Protein 8Z9X (pdb70)

Foldseek 3Di:
DVCLVVLVVVLVCLLVVDCDDVLVVLVVVLVVLLLVLLVLVLVCLLLVLQLVLCVVVVHPVSNVVSVVVCVVCVVVNCCSVVVSVVSLVVSLVSSLVSVLVVLVCLCPPPQNVQCVDPPFPLDPDPVCLRPPLSSVLSNLVSVLVCLQVNLPSLLVVLLVVLDLQLHNVLVVVLVVLLVVLVVVLCVVVVCLVVCVVQLVVLVVVLVVLVVCCVVPVPVCVPPPNPVPSVVVSCCSPVPRNPCVVVSVVVCVVSVVVCCPSPPPVSVVSNCVSLCNCPPPQPDPSDDNPDDSVVSSSSSSSSVSVVSSSVSVVSNVVSVVSVVVSSVSSVSVVSSVVCSVQPVVPHSAPQEDEDEDDQWWWCAQFFQAFSVGDTQAGGRTDIDGQQFAEEEAEPPDPRVVRVLCVQLVVHHTPYDYGYYHHNLFEAEAEQQGDADQFFQLCLLAVVDDDVVVVVVVDDVVNLQVLLVLQVDNVCQVVQPHNGRGDDCVPVDDADVRLSSVLSSCLVSVHQEYECANHPPRGDPVSVVSSLVSCNVSGYHYHYYDDDPVPPPRHPYYKYDHSRHYIDD/DVCLVVLVVVLVCLLVVDCDDVLVVLVVLLVVLLLVLLVLVLVCLLLVLQLVCCVVVVHPVSNVVSVVVCVVCVVVNVVSVVVNVVSLVVSLVSSLVSVLVVLVCLCPPPCNVPCCDPPFDLDPCVPCQNPPLSSVLSNLVSVLVCLQVNLPSLLVVLLVVLDVQLHNVLVVVLVVLLVVLVVVLCVVVVCLVVCVVQLVVLVVVLVVLVVCCVVPVPVCVVPVNPPVSVVVSCCSPVPRNPCVVVSVVVCVVSVVVCCPSPPPVSVVSNCVSLCNCPVPCPNPSPDNPDDPCVSSSSSSSSVSVVSSSVSVVSNVVSVVSVVVSSVSSVSVVSSVVSSVCPVVNDSAQQEDEDEDPFKWFQQFFFQQDPPPGGQAPGDGDIDGQLFAEEEDDPPDPRVVRVLCVLQVVHHTPYDYTYYHHNLFEAEAEQFGDADQFFQLCLQVVVDDPVCVVVVVDDVVVLLVLLVLLVHRPVQVVQPHRGRGDTCVPVDDACVRVSSVLSSCLVSVHREYEAANHPPRGDVVSVVSSLVSCSVSRYHYHYYDDDPVPPDRGRYYKYDHSRHHIDD

InterPro domains:
  IPR003439 ABC transporter-like, ATP-binding domain [PF00005] (457-599)
  IPR003439 ABC transporter-like, ATP-binding domain [PS50893] (440-659)
  IPR003593 AAA+ ATPase domain [SM00382] (465-640)
  IPR005283 Peroxysomal long chain fatty acyl transporter [TIGR00954] (7-647)
  IPR011527 ABC transporter type 1, transmembrane domain [PF06472] (70-338)
  IPR011527 ABC transporter type 1, transmembrane domain [PS50929] (107-321)
  IPR017871 ABC transporter-like, conserved site [PS00211] (571-585)
  IPR027417 P-loop containing nucleoside triphosphate hydrolase [G3DSA:3.40.50.300] (434-656)
  IPR027417 P-loop containing nucleoside triphosphate hydrolase [SSF52540] (434-646)
  IPR036640 ABC transporter type 1, transmembrane domain superfamily [G3DSA:1.20.1560.10] (45-397)
  IPR036640 ABC transporter type 1, transmembrane domain superfamily [SSF90123] (87-333)
  IPR050835 ATP-binding cassette sub-family D [PTHR11384] (44-652)

Radius of gyration: 39.75 Å; Cα contacts (8 Å, |Δi|>4): 1537; chains: 2; bounding box: 64×94×113 Å

Secondary structure (DSSP, 8-state):
-HHHHHHHHHHHHHHS-SSSSHHHHHHHHHHHHHHHHHHHHHHHHHHHHHHHHHHHTT-HHHHHHHHHHHHHHHHHHHHHHHHHHHHHHHHHHHHHHHHHHHHTTTTTSSSHHHHHHHT--S-S-SHHHHSSHHHHHHHHHHHHHHHHHHHHHHHHHHHHHHTTTS-TTHHHHHHHHHHHHHHHHHHHTGGGTHHHHHHHHHHHHHHHHHHHHHTTHHHHHHS--TTTHHHHHHIIIIIITTHHHHHHHHHHHHHHHHTTTTTTHHHHHHHHHHTHHHH-TT-SSSSSS-STTHHHHHHHHHHHHHHHHHTHHHHHHHHHHHHHHHHHHHHHHHHHHHHHHHTT------SEEEE-SSB---TTB----TTT--S-S-B----BTT--EEEES--SSSHHHHHHHHTTSS---SSEEEE--TTTEEE--SS----SS-SGGGTSTTS-HHHHGGGT--HHHHHHHHHTTT--HHHHHHTSTT--S-TTTS--SHHHHHHHHHHHHHH--SEEEEET--SSS-HHHHHHHHHHHHHHT-EEEEE---TTS-SS-SEEEE--SSS--B-/-HHHHHHHHHHHHHHS-SSSSHHHHHHHHHHHHHHHHHHHHHHHHHHHHHHHHHHHTT-HHHHHHHHHHHHHHHHHHHHHHHHHHHHHHHHHHHHHHHHHHHHTTTTTSSSHHHHHHHT--S-S-HHHHHTTHHHHHHHHHTHHHHHHHHHHHHHHHHHHHHTTTT-TTHHHHHHHHHHHHHHHHHHHTGGGTHHHHHHHHHHHHHHHHHHHHHTTHHHHHHS--TTTHHHHHHIIIIIITTTHHHHHHHHHHHHHHHTTTTTTHHHHHHHHHHTTTTS-TT-SSSSSS-SSHHHHHHHHHHHHHHHHHHHHHHHHHHHHHHHHHHHHHHHHHHHHHHHHHHTTT-----SEEEE-SS----TTB----SS-----S-B-----TT--EEEES--SSSHHHHHHHHTTSS---SSEEEE--TTTEEE--SSPP--SS-SGGGTSTTS-SHHHHTTT--HHHHHHHHHTTT--HHHHHHTSTT----TTTS--SHHHHHHHHHHHHHH--SEEEEET--SSS-HHHHHHHHHHHHHHT-EEEEE---TT--SS-SEEEEE-SSS-EE-

Organism: Homo sapiens (NCBI:txid9606)

Sequence (1134 aa):
DKVFFSRLIQILKIMVPRTFCKETGYLVLIAVMLVSRTYCDVWMIQNGTLIESGIIGRSRKDFKRYLLNFIAAMPLISLVNNFLKYGLNELKLCFRVRLTKYLYEEYLQAFTYYKMGNLDNRIANPDQLLTQDVEKFCNSVVDLYSNLSKPFLDIVLYIFKLTSAIGAQGPASMMAYLVVSGLFLTRLRRPIGKMTITEQKYEGEYRYVNSRLITNSEEIAFYNGNKREKQTVHSVFRKLVEHLHNFILFRFSMGFIDSIIAKYLATVVGYLVVSRPFLDLSHPRHLKSTHSELLEDYYQSGRMLLRMSQALGRIVLAGREMTRLAGFTARITELMQVLKDLNHGKYPGAGEIIIADNIIKFDHVPLATPNGDVLIRDLNFEVRSGANVLICGPNGCGKSSLFRVLGELWPLFGGRLTKPERGKLFYVPQRPYMTLGTLRDQVIYPDGREDQKRKGISDLVLKEYLDNVQLGHILEREGGWDSVQDWMDVLSGGEKQRMAMARLFYHKPQFAILDECTSAVSVDVEGYIYSHCRKVGITLFTVSHRKSLWKHHEYYLHMDGRGNYEFDKVFFSRLIQILKIMVPRTFCKETGYLVLIAVMLVSRTYCDVWMIQNGTLIESGIIGRSRKDFKRYLLNFIAAMPLISLVNNFLKYGLNELKLCFRVRLTKYLYEEYLQAFTYYKMGNLDNRIANPDQLLTQDVEKFCNSVVDLYSNLSKPFLDIVLYIFKLTSAIGAQGPASMMAYLVVSGLFLTRLRRPIGKMTITEQKYEGEYRYVNSRLITNSEEIAFYNGNKREKQTVHSVFRKLVEHLHNFILFRFSMGFIDSIIAKYLATVVGYLVVSRPFLDLSHPRHLKSTHSELLEDYYQSGRMLLRMSQALGRIVLAGREMTRLAGFTARITELMQVLKDLNHGKYPGAGEIIIADNIIKFDHVPLATPNGDVLIRDLNFEVRSGANVLICGPNGCGKSSLFRVLGELWPLFGGRLTKPERGKLFYVPQRPYMTLGTLRDQVIYPDGREDQKRKGISDLVLKEYLDNVQLGHILEREGGWDSVQDWMDVLSGGEKQRMAMARLFYHKPQFAILDECTSAVSVDVEGYIYSHCRKVGITLFTVSHRKSLWKHHEYYLHMDGRGNYEF

Nearest PDB structures (foldseek):
  8z9x-assembly1_A  TM=1.002E+00  e=2.238E-86  Homo sapiens
  7x1w-assembly1_A  TM=8.444E-01  e=6.416E-39  Homo sapiens
  7vwc-assembly1_A  TM=8.648E-01  e=1.283E-37  Caenorhabditis elegans
  7shm-assembly1_B  TM=7.749E-01  e=3.080E-37  Homo sapiens
  7rr9-assembly1_B  TM=7.664E-01  e=4.069E-36  Homo sapiens

GO terms:
  GO:0005777 peroxisome (C, IDA)
  GO:0016887 ATP hydrolysis activity (F, IDA)
  GO:0042626 ATPase-coupled transmembrane transporter activity (F, IDA)
  GO:0006635 fatty acid beta-oxidation (P, IDA)
  GO:0000038 very long-chain fatty acid metabolic process (P, IDA)
  GO:0047617 fatty acyl-CoA hydrolase activity (F, IDA)
  GO:0052817 very long-chain fatty acyl-CoA hydrolase activity (F, EXP)
  GO:0005778 peroxisomal membrane (C, EXP)
  GO:0005324 long-chain fatty acid transmembrane transporter activity (F, IMP)
  GO:0015910 long-chain fatty acid import into peroxisome (P, IMP)
  GO:0006633 fatty acid biosynthetic process (P, IMP)
  GO:0005515 protein binding (F, IPI)
  GO:0005778 peroxisomal membrane (C, TAS)
  GO:0005829 cytosol (C, TAS)
  GO:0005524 ATP binding (F, IDA)
  GO:0005778 peroxisomal membrane (C, IDA)
  GO:0005782 peroxisomal matrix (C, IDA)
  GO:0042803 protein homodimerization activity (F, IDA)
  GO:0007031 peroxisome organization (P, IDA)
  GO:0042760 very long-chain fatty acid catabolic process (P, IGI)

Solvent-accessible surface area: 50994 Å² total; per-residue (Å²): 113,175,94,6,104,66,82,18,93,91,0,59,130,32,0,37,67,135,107,172,19,114,4,34,37,39,50,92,52,0,42,90,29,4,91,34,21,10,146,8,21,7,65,54,12,74,10,12,0,39,1,17,15,4,0,17,52,44,35,107,143,60,4,94,150,36,11,106,59,5,58,79,21,15,59,108,3,0,73,11,33,7,52,4,111,30,0,17,38,5,0,33,21,10,8,12,29,65,0,9,67,83,1,15,90,42,2,2,94,49,6,3,1,2,43,0,29,85,17,8,148,95,9,105,86,4,24,66,8,2,3,63,5,1,49,84,0,0,57,6,13,1,46,21,64,4,61,65,29,39,2,96,55,3,21,85,42,0,61,148,57,0,44,63,10,3,17,71,114,1,6,52,50,10,41,55,40,41,74,102,10,30,116,74,9,69,125,71,82,162,41,44,46,136,38,51,110,42,42,125,126,39,27,45,56,2,34,108,8,5,42,30,2,34,112,10,4,48,13,0,0,2,1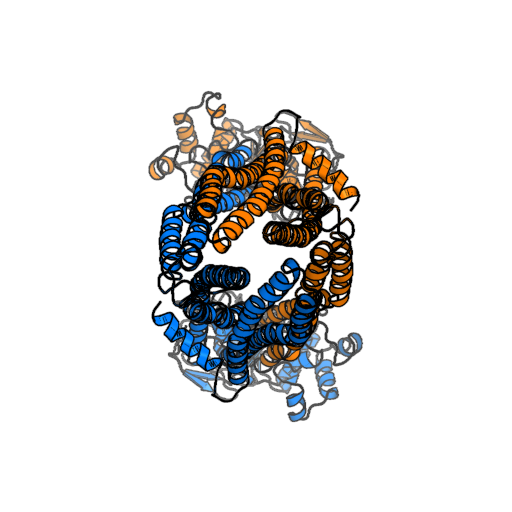1,53,0,9,130,25,2,54,87,13,4,74,48,16,4,91,131,68,0,25,26,20,70,90,9,8,83,54,96,44,59,13,12,56,58,37,3,17,28,47,108,18,52,11,56,5,25,8,36,69,14,4,0,76,3,0,5,61,116,91,41,105,138,37,12,120,102,34,153,53,73,18,17,38,22,9,8,39,1,24,67,12,8,110,57,0,22,71,0,27,40,90,47,71,105,3,28,141,26,45,90,134,0,21,36,22,0,39,103,0,28,77,0,32,92,3,1,99,23,6,37,128,56,123,86,97,58,90,14,84,56,82,98,27,93,49,52,3,82,1,34,134,1,31,1,2,24,22,136,31,93,50,31,1,182,80,0,83,11,94,0,125,49,50,16,9,0,3,3,43,12,82,82,66,81,5,20,61,4,4,6,61,4,5,4,29,0,28,21,9,38,17,33,118,0,12,0,0,60,87,43,71,2,6,19,2,16,78,110,1,0,1,3,57,18,18,0,42,3,0,0,0,0,24,14,12,68,136,54,8,125,171,89,72,36,51,52,138,39,0,39,85,46,2,78,41,0,124,4,24,113,10,23,147,147,30,61,21,43,90,16,105,51,63,5,53,114,61,1,84,38,11,34,29,10,49,1,2,3,0,1,0,2,10,47,91,9,27,2,0,2,13,14,79,0,26,75,55,13,58,98,112,20,6,30,102,12,14,50,27,1,109,139,66,38,5,3,3,4,3,3,28,138,83,151,90,10,99,170,27,24,102,98,76,1,35,10,23,39,193,22,92,48,79,86,114,175,94,6,106,66,84,18,93,90,0,60,132,31,0,38,67,136,105,174,21,113,0,36,38,38,52,89,45,0,43,88,32,4,91,31,20,10,147,9,22,7,66,55,10,75,10,11,0,39,1,17,17,3,0,12,53,45,37,111,142,60,5,95,149,36,11,104,60,6,58,78,22,16,59,105,4,0,75,12,34,2,57,4,102,28,0,18,40,6,0,34,18,14,8,12,28,63,0,9,69,80,0,15,91,39,3,4,97,45,5,3,1,3,47,0,36,86,20,7,144,96,9,103,87,5,19,67,8,2,2,64,11,1,49,88,0,0,58,6,13,1,46,22,66,4,60,66,29,38,2,95,54,3,21,86,41,0,59,152,56,0,44,63,11,3,18,72,114,0,6,52,49,10,40,56,42,38,74,97,9,31,116,75,10,68,128,70,79,165,43,44,45,136,35,49,112,40,38,127,128,40,25,44,55,2,51,98,7,3,44,28,1,25,108,10,1,53,12,0,1,4,5,61,0,11,123,15,2,49,74,14,5,76,47,16,6,93,128,65,0,24,27,23,68,92,6,8,84,56,95,48,58,14,14,56,58,36,4,18,27,44,108,18,51,10,54,6,25,8,35,68,14,4,0,74,1,1,4,63,108,82,44,100,143,32,15,115,107,50,154,92,83,19,16,44,23,8,9,38,1,24,66,13,8,108,57,0,21,69,0,28,40,93,49,70,105,3,28,138,24,43,91,134,0,22,37,24,0,38,110,0,27,75,0,32,91,2,2,98,23,5,40,140,39,124,90,101,58,86,15,83,54,85,117,30,94,50,58,2,85,0,37,136,0,27,1,2,22,15,102,92,76,63,40,3,186,53,0,81,9,94,0,112,46,42,11,7,0,1,1,26,10,106,70,70,95,12,9,61,3,1,5,48,3,3,2,34,2,32,24,7,52,15,32,123,0,13,0,0,67,81,42,72,1,6,28,7,10,90,93,2,3,2,3,48,22,34,1,24,15,0,0,2,0,26,20,12,127,149,45,5,127,172,87,70,36,53,40,132,47,0,32,73,34,4,80,25,0,130,8,20,120,10,15,145,156,32,63,21,40,86,11,105,69,70,4,66,110,48,0,89,37,8,33,31,15,42,1,4,2,0,6,0,2,11,44,85,13,29,2,0,2,12,10,72,0,50,98,54,16,63,106,110,12,20,34,105,9,22,47,30,1,104,144,66,36,5,2,1,1,2,5,36,121,156,145,79,18,99,172,22,24,102,89,84,0,45,10,32,63,204,24,82,50,72,86

Structure (mmCIF, N/CA/C/O backbone):
data_8Z9X
#
_entry.id   8Z9X
#
_cell.length_a   1.00
_cell.length_b   1.00
_cell.length_c   1.00
_cell.angle_alpha   90.00
_cell.angle_beta   90.00
_cell.angle_gamma   90.00
#
_symmetry.space_group_name_H-M   'P 1'
#
loop_
_entity.id
_entity.type
_entity.pdbx_description
1 polymer 'ATP-binding cassette sub-family D member 3'
2 non-polymer phytanoyl-CoA
#
loop_
_atom_site.group_PDB
_atom_site.id
_atom_site.type_symbol
_atom_site.label_atom_id
_atom_site.label_alt_id
_atom_site.label_comp_id
_atom_site.label_asym_id
_atom_site.label_entity_id
_atom_site.label_seq_id
_atom_site.pdbx_PDB_ins_code
_atom_site.Cartn_x
_atom_site.Cartn_y
_atom_site.Cartn_z
_atom_site.occupancy
_atom_site.B_iso_or_equiv
_atom_site.auth_seq_id
_atom_site.auth_comp_id
_atom_site.auth_asym_id
_atom_site.auth_atom_id
_atom_site.pdbx_PDB_model_num
ATOM 1 N N . ASP A 1 69 ? 110.223 138.995 142.526 1.00 45.82 60 ASP B N 1
ATOM 2 C CA . ASP A 1 69 ? 110.533 140.120 143.397 1.00 42.88 60 ASP B CA 1
ATOM 3 C C . ASP A 1 69 ? 109.750 141.358 142.974 1.00 40.94 60 ASP B C 1
ATOM 4 O O . ASP A 1 69 ? 110.241 142.184 142.210 1.00 37.98 60 ASP B O 1
ATOM 9 N N . LYS A 1 70 ? 108.521 141.477 143.478 1.00 38.81 61 LYS B N 1
ATOM 10 C CA . LYS A 1 70 ? 107.667 142.601 143.112 1.00 41.11 61 LYS B CA 1
ATOM 11 C C . LYS A 1 70 ? 107.954 143.823 143.976 1.00 44.24 61 LYS B C 1
ATOM 12 O O . LYS A 1 70 ? 108.050 144.944 143.466 1.00 39.36 61 LYS B O 1
ATOM 18 N N . VAL A 1 71 ? 108.090 143.625 145.290 1.00 43.41 62 VAL B N 1
ATOM 19 C CA . VAL A 1 71 ? 108.385 144.731 146.194 1.00 37.67 62 VAL B CA 1
ATOM 20 C C . VAL A 1 71 ? 109.816 145.225 146.074 1.00 38.99 62 VAL B C 1
ATOM 21 O O . VAL A 1 71 ? 110.124 146.317 146.561 1.00 41.47 62 VAL B O 1
ATOM 25 N N . PHE A 1 72 ? 110.699 144.448 145.443 1.00 37.67 63 PHE B N 1
ATOM 26 C CA . PHE A 1 72 ? 112.077 144.890 145.267 1.00 34.95 63 PHE B CA 1
ATOM 27 C C . PHE A 1 72 ? 112.144 146.148 144.415 1.00 34.93 63 PHE B C 1
ATOM 28 O O . PHE A 1 72 ? 112.918 147.065 144.709 1.00 49.77 63 PHE B O 1
ATOM 36 N N . PHE A 1 73 ? 111.344 146.210 143.350 1.00 27.58 64 PHE B N 1
ATOM 37 C CA . PHE A 1 73 ? 111.311 147.415 142.530 1.00 38.49 64 PHE B CA 1
ATOM 38 C C . PHE A 1 73 ? 110.737 148.594 143.306 1.00 39.07 64 PHE B C 1
ATOM 39 O O . PHE A 1 73 ? 111.215 149.725 143.169 1.00 34.82 64 PHE B O 1
ATOM 47 N N . SER A 1 74 ? 109.708 148.349 144.120 1.00 37.06 65 SER B N 1
ATOM 48 C CA . SER A 1 74 ? 109.125 149.422 144.918 1.00 38.29 65 SER B CA 1
ATOM 49 C C . SER A 1 74 ? 110.117 149.950 145.946 1.00 37.62 65 SER B C 1
ATOM 50 O O . SER A 1 74 ? 110.208 151.163 146.163 1.00 41.51 65 SER B O 1
ATOM 53 N N . ARG A 1 75 ? 110.864 149.055 146.595 1.00 33.61 66 ARG B N 1
ATOM 54 C CA . ARG A 1 75 ? 111.868 149.489 147.559 1.00 35.98 66 ARG B CA 1
ATOM 55 C C . ARG A 1 75 ? 113.032 150.190 146.870 1.00 40.88 66 ARG B C 1
ATOM 56 O O . ARG A 1 75 ? 113.568 151.174 147.393 1.00 41.90 66 ARG B O 1
ATOM 64 N N . LEU A 1 76 ? 113.437 149.700 145.697 1.00 40.52 67 LEU B N 1
ATOM 65 C CA . LEU A 1 76 ? 114.549 150.311 144.978 1.00 27.57 67 LEU B CA 1
ATOM 66 C C . LEU A 1 76 ? 114.226 151.732 144.539 1.00 29.10 67 LEU B C 1
ATOM 67 O O . LEU A 1 76 ? 115.128 152.569 144.450 1.00 41.81 67 LEU B O 1
ATOM 72 N N . ILE A 1 77 ? 112.955 152.020 144.257 1.00 30.32 68 ILE B N 1
ATOM 73 C CA . ILE A 1 77 ? 112.571 153.368 143.850 1.00 31.79 68 ILE B CA 1
ATOM 74 C C . ILE A 1 77 ? 112.792 154.355 144.989 1.00 41.85 68 ILE B C 1
ATOM 75 O O . ILE A 1 77 ? 113.283 155.471 144.778 1.00 44.11 68 ILE B O 1
ATOM 80 N N . GLN A 1 78 ? 112.444 153.958 146.216 1.00 32.82 69 GLN B N 1
ATOM 81 C CA . GLN A 1 78 ? 112.608 154.851 147.359 1.00 29.72 69 GLN B CA 1
ATOM 82 C C . GLN A 1 78 ? 114.073 155.201 147.584 1.00 29.62 69 GLN B C 1
ATOM 83 O O . GLN A 1 78 ? 114.402 156.351 147.888 1.00 36.99 69 GLN B O 1
ATOM 89 N N . ILE A 1 79 ? 114.967 154.221 147.447 1.00 31.06 70 ILE B N 1
ATOM 90 C CA . ILE A 1 79 ? 116.393 154.507 147.563 1.00 29.57 70 ILE B CA 1
ATOM 91 C C . ILE A 1 79 ? 116.862 155.372 146.401 1.00 32.02 70 ILE B C 1
ATOM 92 O O . ILE A 1 79 ? 117.732 156.234 146.564 1.00 40.16 70 ILE B O 1
ATOM 97 N N . LEU A 1 80 ? 116.302 155.152 145.208 1.00 32.26 71 LEU B N 1
ATOM 98 C CA . LEU A 1 80 ? 116.711 155.931 144.043 1.00 34.52 71 LEU B CA 1
ATOM 99 C C . LEU A 1 80 ? 116.377 157.407 144.215 1.00 37.95 71 LEU B C 1
ATOM 100 O O . LEU A 1 80 ? 117.172 158.277 143.841 1.00 39.33 71 LEU B O 1
ATOM 105 N N . LYS A 1 81 ? 115.203 157.711 144.774 1.00 32.97 72 LYS B N 1
ATOM 106 C CA . LYS A 1 81 ? 114.832 159.105 144.995 1.00 33.11 72 LYS B CA 1
ATOM 107 C C . LYS A 1 81 ? 115.778 159.789 145.972 1.00 30.59 72 LYS B C 1
ATOM 108 O O . LYS A 1 81 ? 115.920 161.015 145.944 1.00 34.80 72 LYS B O 1
ATOM 114 N N . ILE A 1 82 ? 116.421 159.018 146.850 1.00 37.29 73 ILE B N 1
ATOM 115 C CA . ILE A 1 82 ? 117.443 159.577 147.729 1.00 35.70 73 ILE B CA 1
ATOM 116 C C . ILE A 1 82 ? 118.695 159.930 146.937 1.00 39.51 73 ILE B C 1
ATOM 117 O O . ILE A 1 82 ? 119.284 161.001 147.125 1.00 41.88 73 ILE B O 1
ATOM 122 N N . MET A 1 83 ? 119.125 159.040 146.041 1.00 34.71 74 MET B N 1
ATOM 123 C CA . MET A 1 83 ? 120.345 159.256 145.274 1.00 36.27 74 MET B CA 1
ATOM 124 C C . MET A 1 83 ? 120.133 160.099 144.024 1.00 42.29 74 MET B C 1
ATOM 125 O O . MET A 1 83 ? 121.118 160.550 143.431 1.00 50.70 74 MET B O 1
ATOM 130 N N . VAL A 1 84 ? 118.890 160.318 143.606 1.00 39.36 75 VAL B N 1
ATOM 131 C CA . VAL A 1 84 ? 118.581 161.229 142.506 1.00 42.47 75 VAL B CA 1
ATOM 132 C C . VAL A 1 84 ? 117.523 162.205 143.008 1.00 43.57 75 VAL B C 1
ATOM 133 O O . VAL A 1 84 ? 116.334 162.043 142.699 1.00 43.15 75 VAL B O 1
ATOM 137 N N . PRO A 1 85 ? 117.904 163.219 143.788 1.00 48.03 76 PRO B N 1
ATOM 138 C CA . PRO A 1 85 ? 116.902 164.057 144.461 1.00 48.81 76 PRO B CA 1
ATOM 139 C C . PRO A 1 85 ? 116.022 164.836 143.500 1.00 50.47 76 PRO B C 1
ATOM 140 O O . PRO A 1 85 ? 114.794 164.708 143.524 1.00 46.62 76 PRO B O 1
ATOM 144 N N . ARG A 1 86 ? 116.643 165.638 142.646 1.00 66.81 77 ARG B N 1
ATOM 145 C CA . ARG A 1 86 ? 115.947 166.536 141.739 1.00 64.29 77 ARG B CA 1
ATOM 146 C C . ARG A 1 86 ? 116.263 166.156 140.297 1.00 65.79 77 ARG B C 1
ATOM 147 O O . ARG A 1 86 ? 117.052 165.249 140.026 1.00 67.42 77 ARG B O 1
ATOM 155 N N . THR A 1 87 ? 115.634 166.867 139.368 1.00 93.19 78 THR B N 1
ATOM 156 C CA . THR A 1 87 ? 115.828 166.633 137.945 1.00 95.25 78 THR B CA 1
ATOM 157 C C . THR A 1 87 ? 116.952 167.473 137.355 1.00 93.48 78 THR B C 1
ATOM 158 O O . THR A 1 87 ? 117.157 167.438 136.138 1.00 94.15 78 THR B O 1
ATOM 162 N N . PHE A 1 88 ? 117.677 168.229 138.181 1.00 79.64 79 PHE B N 1
ATOM 163 C CA . PHE A 1 88 ? 118.807 169.041 137.725 1.00 79.78 79 PHE B CA 1
ATOM 164 C C . PHE A 1 88 ? 119.931 168.883 138.746 1.00 82.80 79 PHE B C 1
ATOM 165 O O . PHE A 1 88 ? 120.027 169.652 139.706 1.00 84.54 79 PHE B O 1
ATOM 173 N N . CYS A 1 89 ? 120.782 167.885 138.527 1.00 54.30 80 CYS B N 1
ATOM 174 C CA . CYS A 1 89 ? 121.921 167.628 139.398 1.00 45.94 80 CYS B CA 1
ATOM 175 C C . CYS A 1 89 ? 122.949 166.837 138.606 1.00 45.32 80 CYS B C 1
ATOM 176 O O . CYS A 1 89 ? 122.673 166.352 137.507 1.00 51.04 80 CYS B O 1
ATOM 179 N N . LYS A 1 90 ? 124.148 166.715 139.178 1.00 36.73 81 LYS B N 1
ATOM 180 C CA . LYS A 1 90 ? 125.223 166.012 138.486 1.00 36.10 81 LYS B CA 1
ATOM 181 C C . LYS A 1 90 ? 124.871 164.549 138.256 1.00 35.07 81 LYS B C 1
ATOM 182 O O . LYS A 1 90 ? 125.237 163.970 137.228 1.00 41.49 81 LYS B O 1
ATOM 188 N N . GLU A 1 91 ? 124.161 163.932 139.202 1.00 35.97 82 GLU B N 1
ATOM 189 C CA . GLU A 1 91 ? 123.749 162.544 139.025 1.00 37.14 82 GLU B CA 1
ATOM 190 C C . GLU A 1 91 ? 122.785 162.404 137.856 1.00 40.54 82 GLU B C 1
ATOM 191 O O . GLU A 1 91 ? 122.829 161.411 137.121 1.00 42.18 82 GLU B O 1
ATOM 197 N N . THR A 1 92 ? 121.895 163.381 137.675 1.00 40.44 83 THR B N 1
ATOM 198 C CA . THR A 1 92 ? 121.055 163.397 136.483 1.00 35.63 83 THR B CA 1
ATOM 199 C C . THR A 1 92 ? 121.884 163.710 135.244 1.00 36.46 83 THR B C 1
ATOM 200 O O . THR A 1 92 ? 121.619 163.178 134.160 1.00 40.72 83 THR B O 1
ATOM 204 N N . GLY A 1 93 ? 122.905 164.556 135.389 1.00 35.96 84 GLY B N 1
ATOM 205 C CA . GLY A 1 93 ? 123.780 164.845 134.266 1.00 32.59 84 GLY B CA 1
ATOM 206 C C . GLY A 1 93 ? 124.603 163.646 133.837 1.00 34.25 84 GLY B C 1
ATOM 207 O O . GLY A 1 93 ? 124.800 163.414 132.642 1.00 45.17 84 GLY B O 1
ATOM 208 N N . TYR A 1 94 ? 125.103 162.871 134.803 1.00 34.62 85 TYR B N 1
ATOM 209 C CA . TYR A 1 94 ? 125.869 161.676 134.462 1.00 26.68 85 TYR B CA 1
ATOM 210 C C . TYR A 1 94 ? 124.980 160.611 133.839 1.00 23.41 85 TYR B C 1
ATOM 211 O O . TYR A 1 94 ? 125.417 159.876 132.949 1.00 38.32 85 TYR B O 1
ATOM 220 N N . LEU A 1 95 ? 123.731 160.508 134.295 1.00 24.76 86 LEU B N 1
ATOM 221 C CA . LEU A 1 95 ? 122.821 159.511 133.741 1.00 34.98 86 LEU B CA 1
ATOM 222 C C . LEU A 1 95 ? 122.563 159.765 132.262 1.00 40.17 86 LEU B C 1
ATOM 223 O O . LEU A 1 95 ? 122.514 158.824 131.461 1.00 38.30 86 LEU B O 1
ATOM 228 N N . VAL A 1 96 ? 122.382 161.030 131.883 1.00 41.42 87 VAL B N 1
ATOM 229 C CA . VAL A 1 96 ? 122.214 161.371 130.474 1.00 38.69 87 VAL B CA 1
ATOM 230 C C . VAL A 1 96 ? 123.520 161.167 129.717 1.00 35.92 87 VAL B C 1
ATOM 231 O O . VAL A 1 96 ? 123.522 160.711 128.568 1.00 43.65 87 VAL B O 1
ATOM 235 N N . LEU A 1 97 ? 124.648 161.505 130.344 1.00 27.83 88 LEU B N 1
ATOM 236 C CA . LEU A 1 97 ? 125.944 161.340 129.692 1.00 27.90 88 LEU B CA 1
ATOM 237 C C . LEU A 1 97 ? 126.249 159.872 129.420 1.00 31.59 88 LEU B C 1
ATOM 238 O O . LEU A 1 97 ? 126.756 159.526 128.348 1.00 43.66 88 LEU B O 1
ATOM 243 N N . ILE A 1 98 ? 125.958 158.995 130.383 1.00 34.28 89 ILE B N 1
ATOM 244 C CA . ILE A 1 98 ? 126.166 157.565 130.175 1.00 25.69 89 ILE B CA 1
ATOM 245 C C . ILE A 1 98 ? 125.250 157.049 129.075 1.00 33.91 89 ILE B C 1
ATOM 246 O O . ILE A 1 98 ? 125.664 156.254 128.225 1.00 45.89 89 ILE B O 1
ATOM 251 N N . ALA A 1 99 ? 123.989 157.487 129.075 1.00 43.48 90 ALA B N 1
ATOM 252 C CA . ALA A 1 99 ? 123.053 157.041 128.048 1.00 41.65 90 ALA B CA 1
ATOM 253 C C . ALA A 1 99 ? 123.477 157.520 126.666 1.00 45.18 90 ALA B C 1
ATOM 254 O O . ALA A 1 99 ? 123.276 156.818 125.670 1.00 51.34 90 ALA B O 1
ATOM 256 N N . VAL A 1 100 ? 124.053 158.721 126.583 1.00 34.03 91 VAL B N 1
ATOM 257 C CA . VAL A 1 100 ? 124.543 159.220 125.302 1.00 23.53 91 VAL B CA 1
ATOM 258 C C . VAL A 1 100 ? 125.744 158.406 124.840 1.00 33.02 91 VAL B C 1
ATOM 259 O O . VAL A 1 100 ? 125.852 158.046 123.662 1.00 43.26 91 VAL B O 1
ATOM 263 N N . MET A 1 101 ? 126.661 158.098 125.756 1.00 38.74 92 MET B N 1
ATOM 264 C CA . MET A 1 101 ? 127.827 157.296 125.410 1.00 32.79 92 MET B CA 1
ATOM 265 C C . MET A 1 101 ? 127.520 155.809 125.328 1.00 26.60 92 MET B C 1
ATOM 266 O O . MET A 1 101 ? 128.364 155.052 124.844 1.00 40.78 92 MET B O 1
ATOM 271 N N . LEU A 1 102 ? 126.356 155.369 125.805 1.00 27.83 93 LEU B N 1
ATOM 272 C CA . LEU A 1 102 ? 125.940 153.993 125.559 1.00 28.64 93 LEU B CA 1
ATOM 273 C C . LEU A 1 102 ? 125.444 153.827 124.130 1.00 32.72 93 LEU B C 1
ATOM 274 O O . LEU A 1 102 ? 125.707 152.805 123.488 1.00 32.88 93 LEU B O 1
ATOM 279 N N . VAL A 1 103 ? 124.721 154.824 123.620 1.00 32.74 94 VAL B N 1
ATOM 280 C CA . VAL A 1 103 ? 124.263 154.788 122.237 1.00 22.87 94 VAL B CA 1
ATOM 281 C C . VAL A 1 103 ? 125.433 154.973 121.282 1.00 28.61 94 VAL B C 1
ATOM 282 O O . VAL A 1 103 ? 125.557 154.255 120.284 1.00 42.10 94 VAL B O 1
ATOM 286 N N . SER A 1 104 ? 126.318 155.927 121.576 1.00 29.04 95 SER B N 1
ATOM 287 C CA . SER A 1 104 ? 127.438 156.201 120.685 1.00 24.74 95 SER B CA 1
ATOM 288 C C . SER A 1 104 ? 128.526 155.140 120.770 1.00 32.32 95 SER B C 1
ATOM 289 O O . SER A 1 104 ? 129.393 155.093 119.893 1.00 41.95 95 SER B O 1
ATOM 292 N N . ARG A 1 105 ? 128.513 154.297 121.804 1.00 38.54 96 ARG B N 1
ATOM 293 C CA . ARG A 1 105 ? 129.463 153.190 121.859 1.00 30.43 96 ARG B CA 1
ATOM 294 C C . ARG A 1 105 ? 129.043 152.062 120.927 1.00 24.21 96 ARG B C 1
ATOM 295 O O . ARG A 1 105 ? 129.895 151.377 120.353 1.00 37.09 96 ARG B O 1
ATOM 303 N N . THR A 1 106 ? 127.735 151.848 120.772 1.00 28.34 97 THR B N 1
ATOM 304 C CA . THR A 1 106 ? 127.263 150.827 119.842 1.00 34.40 97 THR B CA 1
ATOM 305 C C . THR A 1 106 ? 127.529 151.231 118.399 1.00 38.62 97 THR B C 1
ATOM 306 O O . THR A 1 106 ? 127.907 150.391 117.576 1.00 49.50 97 THR B O 1
ATOM 310 N N . TYR A 1 107 ? 127.337 152.510 118.072 1.00 26.00 98 TYR B N 1
ATOM 311 C CA . TYR A 1 107 ? 127.646 152.973 116.724 1.00 21.35 98 TYR B CA 1
ATOM 312 C C . TYR A 1 107 ? 129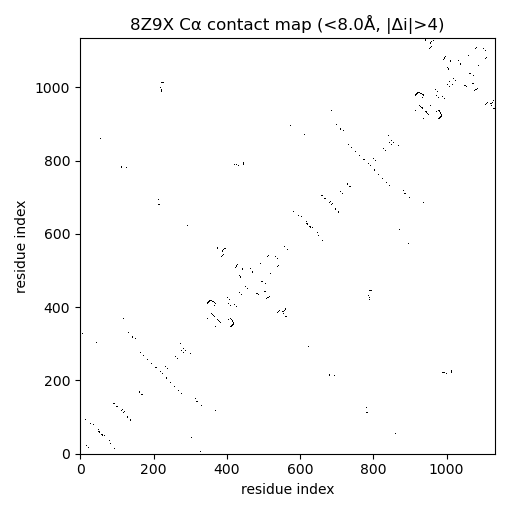.128 152.822 116.419 1.00 29.53 98 TYR B C 1
ATOM 313 O O . TYR A 1 107 ? 129.504 152.440 115.306 1.00 41.23 98 TYR B O 1
ATOM 322 N N . CYS A 1 108 ? 129.988 153.131 117.390 1.00 35.11 99 CYS B N 1
ATOM 323 C CA . CYS A 1 108 ? 131.419 152.954 117.186 1.00 28.87 99 CYS B CA 1
ATOM 324 C C . CYS A 1 108 ? 131.782 151.484 117.037 1.00 40.21 99 CYS B C 1
ATOM 325 O O . CYS A 1 108 ? 132.736 151.155 116.327 1.00 47.19 99 CYS B O 1
ATOM 328 N N . ASP A 1 109 ? 131.04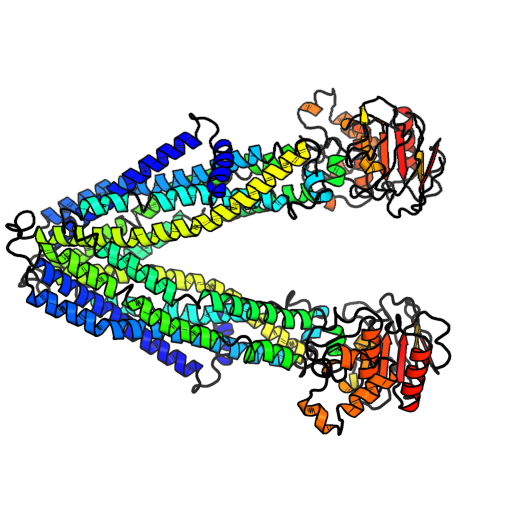2 150.591 117.694 1.00 39.78 100 ASP B N 1
ATOM 329 C CA . ASP A 1 109 ? 131.316 149.164 117.561 1.00 26.61 100 ASP B CA 1
ATOM 330 C C . ASP A 1 109 ? 130.888 148.642 116.196 1.00 31.49 100 ASP B C 1
ATOM 331 O O . ASP A 1 109 ? 131.561 147.784 115.617 1.00 49.24 100 ASP B O 1
ATOM 336 N N . VAL A 1 110 ? 129.765 149.136 115.673 1.00 31.70 101 VAL B N 1
ATOM 337 C CA . VAL A 1 110 ? 129.323 148.730 114.342 1.00 33.88 101 VAL B CA 1
ATOM 338 C C . VAL A 1 110 ? 130.226 149.325 113.271 1.00 41.26 101 VAL B C 1
ATOM 339 O O . VAL A 1 110 ? 130.534 148.671 112.268 1.00 50.68 101 VAL B O 1
ATOM 343 N N . TRP A 1 111 ? 130.656 150.574 113.455 1.00 48.44 102 TRP B N 1
ATOM 344 C CA . TRP A 1 111 ? 131.542 151.203 112.482 1.00 39.59 102 TRP B CA 1
ATOM 345 C C . TRP A 1 111 ? 132.849 150.433 112.350 1.00 42.74 102 TRP B C 1
ATOM 346 O O . TRP A 1 111 ? 133.398 150.312 111.250 1.00 54.10 102 TRP B O 1
ATOM 357 N N . MET A 1 112 ? 133.364 149.906 113.463 1.00 42.66 103 MET B N 1
ATOM 358 C CA . MET A 1 112 ? 134.548 149.056 113.403 1.00 47.93 103 MET B CA 1
ATOM 359 C C . MET A 1 112 ? 134.259 147.756 112.666 1.00 49.22 103 MET B C 1
ATOM 360 O O . MET A 1 112 ? 135.138 147.210 111.990 1.00 53.79 103 MET B O 1
ATOM 365 N N . ILE A 1 113 ? 133.040 147.234 112.798 1.00 48.05 104 ILE B N 1
ATOM 366 C CA . ILE A 1 113 ? 132.668 146.024 112.070 1.00 43.81 104 ILE B CA 1
ATOM 367 C C . ILE A 1 113 ? 132.678 146.289 110.571 1.00 48.06 104 ILE B C 1
ATOM 368 O O . ILE A 1 113 ? 133.229 145.508 109.788 1.00 58.68 104 ILE B O 1
ATOM 373 N N . GLN A 1 114 ? 132.068 147.397 110.151 1.00 51.98 105 GLN B N 1
ATOM 374 C CA . GLN A 1 114 ? 132.001 147.707 108.728 1.00 53.32 105 GLN B CA 1
ATOM 375 C C . GLN A 1 114 ? 133.362 148.114 108.181 1.00 54.48 105 GLN B C 1
ATOM 376 O O . GLN A 1 114 ? 133.758 147.671 107.098 1.00 60.14 105 GLN B O 1
ATOM 382 N N . ASN A 1 115 ? 134.089 148.964 108.908 1.00 50.73 106 ASN B N 1
ATOM 383 C CA . ASN A 1 115 ? 135.397 149.406 108.436 1.00 41.29 106 ASN B CA 1
ATOM 384 C C . ASN A 1 115 ? 136.420 148.284 108.505 1.00 45.78 106 ASN B C 1
ATOM 385 O O . ASN A 1 115 ? 137.307 148.195 107.650 1.00 60.89 106 ASN B O 1
ATOM 390 N N . GLY A 1 116 ? 136.321 147.425 109.519 1.00 55.96 107 GLY B N 1
ATOM 391 C CA . GLY A 1 116 ? 137.287 146.349 109.660 1.00 58.34 107 GLY B CA 1
ATOM 392 C C . GLY A 1 116 ? 137.276 145.392 108.486 1.00 53.31 107 GLY B C 1
ATOM 393 O O . GLY A 1 116 ? 138.327 144.929 108.043 1.00 56.54 107 GLY B O 1
ATOM 394 N N . THR A 1 117 ? 136.088 145.085 107.964 1.00 52.70 108 THR B N 1
ATOM 395 C CA . THR A 1 117 ? 135.976 144.190 106.820 1.00 53.15 108 THR B CA 1
ATOM 396 C C . THR A 1 117 ? 136.298 144.875 105.503 1.00 53.16 108 THR B C 1
ATOM 397 O O . THR A 1 117 ? 136.352 144.199 104.472 1.00 58.74 108 THR B O 1
ATOM 401 N N . LEU A 1 118 ? 136.502 146.190 105.507 1.00 47.62 109 LEU B N 1
ATOM 402 C CA . LEU A 1 118 ? 136.921 146.902 104.310 1.00 39.73 109 LEU B CA 1
ATOM 403 C C . LEU A 1 118 ? 138.430 147.066 104.235 1.00 45.09 109 LEU B C 1
ATOM 404 O O . LEU A 1 118 ? 138.978 147.193 103.135 1.00 49.08 109 LEU B O 1
ATOM 409 N N . ILE A 1 119 ? 139.115 147.084 105.379 1.00 43.33 110 ILE B N 1
ATOM 410 C CA . ILE A 1 119 ? 140.564 146.928 105.367 1.00 45.87 110 ILE B CA 1
ATOM 411 C C . ILE A 1 119 ? 140.934 145.540 104.868 1.00 53.82 110 ILE B C 1
ATOM 412 O O . ILE A 1 119 ? 141.859 145.379 104.065 1.00 60.68 110 ILE B O 1
ATOM 417 N N . GLU A 1 120 ? 140.213 144.517 105.333 1.00 50.79 111 GLU B N 1
ATOM 418 C CA . GLU A 1 120 ? 140.532 143.142 104.967 1.00 36.63 111 GLU B CA 1
ATOM 419 C C . GLU A 1 120 ? 140.207 142.860 103.508 1.00 35.96 111 GLU B C 1
ATOM 420 O O . GLU A 1 120 ? 140.905 142.079 102.853 1.00 45.66 111 GLU B O 1
ATOM 426 N N . SER A 1 121 ? 139.145 143.470 102.983 1.00 57.27 112 SER B N 1
ATOM 427 C CA . SER A 1 121 ? 138.825 143.296 101.571 1.00 53.38 112 SER B CA 1
ATOM 428 C C . SER A 1 121 ? 139.860 143.972 100.684 1.00 59.22 112 SER B C 1
ATOM 429 O O . SER A 1 121 ? 140.167 143.478 99.594 1.00 69.68 112 SER B O 1
ATOM 432 N N . GLY A 1 122 ? 140.403 145.106 101.128 1.00 51.96 113 GLY B N 1
ATOM 433 C CA . GLY A 1 122 ? 141.442 145.765 100.360 1.00 44.67 113 GLY B CA 1
ATOM 434 C C . GLY A 1 122 ? 142.772 145.044 100.414 1.00 52.61 113 GLY B C 1
ATOM 435 O O . GLY A 1 122 ? 143.576 145.153 99.485 1.00 57.83 113 GLY B O 1
ATOM 436 N N . ILE A 1 123 ? 143.029 144.309 101.496 1.00 48.77 114 ILE B N 1
ATOM 437 C CA . ILE A 1 123 ? 144.256 143.524 101.588 1.00 38.20 114 ILE B CA 1
ATOM 438 C C . ILE A 1 123 ? 144.238 142.386 100.578 1.00 44.48 114 ILE B C 1
ATOM 439 O O . ILE A 1 123 ? 145.195 142.188 99.823 1.00 60.07 114 ILE B O 1
ATOM 444 N N . ILE A 1 124 ? 143.139 141.627 100.536 1.00 53.98 115 ILE B N 1
ATOM 445 C CA . ILE A 1 124 ? 143.045 140.477 99.638 1.00 50.97 115 ILE B CA 1
ATOM 446 C C . ILE A 1 124 ? 142.478 140.831 98.276 1.00 51.80 115 ILE B C 1
ATOM 447 O O . ILE A 1 124 ? 142.494 139.984 97.371 1.00 53.81 115 ILE B O 1
ATOM 452 N N . GLY A 1 125 ? 141.973 142.048 98.097 1.00 53.98 116 GLY B N 1
ATOM 453 C CA . GLY A 1 125 ? 141.823 142.572 96.759 1.00 51.34 116 GLY B CA 1
ATOM 454 C C . GLY A 1 125 ? 143.125 143.016 96.143 1.00 54.66 116 GLY B C 1
ATOM 455 O O . GLY A 1 125 ? 143.158 143.370 94.961 1.00 54.78 116 GLY B O 1
ATOM 456 N N . ARG A 1 126 ? 144.196 143.005 96.940 1.00 48.22 117 ARG B N 1
ATOM 457 C CA . ARG A 1 126 ? 145.549 143.321 96.494 1.00 47.25 117 ARG B CA 1
ATOM 458 C C . ARG A 1 126 ? 145.649 144.733 95.932 1.00 56.32 117 ARG B C 1
ATOM 459 O O . ARG A 1 126 ? 146.430 144.994 95.014 1.00 59.97 117 ARG B O 1
ATOM 467 N N . SER A 1 127 ? 144.861 145.652 96.481 1.00 46.97 118 SER B N 1
ATOM 468 C CA . SER A 1 127 ? 144.923 147.062 96.126 1.00 41.93 118 SER B CA 1
ATOM 469 C C . SER A 1 127 ? 145.514 147.827 97.299 1.00 42.92 118 SER B C 1
ATOM 470 O O . SER A 1 127 ? 144.953 147.812 98.399 1.00 46.97 118 SER B O 1
ATOM 473 N N . ARG A 1 128 ? 146.652 148.481 97.066 1.00 41.44 119 ARG B N 1
ATOM 474 C CA . ARG A 1 128 ? 147.250 149.307 98.106 1.00 41.03 119 ARG B CA 1
ATOM 475 C C . ARG A 1 128 ? 146.446 150.576 98.338 1.00 43.16 119 ARG B C 1
ATOM 476 O O . ARG A 1 128 ? 146.468 151.129 99.443 1.00 42.91 119 ARG B O 1
ATOM 484 N N . LYS A 1 129 ? 145.739 151.054 97.312 1.00 42.00 120 LYS B N 1
ATOM 485 C CA . LYS A 1 129 ? 144.891 152.228 97.479 1.00 38.56 120 LYS B CA 1
ATOM 486 C C . LYS A 1 129 ? 143.751 151.952 98.450 1.00 37.47 120 LYS B C 1
ATOM 487 O O . LYS A 1 129 ? 143.438 152.788 99.304 1.00 44.43 120 LYS B O 1
ATOM 493 N N . ASP A 1 130 ? 143.118 150.783 98.335 1.00 36.01 121 ASP B N 1
ATOM 494 C CA . ASP A 1 130 ? 142.006 150.451 99.219 1.00 27.04 121 ASP B CA 1
ATOM 495 C C . ASP A 1 130 ? 142.488 150.142 100.629 1.00 30.91 121 ASP B C 1
ATOM 496 O O . ASP A 1 130 ? 141.796 150.445 101.606 1.00 42.95 121 ASP B O 1
ATOM 501 N N . PHE A 1 131 ? 143.660 149.519 100.756 1.00 34.79 122 PHE B N 1
ATOM 502 C CA . PHE A 1 131 ? 144.204 149.240 102.081 1.00 33.64 122 PHE B CA 1
ATOM 503 C C . PHE A 1 131 ? 144.540 150.528 102.819 1.00 46.10 122 PHE B C 1
ATOM 504 O O . PHE A 1 131 ? 144.236 150.668 104.008 1.00 51.54 122 PHE B O 1
ATOM 512 N N . LYS A 1 132 ? 145.165 151.484 102.128 1.00 48.05 123 LYS B N 1
ATOM 513 C CA . LYS A 1 132 ? 145.501 152.757 102.759 1.00 38.26 123 LYS B CA 1
ATOM 514 C C . LYS A 1 132 ? 144.253 153.580 103.043 1.00 37.58 123 LYS B C 1
ATOM 515 O O . LYS A 1 132 ? 144.177 154.269 104.066 1.00 45.79 123 LYS B O 1
ATOM 521 N N . ARG A 1 133 ? 143.266 153.527 102.149 1.00 39.65 124 ARG B N 1
ATOM 522 C CA . ARG A 1 133 ? 142.070 154.341 102.320 1.00 39.12 124 ARG B CA 1
ATOM 523 C C . ARG A 1 133 ? 141.313 153.960 103.582 1.00 42.24 124 ARG B C 1
ATOM 524 O O . ARG A 1 133 ? 140.813 154.831 104.301 1.00 53.87 124 ARG B O 1
ATOM 532 N N . TYR A 1 134 ? 141.213 152.664 103.866 1.00 43.24 125 TYR B N 1
ATOM 533 C CA . TYR A 1 134 ? 140.418 152.199 104.992 1.00 39.61 125 TYR B CA 1
ATOM 534 C C . TYR A 1 134 ? 141.231 151.999 106.259 1.00 41.82 125 TYR B C 1
ATOM 535 O O . TYR A 1 134 ? 140.648 151.942 107.346 1.00 52.27 125 TYR B O 1
ATOM 544 N N . LEU A 1 135 ? 142.555 151.889 106.153 1.00 43.09 126 LEU B N 1
ATOM 545 C CA . LEU A 1 135 ? 143.381 151.874 107.354 1.00 44.14 126 LEU B CA 1
ATOM 546 C C . LEU A 1 135 ? 143.512 153.269 107.949 1.00 47.05 126 LEU B C 1
ATOM 547 O O . LEU A 1 135 ? 143.555 153.421 109.174 1.00 58.71 126 LEU B O 1
ATOM 552 N N . LEU A 1 136 ? 143.575 154.297 107.101 1.00 51.17 127 LEU B N 1
ATOM 553 C CA . LEU A 1 136 ? 143.666 155.663 107.603 1.00 46.10 127 LEU B CA 1
ATOM 554 C C . LEU A 1 136 ? 142.358 156.120 108.231 1.00 50.88 127 LEU B C 1
ATOM 555 O O . LEU A 1 136 ? 142.370 156.956 109.141 1.00 62.20 127 LEU B O 1
ATOM 560 N N . ASN A 1 137 ? 141.224 155.600 107.758 1.00 46.26 128 ASN B N 1
ATOM 561 C CA . ASN A 1 137 ? 139.957 155.871 108.427 1.00 37.46 128 ASN B CA 1
ATOM 562 C C . ASN A 1 137 ? 139.946 155.277 109.826 1.00 43.05 128 ASN B C 1
ATOM 563 O O . ASN A 1 137 ? 139.409 155.878 110.761 1.00 55.53 128 ASN B O 1
ATOM 568 N N . PHE A 1 138 ? 140.516 154.082 109.983 1.00 44.07 129 PHE B N 1
ATOM 569 C CA . PHE A 1 138 ? 140.626 153.481 111.305 1.00 41.39 129 PHE B CA 1
ATOM 570 C C . PHE A 1 138 ? 141.582 154.267 112.192 1.00 46.65 129 PHE B C 1
ATOM 571 O O . PHE A 1 138 ? 141.308 154.473 113.379 1.00 54.43 129 PHE B O 1
ATOM 579 N N . ILE A 1 139 ? 142.710 154.709 111.637 1.00 50.46 130 ILE B N 1
ATOM 580 C CA . ILE A 1 139 ? 143.683 155.456 112.425 1.00 43.29 130 ILE B CA 1
ATOM 581 C C . ILE A 1 139 ? 143.121 156.813 112.829 1.00 46.97 130 ILE B C 1
ATOM 582 O O . ILE A 1 139 ? 143.343 157.283 113.950 1.00 61.46 130 ILE B O 1
ATOM 587 N N . ALA A 1 140 ? 142.381 157.462 111.930 1.00 45.82 131 ALA B N 1
ATOM 588 C CA . ALA A 1 140 ? 141.809 158.766 112.249 1.00 41.18 131 ALA B CA 1
ATOM 589 C C . ALA A 1 140 ? 140.710 158.655 113.296 1.00 42.66 131 ALA B C 1
ATOM 590 O O . ALA A 1 140 ? 140.553 159.549 114.133 1.00 52.04 131 ALA B O 1
ATOM 592 N N . ALA A 1 141 ? 139.937 157.573 113.264 1.00 42.10 132 ALA B N 1
ATOM 593 C CA . ALA A 1 141 ? 138.775 157.440 114.129 1.00 39.46 132 ALA B CA 1
ATOM 594 C C . ALA A 1 141 ? 139.064 156.735 115.444 1.00 43.29 132 ALA B C 1
ATOM 595 O O . ALA A 1 141 ? 138.173 156.675 116.296 1.00 50.44 132 ALA B O 1
ATOM 597 N N . MET A 1 142 ? 140.264 156.200 115.638 1.00 45.31 133 MET B N 1
ATOM 598 C CA . MET A 1 142 ? 140.548 155.505 116.888 1.00 42.98 133 MET B CA 1
ATOM 599 C C . MET A 1 142 ? 140.740 156.450 118.077 1.00 50.10 133 MET B C 1
ATOM 600 O O . MET A 1 142 ? 140.437 156.044 119.206 1.00 54.27 133 MET B O 1
ATOM 605 N N . PRO A 1 143 ? 141.242 157.688 117.916 1.00 50.61 134 PRO B N 1
ATOM 606 C CA . PRO A 1 143 ? 141.192 158.607 119.066 1.00 45.20 134 PRO B CA 1
ATOM 607 C C . PRO A 1 143 ? 139.778 158.909 119.526 1.00 43.93 134 PRO B C 1
ATOM 608 O O . PRO A 1 143 ? 139.545 159.081 120.727 1.00 51.13 134 PRO B O 1
ATOM 612 N N . LEU A 1 144 ? 138.824 158.989 118.597 1.00 44.46 135 LEU B N 1
ATOM 613 C CA . LEU A 1 144 ? 137.435 159.234 118.967 1.00 44.32 135 LEU B CA 1
ATOM 614 C C . LEU A 1 144 ? 136.767 157.978 119.510 1.00 43.79 135 LEU B C 1
ATOM 615 O O . LEU A 1 144 ? 135.940 158.061 120.423 1.00 47.66 135 LEU B O 1
ATOM 620 N N . ILE A 1 145 ? 137.097 156.812 118.955 1.00 42.75 136 ILE B N 1
ATOM 621 C CA . ILE A 1 145 ? 136.532 155.564 119.462 1.00 40.40 136 ILE B CA 1
ATOM 622 C C . ILE A 1 145 ? 137.007 155.313 120.886 1.00 44.50 136 ILE B C 1
ATOM 623 O O . ILE A 1 145 ? 136.214 154.983 121.773 1.00 52.46 136 ILE B O 1
ATOM 628 N N . SER A 1 146 ? 138.307 155.486 121.131 1.00 44.24 137 SER B N 1
ATOM 629 C CA . SER A 1 146 ? 138.832 155.289 122.477 1.00 43.58 137 SER B CA 1
ATOM 630 C C . SER A 1 146 ? 138.252 156.299 123.455 1.00 41.65 137 SER B C 1
ATOM 631 O O . SER A 1 146 ? 138.091 155.993 124.639 1.00 39.79 137 SER B O 1
ATOM 634 N N . LEU A 1 147 ? 137.937 157.504 122.981 1.00 48.71 138 LEU B N 1
ATOM 635 C CA . LEU A 1 147 ? 137.307 158.500 123.840 1.00 39.90 138 LEU B CA 1
ATOM 636 C C . LEU A 1 147 ? 135.914 158.059 124.269 1.00 37.93 138 LEU B C 1
ATOM 637 O O . LEU A 1 147 ? 135.514 158.280 125.414 1.00 49.10 138 LEU B O 1
ATOM 642 N N . VAL A 1 148 ? 135.157 157.441 123.363 1.00 43.84 139 VAL B N 1
ATOM 643 C CA . VAL A 1 148 ? 133.782 157.059 123.676 1.00 46.35 139 VAL B CA 1
ATOM 644 C C . VAL A 1 148 ? 133.750 155.928 124.699 1.00 45.53 139 VAL B C 1
ATOM 645 O O . VAL A 1 148 ? 133.014 155.990 125.690 1.00 45.74 139 VAL B O 1
ATOM 649 N N . ASN A 1 149 ? 134.542 154.876 124.478 1.00 47.67 140 ASN B N 1
ATOM 650 C CA . ASN A 1 149 ? 134.525 153.738 125.394 1.00 43.76 140 ASN B CA 1
ATOM 651 C C . ASN A 1 149 ? 135.114 154.098 126.750 1.00 46.20 140 ASN B C 1
ATOM 652 O O . ASN A 1 149 ? 134.740 153.508 127.769 1.00 48.61 140 ASN B O 1
ATOM 657 N N . ASN A 1 150 ? 136.042 155.049 126.783 1.00 42.84 141 ASN B N 1
ATOM 658 C CA . ASN A 1 150 ? 136.749 155.358 128.015 1.00 31.98 141 ASN B CA 1
ATOM 659 C C . ASN A 1 150 ? 136.120 156.512 128.778 1.00 35.51 141 ASN B C 1
ATOM 660 O O . ASN A 1 150 ? 136.347 156.634 129.985 1.00 37.86 141 ASN B O 1
ATOM 665 N N . PHE A 1 151 ? 135.343 157.359 128.105 1.00 39.77 142 PHE B N 1
ATOM 666 C CA . PHE A 1 151 ? 134.559 158.371 128.795 1.00 31.38 142 PHE B CA 1
ATOM 667 C C . PHE A 1 151 ? 133.216 157.825 129.252 1.00 31.96 142 PHE B C 1
ATOM 668 O O . PHE A 1 151 ? 132.537 158.470 130.055 1.00 42.22 142 PHE B O 1
ATOM 676 N N . LEU A 1 152 ? 132.819 156.656 128.746 1.00 33.86 143 LEU B N 1
ATOM 677 C CA . LEU A 1 152 ? 131.665 155.956 129.296 1.00 33.77 143 LEU B CA 1
ATOM 678 C C . LEU A 1 152 ? 132.006 155.304 130.629 1.00 33.53 143 LEU B C 1
ATOM 679 O O . LEU A 1 152 ? 131.205 155.346 131.568 1.00 32.57 143 LEU B O 1
ATOM 684 N N . LYS A 1 153 ? 133.191 154.697 130.729 1.00 33.88 144 LYS B N 1
ATOM 685 C CA . LYS A 1 153 ? 133.608 154.097 131.992 1.00 26.22 144 LYS B CA 1
ATOM 686 C C . LYS A 1 153 ? 133.881 155.161 133.045 1.00 37.21 144 LYS B C 1
ATOM 687 O O . LYS A 1 153 ? 133.688 154.920 134.241 1.00 45.80 144 LYS B O 1
ATOM 693 N N . TYR A 1 154 ? 134.353 156.335 132.624 1.00 35.03 145 TYR B N 1
ATOM 694 C CA . TYR A 1 154 ? 134.501 157.444 133.560 1.00 30.50 145 TYR B CA 1
ATOM 695 C C . TYR A 1 154 ? 133.148 157.902 134.087 1.00 37.08 145 TYR B C 1
ATOM 696 O O . TYR A 1 154 ? 133.007 158.201 135.278 1.00 44.81 145 TYR B O 1
ATOM 705 N N . GLY A 1 155 ? 132.143 157.970 133.214 1.00 39.14 146 GLY B N 1
ATOM 706 C CA . GLY A 1 155 ? 130.816 158.360 133.657 1.00 30.69 146 GLY B CA 1
ATOM 707 C C . GLY A 1 155 ? 130.185 157.345 134.588 1.00 35.21 146 GLY B C 1
ATOM 708 O O . GLY A 1 155 ? 129.438 157.707 135.499 1.00 42.02 146 GLY B O 1
ATOM 709 N N . LEU A 1 156 ? 130.458 156.059 134.363 1.00 35.18 147 LEU B N 1
ATOM 710 C CA . LEU A 1 156 ? 129.933 155.026 135.249 1.00 22.43 147 LEU B CA 1
ATOM 711 C C . LEU A 1 156 ? 130.576 155.110 136.626 1.00 31.06 147 LEU B C 1
ATOM 712 O O . LEU A 1 156 ? 129.883 155.082 137.648 1.00 40.97 147 LEU B O 1
ATOM 717 N N . ASN A 1 157 ? 131.907 155.212 136.668 1.00 38.74 148 ASN B N 1
ATOM 718 C CA . ASN A 1 157 ? 132.612 155.279 137.943 1.00 34.95 148 ASN B CA 1
ATOM 719 C C . ASN A 1 157 ? 132.234 156.530 138.720 1.00 34.55 148 ASN B C 1
ATOM 720 O O . ASN A 1 157 ? 132.068 156.483 139.944 1.00 42.91 148 ASN B O 1
ATOM 725 N N . GLU A 1 158 ? 132.104 157.662 138.030 1.00 31.44 149 GLU B N 1
ATOM 726 C CA . GLU A 1 158 ? 131.728 158.895 138.710 1.00 32.13 149 GLU B CA 1
ATOM 727 C C . GLU A 1 158 ? 130.305 158.822 139.244 1.00 39.40 149 GLU B C 1
ATOM 728 O O . GLU A 1 158 ? 129.990 159.433 140.270 1.00 47.77 149 GLU B O 1
ATOM 734 N N . LEU A 1 159 ? 129.428 158.085 138.560 1.00 47.14 150 LEU B N 1
ATOM 735 C CA . LEU A 1 159 ? 128.069 157.908 139.060 1.00 39.54 150 LEU B CA 1
ATOM 736 C C . LEU A 1 159 ? 128.043 156.986 140.271 1.00 42.66 150 LEU B C 1
ATOM 737 O O . LEU A 1 159 ? 127.236 157.180 141.186 1.00 48.40 150 LEU B O 1
ATOM 742 N N . LYS A 1 160 ? 128.913 155.974 140.293 1.00 43.23 151 LYS B N 1
ATOM 743 C CA . LYS A 1 160 ? 129.020 155.115 141.467 1.00 36.03 151 LYS B CA 1
ATOM 744 C C . LYS A 1 160 ? 129.450 155.913 142.689 1.00 44.68 151 LYS B C 1
ATOM 745 O O . LYS A 1 160 ? 128.942 155.695 143.794 1.00 46.71 151 LYS B O 1
ATOM 751 N N . LEU A 1 161 ? 130.399 156.832 142.510 1.00 53.15 152 LEU B N 1
ATOM 752 C CA . LEU A 1 161 ? 130.849 157.664 143.619 1.00 49.30 152 LEU B CA 1
ATOM 753 C C . LEU A 1 161 ? 129.781 158.670 144.029 1.00 46.40 152 LEU B C 1
ATOM 754 O O . LEU A 1 161 ? 129.552 158.885 145.224 1.00 56.18 152 LEU B O 1
ATOM 759 N N . CYS A 1 162 ? 129.118 159.299 143.056 1.00 41.78 153 CYS B N 1
ATOM 760 C CA . CYS A 1 162 ? 128.076 160.270 143.377 1.00 38.95 153 CYS B CA 1
ATOM 761 C C . CYS A 1 162 ? 126.890 159.602 144.057 1.00 45.06 153 CYS B C 1
ATOM 762 O O . CYS A 1 162 ? 126.220 160.218 144.893 1.00 51.41 153 CYS B O 1
ATOM 765 N N . PHE A 1 163 ? 126.602 158.352 143.695 1.00 48.36 154 PHE B N 1
ATOM 766 C CA . PHE A 1 163 ? 125.528 157.617 144.354 1.00 42.15 154 PHE B CA 1
ATOM 767 C C . PHE A 1 163 ? 125.889 157.290 145.797 1.00 41.87 154 PHE B C 1
ATOM 768 O O . PHE A 1 163 ? 125.046 157.399 146.694 1.00 36.29 154 PHE B O 1
ATOM 776 N N . ARG A 1 164 ? 127.136 156.880 146.036 1.00 49.41 155 ARG B N 1
ATOM 777 C CA . ARG A 1 164 ? 127.568 156.536 147.387 1.00 39.93 155 ARG B CA 1
ATOM 778 C C . ARG A 1 164 ? 127.561 157.753 148.301 1.00 41.80 155 ARG B C 1
ATOM 779 O O . ARG A 1 164 ? 127.166 157.657 149.468 1.00 52.29 155 ARG B O 1
ATOM 787 N N . VAL A 1 165 ? 128.001 158.905 147.793 1.00 44.82 156 VAL B N 1
ATOM 788 C CA . VAL A 1 165 ? 127.999 160.123 148.598 1.00 40.04 156 VAL B CA 1
ATOM 789 C C . VAL A 1 165 ? 126.572 160.554 148.914 1.00 43.81 156 VAL B C 1
ATOM 790 O O . VAL A 1 165 ? 126.278 161.014 150.022 1.00 47.13 156 VAL B O 1
ATOM 794 N N . ARG A 1 166 ? 125.663 160.416 147.947 1.00 49.09 157 ARG B N 1
ATOM 795 C CA . ARG A 1 166 ? 124.279 160.822 148.168 1.00 43.85 157 ARG B CA 1
ATOM 796 C C . ARG A 1 166 ? 123.603 159.949 149.217 1.00 44.97 157 ARG B C 1
ATOM 797 O O . ARG A 1 166 ? 122.824 160.445 150.038 1.00 46.30 157 ARG B O 1
ATOM 805 N N . LEU A 1 167 ? 123.878 158.644 149.199 1.00 43.19 158 LEU B N 1
ATOM 806 C CA . LEU A 1 167 ? 123.287 157.751 150.191 1.00 36.11 158 LEU B CA 1
ATOM 807 C C . LEU A 1 167 ? 123.916 157.952 151.563 1.00 42.48 158 LEU B C 1
ATOM 808 O O . LEU A 1 167 ? 123.208 157.986 152.575 1.00 49.85 158 LEU B O 1
ATOM 813 N N . THR A 1 168 ? 125.243 158.088 151.616 1.00 47.44 159 THR B N 1
ATOM 814 C CA . THR A 1 168 ? 125.928 158.229 152.897 1.00 40.61 159 THR B CA 1
ATOM 815 C C . THR A 1 168 ? 125.478 159.483 153.632 1.00 38.13 159 THR B C 1
ATOM 816 O O . THR A 1 168 ? 125.247 159.451 154.846 1.00 47.76 159 THR B O 1
ATOM 820 N N . LYS A 1 169 ? 125.327 160.594 152.914 1.00 40.21 160 LYS B N 1
ATOM 821 C CA . LYS A 1 169 ? 124.852 161.822 153.536 1.00 39.34 160 LYS B CA 1
ATOM 822 C C . LYS A 1 169 ? 123.401 161.730 153.983 1.00 45.31 160 LYS B C 1
ATOM 823 O O . LYS A 1 169 ? 122.934 162.632 154.682 1.00 50.27 160 LYS B O 1
ATOM 829 N N . TYR A 1 170 ? 122.675 160.691 153.580 1.00 43.59 161 TYR B N 1
ATOM 830 C CA . TYR A 1 170 ? 121.323 160.454 154.067 1.00 38.23 161 TYR B CA 1
ATOM 831 C C . TYR A 1 170 ? 121.271 159.420 155.179 1.00 43.79 161 TYR B C 1
ATOM 832 O O . TYR A 1 170 ? 120.429 159.530 156.075 1.00 50.77 161 TYR B O 1
ATOM 841 N N . LEU A 1 171 ? 122.153 158.425 155.143 1.00 39.33 162 LEU B N 1
ATOM 842 C CA . LEU A 1 171 ? 122.207 157.399 156.173 1.00 38.56 162 LEU B CA 1
ATOM 843 C C . LEU A 1 171 ? 122.976 157.841 157.406 1.00 43.41 162 LEU B C 1
ATOM 844 O O . LEU A 1 171 ? 123.050 157.076 158.372 1.00 48.58 162 LEU B O 1
ATOM 849 N N . TYR A 1 172 ? 123.556 159.042 157.399 1.00 41.91 163 TYR B N 1
ATOM 850 C CA . TYR A 1 172 ? 124.293 159.540 158.549 1.00 29.26 163 TYR B CA 1
ATOM 851 C C . TYR A 1 172 ? 123.642 160.734 159.227 1.00 35.17 163 TYR B C 1
ATOM 852 O O . TYR A 1 172 ? 124.061 161.094 160.330 1.00 39.88 163 TYR B O 1
ATOM 861 N N . GLU A 1 173 ? 122.650 161.367 158.600 1.00 42.97 164 GLU B N 1
ATOM 862 C CA . GLU A 1 173 ? 121.826 162.320 159.335 1.00 40.83 164 GLU B CA 1
ATOM 863 C C . GLU A 1 173 ? 120.828 161.595 160.225 1.00 44.65 164 GLU B C 1
ATOM 864 O O . GLU A 1 173 ? 120.492 162.076 161.312 1.00 50.31 164 GLU B O 1
ATOM 870 N N . GLU A 1 174 ? 120.333 160.444 159.772 1.00 41.20 165 GLU B N 1
ATOM 871 C CA . GLU A 1 174 ? 119.455 159.628 160.601 1.00 41.18 165 GLU B CA 1
ATOM 872 C C . GLU A 1 174 ? 120.238 158.868 161.662 1.00 42.51 165 GLU B C 1
ATOM 873 O O . GLU A 1 174 ? 119.773 158.724 162.797 1.00 44.15 165 GLU B O 1
ATOM 879 N N . TYR A 1 175 ? 121.424 158.371 161.307 1.00 41.47 166 TYR B N 1
ATOM 880 C CA . TYR A 1 175 ? 122.219 157.580 162.239 1.00 42.13 166 TYR B CA 1
ATOM 881 C C . TYR A 1 175 ? 122.712 158.423 163.406 1.00 47.13 166 TYR B C 1
ATOM 882 O O . TYR A 1 175 ? 122.537 158.053 164.570 1.00 59.91 166 TYR B O 1
ATOM 891 N N . LEU A 1 176 ? 123.344 159.553 163.115 1.00 43.40 167 LEU B N 1
ATOM 892 C CA . LEU A 1 176 ? 123.883 160.428 164.154 1.00 43.20 167 LEU B CA 1
ATOM 893 C C . LEU A 1 176 ? 122.938 161.597 164.426 1.00 42.61 167 LEU B C 1
ATOM 894 O O . LEU A 1 176 ? 123.315 162.762 164.319 1.00 48.66 167 LEU B O 1
ATOM 899 N N . GLN A 1 177 ? 121.691 161.291 164.785 1.00 42.31 168 GLN B N 1
ATOM 900 C CA . GLN A 1 177 ? 120.709 162.358 165.013 1.00 46.72 168 GLN B CA 1
ATOM 901 C C . GLN A 1 177 ? 120.625 162.741 166.488 1.00 52.53 168 GLN B C 1
ATOM 902 O O . GLN A 1 177 ? 120.988 163.858 166.867 1.00 57.83 168 GLN B O 1
ATOM 908 N N . ALA A 1 178 ? 120.147 161.826 167.331 1.00 51.91 169 ALA B N 1
ATOM 909 C CA . ALA A 1 178 ? 120.146 162.050 168.773 1.00 51.78 169 ALA B CA 1
ATOM 910 C C . ALA A 1 178 ? 120.891 160.958 169.526 1.00 54.69 169 ALA B C 1
ATOM 911 O O . ALA A 1 178 ? 121.850 161.253 170.245 1.00 59.14 169 ALA B O 1
ATOM 913 N N . PHE A 1 179 ? 120.416 159.731 169.553 1.00 57.45 170 PHE B N 1
ATOM 914 C CA . PHE A 1 179 ? 121.247 158.729 170.268 1.00 57.25 170 PHE B CA 1
ATOM 915 C C . PHE A 1 179 ? 121.317 157.456 169.456 1.00 59.59 170 PHE B C 1
ATOM 916 O O . PHE A 1 179 ? 121.886 156.472 169.959 1.00 60.61 170 PHE B O 1
ATOM 924 N N . THR A 1 180 ? 120.881 157.546 168.204 1.00 49.94 171 THR B N 1
ATOM 925 C CA . THR A 1 180 ? 120.764 156.358 167.362 1.00 50.34 171 THR B CA 1
ATOM 926 C C . THR A 1 180 ? 122.060 155.634 167.095 1.00 55.91 171 THR B C 1
ATOM 927 O O . THR A 1 180 ? 121.904 154.548 166.774 1.00 61.13 171 THR B O 1
ATOM 931 N N . TYR A 1 181 ? 123.258 156.190 167.184 1.00 59.27 172 TYR B N 1
ATOM 932 C CA . TYR A 1 181 ? 124.410 155.271 167.006 1.00 58.56 172 TYR B CA 1
ATOM 933 C C . TYR A 1 181 ? 124.346 154.311 168.191 1.00 59.79 172 TYR B C 1
ATOM 934 O O . TYR A 1 181 ? 124.872 153.211 168.070 1.00 57.03 172 TYR B O 1
ATOM 943 N N . TYR A 1 182 ? 123.731 154.752 169.305 1.00 65.00 173 TYR B N 1
ATOM 944 C CA . TYR A 1 182 ? 123.772 153.952 170.523 1.00 61.33 173 TYR B CA 1
ATOM 945 C C . TYR A 1 182 ? 122.577 153.018 170.646 1.00 73.89 173 TYR B C 1
ATOM 946 O O . TYR A 1 182 ? 122.745 151.840 170.971 1.00 80.85 173 TYR B O 1
ATOM 955 N N . LYS A 1 183 ? 121.366 153.526 170.404 1.00 71.99 174 LYS B N 1
ATOM 956 C CA . LYS A 1 183 ? 120.179 152.687 170.520 1.00 62.67 174 LYS B CA 1
ATOM 957 C C . LYS A 1 183 ? 120.218 151.532 169.530 1.00 60.31 174 LYS B C 1
ATOM 958 O O . LYS A 1 183 ? 119.912 150.390 169.885 1.00 66.34 174 LYS B O 1
ATOM 964 N N . MET A 1 184 ? 120.601 151.805 168.284 1.00 63.77 175 MET B N 1
ATOM 965 C CA . MET A 1 184 ? 120.536 150.770 167.263 1.00 70.52 175 MET B CA 1
ATOM 966 C C . MET A 1 184 ? 121.568 149.673 167.496 1.00 72.00 175 MET B C 1
ATOM 967 O O . MET A 1 184 ? 121.399 148.557 166.993 1.00 74.63 175 MET B O 1
ATOM 972 N N . GLY A 1 185 ? 122.614 149.950 168.266 1.00 72.97 176 GLY B N 1
ATOM 973 C CA . GLY A 1 185 ? 123.649 148.963 168.497 1.00 77.15 176 GLY B CA 1
ATOM 974 C C . GLY A 1 185 ? 123.518 148.203 169.801 1.00 75.38 176 GLY B C 1
ATOM 975 O O . GLY A 1 185 ? 123.648 146.976 169.823 1.00 75.71 176 GLY B O 1
ATOM 976 N N . ASN A 1 186 ? 123.258 148.916 170.898 1.00 77.24 177 ASN B N 1
ATOM 977 C CA . ASN A 1 186 ? 123.261 148.321 172.230 1.00 79.12 177 ASN B CA 1
ATOM 978 C C . ASN A 1 186 ? 121.900 148.397 172.910 1.00 80.68 177 ASN B C 1
ATOM 979 O O . ASN A 1 186 ? 121.808 148.201 174.125 1.00 83.55 177 ASN B O 1
ATOM 984 N N . LEU A 1 187 ? 120.839 148.676 172.157 1.00 79.76 178 LEU B N 1
ATOM 985 C CA . LEU A 1 187 ? 119.493 148.708 172.714 1.00 79.91 178 LEU B CA 1
ATOM 986 C C . LEU A 1 187 ? 118.472 147.929 171.896 1.00 83.36 178 LEU B C 1
ATOM 987 O O . LEU A 1 187 ? 117.438 147.541 172.452 1.00 86.82 178 LEU B O 1
ATOM 992 N N . ASP A 1 188 ? 118.726 147.673 170.616 1.00 81.79 179 ASP B N 1
ATOM 993 C CA . ASP A 1 188 ? 117.914 146.767 169.818 1.00 80.52 179 ASP B CA 1
ATOM 994 C C . ASP A 1 188 ? 118.828 145.821 169.048 1.00 83.86 179 ASP B C 1
ATOM 995 O O . ASP A 1 188 ? 120.035 146.048 168.936 1.00 85.03 179 ASP B O 1
ATOM 1000 N N . ASN A 1 189 ? 118.245 144.737 168.533 1.00 89.73 180 ASN B N 1
ATOM 1001 C CA . ASN A 1 189 ? 119.016 143.683 167.882 1.00 88.36 180 ASN B CA 1
ATOM 1002 C C . ASN A 1 189 ? 118.631 143.494 166.419 1.00 87.45 180 ASN B C 1
ATOM 1003 O O . ASN A 1 189 ? 118.865 142.420 165.856 1.00 87.84 180 ASN B O 1
ATOM 1008 N N . ARG A 1 190 ? 118.042 144.513 165.790 1.00 69.66 181 ARG B N 1
ATOM 1009 C CA . ARG A 1 190 ? 117.643 144.384 164.392 1.00 70.33 181 ARG B CA 1
ATOM 1010 C C . ARG A 1 190 ? 118.852 144.227 163.476 1.00 74.13 181 ARG B C 1
ATOM 1011 O O . ARG A 1 190 ? 118.842 143.392 162.564 1.00 71.84 181 ARG B O 1
ATOM 1019 N N . ILE A 1 191 ? 119.903 145.013 163.702 1.00 83.48 182 ILE B N 1
ATOM 1020 C CA . ILE A 1 191 ? 121.121 144.958 162.898 1.00 78.98 182 ILE B CA 1
ATOM 1021 C C . ILE A 1 191 ? 122.265 144.521 163.800 1.00 78.23 182 ILE B C 1
ATOM 1022 O O . ILE A 1 191 ? 122.527 145.153 164.831 1.00 78.88 182 ILE B O 1
ATOM 1027 N N . ALA A 1 192 ? 122.949 143.444 163.408 1.00 86.41 183 ALA B N 1
ATOM 1028 C CA . ALA A 1 192 ? 124.038 142.923 164.226 1.00 91.11 183 ALA B CA 1
ATOM 1029 C C . ALA A 1 192 ? 125.279 143.803 164.130 1.00 91.73 183 ALA B C 1
ATOM 1030 O O . ALA A 1 192 ? 125.944 144.057 165.141 1.00 90.04 183 ALA B O 1
ATOM 1032 N N . ASN A 1 193 ? 125.605 144.277 162.929 1.00 85.69 184 ASN B N 1
ATOM 1033 C CA . ASN A 1 193 ? 126.807 145.076 162.693 1.00 83.68 184 ASN B CA 1
ATOM 1034 C C . ASN A 1 193 ? 126.407 146.388 162.035 1.00 83.02 184 ASN B C 1
ATOM 1035 O O . ASN A 1 193 ? 126.382 146.494 160.801 1.00 80.22 184 ASN B O 1
ATOM 1040 N N . PRO A 1 194 ? 126.063 147.404 162.829 1.00 80.12 185 PRO B N 1
ATOM 1041 C CA . PRO A 1 194 ? 125.732 148.713 162.241 1.00 73.43 185 PRO B CA 1
ATOM 1042 C C . PRO A 1 194 ? 126.835 149.294 161.374 1.00 75.45 185 PRO B C 1
ATOM 1043 O O . PRO A 1 194 ? 126.542 149.891 160.332 1.00 73.14 185 PRO B O 1
ATOM 1047 N N . ASP A 1 195 ? 128.098 149.141 161.779 1.00 73.38 186 ASP B N 1
ATOM 1048 C CA . ASP A 1 195 ? 129.192 149.740 161.022 1.00 66.86 186 ASP B CA 1
ATOM 1049 C C . ASP A 1 195 ? 129.285 149.149 159.624 1.00 70.68 186 ASP B C 1
ATOM 1050 O O . ASP A 1 195 ? 129.408 149.884 158.641 1.00 73.82 186 ASP B O 1
ATOM 1055 N N . GLN A 1 196 ? 129.194 147.824 159.512 1.00 62.54 187 GLN B N 1
ATOM 1056 C CA . GLN A 1 196 ? 129.290 147.168 158.214 1.00 61.91 187 GLN B CA 1
ATOM 1057 C C . GLN A 1 196 ? 128.132 147.517 157.288 1.00 60.03 187 GLN B C 1
ATOM 1058 O O . GLN A 1 196 ? 128.220 147.244 156.088 1.00 57.75 187 GLN B O 1
ATOM 1064 N N . LEU A 1 197 ? 127.059 148.107 157.810 1.00 57.21 188 LEU B N 1
ATOM 1065 C CA . LEU A 1 197 ? 125.910 148.474 156.995 1.00 56.44 188 LEU B CA 1
ATOM 1066 C C . LEU A 1 197 ? 125.991 149.890 156.447 1.00 56.97 188 LEU B C 1
ATOM 1067 O O . LEU A 1 197 ? 125.260 150.216 155.506 1.00 57.59 188 LEU B O 1
ATOM 1072 N N . LEU A 1 198 ? 126.852 150.738 157.007 1.00 52.46 189 LEU B N 1
ATOM 1073 C CA . LEU A 1 198 ? 126.918 152.135 156.609 1.00 46.56 189 LEU B CA 1
ATOM 1074 C C . LEU A 1 198 ? 128.169 152.495 155.824 1.00 48.27 189 LEU B C 1
ATOM 1075 O O . LEU A 1 198 ? 128.238 153.605 155.288 1.00 55.67 189 LEU B O 1
ATOM 1080 N N . THR A 1 199 ? 129.155 151.605 155.739 1.00 48.01 190 THR B N 1
ATOM 1081 C CA . THR A 1 199 ? 130.357 151.924 154.982 1.00 53.40 190 THR B CA 1
ATOM 1082 C C . THR A 1 199 ? 130.641 150.865 153.924 1.00 51.04 190 THR B C 1
ATOM 1083 O O . THR A 1 199 ? 131.118 151.188 152.833 1.00 54.50 190 THR B O 1
ATOM 1087 N N . GLN A 1 200 ? 130.349 149.603 154.229 1.00 47.36 191 GLN B N 1
ATOM 1088 C CA . GLN A 1 200 ? 130.655 148.500 153.327 1.00 48.53 191 GLN B CA 1
ATOM 1089 C C . GLN A 1 200 ? 129.474 148.111 152.446 1.00 52.70 191 GLN B C 1
ATOM 1090 O O . GLN A 1 200 ? 129.646 147.891 151.245 1.00 53.39 191 GLN B O 1
ATOM 1096 N N . ASP A 1 201 ? 128.275 148.012 153.021 1.00 50.57 192 ASP B N 1
ATOM 1097 C CA . ASP A 1 201 ? 127.111 147.634 152.228 1.00 48.68 192 ASP B CA 1
ATOM 1098 C C . ASP A 1 201 ? 126.611 148.790 151.374 1.00 49.63 192 ASP B C 1
ATOM 1099 O O . ASP A 1 201 ? 126.008 148.561 150.319 1.00 54.72 192 ASP B O 1
ATOM 1104 N N . VAL A 1 202 ? 126.837 150.030 151.810 1.00 47.78 193 VAL B N 1
ATOM 1105 C CA . VAL A 1 202 ? 126.444 151.181 151.005 1.00 48.68 193 VAL B CA 1
ATOM 1106 C C . VAL A 1 202 ? 127.292 151.264 149.742 1.00 47.29 193 VAL B C 1
ATOM 1107 O O . VAL A 1 202 ? 126.790 151.596 148.662 1.00 51.04 193 VAL B O 1
ATOM 1111 N N . GLU A 1 203 ? 128.589 150.971 149.857 1.00 46.03 194 GLU B N 1
ATOM 1112 C CA . GLU A 1 203 ? 129.469 151.031 148.695 1.00 46.91 194 GLU B CA 1
ATOM 1113 C C . GLU A 1 203 ? 129.116 149.960 147.673 1.00 49.28 194 GLU B C 1
ATOM 1114 O O . GLU A 1 203 ? 129.127 150.217 146.464 1.00 53.93 194 GLU B O 1
ATOM 1120 N N . LYS A 1 204 ? 128.804 148.749 148.137 1.00 54.74 195 LYS B N 1
ATOM 1121 C CA . LYS A 1 204 ? 128.502 147.660 147.215 1.00 52.27 195 LYS B CA 1
ATOM 1122 C C . LYS A 1 204 ? 127.114 147.799 146.605 1.00 48.21 195 LYS B C 1
ATOM 1123 O O . LYS A 1 204 ? 126.884 147.327 145.487 1.00 50.45 195 LYS B O 1
ATOM 1129 N N . PHE A 1 205 ? 126.177 148.426 147.317 1.00 38.78 196 PHE B N 1
ATOM 1130 C CA . PHE A 1 205 ? 124.858 148.664 146.743 1.00 33.67 196 PHE B CA 1
ATOM 1131 C C . PHE A 1 205 ? 124.935 149.655 145.591 1.00 47.76 196 PHE B C 1
ATOM 1132 O O . PHE A 1 205 ? 124.345 149.435 144.528 1.00 57.52 196 PHE B O 1
ATOM 1140 N N . CYS A 1 206 ? 125.653 150.760 145.789 1.00 62.46 197 CYS B N 1
ATOM 1141 C CA . CYS A 1 206 ? 125.768 151.766 144.739 1.00 53.38 197 CYS B CA 1
ATOM 1142 C C . CYS A 1 206 ? 126.586 151.247 143.567 1.00 49.69 197 CYS B C 1
ATOM 1143 O O . CYS A 1 206 ? 126.296 151.567 142.411 1.00 50.74 197 CYS B O 1
ATOM 1146 N N . ASN A 1 207 ? 127.603 150.433 143.845 1.00 42.85 198 ASN B N 1
ATOM 1147 C CA . ASN A 1 207 ? 128.409 149.835 142.791 1.00 42.16 198 ASN B CA 1
ATOM 1148 C C . ASN A 1 207 ? 127.645 148.794 141.990 1.00 38.06 198 ASN B C 1
ATOM 1149 O O . ASN A 1 207 ? 128.164 148.321 140.975 1.00 46.00 198 ASN B O 1
ATOM 1154 N N . SER A 1 208 ? 126.444 148.412 142.427 1.00 42.82 199 SER B N 1
ATOM 1155 C CA . SER A 1 208 ? 125.641 147.418 141.732 1.00 45.34 199 SER B CA 1
ATOM 1156 C C . SER A 1 208 ? 124.390 147.983 141.079 1.00 40.18 199 SER B C 1
ATOM 1157 O O . SER A 1 208 ? 123.825 147.326 140.202 1.00 44.79 199 SER B O 1
ATOM 1160 N N . VAL A 1 209 ? 123.945 149.173 141.479 1.00 37.78 200 VAL B N 1
ATOM 1161 C CA . VAL A 1 209 ? 122.750 149.749 140.875 1.00 35.33 200 VAL B CA 1
ATOM 1162 C C . VAL A 1 209 ? 123.086 150.462 139.569 1.00 41.22 200 VAL B C 1
ATOM 1163 O O . VAL A 1 209 ? 122.212 150.637 138.712 1.00 38.48 200 VAL B O 1
ATOM 1167 N N . VAL A 1 210 ? 124.340 150.875 139.380 1.00 42.95 201 VAL B N 1
ATOM 1168 C CA . VAL A 1 210 ? 124.752 151.489 138.122 1.00 38.01 201 VAL B CA 1
ATOM 1169 C C . VAL A 1 210 ? 125.489 150.446 137.293 1.00 38.21 201 VAL B C 1
ATOM 1170 O O . VAL A 1 210 ? 125.550 150.545 136.063 1.00 45.75 201 VAL B O 1
ATOM 1174 N N . ASP A 1 211 ? 126.041 149.428 137.959 1.00 40.41 202 ASP B N 1
ATOM 1175 C CA . ASP A 1 211 ? 126.532 148.266 137.229 1.00 37.80 202 ASP B CA 1
ATOM 1176 C C . ASP A 1 211 ? 125.393 147.569 136.503 1.00 42.81 202 ASP B C 1
ATOM 1177 O O . ASP A 1 211 ? 125.542 147.151 135.351 1.00 44.37 202 ASP B O 1
ATOM 1182 N N . LEU A 1 212 ? 124.244 147.435 137.167 1.00 37.52 203 LEU B N 1
ATOM 1183 C CA . LEU A 1 212 ? 123.064 146.891 136.509 1.00 25.56 203 LEU B CA 1
ATOM 1184 C C . LEU A 1 212 ? 122.526 147.847 135.456 1.00 31.19 203 LEU B C 1
ATOM 1185 O O . LEU A 1 212 ? 121.969 147.405 134.449 1.00 37.19 203 LEU B O 1
ATOM 1190 N N . TYR A 1 213 ? 122.677 149.154 135.670 1.00 40.21 204 TYR B N 1
ATOM 1191 C CA . TYR A 1 213 ? 122.260 150.122 134.661 1.00 31.84 204 TYR B CA 1
ATOM 1192 C C . TYR A 1 213 ? 123.063 149.959 133.380 1.00 29.45 204 TYR B C 1
ATOM 1193 O O . TYR A 1 213 ? 122.513 150.048 132.277 1.00 36.28 204 TYR B O 1
ATOM 1202 N N . SER A 1 214 ? 124.368 149.719 133.505 1.00 29.11 205 SER B N 1
ATOM 1203 C CA . SER A 1 214 ? 125.212 149.555 132.328 1.00 32.41 205 SER B CA 1
ATOM 1204 C C . SER A 1 214 ? 125.127 148.139 131.773 1.00 38.07 205 SER B C 1
ATOM 1205 O O . SER A 1 214 ? 124.843 147.949 130.588 1.00 40.82 205 SER B O 1
ATOM 1208 N N . ASN A 1 215 ? 125.343 147.130 132.620 1.00 33.23 206 ASN B N 1
ATOM 1209 C CA . ASN A 1 215 ? 125.417 145.750 132.151 1.00 31.38 206 ASN B CA 1
ATOM 1210 C C . ASN A 1 215 ? 124.092 145.226 131.614 1.00 33.07 206 ASN B C 1
ATOM 1211 O O . ASN A 1 215 ? 124.079 144.157 130.996 1.00 34.22 206 ASN B O 1
ATOM 1216 N N . LEU A 1 216 ? 122.987 145.930 131.841 1.00 28.40 207 LEU B N 1
ATOM 1217 C CA . LEU A 1 216 ? 121.694 145.526 131.307 1.00 27.21 207 LEU B CA 1
ATOM 1218 C C . LEU A 1 216 ? 121.291 146.307 130.068 1.00 33.98 207 LEU B C 1
ATOM 1219 O O . LEU A 1 216 ? 120.661 145.739 129.172 1.00 43.91 207 LEU B O 1
ATOM 1224 N N . SER A 1 217 ? 121.633 147.591 129.994 1.00 29.11 208 SER B N 1
ATOM 1225 C CA . SER A 1 217 ? 121.281 148.412 128.846 1.00 25.65 208 SER B CA 1
ATOM 1226 C C . SER A 1 217 ? 122.386 148.493 127.805 1.00 29.56 208 SER B C 1
ATOM 1227 O O . SER A 1 217 ? 122.137 148.986 126.702 1.00 29.73 208 SER B O 1
ATOM 1230 N N . LYS A 1 218 ? 123.592 148.032 128.122 1.00 27.99 209 LYS B N 1
ATOM 1231 C CA . LYS A 1 218 ? 124.658 148.008 127.130 1.00 27.39 209 LYS B CA 1
ATOM 1232 C C . LYS A 1 218 ? 124.447 146.852 126.155 1.00 30.89 209 LYS B C 1
ATOM 1233 O O . LYS A 1 218 ? 124.424 147.086 124.941 1.00 34.18 209 LYS B O 1
ATOM 1239 N N . PRO A 1 219 ? 124.283 145.591 126.618 1.00 36.11 210 PRO B N 1
ATOM 1240 C CA . PRO A 1 219 ? 123.998 144.521 125.659 1.00 33.86 210 PRO B CA 1
ATOM 1241 C C . PRO A 1 219 ? 122.513 144.388 125.374 1.00 35.28 210 PRO B C 1
ATOM 1242 O O . PRO A 1 219 ? 121.996 143.276 125.248 1.00 38.32 210 PRO B O 1
ATOM 1246 N N . PHE A 1 220 ? 121.827 145.501 125.278 1.00 30.01 211 PHE B N 1
ATOM 1247 C CA . PHE A 1 220 ? 120.436 145.523 124.851 1.00 23.86 211 PHE B CA 1
ATOM 1248 C C . PHE A 1 220 ? 120.211 146.478 123.695 1.00 34.37 211 PHE B C 1
ATOM 1249 O O . PHE A 1 220 ? 119.384 146.200 122.825 1.00 42.00 211 PHE B O 1
ATOM 1257 N N . LEU A 1 221 ? 120.920 147.606 123.669 1.00 30.94 212 LEU B N 1
ATOM 1258 C CA . LEU A 1 221 ? 120.850 148.488 122.513 1.00 25.06 212 LEU B CA 1
ATOM 1259 C C . LEU A 1 221 ? 121.390 147.794 121.273 1.00 31.43 212 LEU B C 1
ATOM 1260 O O . LEU A 1 221 ? 120.815 147.913 120.186 1.00 40.02 212 LEU B O 1
ATOM 1265 N N . ASP A 1 222 ? 122.492 147.055 121.417 1.00 27.71 213 ASP B N 1
ATOM 1266 C CA . ASP A 1 222 ? 123.048 146.346 120.273 1.00 32.22 213 ASP B CA 1
ATOM 1267 C C . ASP A 1 222 ? 122.216 145.124 119.906 1.00 32.50 213 ASP B C 1
ATOM 1268 O O . ASP A 1 222 ? 122.188 144.729 118.737 1.00 38.32 213 ASP B O 1
ATOM 1273 N N . ILE A 1 223 ? 121.532 144.516 120.878 1.00 32.59 214 ILE B N 1
ATOM 1274 C CA . ILE A 1 223 ? 120.603 143.432 120.564 1.00 28.46 214 ILE B CA 1
ATOM 1275 C C . ILE A 1 223 ? 119.526 143.929 119.612 1.00 29.35 214 ILE B C 1
ATOM 1276 O O . ILE A 1 223 ? 119.219 143.289 118.600 1.00 30.04 214 ILE B O 1
ATOM 1281 N N . VAL A 1 224 ? 118.942 145.087 119.919 1.00 27.00 215 VAL B N 1
ATOM 1282 C CA . VAL A 1 224 ? 117.933 145.670 119.044 1.00 29.81 215 VAL B CA 1
ATOM 1283 C C . VAL A 1 224 ? 118.565 146.136 117.740 1.00 31.97 215 VAL B C 1
ATOM 1284 O O . VAL A 1 224 ? 117.984 145.982 116.660 1.00 37.24 215 VAL B O 1
ATOM 1288 N N . LEU A 1 225 ? 119.770 146.701 117.816 1.00 22.89 216 LEU B N 1
ATOM 1289 C CA . LEU A 1 225 ? 120.420 147.222 116.619 1.00 26.42 216 LEU B CA 1
ATOM 1290 C C . LEU A 1 225 ? 120.893 146.100 115.703 1.00 37.03 216 LEU B C 1
ATOM 1291 O O . LEU A 1 225 ? 120.769 146.202 114.478 1.00 43.19 216 LEU B O 1
ATOM 1296 N N . TYR A 1 226 ? 121.437 145.021 116.272 1.00 36.14 217 TYR B N 1
ATOM 1297 C CA . TYR A 1 226 ? 121.923 143.925 115.439 1.00 26.43 217 TYR B CA 1
ATOM 1298 C C . TYR A 1 226 ? 120.773 143.122 114.849 1.00 29.53 217 TYR B C 1
ATOM 1299 O O . TYR A 1 226 ? 120.866 142.643 113.716 1.00 41.19 217 TYR B O 1
ATOM 1308 N N . ILE A 1 227 ? 119.684 142.954 115.601 1.00 22.82 218 ILE B N 1
ATOM 1309 C CA . ILE A 1 227 ? 118.499 142.309 115.041 1.00 26.01 218 ILE B CA 1
ATOM 1310 C C . ILE A 1 227 ? 117.935 143.148 113.903 1.00 24.92 218 ILE B C 1
ATOM 1311 O O . ILE A 1 227 ? 117.522 142.620 112.865 1.00 29.74 218 ILE B O 1
ATOM 1316 N N . PHE A 1 228 ? 117.918 144.471 114.077 1.00 25.98 219 PHE B N 1
ATOM 1317 C CA . PHE A 1 228 ? 117.460 145.357 113.013 1.00 27.95 219 PHE B CA 1
ATOM 1318 C C . PHE A 1 228 ? 118.404 145.339 111.819 1.00 28.81 219 PHE B C 1
ATOM 1319 O O . PHE A 1 228 ? 117.961 145.520 110.680 1.00 28.86 219 PHE B O 1
ATOM 1327 N N . LYS A 1 229 ? 119.697 145.123 112.052 1.00 29.06 220 LYS B N 1
ATOM 1328 C CA . LYS A 1 229 ? 120.678 145.129 110.973 1.00 31.13 220 LYS B CA 1
ATOM 1329 C C . LYS A 1 229 ? 120.851 143.759 110.329 1.00 31.57 220 LYS B C 1
ATOM 1330 O O . LYS A 1 229 ? 121.008 143.670 109.108 1.00 35.22 220 LYS B O 1
ATOM 1336 N N . LEU A 1 230 ? 120.839 142.686 111.123 1.00 34.53 221 LEU B N 1
ATOM 1337 C CA . LEU A 1 230 ? 120.930 141.348 110.546 1.00 30.16 221 LEU B CA 1
ATOM 1338 C C . LEU A 1 230 ? 119.683 141.011 109.743 1.00 35.11 221 LEU B C 1
ATOM 1339 O O . LEU A 1 230 ? 119.767 140.332 108.715 1.00 46.49 221 LEU B O 1
ATOM 1344 N N . THR A 1 231 ? 118.516 141.454 110.202 1.00 30.62 222 THR B N 1
ATOM 1345 C CA . THR A 1 231 ? 117.358 141.480 109.324 1.00 22.13 222 THR B CA 1
ATOM 1346 C C . THR A 1 231 ? 117.637 142.430 108.168 1.00 25.42 222 THR B C 1
ATOM 1347 O O . THR A 1 231 ? 118.315 143.447 108.326 1.00 37.11 222 THR B O 1
ATOM 1351 N N . SER A 1 232 ? 117.126 142.076 106.991 1.00 26.48 223 SER B N 1
ATOM 1352 C CA . SER A 1 232 ? 117.458 142.709 105.717 1.00 34.41 223 SER B CA 1
ATOM 1353 C C . SER A 1 232 ? 118.901 142.456 105.311 1.00 40.80 223 SER B C 1
ATOM 1354 O O . SER A 1 232 ? 119.371 143.037 104.325 1.00 52.87 223 SER B O 1
ATOM 1357 N N . ALA A 1 233 ? 119.619 141.612 106.043 1.00 38.01 224 ALA B N 1
ATOM 1358 C CA . ALA A 1 233 ? 120.958 141.167 105.682 1.00 34.30 224 ALA B CA 1
ATOM 1359 C C . ALA A 1 233 ? 121.050 139.661 105.526 1.00 28.87 224 ALA B C 1
ATOM 1360 O O . ALA A 1 233 ? 121.722 139.181 104.612 1.00 34.64 224 ALA B O 1
ATOM 1362 N N . ILE A 1 234 ? 120.392 138.901 106.399 1.00 30.94 225 ILE B N 1
ATOM 1363 C CA . ILE A 1 234 ? 120.309 137.452 106.260 1.00 39.07 225 ILE B CA 1
ATOM 1364 C C . ILE A 1 234 ? 118.850 137.035 106.387 1.00 38.14 225 ILE B C 1
ATOM 1365 O O . ILE A 1 234 ? 118.541 135.850 106.550 1.00 42.77 225 ILE B O 1
ATOM 1370 N N . GLY A 1 235 ? 117.947 138.006 106.304 1.00 26.39 226 GLY B N 1
ATOM 1371 C CA . GLY A 1 235 ? 116.527 137.747 106.397 1.00 24.08 226 GLY B CA 1
ATOM 1372 C C . GLY A 1 235 ? 116.005 137.841 107.818 1.00 32.51 226 GLY B C 1
ATOM 1373 O O . GLY A 1 235 ? 116.750 137.957 108.791 1.00 37.62 226 GLY B O 1
ATOM 1374 N N . ALA A 1 236 ? 114.676 137.798 107.929 1.00 34.97 227 ALA B N 1
ATOM 1375 C CA . ALA A 1 236 ? 114.042 137.838 109.243 1.00 32.81 227 ALA B CA 1
ATOM 1376 C C . ALA A 1 236 ? 114.309 136.560 110.026 1.00 27.80 227 ALA B C 1
ATOM 1377 O O . ALA A 1 236 ? 114.490 136.600 111.247 1.00 25.70 227 ALA B O 1
ATOM 1379 N N . GLN A 1 237 ? 114.334 135.416 109.340 1.00 33.23 228 GLN B N 1
ATOM 1380 C CA . GLN A 1 237 ? 114.585 134.137 109.992 1.00 28.48 228 GLN B CA 1
ATOM 1381 C C . GLN A 1 237 ? 116.033 133.968 110.420 1.00 30.32 228 GLN B C 1
ATOM 1382 O O . GLN A 1 237 ? 116.341 133.005 111.128 1.00 33.80 228 GLN B O 1
ATOM 1388 N N . GLY A 1 238 ? 116.922 134.864 110.007 1.00 26.87 229 GLY B N 1
ATOM 1389 C CA . GLY A 1 238 ? 118.308 134.797 110.394 1.00 24.88 229 GLY B CA 1
ATOM 1390 C C . GLY A 1 238 ? 118.504 134.946 111.887 1.00 29.73 229 GLY B C 1
ATOM 1391 O O . GLY A 1 238 ? 118.893 134.000 112.576 1.00 39.07 229 GLY B O 1
ATOM 1392 N N . PRO A 1 239 ? 118.238 136.143 112.426 1.00 28.18 230 PRO B N 1
ATOM 1393 C CA . PRO A 1 239 ? 118.383 136.334 113.872 1.00 26.87 230 PRO B CA 1
ATOM 1394 C C . PRO A 1 239 ? 117.125 135.962 114.638 1.00 33.26 230 PRO B C 1
ATOM 1395 O O . PRO A 1 239 ? 116.757 136.636 115.603 1.00 45.14 230 PRO B O 1
ATOM 1399 N N . ALA A 1 240 ? 116.474 134.898 114.227 1.00 31.07 231 ALA B N 1
ATOM 1400 C CA . ALA A 1 240 ? 115.360 134.307 114.956 1.00 21.44 231 ALA B CA 1
ATOM 1401 C C . ALA A 1 240 ? 115.576 132.826 115.206 1.00 38.26 231 ALA B C 1
ATOM 1402 O O . ALA A 1 240 ? 115.179 132.319 116.256 1.00 44.55 231 ALA B O 1
ATOM 1404 N N . SER A 1 241 ? 116.198 132.119 114.260 1.00 33.55 232 SER B N 1
ATOM 1405 C CA . SER A 1 241 ? 116.642 130.758 114.519 1.00 19.81 232 SER B CA 1
ATOM 1406 C C . SER A 1 241 ? 117.868 130.743 115.418 1.00 23.70 232 SER B C 1
ATOM 1407 O O . SER A 1 241 ? 118.136 129.739 116.084 1.00 40.41 232 SER B O 1
ATOM 1410 N N . MET A 1 242 ? 118.634 131.836 115.433 1.00 19.57 233 MET B N 1
ATOM 1411 C CA . MET A 1 242 ? 119.707 131.975 116.411 1.00 27.62 233 MET B CA 1
ATOM 1412 C C . MET A 1 242 ? 119.153 132.289 117.794 1.00 36.42 233 MET B C 1
ATOM 1413 O O . MET A 1 242 ? 119.641 131.760 118.798 1.00 38.45 233 MET B O 1
ATOM 1418 N N . MET A 1 243 ? 118.137 133.151 117.871 1.00 35.12 234 MET B N 1
ATOM 1419 C CA . MET A 1 243 ? 117.457 133.374 119.142 1.00 33.06 234 MET B CA 1
ATOM 1420 C C . MET A 1 243 ? 116.798 132.101 119.644 1.00 34.86 234 MET B C 1
ATOM 1421 O O . MET A 1 243 ? 116.853 131.794 120.839 1.00 42.76 234 MET B O 1
ATOM 1426 N N . ALA A 1 244 ? 116.155 131.353 118.748 1.00 14.49 235 ALA B N 1
ATOM 1427 C CA . ALA A 1 244 ? 115.506 130.117 119.162 1.00 24.00 235 ALA B CA 1
ATOM 1428 C C . ALA A 1 244 ? 116.523 129.107 119.672 1.00 36.77 235 ALA B C 1
ATOM 1429 O O . ALA A 1 244 ? 116.304 128.467 120.705 1.00 44.95 235 ALA B O 1
ATOM 1431 N N . TYR A 1 245 ? 117.647 128.952 118.969 1.00 30.79 236 TYR B N 1
ATOM 1432 C CA . TYR A 1 245 ? 118.638 127.971 119.396 1.00 25.03 236 TYR B CA 1
ATOM 1433 C C . TYR A 1 245 ? 119.321 128.393 120.690 1.00 31.23 236 TYR B C 1
ATOM 1434 O O . TYR A 1 245 ? 119.502 127.572 121.593 1.00 43.56 236 TYR B O 1
ATOM 1443 N N . LEU A 1 246 ? 119.718 129.662 120.798 1.00 26.28 237 LEU B N 1
ATOM 1444 C CA . LEU A 1 246 ? 120.417 130.107 121.998 1.00 24.45 237 LEU B CA 1
ATOM 1445 C C . LEU A 1 246 ? 119.534 130.012 123.233 1.00 20.46 237 LEU B C 1
ATOM 1446 O O . LEU A 1 246 ? 120.035 129.763 124.334 1.00 34.30 237 LEU B O 1
ATOM 1451 N N . VAL A 1 247 ? 118.227 130.203 123.075 1.00 19.91 238 VAL B N 1
ATOM 1452 C CA . VAL A 1 247 ? 117.325 130.128 124.217 1.00 24.13 238 VAL B CA 1
ATOM 1453 C C . VAL A 1 247 ? 116.969 128.681 124.529 1.00 27.43 238 VAL B C 1
ATOM 1454 O O . VAL A 1 247 ? 117.011 128.255 125.688 1.00 30.18 238 VAL B O 1
ATOM 1458 N N . VAL A 1 248 ? 116.618 127.901 123.506 1.00 26.34 239 VAL B N 1
ATOM 1459 C CA . VAL A 1 248 ? 116.238 126.509 123.728 1.00 21.17 239 VAL B CA 1
ATOM 1460 C C . VAL A 1 248 ? 117.421 125.708 124.258 1.00 29.56 239 VAL B C 1
ATOM 1461 O O . VAL A 1 248 ? 117.290 124.938 125.216 1.00 41.11 239 VAL B O 1
ATOM 1465 N N . SER A 1 249 ? 118.597 125.880 123.650 1.00 29.36 240 SER B N 1
ATOM 1466 C CA . SER A 1 249 ? 119.779 125.179 124.139 1.00 26.97 240 SER B CA 1
ATOM 1467 C C . SER A 1 249 ? 120.231 125.712 125.491 1.00 29.62 240 SER B C 1
ATOM 1468 O O . SER A 1 249 ? 120.799 124.962 126.290 1.00 36.70 240 SER B O 1
ATOM 1471 N N . GLY A 1 250 ? 120.009 127.000 125.756 1.00 25.95 241 GLY B N 1
ATOM 1472 C CA . GLY A 1 250 ? 120.349 127.541 127.060 1.00 25.07 241 GLY B CA 1
ATOM 1473 C C . GLY A 1 250 ? 119.488 126.973 128.171 1.00 24.22 241 GLY B C 1
ATOM 1474 O O . GLY A 1 250 ? 119.986 126.652 129.252 1.00 31.07 241 GLY B O 1
ATOM 1475 N N . LEU A 1 251 ? 118.182 126.850 127.927 1.00 27.13 242 LEU B N 1
ATOM 1476 C CA . LEU A 1 251 ? 117.297 126.257 128.922 1.00 27.15 242 LEU B CA 1
ATOM 1477 C C . LEU A 1 251 ? 117.617 124.785 129.137 1.00 35.32 242 LEU B C 1
ATOM 1478 O O . LEU A 1 251 ? 117.646 124.310 130.277 1.00 42.43 242 LEU B O 1
ATOM 1483 N N . PHE A 1 252 ? 117.858 124.048 128.051 1.00 34.99 243 PHE B N 1
ATOM 1484 C CA . PHE A 1 252 ? 118.171 122.627 128.167 1.00 31.80 243 PHE B CA 1
ATOM 1485 C C . PHE A 1 252 ? 119.471 122.408 128.929 1.00 31.97 243 PHE B C 1
ATOM 1486 O O . PHE A 1 252 ? 119.566 121.498 129.760 1.00 35.48 243 PHE B O 1
ATOM 1494 N N . LEU A 1 253 ? 120.486 123.228 128.658 1.00 31.14 244 LEU B N 1
ATOM 1495 C CA . LEU A 1 253 ? 121.754 123.098 129.367 1.00 31.62 244 LEU B CA 1
ATOM 1496 C C . LEU A 1 253 ? 121.602 123.415 130.849 1.00 30.54 244 LEU B C 1
ATOM 1497 O O . LEU A 1 253 ? 122.160 122.711 131.697 1.00 35.32 244 LEU B O 1
ATOM 1502 N N . THR A 1 254 ? 120.863 124.475 131.180 1.00 29.35 245 THR B N 1
ATOM 1503 C CA . THR A 1 254 ? 120.654 124.821 132.582 1.00 28.05 245 THR B CA 1
ATOM 1504 C C . THR A 1 254 ? 119.888 123.725 133.310 1.00 33.08 245 THR B C 1
ATOM 1505 O O . THR A 1 254 ? 120.221 123.371 134.447 1.00 33.28 245 THR B O 1
ATOM 1509 N N . ARG A 1 255 ? 118.860 123.171 132.667 1.00 33.13 246 ARG B N 1
ATOM 1510 C CA . ARG A 1 255 ? 118.124 122.061 133.262 1.00 34.95 246 ARG B CA 1
ATOM 1511 C C . ARG A 1 255 ? 119.006 120.827 133.400 1.00 37.85 246 ARG B C 1
ATOM 1512 O O . ARG A 1 255 ? 118.922 120.103 134.398 1.00 42.39 246 ARG B O 1
ATOM 1520 N N . LEU A 1 256 ? 119.859 120.571 132.407 1.00 34.45 247 LEU B N 1
ATOM 1521 C CA . LEU A 1 256 ? 120.720 119.392 132.449 1.00 31.95 247 LEU B CA 1
ATOM 1522 C C . LEU A 1 256 ? 121.744 119.484 133.573 1.00 28.68 247 LEU B C 1
ATOM 1523 O O . LEU A 1 256 ? 122.035 118.482 134.235 1.00 38.09 247 LEU B O 1
ATOM 1528 N N . ARG A 1 257 ? 122.304 120.672 133.805 1.00 24.52 248 ARG B N 1
ATOM 1529 C CA . ARG A 1 257 ? 123.300 120.867 134.852 1.00 30.95 248 ARG B CA 1
ATOM 1530 C C . ARG A 1 257 ? 122.680 121.260 136.187 1.00 36.75 248 ARG B C 1
ATOM 1531 O O . ARG A 1 257 ? 123.328 121.939 136.995 1.00 39.23 248 ARG B O 1
ATOM 1539 N N . ARG A 1 258 ? 121.435 120.852 136.437 1.00 40.11 249 ARG B N 1
ATOM 1540 C CA . ARG A 1 258 ? 120.825 121.081 137.746 1.00 39.86 249 ARG B CA 1
ATOM 1541 C C . ARG A 1 258 ? 121.662 120.521 138.887 1.00 47.71 249 ARG B C 1
ATOM 1542 O O . ARG A 1 258 ? 121.875 121.244 139.876 1.00 49.45 249 ARG B O 1
ATOM 1550 N N . PRO A 1 259 ? 122.178 119.255 138.836 1.00 43.12 250 PRO B N 1
ATOM 1551 C CA . PRO A 1 259 ? 123.016 118.743 139.927 1.00 36.20 250 PRO B CA 1
ATOM 1552 C C . PRO A 1 259 ? 124.453 119.256 139.892 1.00 36.90 250 PRO B C 1
ATOM 1553 O O . PRO A 1 259 ? 125.407 118.486 139.979 1.00 49.15 250 PRO B O 1
ATOM 1557 N N . ILE A 1 260 ? 124.608 120.565 139.746 1.00 33.40 251 ILE B N 1
ATOM 1558 C CA . ILE A 1 260 ? 125.898 121.223 139.919 1.00 40.56 251 ILE B CA 1
ATOM 1559 C C . ILE A 1 260 ? 125.913 122.063 141.185 1.00 44.11 251 ILE B C 1
ATOM 1560 O O . ILE A 1 260 ? 126.845 121.980 141.984 1.00 50.22 251 ILE B O 1
ATOM 1565 N N . GLY A 1 261 ? 124.878 122.876 141.386 1.00 47.08 252 GLY B N 1
ATOM 1566 C CA . GLY A 1 261 ? 124.683 123.531 142.662 1.00 46.59 252 GLY B CA 1
ATOM 1567 C C . GLY A 1 261 ? 124.129 122.636 143.744 1.00 47.62 252 GLY B C 1
ATOM 1568 O O . GLY A 1 261 ? 124.124 123.027 144.914 1.00 46.37 252 GLY B O 1
ATOM 1569 N N . LYS A 1 262 ? 123.649 121.446 143.375 1.00 49.24 253 LYS B N 1
ATOM 1570 C CA . LYS A 1 262 ? 123.196 120.487 144.376 1.00 52.95 253 LYS B CA 1
ATOM 1571 C C . LYS A 1 262 ? 124.372 119.789 145.047 1.00 50.60 253 LYS B C 1
ATOM 1572 O O . LYS A 1 262 ? 124.330 119.512 146.251 1.00 48.63 253 LYS B O 1
ATOM 1578 N N . MET A 1 263 ? 125.426 119.489 144.290 1.00 43.21 254 MET B N 1
ATOM 1579 C CA . MET A 1 263 ? 126.640 118.918 144.854 1.00 41.65 254 MET B CA 1
ATOM 1580 C C . MET A 1 263 ? 127.724 119.957 145.094 1.00 45.36 254 MET B C 1
ATOM 1581 O O . MET A 1 263 ? 128.822 119.597 145.526 1.00 52.60 254 MET B O 1
ATOM 1586 N N . THR A 1 264 ? 127.454 121.231 144.808 1.00 37.02 255 THR B N 1
ATOM 1587 C CA . THR A 1 264 ? 128.357 122.286 145.254 1.00 41.01 255 THR B CA 1
ATOM 1588 C C . THR A 1 264 ? 128.196 122.540 146.747 1.00 46.24 255 THR B C 1
ATOM 1589 O O . THR A 1 264 ? 129.186 122.741 147.460 1.00 46.21 255 THR B O 1
ATOM 1593 N N . ILE A 1 265 ? 126.955 122.531 147.237 1.00 49.08 256 ILE B N 1
ATOM 1594 C CA . ILE A 1 265 ? 126.724 122.702 148.666 1.00 48.75 256 ILE B CA 1
ATOM 1595 C C . ILE A 1 265 ? 127.236 121.497 149.443 1.00 47.88 256 ILE B C 1
ATOM 1596 O O . ILE A 1 265 ? 127.747 121.643 150.559 1.00 50.54 256 ILE B O 1
ATOM 1601 N N . THR A 1 266 ? 127.109 120.293 148.879 1.00 39.24 257 THR B N 1
ATOM 1602 C CA . THR A 1 266 ? 127.628 119.106 149.547 1.00 36.07 257 THR B CA 1
ATOM 1603 C C . THR A 1 266 ? 129.144 119.176 149.672 1.00 36.50 257 THR B C 1
ATOM 1604 O O . THR A 1 266 ? 129.709 118.792 150.703 1.00 48.32 257 THR B O 1
ATOM 1608 N N . GLU A 1 267 ? 129.820 119.674 148.634 1.00 40.59 258 GLU B N 1
ATOM 1609 C CA . GLU A 1 267 ? 131.258 119.905 148.733 1.00 43.81 258 GLU B CA 1
ATOM 1610 C C . GLU A 1 267 ? 131.577 120.942 149.800 1.00 43.87 258 GLU B C 1
ATOM 1611 O O . GLU A 1 267 ? 132.514 120.767 150.586 1.00 43.29 258 GLU B O 1
ATOM 1617 N N . GLN A 1 268 ? 130.807 122.032 149.842 1.00 45.45 259 GLN B N 1
ATOM 1618 C CA . GLN A 1 268 ? 131.032 123.061 150.851 1.00 46.22 259 GLN B CA 1
ATOM 1619 C C . GLN A 1 268 ? 130.778 122.520 152.251 1.00 44.33 259 GLN B C 1
ATOM 1620 O O . GLN A 1 268 ? 131.502 122.855 153.196 1.00 44.23 259 GLN B O 1
ATOM 1626 N N . LYS A 1 269 ? 129.745 121.691 152.405 1.00 41.87 260 LYS B N 1
ATOM 1627 C CA . LYS A 1 269 ? 129.495 121.054 153.693 1.00 45.94 260 LYS B CA 1
ATOM 1628 C C . LYS A 1 269 ? 130.649 120.139 154.083 1.00 49.56 260 LYS B C 1
ATOM 1629 O O . LYS A 1 269 ? 131.062 120.111 155.248 1.00 49.00 260 LYS B O 1
ATOM 1635 N N . TYR A 1 270 ? 131.184 119.385 153.121 1.00 45.06 261 TYR B N 1
ATOM 1636 C CA . TYR A 1 270 ? 132.305 118.499 153.410 1.00 34.51 261 TYR B CA 1
ATOM 1637 C C . TYR A 1 270 ? 133.588 119.286 153.653 1.00 39.37 261 TYR B C 1
ATOM 1638 O O . TYR A 1 270 ? 134.391 118.917 154.517 1.00 46.28 261 TYR B O 1
ATOM 1647 N N . GLU A 1 271 ? 133.809 120.361 152.892 1.00 44.74 262 GLU B N 1
ATOM 1648 C CA . GLU A 1 271 ? 134.914 121.267 153.195 1.00 42.47 262 GLU B CA 1
ATOM 1649 C C . GLU A 1 271 ? 134.743 121.908 154.564 1.00 44.65 262 GLU B C 1
ATOM 1650 O O . GLU A 1 271 ? 135.699 121.989 155.343 1.00 47.41 262 GLU B O 1
ATOM 1656 N N . GLY A 1 272 ? 133.531 122.368 154.874 1.00 44.12 263 GLY B N 1
ATOM 1657 C CA . GLY A 1 272 ? 133.317 123.087 156.118 1.00 46.68 263 GLY B CA 1
ATOM 1658 C C . GLY A 1 272 ? 133.535 122.223 157.344 1.00 45.91 263 GLY B C 1
ATOM 1659 O O . GLY A 1 272 ? 134.008 122.703 158.375 1.00 50.85 263 GLY B O 1
ATOM 1660 N N . GLU A 1 273 ? 133.180 120.945 157.255 1.00 41.13 264 GLU B N 1
ATOM 1661 C CA . GLU A 1 273 ? 133.363 120.035 158.375 1.00 43.49 264 GLU B CA 1
ATOM 1662 C C . GLU A 1 273 ? 134.679 119.272 158.319 1.00 43.87 264 GLU B C 1
ATOM 1663 O O . GLU A 1 273 ? 134.967 118.502 159.240 1.00 46.52 264 GLU B O 1
ATOM 1669 N N . TYR A 1 274 ? 135.474 119.451 157.262 1.00 47.38 265 TYR B N 1
ATOM 1670 C CA . TYR A 1 274 ? 136.861 119.005 157.300 1.00 37.90 265 TYR B CA 1
ATOM 1671 C C . TYR A 1 274 ? 137.737 119.990 158.059 1.00 42.81 265 TYR B C 1
ATOM 1672 O O . TYR A 1 274 ? 138.704 119.583 158.709 1.00 48.95 265 TYR B O 1
ATOM 1681 N N . ARG A 1 275 ? 137.417 121.283 157.981 1.00 44.43 266 ARG B N 1
ATOM 1682 C CA . ARG A 1 275 ? 138.097 122.263 158.817 1.00 42.25 266 ARG B CA 1
ATOM 1683 C C . ARG A 1 275 ? 137.653 122.155 160.268 1.00 47.87 266 ARG B C 1
ATOM 1684 O O . ARG A 1 275 ? 138.396 122.550 161.174 1.00 51.20 266 ARG B O 1
ATOM 1692 N N . TYR A 1 276 ? 136.450 121.632 160.509 1.00 47.54 267 TYR B N 1
ATOM 1693 C CA . TYR A 1 276 ? 135.955 121.504 161.875 1.00 44.71 267 TYR B CA 1
ATOM 1694 C C . TYR A 1 276 ? 136.735 120.449 162.649 1.00 50.15 267 TYR B C 1
ATOM 1695 O O . TYR A 1 276 ? 137.175 120.695 163.778 1.00 54.41 267 TYR B O 1
ATOM 1704 N N . VAL A 1 277 ? 136.919 119.265 162.060 1.00 46.93 268 VAL B N 1
ATOM 1705 C CA . VAL A 1 277 ? 137.660 118.214 162.750 1.00 40.43 268 VAL B CA 1
ATOM 1706 C C . VAL A 1 277 ? 139.120 118.606 162.916 1.00 46.18 268 VAL B C 1
ATOM 1707 O O . VAL A 1 277 ? 139.820 118.066 163.780 1.00 49.09 268 VAL B O 1
ATOM 1711 N N . ASN A 1 278 ? 139.609 119.532 162.090 1.00 53.09 269 ASN B N 1
ATOM 1712 C CA . ASN A 1 278 ? 140.958 120.054 162.276 1.00 53.41 269 ASN B CA 1
ATOM 1713 C C . ASN A 1 278 ? 140.998 121.059 163.421 1.00 54.10 269 ASN B C 1
ATOM 1714 O O . ASN A 1 278 ? 141.871 120.988 164.293 1.00 54.88 269 ASN B O 1
ATOM 1719 N N . SER A 1 279 ? 140.054 122.003 163.433 1.00 50.97 270 SER B N 1
ATOM 1720 C CA . SER A 1 279 ? 140.010 122.999 164.499 1.00 51.53 270 SER B CA 1
ATOM 1721 C C . SER A 1 279 ? 139.666 122.361 165.838 1.00 54.00 270 SER B C 1
ATOM 1722 O O . SER A 1 279 ? 140.185 122.774 166.880 1.00 58.46 270 SER B O 1
ATOM 1725 N N . ARG A 1 280 ? 138.784 121.361 165.830 1.00 57.85 271 ARG B N 1
ATOM 1726 C CA . ARG A 1 280 ? 138.457 120.654 167.063 1.00 59.27 271 ARG B CA 1
ATOM 1727 C C . ARG A 1 280 ? 139.644 119.857 167.585 1.00 58.63 271 ARG B C 1
ATOM 1728 O O . ARG A 1 280 ? 139.712 119.561 168.782 1.00 63.42 271 ARG B O 1
ATOM 1736 N N . LEU A 1 281 ? 140.581 119.493 166.709 1.00 55.14 272 LEU B N 1
ATOM 1737 C CA . LEU A 1 281 ? 141.786 118.809 167.162 1.00 55.41 272 LEU B CA 1
ATOM 1738 C C . LEU A 1 281 ? 142.764 119.774 167.817 1.00 62.28 272 LEU B C 1
ATOM 1739 O O . LEU A 1 281 ? 143.491 119.387 168.738 1.00 66.81 272 LEU B O 1
ATOM 1744 N N . ILE A 1 282 ? 142.791 121.025 167.370 1.00 64.65 273 ILE B N 1
ATOM 1745 C CA . ILE A 1 282 ? 143.777 121.990 167.847 1.00 62.49 273 ILE B CA 1
ATOM 1746 C C . ILE A 1 282 ? 143.316 122.679 169.123 1.00 65.09 273 ILE B C 1
ATOM 1747 O O . ILE A 1 282 ? 144.052 122.731 170.111 1.00 63.78 273 ILE B O 1
ATOM 1752 N N . THR A 1 283 ? 142.092 123.208 169.136 1.00 69.54 274 THR B N 1
ATOM 1753 C CA . THR A 1 283 ? 141.604 123.915 170.321 1.00 71.79 274 THR B CA 1
ATOM 1754 C C . THR A 1 283 ? 141.213 122.983 171.437 1.00 67.87 274 THR B C 1
ATOM 1755 O O . THR A 1 283 ? 140.593 123.411 172.417 1.00 69.48 274 THR B O 1
ATOM 1759 N N . ASN A 1 284 ? 141.557 121.706 171.299 1.00 62.67 275 ASN B N 1
ATOM 1760 C CA . ASN A 1 284 ? 141.203 120.707 172.295 1.00 65.56 275 ASN B CA 1
ATOM 1761 C C . ASN A 1 284 ? 142.311 119.664 172.444 1.00 66.64 275 ASN B C 1
ATOM 1762 O O . ASN A 1 284 ? 142.084 118.606 173.042 1.00 62.08 275 ASN B O 1
ATOM 1767 N N . SER A 1 285 ? 143.521 119.950 171.957 1.00 68.32 276 SER B N 1
ATOM 1768 C CA . SER A 1 285 ? 144.605 118.975 171.948 1.00 67.53 276 SER B CA 1
ATOM 1769 C C . SER A 1 285 ? 145.246 118.764 173.312 1.00 68.36 276 SER B C 1
ATOM 1770 O O . SER A 1 285 ? 146.100 117.880 173.438 1.00 60.75 276 SER B O 1
ATOM 1773 N N . GLU A 1 286 ? 144.884 119.561 174.318 1.00 78.09 277 GLU B N 1
ATOM 1774 C CA . GLU A 1 286 ? 145.446 119.373 175.652 1.00 73.62 277 GLU B CA 1
ATOM 1775 C C . GLU A 1 286 ? 145.113 117.990 176.197 1.00 75.39 277 GLU B C 1
ATOM 1776 O O . GLU A 1 286 ? 145.993 117.272 176.684 1.00 76.02 277 GLU B O 1
ATOM 1782 N N . GLU A 1 287 ? 143.841 117.596 176.111 1.00 81.89 278 GLU B N 1
ATOM 1783 C CA . GLU A 1 287 ? 143.408 116.304 176.631 1.00 79.58 278 GLU B CA 1
ATOM 1784 C C . GLU A 1 287 ? 143.707 115.165 175.667 1.00 80.91 278 GLU B C 1
ATOM 1785 O O . GLU A 1 287 ? 143.894 114.024 176.103 1.00 79.98 278 GLU B O 1
ATOM 1791 N N . ILE A 1 288 ? 143.744 115.450 174.363 1.00 69.22 279 ILE B N 1
ATOM 1792 C CA . ILE A 1 288 ? 144.032 114.419 173.370 1.00 65.01 279 ILE B CA 1
ATOM 1793 C C . ILE A 1 288 ? 145.445 113.879 173.536 1.00 70.11 279 ILE B C 1
ATOM 1794 O O . ILE A 1 288 ? 145.741 112.754 173.119 1.00 65.13 279 ILE B O 1
ATOM 1799 N N . ALA A 1 289 ? 146.341 114.664 174.136 1.00 77.51 280 ALA B N 1
ATOM 1800 C CA . ALA A 1 289 ? 147.756 114.322 174.156 1.00 72.13 280 ALA B CA 1
ATOM 1801 C C . ALA A 1 289 ? 148.196 113.570 175.405 1.00 73.61 280 ALA B C 1
ATOM 1802 O O . ALA A 1 289 ? 149.247 112.922 175.373 1.00 75.44 280 ALA B O 1
ATOM 1804 N N . PHE A 1 290 ? 147.431 113.622 176.496 1.00 75.69 281 PHE B N 1
ATOM 1805 C CA . PHE A 1 290 ? 147.879 112.990 177.733 1.00 73.76 281 PHE B CA 1
ATOM 1806 C C . PHE A 1 290 ? 147.862 111.473 177.596 1.00 76.46 281 PHE B C 1
ATOM 1807 O O . PHE A 1 290 ? 148.911 110.819 177.624 1.00 76.02 281 PHE B O 1
ATOM 1815 N N . TYR A 1 291 ? 146.673 110.901 177.451 1.00 82.69 282 TYR B N 1
ATOM 1816 C CA . TYR A 1 291 ? 146.509 109.599 176.826 1.00 80.68 282 TYR B CA 1
ATOM 1817 C C . TYR A 1 291 ? 146.663 109.721 175.314 1.00 77.38 282 TYR B C 1
ATOM 1818 O O . TYR A 1 291 ? 146.271 110.722 174.712 1.00 74.83 282 TYR B O 1
ATOM 1827 N N . ASN A 1 292 ? 147.261 108.687 174.710 1.00 70.85 283 ASN B N 1
ATOM 1828 C CA . ASN A 1 292 ? 147.905 108.804 173.400 1.00 72.66 283 ASN B CA 1
ATOM 1829 C C . ASN A 1 292 ? 147.122 109.648 172.399 1.00 71.89 283 ASN B C 1
ATOM 1830 O O . ASN A 1 292 ? 147.673 110.562 171.778 1.00 72.63 283 ASN B O 1
ATOM 1835 N N . GLY A 1 293 ? 145.839 109.363 172.233 1.00 67.26 284 GLY B N 1
ATOM 1836 C CA . GLY A 1 293 ? 145.001 110.186 171.357 1.00 65.47 284 GLY B CA 1
ATOM 1837 C C . GLY A 1 293 ? 145.157 110.009 169.864 1.00 62.67 284 GLY B C 1
ATOM 1838 O O . GLY A 1 293 ? 144.172 109.752 169.167 1.00 69.78 284 GLY B O 1
ATOM 1839 N N . ASN A 1 294 ? 146.375 110.153 169.346 1.00 65.00 285 ASN B N 1
ATOM 1840 C CA . ASN A 1 294 ? 146.599 109.943 167.925 1.00 62.22 285 ASN B CA 1
ATOM 1841 C C . ASN A 1 294 ? 146.401 108.471 167.577 1.00 62.31 285 ASN B C 1
ATOM 1842 O O . ASN A 1 294 ? 146.366 107.599 168.450 1.00 60.25 285 ASN B O 1
ATOM 1847 N N . LYS A 1 295 ? 146.254 108.210 166.278 1.00 59.18 286 LYS B N 1
ATOM 1848 C CA . LYS A 1 295 ? 145.816 106.950 165.680 1.00 60.85 286 LYS B CA 1
ATOM 1849 C C . LYS A 1 295 ? 144.328 106.714 165.891 1.00 61.53 286 LYS B C 1
ATOM 1850 O O . LYS A 1 295 ? 143.792 105.729 165.373 1.00 68.66 286 LYS B O 1
ATOM 1856 N N . ARG A 1 296 ? 143.646 107.575 166.640 1.00 58.23 287 ARG B N 1
ATOM 1857 C CA . ARG A 1 296 ? 142.192 107.593 166.720 1.00 56.73 287 ARG B CA 1
ATOM 1858 C C . ARG A 1 296 ? 141.621 108.922 166.257 1.00 57.10 287 ARG B C 1
ATOM 1859 O O . ARG A 1 296 ? 140.625 108.943 165.527 1.00 62.37 287 ARG B O 1
ATOM 1867 N N . GLU A 1 297 ? 142.226 110.039 166.665 1.00 53.74 288 GLU B N 1
ATOM 1868 C CA . GLU A 1 297 ? 141.904 111.325 166.063 1.00 51.92 288 GLU B CA 1
ATOM 1869 C C . GLU A 1 297 ? 142.576 111.511 164.712 1.00 51.87 288 GLU B C 1
ATOM 1870 O O . GLU A 1 297 ? 142.221 112.440 163.981 1.00 50.05 288 GLU B O 1
ATOM 1876 N N . LYS A 1 298 ? 143.548 110.663 164.373 1.00 52.70 289 LYS B N 1
ATOM 1877 C CA . LYS A 1 298 ? 144.087 110.669 163.019 1.00 51.30 289 LYS B CA 1
ATOM 1878 C C . LYS A 1 298 ? 143.111 110.027 162.044 1.00 52.13 289 LYS B C 1
ATOM 1879 O O . LYS A 1 298 ? 142.931 110.515 160.923 1.00 49.35 289 LYS B O 1
ATOM 1885 N N . GLN A 1 299 ? 142.468 108.933 162.457 1.00 48.85 290 GLN B N 1
ATOM 1886 C CA . GLN A 1 299 ? 141.485 108.279 161.605 1.00 45.98 290 GLN B CA 1
ATOM 1887 C C . GLN A 1 299 ? 140.164 109.032 161.564 1.00 46.40 290 GLN B C 1
ATOM 1888 O O . GLN A 1 299 ? 139.355 108.788 160.663 1.00 53.68 290 GLN B O 1
ATOM 1894 N N . THR A 1 300 ? 139.919 109.932 162.516 1.00 38.49 291 THR B N 1
ATOM 1895 C CA . THR A 1 300 ? 138.749 110.797 162.421 1.00 37.82 291 THR B CA 1
ATOM 1896 C C . THR A 1 300 ? 138.940 111.847 161.334 1.00 39.12 291 THR B C 1
ATOM 1897 O O . THR A 1 300 ? 138.038 112.090 160.525 1.00 42.89 291 THR B O 1
ATOM 1901 N N . VAL A 1 301 ? 140.117 112.476 161.297 1.00 45.03 292 VAL B N 1
ATOM 1902 C CA . VAL A 1 301 ? 140.413 113.448 160.250 1.00 42.07 292 VAL B CA 1
ATOM 1903 C C . VAL A 1 301 ? 140.551 112.755 158.902 1.00 42.88 292 VAL B C 1
ATOM 1904 O O . VAL A 1 301 ? 140.134 113.289 157.868 1.00 44.33 292 VAL B O 1
ATOM 1908 N N . HIS A 1 302 ? 141.150 111.563 158.888 1.00 34.46 293 HIS B N 1
ATOM 1909 C CA . HIS A 1 302 ? 141.325 110.838 157.635 1.00 31.32 293 HIS B CA 1
ATOM 1910 C C . HIS A 1 302 ? 139.986 110.446 157.027 1.00 39.32 293 HIS B C 1
ATOM 1911 O O . HIS A 1 302 ? 139.790 110.568 155.814 1.00 47.83 293 HIS B O 1
ATOM 1918 N N . SER A 1 303 ? 139.051 109.972 157.854 1.00 40.12 294 SER B N 1
ATOM 1919 C CA . SER A 1 303 ? 137.747 109.562 157.342 1.00 33.24 294 SER B CA 1
ATOM 1920 C C . SER A 1 303 ? 136.974 110.745 156.777 1.00 30.08 294 SER B C 1
ATOM 1921 O O . SER A 1 303 ? 136.295 110.619 155.753 1.00 36.09 294 SER B O 1
ATOM 1924 N N . VAL A 1 304 ? 137.056 111.903 157.433 1.00 25.12 295 VAL B N 1
ATOM 1925 C CA . VAL A 1 304 ? 136.393 113.093 156.912 1.00 29.70 295 VAL B CA 1
ATOM 1926 C C . VAL A 1 304 ? 137.008 113.513 155.584 1.00 40.38 295 VAL B C 1
ATOM 1927 O O . VAL A 1 304 ? 136.308 114.012 154.697 1.00 39.22 295 VAL B O 1
ATOM 1931 N N . PHE A 1 305 ? 138.315 113.319 155.417 1.00 42.22 296 PHE B N 1
ATOM 1932 C CA . PHE A 1 305 ? 138.990 113.685 154.176 1.00 34.06 296 PHE B CA 1
ATOM 1933 C C . PHE A 1 305 ? 138.915 112.567 153.140 1.00 35.34 296 PHE B C 1
ATOM 1934 O O . PHE A 1 305 ? 138.345 112.749 152.061 1.00 42.32 296 PHE B O 1
ATOM 1942 N N . ARG A 1 306 ? 139.478 111.402 153.463 1.00 41.47 297 ARG B N 1
ATOM 1943 C CA . ARG A 1 306 ? 139.587 110.331 152.477 1.00 41.52 297 ARG B CA 1
ATOM 1944 C C . ARG A 1 306 ? 138.219 109.785 152.093 1.00 35.80 297 ARG B C 1
ATOM 1945 O O . ARG A 1 306 ? 137.947 109.542 150.914 1.00 47.77 297 ARG B O 1
ATOM 1953 N N . LYS A 1 307 ? 137.354 109.554 153.075 1.00 33.60 298 LYS B N 1
ATOM 1954 C CA . LYS A 1 307 ? 136.046 108.993 152.760 1.00 46.18 298 LYS B CA 1
ATOM 1955 C C . LYS A 1 307 ? 135.059 110.079 152.347 1.00 47.22 298 LYS B C 1
ATOM 1956 O O . LYS A 1 307 ? 134.552 110.077 151.221 1.00 45.21 298 LYS B O 1
ATOM 1962 N N . LEU A 1 308 ? 134.779 111.020 153.247 1.00 43.95 299 LEU B N 1
ATOM 1963 C CA . LEU A 1 308 ? 133.699 111.968 153.013 1.00 35.99 299 LEU B CA 1
ATOM 1964 C C . LEU A 1 308 ? 133.975 112.888 151.832 1.00 35.13 299 LEU B C 1
ATOM 1965 O O . LEU A 1 308 ? 133.300 112.784 150.804 1.00 43.49 299 LEU B O 1
ATOM 1970 N N . VAL A 1 309 ? 134.955 113.780 151.941 1.00 26.35 300 VAL B N 1
ATOM 1971 C CA . VAL A 1 309 ? 135.207 114.751 150.865 1.00 33.08 300 VAL B CA 1
ATOM 1972 C C . VAL A 1 309 ? 136.222 114.103 149.930 1.00 36.62 300 VAL B C 1
ATOM 1973 O O . VAL A 1 309 ? 137.406 114.440 149.884 1.00 39.12 300 VAL B O 1
ATOM 1977 N N . GLU A 1 310 ? 135.724 113.161 149.134 1.00 50.37 301 GLU B N 1
ATOM 1978 C CA . GLU A 1 310 ? 136.357 112.733 147.895 1.00 41.42 301 GLU B CA 1
ATOM 1979 C C . GLU A 1 310 ? 135.285 112.442 146.856 1.00 43.77 301 GLU B C 1
ATOM 1980 O O . GLU A 1 310 ? 135.523 111.661 145.928 1.00 41.59 301 GLU B O 1
ATOM 1986 N N . HIS A 1 311 ? 134.097 113.027 147.021 1.00 40.16 302 HIS B N 1
ATOM 1987 C CA . HIS A 1 311 ? 133.141 113.108 145.934 1.00 31.63 302 HIS B CA 1
ATOM 1988 C C . HIS A 1 311 ? 133.587 114.096 144.871 1.00 38.15 302 HIS B C 1
ATOM 1989 O O . HIS A 1 311 ? 132.936 114.191 143.826 1.00 44.32 302 HIS B O 1
ATOM 1996 N N . LEU A 1 312 ? 134.652 114.858 145.134 1.00 32.59 303 LEU B N 1
ATOM 1997 C CA . LEU A 1 312 ? 135.239 115.696 144.098 1.00 28.45 303 LEU B CA 1
ATOM 1998 C C . LEU A 1 312 ? 135.592 114.864 142.880 1.00 36.40 303 LEU B C 1
ATOM 1999 O O . LEU A 1 312 ? 135.448 115.322 141.744 1.00 51.84 303 LEU B O 1
ATOM 2004 N N . HIS A 1 313 ? 136.042 113.627 143.096 1.00 29.85 304 HIS B N 1
ATOM 2005 C CA . HIS A 1 313 ? 136.235 112.714 141.977 1.00 34.86 304 HIS B CA 1
ATOM 2006 C C . HIS A 1 313 ? 134.914 112.434 141.271 1.00 38.11 304 HIS B C 1
ATOM 2007 O O . HIS A 1 313 ? 134.864 112.349 140.040 1.00 44.52 304 HIS B O 1
ATOM 2014 N N . ASN A 1 314 ? 133.830 112.288 142.036 1.00 25.09 305 ASN B N 1
ATOM 2015 C CA . ASN A 1 314 ? 132.507 112.187 141.430 1.00 30.57 305 ASN B CA 1
ATOM 2016 C C . ASN A 1 314 ? 132.018 113.541 140.934 1.00 35.42 305 ASN B C 1
ATOM 2017 O O . ASN A 1 314 ? 131.216 113.605 139.997 1.00 43.02 305 ASN B O 1
ATOM 2022 N N . PHE A 1 315 ? 132.473 114.628 141.559 1.00 30.09 306 PHE B N 1
ATOM 2023 C CA . PHE A 1 315 ? 132.154 115.962 141.063 1.00 24.40 306 PHE B CA 1
ATOM 2024 C C . PHE A 1 315 ? 132.961 116.287 139.814 1.00 32.35 306 PHE B C 1
ATOM 2025 O O . PHE A 1 315 ? 132.454 116.933 138.891 1.00 38.78 306 PHE B O 1
ATOM 2033 N N . ILE A 1 316 ? 134.222 115.853 139.771 1.00 38.38 307 ILE B N 1
ATOM 2034 C CA . ILE A 1 316 ? 135.048 116.062 138.586 1.00 32.85 307 ILE B CA 1
ATOM 2035 C C . ILE A 1 316 ? 134.553 115.198 137.435 1.00 33.67 307 ILE B C 1
ATOM 2036 O O . ILE A 1 316 ? 134.542 115.630 136.276 1.00 44.16 307 ILE B O 1
ATOM 2041 N N . LEU A 1 317 ? 134.137 113.967 137.733 1.00 28.35 308 LEU B N 1
ATOM 2042 C CA . LEU A 1 317 ? 133.624 113.085 136.691 1.00 27.94 308 LEU B CA 1
ATOM 2043 C C . LEU A 1 317 ? 132.348 113.640 136.074 1.00 28.41 308 LEU B C 1
ATOM 2044 O O . LEU A 1 317 ? 132.154 113.560 134.857 1.00 35.45 308 LEU B O 1
ATOM 2049 N N . PHE A 1 318 ? 131.458 114.194 136.899 1.00 30.59 309 PHE B N 1
ATOM 2050 C CA . PHE A 1 318 ? 130.236 114.790 136.370 1.00 29.63 309 PHE B CA 1
ATOM 2051 C C . PHE A 1 318 ? 130.536 116.030 135.541 1.00 29.50 309 PHE B C 1
ATOM 2052 O O . PHE A 1 318 ? 129.935 116.234 134.481 1.00 37.02 309 PHE B O 1
ATOM 2060 N N . ARG A 1 319 ? 131.459 116.872 136.006 1.00 29.91 310 ARG B N 1
ATOM 2061 C CA . ARG A 1 319 ? 131.778 118.093 135.277 1.00 26.96 310 ARG B CA 1
ATOM 2062 C C . ARG A 1 319 ? 132.449 117.795 133.944 1.00 32.32 310 ARG B C 1
ATOM 2063 O O . ARG A 1 319 ? 132.327 118.585 133.003 1.00 43.40 310 ARG B O 1
ATOM 2071 N N . PHE A 1 320 ? 133.171 116.678 133.847 1.00 31.44 311 PHE B N 1
ATOM 2072 C CA . PHE A 1 320 ? 133.742 116.283 132.564 1.00 25.83 311 PHE B CA 1
ATOM 2073 C C . PHE A 1 320 ? 132.649 115.908 131.573 1.00 30.93 311 PHE B C 1
ATOM 2074 O O . PHE A 1 320 ? 132.634 116.395 130.437 1.00 41.65 311 PHE B O 1
ATOM 2082 N N . SER A 1 321 ? 131.726 115.037 131.985 1.00 28.73 312 SER B N 1
ATOM 2083 C CA . SER A 1 321 ? 130.643 114.628 131.097 1.00 25.32 312 SER B CA 1
ATOM 2084 C C . SER A 1 321 ? 129.723 115.796 130.771 1.00 27.96 312 SER B C 1
ATOM 2085 O O . SER A 1 321 ? 129.302 115.960 129.621 1.00 34.64 312 SER B O 1
ATOM 2088 N N . MET A 1 322 ? 129.392 116.613 131.772 1.00 28.87 313 MET B N 1
ATOM 2089 C CA . MET A 1 322 ? 128.559 117.783 131.525 1.00 26.19 313 MET B CA 1
ATOM 2090 C C . MET A 1 322 ? 129.272 118.777 130.618 1.00 30.92 313 MET B C 1
ATOM 2091 O O . MET A 1 322 ? 128.656 119.370 129.727 1.00 38.70 313 MET B O 1
ATOM 2096 N N . GLY A 1 323 ? 130.573 118.975 130.836 1.00 33.41 314 GLY B N 1
ATOM 2097 C CA . GLY A 1 323 ? 131.334 119.872 129.985 1.00 23.57 314 GLY B CA 1
ATOM 2098 C C . GLY A 1 323 ? 131.469 119.376 128.561 1.00 29.84 314 GLY B C 1
ATOM 2099 O O . GLY A 1 323 ? 131.499 120.177 127.625 1.00 40.41 314 GLY B O 1
ATOM 2100 N N . PHE A 1 324 ? 131.571 118.058 128.377 1.00 30.86 315 PHE B N 1
ATOM 2101 C CA . PHE A 1 324 ? 131.622 117.497 127.031 1.00 24.79 315 PHE B CA 1
ATOM 2102 C C . PHE A 1 324 ? 130.336 117.769 126.264 1.00 28.15 315 PHE B C 1
ATOM 2103 O O . PHE A 1 324 ? 130.366 117.914 125.038 1.00 33.37 315 PHE B O 1
ATOM 2111 N N . ILE A 1 325 ? 129.206 117.844 126.960 1.00 34.88 316 ILE B N 1
ATOM 2112 C CA . ILE A 1 325 ? 127.927 118.056 126.295 1.00 30.09 316 ILE B CA 1
ATOM 2113 C C . ILE A 1 325 ? 127.625 119.540 126.090 1.00 34.79 316 ILE B C 1
ATOM 2114 O O . ILE A 1 325 ? 127.080 119.918 125.050 1.00 43.75 316 ILE B O 1
ATOM 2119 N N . ASP A 1 326 ? 127.981 120.399 127.045 1.00 32.33 317 ASP B N 1
ATOM 2120 C CA . ASP A 1 326 ? 127.715 121.823 126.902 1.00 31.34 317 ASP B CA 1
ATOM 2121 C C . ASP A 1 326 ? 128.725 122.531 126.013 1.00 39.98 317 ASP B C 1
ATOM 2122 O O . ASP A 1 326 ? 128.486 123.676 125.622 1.00 53.86 317 ASP B O 1
ATOM 2127 N N . SER A 1 327 ? 129.844 121.889 125.702 1.00 38.56 318 SER B N 1
ATOM 2128 C CA . SER A 1 327 ? 130.808 122.427 124.756 1.00 34.74 318 SER B CA 1
ATOM 2129 C C . SER A 1 327 ? 130.500 122.020 123.326 1.00 33.00 318 SER B C 1
ATOM 2130 O O . SER A 1 327 ? 131.193 122.462 122.408 1.00 42.08 318 SER B O 1
ATOM 2133 N N . ILE A 1 328 ? 129.483 121.192 123.118 1.00 41.73 319 ILE B N 1
ATOM 2134 C CA . ILE A 1 328 ? 129.042 120.790 121.790 1.00 38.47 319 ILE B CA 1
ATOM 2135 C C . ILE A 1 328 ? 127.835 121.600 121.340 1.00 42.33 319 ILE B C 1
ATOM 2136 O O . ILE A 1 328 ? 127.868 122.250 120.296 1.00 55.55 319 ILE B O 1
ATOM 2141 N N . ILE A 1 329 ? 126.756 121.586 122.130 1.00 40.48 320 ILE B N 1
ATOM 2142 C CA . ILE A 1 329 ? 125.517 122.238 121.721 1.00 48.85 320 ILE B CA 1
ATOM 2143 C C . ILE A 1 329 ? 125.484 123.717 122.072 1.00 40.75 320 ILE B C 1
ATOM 2144 O O . ILE A 1 329 ? 124.515 124.403 121.721 1.00 43.22 320 ILE B O 1
ATOM 2149 N N . ALA A 1 330 ? 126.507 124.236 122.746 1.00 44.40 321 ALA B N 1
ATOM 2150 C CA . ALA A 1 330 ? 126.581 125.656 123.047 1.00 44.84 321 ALA B CA 1
ATOM 2151 C C . ALA A 1 330 ? 127.839 126.330 122.526 1.00 49.28 321 ALA B C 1
ATOM 2152 O O . ALA A 1 330 ? 127.938 127.558 122.615 1.00 57.40 321 ALA B O 1
ATOM 2154 N N . LYS A 1 331 ? 128.794 125.581 121.996 1.00 50.43 322 LYS B N 1
ATOM 2155 C CA . LYS A 1 331 ? 130.039 126.154 121.506 1.00 50.01 322 LYS B CA 1
ATOM 2156 C C . LYS A 1 331 ? 130.335 125.798 120.061 1.00 50.47 322 LYS B C 1
ATOM 2157 O O . LYS A 1 331 ? 130.817 126.649 119.312 1.00 54.98 322 LYS B O 1
ATOM 2163 N N . TYR A 1 332 ? 130.060 124.566 119.645 1.00 41.91 323 TYR B N 1
ATOM 2164 C CA . TYR A 1 332 ? 130.338 124.120 118.286 1.00 41.66 323 TYR B CA 1
ATOM 2165 C C . TYR A 1 332 ? 129.088 123.941 117.447 1.00 41.25 323 TYR B C 1
ATOM 2166 O O . TYR A 1 332 ? 129.114 124.227 116.251 1.00 59.52 323 TYR B O 1
ATOM 2175 N N . LEU A 1 333 ? 127.994 123.461 118.035 1.00 36.71 324 LEU B N 1
ATOM 2176 C CA . LEU A 1 333 ? 126.731 123.405 117.313 1.00 42.60 324 LEU B CA 1
ATOM 2177 C C . LEU A 1 333 ? 126.061 124.767 117.221 1.00 46.06 324 LEU B C 1
ATOM 2178 O O . LEU A 1 333 ? 125.209 124.966 116.351 1.00 42.66 324 LEU B O 1
ATOM 2183 N N . ALA A 1 334 ? 126.418 125.701 118.103 1.00 62.54 325 ALA B N 1
ATOM 2184 C CA . ALA A 1 334 ? 125.920 127.065 117.978 1.00 57.13 325 ALA B CA 1
ATOM 2185 C C . ALA A 1 334 ? 126.522 127.757 116.765 1.00 59.33 325 ALA B C 1
ATOM 2186 O O . ALA A 1 334 ? 125.841 128.526 116.080 1.00 73.23 325 ALA B O 1
ATOM 2188 N N . THR A 1 335 ? 127.803 127.505 116.490 1.00 41.73 326 THR B N 1
ATOM 2189 C CA . THR A 1 335 ? 128.419 128.049 115.286 1.00 40.00 326 THR B CA 1
ATOM 2190 C C . THR A 1 335 ? 127.894 127.370 114.030 1.00 41.55 326 THR B C 1
ATOM 2191 O O . THR A 1 335 ? 127.761 128.020 112.990 1.00 54.01 326 THR B O 1
ATOM 2195 N N . VAL A 1 336 ? 127.600 126.071 114.101 1.00 47.14 327 VAL B N 1
ATOM 2196 C CA . VAL A 1 336 ? 127.027 125.373 112.954 1.00 43.69 327 VAL B CA 1
ATOM 2197 C C . VAL A 1 336 ? 125.687 125.990 112.581 1.00 46.05 327 VAL B C 1
ATOM 2198 O O . VAL A 1 336 ? 125.355 126.127 111.398 1.00 56.36 327 VAL B O 1
ATOM 2202 N N . VAL A 1 337 ? 124.895 126.371 113.583 1.00 52.42 328 VAL B N 1
ATOM 2203 C CA . VAL A 1 337 ? 123.662 127.106 113.320 1.00 54.37 328 VAL B CA 1
ATOM 2204 C C . VAL A 1 337 ? 123.976 128.500 112.791 1.00 55.40 328 VAL B C 1
ATOM 2205 O O . VAL A 1 337 ? 123.255 129.033 111.941 1.00 60.17 328 VAL B O 1
ATOM 2209 N N . GLY A 1 338 ? 125.056 129.111 113.282 1.00 61.38 329 GLY B N 1
ATOM 2210 C CA . GLY A 1 338 ? 125.444 130.421 112.785 1.00 52.44 329 GLY B CA 1
ATOM 2211 C C . GLY A 1 338 ? 125.817 130.407 111.316 1.00 55.34 329 GLY B C 1
ATOM 2212 O O . GLY A 1 338 ? 125.467 131.322 110.570 1.00 67.32 329 GLY B O 1
ATOM 2213 N N . TYR A 1 339 ? 126.539 129.372 110.881 1.00 44.32 330 TYR B N 1
ATOM 2214 C CA . TYR A 1 339 ? 126.853 129.238 109.463 1.00 38.52 330 TYR B CA 1
ATOM 2215 C C . TYR A 1 339 ? 125.591 129.056 108.635 1.00 43.59 330 TYR B C 1
ATOM 2216 O O . TYR A 1 339 ? 125.471 129.616 107.541 1.00 53.31 330 TYR B O 1
ATOM 2225 N N . LEU A 1 340 ? 124.641 128.264 109.135 1.00 47.16 331 LEU B N 1
ATOM 2226 C CA . LEU A 1 340 ? 123.459 127.936 108.346 1.00 45.74 331 LEU B CA 1
ATOM 2227 C C . LEU A 1 340 ? 122.594 129.163 108.084 1.00 53.78 331 LEU B C 1
ATOM 2228 O O . LEU A 1 340 ? 122.120 129.361 106.960 1.00 59.15 331 LEU B O 1
ATOM 2233 N N . VAL A 1 341 ? 122.363 129.989 109.106 1.00 53.09 332 VAL B N 1
ATOM 2234 C CA . VAL A 1 341 ? 121.480 131.140 108.936 1.00 42.99 332 VAL B CA 1
ATOM 2235 C C . VAL A 1 341 ? 122.138 132.208 108.069 1.00 45.20 332 VAL B C 1
ATOM 2236 O O . VAL A 1 341 ? 121.483 132.822 107.219 1.00 48.15 332 VAL B O 1
ATOM 2240 N N . VAL A 1 342 ? 123.437 132.448 108.263 1.00 45.93 333 VAL B N 1
ATOM 2241 C CA . VAL A 1 342 ? 124.124 133.498 107.516 1.00 46.76 333 VAL B CA 1
ATOM 2242 C C . VAL A 1 342 ? 124.287 133.117 106.050 1.00 53.39 333 VAL B C 1
ATOM 2243 O O . VAL A 1 342 ? 124.281 133.986 105.171 1.00 60.80 333 VAL B O 1
ATOM 2247 N N . SER A 1 343 ? 124.425 131.827 105.755 1.00 51.43 334 SER B N 1
ATOM 2248 C CA . SER A 1 343 ? 124.706 131.385 104.397 1.00 43.33 334 SER B CA 1
ATOM 2249 C C . SER A 1 343 ? 123.488 131.395 103.484 1.00 49.40 334 SER B C 1
ATOM 2250 O O . SER A 1 343 ? 123.643 131.147 102.285 1.00 63.62 334 SER B O 1
ATOM 2253 N N . ARG A 1 344 ? 122.292 131.652 104.009 1.00 51.37 335 ARG B N 1
ATOM 2254 C CA . ARG A 1 344 ? 121.093 131.610 103.171 1.00 51.54 335 ARG B CA 1
ATOM 2255 C C . ARG A 1 344 ? 121.113 132.624 102.032 1.00 56.67 335 ARG B C 1
ATOM 2256 O O . ARG A 1 344 ? 120.777 132.243 100.898 1.00 57.61 335 ARG B O 1
ATOM 2264 N N . PRO A 1 345 ? 121.461 133.902 102.237 1.00 53.68 336 PRO B N 1
ATOM 2265 C CA . PRO A 1 345 ? 121.541 134.817 101.086 1.00 47.46 336 PRO B CA 1
ATOM 2266 C C . PRO A 1 345 ? 122.613 134.444 100.079 1.00 50.92 336 PRO B C 1
ATOM 2267 O O . PRO A 1 345 ? 122.490 134.820 98.908 1.00 48.62 336 PRO B O 1
ATOM 2271 N N . PHE A 1 346 ? 123.656 133.728 100.492 1.00 47.91 337 PHE B N 1
ATOM 2272 C CA . PHE A 1 346 ? 124.790 133.454 99.619 1.00 39.43 337 PHE B CA 1
ATOM 2273 C C . PHE A 1 346 ? 124.593 132.188 98.796 1.00 44.38 337 PHE B C 1
ATOM 2274 O O . PHE A 1 346 ? 124.872 132.180 97.594 1.00 55.90 337 PHE B O 1
ATOM 2282 N N . LEU A 1 347 ? 124.120 131.114 99.419 1.00 45.27 338 LEU B N 1
ATOM 2283 C CA . LEU A 1 347 ? 123.845 129.875 98.693 1.00 47.72 338 LEU B CA 1
ATOM 2284 C C . LEU A 1 347 ? 122.425 129.865 98.142 1.00 49.22 338 LEU B C 1
ATOM 2285 O O . LEU A 1 347 ? 121.684 128.894 98.271 1.00 54.43 338 LEU B O 1
ATOM 2290 N N . ASP A 1 348 ? 122.047 130.971 97.507 1.00 54.33 339 ASP B N 1
ATOM 2291 C CA . ASP A 1 348 ? 120.735 131.101 96.879 1.00 53.21 339 ASP B CA 1
ATOM 2292 C C . ASP A 1 348 ? 120.918 132.066 95.714 1.00 54.85 339 ASP B C 1
ATOM 2293 O O . ASP A 1 348 ? 120.918 133.284 95.910 1.00 60.39 339 ASP B O 1
ATOM 2298 N N . LEU A 1 349 ? 121.076 131.515 94.511 1.00 47.97 340 LEU B N 1
ATOM 2299 C CA . LEU A 1 349 ? 121.372 132.352 93.356 1.00 53.62 340 LEU B CA 1
ATOM 2300 C C . LEU A 1 349 ? 120.186 133.228 92.980 1.00 53.69 340 LEU B C 1
ATOM 2301 O O . LEU A 1 349 ? 120.371 134.307 92.406 1.00 52.08 340 LEU B O 1
ATOM 2306 N N . SER A 1 350 ? 118.971 132.791 93.293 1.00 55.36 341 SER B N 1
ATOM 2307 C CA . SER A 1 350 ? 117.768 133.575 93.027 1.00 55.92 341 SER B CA 1
ATOM 2308 C C . SER A 1 350 ? 117.359 134.408 94.239 1.00 58.01 341 SER B C 1
ATOM 2309 O O . SER A 1 350 ? 116.226 134.341 94.710 1.00 58.03 341 SER B O 1
ATOM 2312 N N . HIS A 1 351 ? 118.290 135.209 94.756 1.00 58.19 342 HIS B N 1
ATOM 2313 C CA . HIS A 1 351 ? 118.005 136.108 95.870 1.00 56.21 342 HIS B CA 1
ATOM 2314 C C . HIS A 1 351 ? 118.038 137.541 95.359 1.00 63.64 342 HIS B C 1
ATOM 2315 O O . HIS A 1 351 ? 119.125 138.105 95.162 1.00 66.22 342 HIS B O 1
ATOM 2322 N N . PRO A 1 352 ? 116.889 138.175 95.137 1.00 76.58 343 PRO B N 1
ATOM 2323 C CA . PRO A 1 352 ? 116.883 139.457 94.421 1.00 75.83 343 PRO B CA 1
ATOM 2324 C C . PRO A 1 352 ? 117.363 140.632 95.257 1.00 70.70 343 PRO B C 1
ATOM 2325 O O . PRO A 1 352 ? 118.156 141.450 94.781 1.00 66.07 343 PRO B O 1
ATOM 2329 N N . ARG A 1 353 ? 116.889 140.726 96.502 1.00 64.46 344 ARG B N 1
ATOM 2330 C CA . ARG A 1 353 ? 117.190 141.899 97.318 1.00 68.42 344 ARG B CA 1
ATOM 2331 C C . ARG A 1 353 ? 118.683 142.000 97.604 1.00 71.15 344 ARG B C 1
ATOM 2332 O O . ARG A 1 353 ? 119.305 143.040 97.360 1.00 70.04 344 ARG B O 1
ATOM 2340 N N . HIS A 1 354 ? 119.270 140.930 98.124 1.00 66.49 345 HIS B N 1
ATOM 2341 C CA . HIS A 1 354 ? 120.686 140.904 98.453 1.00 59.98 345 HIS B CA 1
ATOM 2342 C C . HIS A 1 354 ? 121.475 140.345 97.270 1.00 56.71 345 HIS B C 1
ATOM 2343 O O . HIS A 1 354 ? 120.979 140.297 96.142 1.00 49.44 345 HIS B O 1
ATOM 2350 N N . LEU A 1 355 ? 122.713 139.924 97.529 1.00 70.23 346 LEU B N 1
ATOM 2351 C CA . LEU A 1 355 ? 123.760 139.755 96.529 1.00 66.48 346 LEU B CA 1
ATOM 2352 C C . LEU A 1 355 ? 123.303 138.984 95.300 1.00 62.17 346 LEU B C 1
ATOM 2353 O O . LEU A 1 355 ? 123.049 137.777 95.364 1.00 69.33 346 LEU B O 1
ATOM 2358 N N . LYS A 1 356 ? 123.211 139.686 94.174 1.00 60.24 347 LYS B N 1
ATOM 2359 C CA . LYS A 1 356 ? 122.931 139.096 92.874 1.00 64.61 347 LYS B CA 1
ATOM 2360 C C . LYS A 1 356 ? 123.860 139.608 91.786 1.00 65.70 347 LYS B C 1
ATOM 2361 O O . LYS A 1 356 ? 124.143 138.878 90.834 1.00 67.88 347 LYS B O 1
ATOM 2367 N N . SER A 1 357 ? 124.368 140.828 91.929 1.00 64.07 348 SER B N 1
ATOM 2368 C CA . SER A 1 357 ? 125.324 141.431 91.007 1.00 64.68 348 SER B CA 1
ATOM 2369 C C . SER A 1 357 ? 126.545 141.929 91.771 1.00 66.69 348 SER B C 1
ATOM 2370 O O . SER A 1 357 ? 126.992 143.067 91.616 1.00 71.21 348 SER B O 1
ATOM 2373 N N . THR A 1 358 ? 127.099 141.065 92.618 1.00 59.77 349 THR B N 1
ATOM 2374 C CA . THR A 1 358 ? 128.205 141.408 93.497 1.00 59.79 349 THR B CA 1
ATOM 2375 C C . THR A 1 358 ? 129.414 140.534 93.184 1.00 57.66 349 THR B C 1
ATOM 2376 O O . THR A 1 358 ? 129.271 139.374 92.787 1.00 64.12 349 THR B O 1
ATOM 2380 N N . HIS A 1 359 ? 130.609 141.101 93.359 1.00 39.68 350 HIS B N 1
ATOM 2381 C CA . HIS A 1 359 ? 131.851 140.401 93.048 1.00 48.69 350 HIS B CA 1
ATOM 2382 C C . HIS A 1 359 ? 132.760 140.212 94.254 1.00 45.35 350 HIS B C 1
ATOM 2383 O O . HIS A 1 359 ? 133.166 139.081 94.545 1.00 39.15 350 HIS B O 1
ATOM 2390 N N . SER A 1 360 ? 133.101 141.284 94.962 1.00 53.67 351 SER B N 1
ATOM 2391 C CA . SER A 1 360 ? 133.813 141.199 96.227 1.00 53.48 351 SER B CA 1
ATOM 2392 C C . SER A 1 360 ? 133.029 141.814 97.370 1.00 52.99 351 SER B C 1
ATOM 2393 O O . SER A 1 360 ? 133.508 141.799 98.508 1.00 51.79 351 SER B O 1
ATOM 2396 N N . GLU A 1 361 ? 131.853 142.376 97.093 1.00 60.76 352 GLU B N 1
ATOM 2397 C CA . GLU A 1 361 ? 130.914 142.759 98.132 1.00 56.12 352 GLU B CA 1
ATOM 2398 C C . GLU A 1 361 ? 130.284 141.550 98.802 1.00 59.37 352 GLU B C 1
ATOM 2399 O O . GLU A 1 361 ? 129.670 141.699 99.861 1.00 61.95 352 GLU B O 1
ATOM 2405 N N . LEU A 1 362 ? 130.413 140.366 98.199 1.00 61.34 353 LEU B N 1
ATOM 2406 C CA . LEU A 1 362 ? 130.048 139.133 98.885 1.00 51.08 353 LEU B CA 1
ATOM 2407 C C . LEU A 1 362 ? 130.919 138.924 100.113 1.00 51.28 353 LEU B C 1
ATOM 2408 O O . LEU A 1 362 ? 130.437 138.486 101.163 1.00 63.00 353 LEU B O 1
ATOM 2413 N N . LEU A 1 363 ? 132.212 139.222 99.990 1.00 38.62 354 LEU B N 1
ATOM 2414 C CA . LEU A 1 363 ? 133.141 139.064 101.102 1.00 43.86 354 LEU B CA 1
ATOM 2415 C C . LEU A 1 363 ? 132.810 140.016 102.243 1.00 51.22 354 LEU B C 1
ATOM 2416 O O . LEU A 1 363 ? 132.741 139.606 103.406 1.00 51.22 354 LEU B O 1
ATOM 2421 N N . GLU A 1 364 ? 132.610 141.296 101.929 1.00 67.04 355 GLU B N 1
ATOM 2422 C CA . GLU A 1 364 ? 132.346 142.278 102.974 1.00 60.64 355 GLU B CA 1
ATOM 2423 C C . GLU A 1 364 ? 130.973 142.067 103.597 1.00 63.63 355 GLU B C 1
ATOM 2424 O O . GLU A 1 364 ? 130.790 142.301 104.796 1.00 70.18 355 GLU B O 1
ATOM 2430 N N . ASP A 1 365 ? 129.995 141.630 102.802 1.00 61.45 356 ASP B N 1
ATOM 2431 C CA . ASP A 1 365 ? 128.659 141.405 103.341 1.00 58.26 356 ASP B CA 1
ATOM 2432 C C . ASP A 1 365 ? 128.634 140.209 104.283 1.00 57.19 356 ASP B C 1
ATOM 2433 O O . ASP A 1 365 ? 127.878 140.201 105.260 1.00 64.09 356 ASP B O 1
ATOM 2438 N N . TYR A 1 366 ? 129.437 139.184 104.000 1.00 43.24 357 TYR B N 1
ATOM 2439 C CA . TYR A 1 366 ? 129.437 137.999 104.851 1.00 36.58 357 TYR B CA 1
ATOM 2440 C C . TYR A 1 366 ? 130.013 138.298 106.225 1.00 43.75 357 TYR B C 1
ATOM 2441 O O . TYR A 1 366 ? 129.401 137.975 107.248 1.00 53.46 357 TYR B O 1
ATOM 2450 N N . TYR A 1 367 ? 131.198 138.904 106.270 1.00 49.50 358 TYR B N 1
ATOM 2451 C CA . TYR A 1 367 ? 131.856 139.102 107.554 1.00 40.28 358 TYR B CA 1
ATOM 2452 C C . TYR A 1 367 ? 131.201 140.219 108.348 1.00 44.51 358 TYR B C 1
ATOM 2453 O O . TYR A 1 367 ? 131.281 140.226 109.578 1.00 51.55 358 TYR B O 1
ATOM 2462 N N . GLN A 1 368 ? 130.548 141.164 107.674 1.00 59.89 359 GLN B N 1
ATOM 2463 C CA . GLN A 1 368 ? 129.701 142.106 108.392 1.00 54.06 359 GLN B CA 1
ATOM 2464 C C . GLN A 1 368 ? 128.524 141.387 109.038 1.00 63.54 359 GLN B C 1
ATOM 2465 O O . GLN A 1 368 ? 128.187 141.650 110.195 1.00 71.64 359 GLN B O 1
ATOM 2471 N N . SER A 1 369 ? 127.894 140.465 108.308 1.00 64.10 360 SER B N 1
ATOM 2472 C CA . SER A 1 369 ? 126.806 139.683 108.886 1.00 51.60 360 SER B CA 1
ATOM 2473 C C . SER A 1 369 ? 127.332 138.645 109.869 1.00 52.38 360 SER B C 1
ATOM 2474 O O . SER A 1 369 ? 126.690 138.364 110.886 1.00 58.50 360 SER B O 1
ATOM 2477 N N . GLY A 1 370 ? 128.491 138.054 109.575 1.00 57.96 361 GLY B N 1
ATOM 2478 C CA . GLY A 1 370 ? 129.067 137.081 110.488 1.00 56.27 361 GLY B CA 1
ATOM 2479 C C . GLY A 1 370 ? 129.517 137.695 111.799 1.00 60.18 361 GLY B C 1
ATOM 2480 O O . GLY A 1 370 ? 129.361 137.090 112.862 1.00 60.90 361 GLY B O 1
ATOM 2481 N N . ARG A 1 371 ? 130.094 138.897 111.745 1.00 49.45 362 ARG B N 1
ATOM 2482 C CA . ARG A 1 371 ? 130.543 139.555 112.967 1.00 41.11 362 ARG B CA 1
ATOM 2483 C C . ARG A 1 371 ? 129.370 140.118 113.758 1.00 46.15 362 ARG B C 1
ATOM 2484 O O . ARG A 1 371 ? 129.409 140.157 114.991 1.00 51.35 362 ARG B O 1
ATOM 2492 N N . MET A 1 372 ? 128.324 140.575 113.068 1.00 44.96 363 MET B N 1
ATOM 2493 C CA . MET A 1 372 ? 127.144 141.074 113.764 1.00 35.45 363 MET B CA 1
ATOM 2494 C C . MET A 1 372 ? 126.414 139.952 114.489 1.00 40.11 363 MET B C 1
ATOM 2495 O O . MET A 1 372 ? 125.919 140.144 115.604 1.00 50.93 363 MET B O 1
ATOM 2500 N N . LEU A 1 373 ? 126.333 138.775 113.867 1.00 41.58 364 LEU B N 1
ATOM 2501 C CA . LEU A 1 373 ? 125.652 137.649 114.497 1.00 31.21 364 LEU B CA 1
ATOM 2502 C C . LEU A 1 373 ? 126.424 137.143 115.707 1.00 29.15 364 LEU B C 1
ATOM 2503 O O . LEU A 1 373 ? 125.830 136.633 116.661 1.00 40.13 364 LEU B O 1
ATOM 2508 N N . LEU A 1 374 ? 127.752 137.264 115.681 1.00 33.12 365 LEU B N 1
ATOM 2509 C CA . LEU A 1 374 ? 128.549 136.862 116.834 1.00 31.75 365 LEU B CA 1
ATOM 2510 C C . LEU A 1 374 ? 128.374 137.835 117.993 1.00 32.10 365 LEU B C 1
ATOM 2511 O O . LEU A 1 374 ? 128.314 137.422 119.156 1.00 35.29 365 LEU B O 1
ATOM 2516 N N . ARG A 1 375 ? 128.295 139.133 117.696 1.00 36.27 366 ARG B N 1
ATOM 2517 C CA . ARG A 1 375 ? 128.080 140.123 118.747 1.00 31.03 366 ARG B CA 1
ATOM 2518 C C . ARG A 1 375 ? 126.641 140.095 119.242 1.00 28.05 366 ARG B C 1
ATOM 2519 O O . ARG A 1 375 ? 126.381 140.321 120.428 1.00 30.63 366 ARG B O 1
ATOM 2527 N N . MET A 1 376 ? 125.693 139.832 118.345 1.00 34.47 367 MET B N 1
ATOM 2528 C CA . MET A 1 376 ? 124.303 139.652 118.749 1.00 26.24 367 MET B CA 1
ATOM 2529 C C . MET A 1 376 ? 124.118 138.394 119.586 1.00 29.89 367 MET B C 1
ATOM 2530 O O . MET A 1 376 ? 123.319 138.385 120.528 1.00 39.37 367 MET B O 1
ATOM 2535 N N . SER A 1 377 ? 124.838 137.320 119.257 1.00 36.98 368 SER B N 1
ATOM 2536 C CA . SER A 1 377 ? 124.749 136.105 120.059 1.00 27.01 368 SER B CA 1
ATOM 2537 C C . SER A 1 377 ? 125.389 136.296 121.426 1.00 33.51 368 SER B C 1
ATOM 2538 O O . SER A 1 377 ? 124.839 135.854 122.440 1.00 43.83 368 SER B O 1
ATOM 2541 N N . GLN A 1 378 ? 126.545 136.955 121.477 1.00 28.09 369 GLN B N 1
ATOM 2542 C CA . GLN A 1 378 ? 127.255 137.131 122.736 1.00 27.15 369 GLN B CA 1
ATOM 2543 C C . GLN A 1 378 ? 126.711 138.279 123.574 1.00 31.10 369 GLN B C 1
ATOM 2544 O O . GLN A 1 378 ? 127.140 138.440 124.719 1.00 39.53 369 GLN B O 1
ATOM 2550 N N . ALA A 1 379 ? 125.790 139.081 123.037 1.00 31.31 370 ALA B N 1
ATOM 2551 C CA . ALA A 1 379 ? 125.099 140.067 123.857 1.00 26.54 370 ALA B CA 1
ATOM 2552 C C . ALA A 1 379 ? 124.057 139.425 124.758 1.00 33.65 370 ALA B C 1
ATOM 2553 O O . ALA A 1 379 ? 123.728 139.992 125.803 1.00 45.98 370 ALA B O 1
ATOM 2555 N N . LEU A 1 380 ? 123.523 138.264 124.371 1.00 31.66 371 LEU B N 1
ATOM 2556 C CA . LEU A 1 380 ? 122.611 137.538 125.247 1.00 27.15 371 LEU B CA 1
ATOM 2557 C C . LEU A 1 380 ? 123.330 136.960 126.454 1.00 28.82 371 LEU B C 1
ATOM 2558 O O . LEU A 1 380 ? 122.757 136.910 127.547 1.00 28.05 371 LEU B O 1
ATOM 2563 N N . GLY A 1 381 ? 124.572 136.510 126.278 1.00 20.33 372 GLY B N 1
ATOM 2564 C CA . GLY A 1 381 ? 125.344 136.027 127.405 1.00 27.18 372 GLY B CA 1
ATOM 2565 C C . GLY A 1 381 ? 125.629 137.092 128.439 1.00 33.83 372 GLY B C 1
ATOM 2566 O O . GLY A 1 381 ? 125.951 136.763 129.584 1.00 39.70 372 GLY B O 1
ATOM 2567 N N . ARG A 1 382 ? 125.519 138.365 128.060 1.00 28.30 373 ARG B N 1
ATOM 2568 C CA . ARG A 1 382 ? 125.688 139.468 128.993 1.00 28.15 373 ARG B CA 1
ATOM 2569 C C . ARG A 1 382 ? 124.369 140.022 129.508 1.00 32.05 373 ARG B C 1
ATOM 2570 O O . ARG A 1 382 ? 124.350 140.626 130.584 1.00 39.31 373 ARG B O 1
ATOM 2578 N N . ILE A 1 383 ? 123.273 139.835 128.773 1.00 25.11 374 ILE B N 1
ATOM 2579 C CA . ILE A 1 383 ? 121.974 140.240 129.292 1.00 27.92 374 ILE B CA 1
ATOM 2580 C C . ILE A 1 383 ? 121.407 139.163 130.207 1.00 31.55 374 ILE B C 1
ATOM 2581 O O . ILE A 1 383 ? 120.591 139.458 131.087 1.00 37.24 374 ILE B O 1
ATOM 2586 N N . VAL A 1 384 ? 121.817 137.907 130.020 1.00 33.21 375 VAL B N 1
ATOM 2587 C CA . VAL A 1 384 ? 121.445 136.860 130.964 1.00 29.50 375 VAL B CA 1
ATOM 2588 C C . VAL A 1 384 ? 122.192 137.044 132.278 1.00 27.05 375 VAL B C 1
ATOM 2589 O O . VAL A 1 384 ? 121.603 136.952 133.361 1.00 30.48 375 VAL B O 1
ATOM 2593 N N . LEU A 1 385 ? 123.497 137.322 132.204 1.00 23.17 376 LEU B N 1
ATOM 2594 C CA . LEU A 1 385 ? 124.285 137.546 133.411 1.00 32.09 376 LEU B CA 1
ATOM 2595 C C . LEU A 1 385 ? 123.834 138.795 134.155 1.00 32.89 376 LEU B C 1
ATOM 2596 O O . LEU A 1 385 ? 123.905 138.838 135.388 1.00 29.90 376 LEU B O 1
ATOM 2601 N N . ALA A 1 386 ? 123.384 139.820 133.429 1.00 35.78 377 ALA B N 1
ATOM 2602 C CA . ALA A 1 386 ? 122.894 141.030 134.079 1.00 34.23 377 ALA B CA 1
ATOM 2603 C C . ALA A 1 386 ? 121.642 140.748 134.896 1.00 30.98 377 ALA B C 1
ATOM 2604 O O . ALA A 1 386 ? 121.463 141.307 135.983 1.00 37.74 377 ALA B O 1
ATOM 2606 N N . GLY A 1 387 ? 120.755 139.895 134.383 1.00 24.97 378 GLY B N 1
ATOM 2607 C CA . GLY A 1 387 ? 119.584 139.513 135.154 1.00 23.55 378 GLY B CA 1
ATOM 2608 C C . GLY A 1 387 ? 119.937 138.716 136.395 1.00 31.78 378 GLY B C 1
ATOM 2609 O O . GLY A 1 387 ? 119.284 138.844 137.433 1.00 31.75 378 GLY B O 1
ATOM 2610 N N . ARG A 1 388 ? 120.968 137.874 136.302 1.00 33.65 379 ARG B N 1
ATOM 2611 C CA . ARG A 1 388 ? 121.410 137.108 137.463 1.00 36.34 379 ARG B CA 1
ATOM 2612 C C . ARG A 1 388 ? 121.972 138.021 138.545 1.00 40.42 379 ARG B C 1
ATOM 2613 O O . ARG A 1 388 ? 121.760 137.782 139.739 1.00 33.35 379 ARG B O 1
ATOM 2621 N N . GLU A 1 389 ? 122.698 139.066 138.146 1.00 41.92 380 GLU B N 1
ATOM 2622 C CA . GLU A 1 389 ? 123.234 140.017 139.114 1.00 36.29 380 GLU B CA 1
ATOM 2623 C C . GLU A 1 389 ? 122.121 140.766 139.838 1.00 38.06 380 GLU B C 1
ATOM 2624 O O . GLU A 1 389 ? 122.318 141.225 140.968 1.00 36.72 380 GLU B O 1
ATOM 2630 N N . MET A 1 390 ? 120.946 140.880 139.214 1.00 36.05 381 MET B N 1
ATOM 2631 C CA . MET A 1 390 ? 119.830 141.584 139.839 1.00 28.49 381 MET B CA 1
ATOM 2632 C C . MET A 1 390 ? 119.411 140.929 141.149 1.00 33.81 381 MET B C 1
ATOM 2633 O O . MET A 1 390 ? 118.873 141.602 142.034 1.00 41.00 381 MET B O 1
ATOM 2638 N N . THR A 1 391 ? 119.646 139.623 141.294 1.00 39.36 382 THR B N 1
ATOM 2639 C CA . THR A 1 391 ? 119.342 138.959 142.558 1.00 34.17 382 THR B CA 1
ATOM 2640 C C . THR A 1 391 ? 120.232 139.479 143.679 1.00 35.80 382 THR B C 1
ATOM 2641 O O . THR A 1 391 ? 119.769 139.669 144.810 1.00 40.38 382 THR B O 1
ATOM 2645 N N . ARG A 1 392 ? 121.516 139.703 143.389 1.00 35.60 383 ARG B N 1
ATOM 2646 C CA . ARG A 1 392 ? 122.402 140.306 144.379 1.00 35.92 383 ARG B CA 1
ATOM 2647 C C . ARG A 1 392 ? 121.971 141.729 144.704 1.00 34.45 383 ARG B C 1
ATOM 2648 O O . ARG A 1 392 ? 121.983 142.139 145.870 1.00 35.76 383 ARG B O 1
ATOM 2656 N N . LEU A 1 393 ? 121.583 142.499 143.685 1.00 33.75 384 LEU B N 1
ATOM 2657 C CA . LEU A 1 393 ? 121.073 143.843 143.927 1.00 34.02 384 LEU B CA 1
ATOM 2658 C C . LEU A 1 393 ? 119.797 143.803 144.756 1.00 33.34 384 LEU B C 1
ATOM 2659 O O . LEU A 1 393 ? 119.536 144.711 145.552 1.00 41.64 384 LEU B O 1
ATOM 2664 N N . ALA A 1 394 ? 118.988 142.754 144.585 1.00 26.19 385 ALA B N 1
ATOM 2665 C CA . ALA A 1 394 ? 117.803 142.591 145.419 1.00 28.29 385 ALA B CA 1
ATOM 2666 C C . ALA A 1 394 ? 118.174 142.311 146.868 1.00 34.86 385 ALA B C 1
ATOM 2667 O O . ALA A 1 394 ? 117.446 142.708 147.783 1.00 34.17 385 ALA B O 1
ATOM 2669 N N . GLY A 1 395 ? 119.287 141.612 147.095 1.00 40.70 386 GLY B N 1
ATOM 2670 C CA . GLY A 1 395 ? 119.744 141.395 148.456 1.00 39.13 386 GLY B CA 1
ATOM 2671 C C . GLY A 1 395 ? 120.222 142.670 149.122 1.00 41.72 386 GLY B C 1
ATOM 2672 O O . GLY A 1 395 ? 119.974 142.889 150.310 1.00 41.76 386 GLY B O 1
ATOM 2673 N N . PHE A 1 396 ? 120.917 143.527 148.370 1.00 41.77 387 PHE B N 1
ATOM 2674 C CA . PHE A 1 396 ? 121.470 144.748 148.945 1.00 34.46 387 PHE B CA 1
ATOM 2675 C C . PHE A 1 396 ? 120.371 145.719 149.354 1.00 35.09 387 PHE B C 1
ATOM 2676 O O . PHE A 1 396 ? 120.413 146.291 150.448 1.00 43.55 387 PHE B O 1
ATOM 2684 N N . THR A 1 397 ? 119.375 145.922 148.489 1.00 30.95 388 THR B N 1
ATOM 2685 C CA . THR A 1 397 ? 118.306 146.856 148.817 1.00 31.42 388 THR B CA 1
ATOM 2686 C C . THR A 1 397 ? 117.450 146.365 149.974 1.00 41.57 388 THR B C 1
ATOM 2687 O O . THR A 1 397 ? 116.677 147.149 150.533 1.00 44.39 388 THR B O 1
ATOM 2691 N N . ALA A 1 398 ? 117.557 145.086 150.336 1.00 41.04 389 ALA B N 1
ATOM 2692 C CA . ALA A 1 398 ? 116.865 144.597 151.521 1.00 38.44 389 ALA B CA 1
ATOM 2693 C C . ALA A 1 398 ? 117.536 145.095 152.794 1.00 41.41 389 ALA B C 1
ATOM 2694 O O . ALA A 1 398 ? 116.857 145.521 153.734 1.00 45.52 389 ALA B O 1
ATOM 2696 N N . ARG A 1 399 ? 118.870 145.051 152.841 1.00 39.78 390 ARG B N 1
ATOM 2697 C CA . ARG A 1 399 ? 119.583 145.508 154.029 1.00 41.03 390 ARG B CA 1
ATOM 2698 C C . ARG A 1 399 ? 119.553 147.025 154.146 1.00 39.67 390 ARG B C 1
ATOM 2699 O O . ARG A 1 399 ? 119.508 147.565 155.257 1.00 45.91 390 ARG B O 1
ATOM 2707 N N . ILE A 1 400 ? 119.591 147.731 153.015 1.00 40.70 391 ILE B N 1
ATOM 2708 C CA . ILE A 1 400 ? 119.521 149.188 153.051 1.00 34.46 391 ILE B CA 1
ATOM 2709 C C . ILE A 1 400 ? 118.143 149.641 153.515 1.00 33.34 391 ILE B C 1
ATOM 2710 O O . ILE A 1 400 ? 118.018 150.561 154.330 1.00 40.44 391 ILE B O 1
ATOM 2715 N N . THR A 1 401 ? 117.088 149.000 153.009 1.00 36.70 392 THR B N 1
ATOM 2716 C CA . THR A 1 401 ? 115.740 149.372 153.427 1.00 39.99 392 THR B CA 1
ATOM 2717 C C . THR A 1 401 ? 115.458 148.916 154.853 1.00 42.08 392 THR B C 1
ATOM 2718 O O . THR A 1 401 ? 114.686 149.558 155.574 1.00 44.22 392 THR B O 1
ATOM 2722 N N . GLU A 1 402 ? 116.058 147.799 155.272 1.00 46.75 393 GLU B N 1
ATOM 2723 C CA . GLU A 1 402 ? 115.970 147.402 156.672 1.00 44.30 393 GLU B CA 1
ATOM 2724 C C . GLU A 1 402 ? 116.662 148.419 157.567 1.00 46.54 393 GLU B C 1
ATOM 2725 O O . GLU A 1 402 ? 116.125 148.808 158.610 1.00 48.19 393 GLU B O 1
ATOM 2731 N N . LEU A 1 403 ? 117.855 148.864 157.169 1.00 44.27 394 LEU B N 1
ATOM 2732 C CA . LEU A 1 403 ? 118.574 149.872 157.939 1.00 38.14 394 LEU B CA 1
ATOM 2733 C C . LEU A 1 403 ? 117.825 151.198 157.947 1.00 35.42 394 LEU B C 1
ATOM 2734 O O . LEU A 1 403 ? 117.756 151.872 158.980 1.00 44.12 394 LEU B O 1
ATOM 2739 N N . MET A 1 404 ? 117.256 151.590 156.805 1.00 33.93 395 MET B N 1
ATOM 2740 C CA . MET A 1 404 ? 116.499 152.837 156.750 1.00 36.36 395 MET B CA 1
ATOM 2741 C C . MET A 1 404 ? 115.258 152.771 157.630 1.00 39.87 395 MET B C 1
ATOM 2742 O O . MET A 1 404 ? 114.906 153.753 158.293 1.00 49.98 395 MET B O 1
ATOM 2747 N N . GLN A 1 405 ? 114.572 151.626 157.638 1.00 45.91 396 GLN B N 1
ATOM 2748 C CA . GLN A 1 405 ? 113.388 151.479 158.479 1.00 43.33 396 GLN B CA 1
ATOM 2749 C C . GLN A 1 405 ? 113.753 151.489 159.957 1.00 47.37 396 GLN B C 1
ATOM 2750 O O . GLN A 1 405 ? 113.031 152.067 160.776 1.00 47.40 396 GLN B O 1
ATOM 2756 N N . VAL A 1 406 ? 114.864 150.845 160.316 1.00 50.33 397 VAL B N 1
ATOM 2757 C CA . VAL A 1 406 ? 115.303 150.830 161.708 1.00 43.33 397 VAL B CA 1
ATOM 2758 C C . VAL A 1 406 ? 115.690 152.232 162.166 1.00 46.98 397 VAL B C 1
ATOM 2759 O O . VAL A 1 406 ? 115.329 152.658 163.269 1.00 52.89 397 VAL B O 1
ATOM 2763 N N . LEU A 1 407 ? 116.421 152.972 161.328 1.00 42.14 398 LEU B N 1
ATOM 2764 C CA . LEU A 1 407 ? 116.799 154.338 161.680 1.00 37.18 398 LEU B CA 1
ATOM 2765 C C . LEU A 1 407 ? 115.575 155.222 161.862 1.00 40.79 398 LEU B C 1
ATOM 2766 O O . LEU A 1 407 ? 115.531 156.053 162.776 1.00 52.43 398 LEU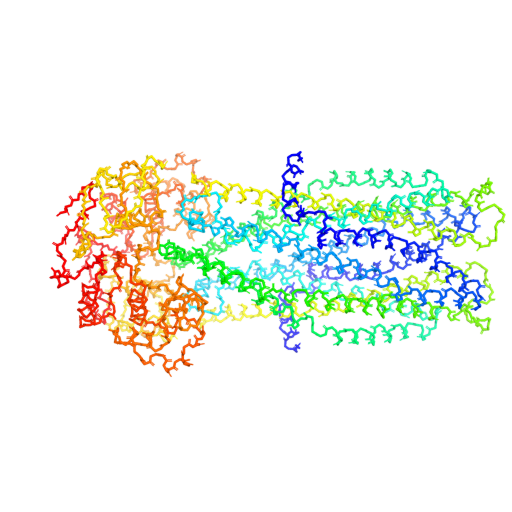 B O 1
ATOM 2771 N N . LYS A 1 408 ? 114.574 155.067 160.997 1.00 42.30 399 LYS B N 1
ATOM 2772 C CA . LYS A 1 408 ? 113.351 155.846 161.146 1.00 47.36 399 LYS B CA 1
ATOM 2773 C C . LYS A 1 408 ? 112.536 155.380 162.344 1.00 53.38 399 LYS B C 1
ATOM 2774 O O . LYS A 1 408 ? 111.743 156.154 162.892 1.00 57.07 399 LYS B O 1
ATOM 2780 N N . ASP A 1 409 ? 112.709 154.125 162.762 1.00 53.52 400 ASP B N 1
ATOM 2781 C CA . ASP A 1 409 ? 111.994 153.630 163.933 1.00 52.45 400 ASP B CA 1
ATOM 2782 C C . ASP A 1 409 ? 112.516 154.275 165.210 1.00 51.35 400 ASP B C 1
ATOM 2783 O O . ASP A 1 409 ? 111.735 154.756 166.039 1.00 53.66 400 ASP B O 1
ATOM 2788 N N . LEU A 1 410 ? 113.839 154.300 165.384 1.00 52.66 401 LEU B N 1
ATOM 2789 C CA . LEU A 1 410 ? 114.421 154.834 166.609 1.00 53.39 401 LEU B CA 1
ATOM 2790 C C . LEU A 1 410 ? 114.366 156.352 166.667 1.00 53.86 401 LEU B C 1
ATOM 2791 O O . LEU A 1 410 ? 114.337 156.915 167.766 1.00 58.40 401 LEU B O 1
ATOM 2796 N N . ASN A 1 411 ? 114.351 157.028 165.518 1.00 51.78 402 ASN B N 1
ATOM 2797 C CA . ASN A 1 411 ? 114.277 158.483 165.519 1.00 57.21 402 ASN B CA 1
ATOM 2798 C C . ASN A 1 411 ? 112.947 158.991 166.056 1.00 60.16 402 ASN B C 1
ATOM 2799 O O . ASN A 1 411 ? 112.841 160.175 166.392 1.00 60.79 402 ASN B O 1
ATOM 2804 N N . HIS A 1 412 ? 111.936 158.130 166.141 1.00 65.74 403 HIS B N 1
ATOM 2805 C CA . HIS A 1 412 ? 110.652 158.478 166.732 1.00 66.83 403 HIS B CA 1
ATOM 2806 C C . HIS A 1 412 ? 110.473 157.911 168.133 1.00 67.90 403 HIS B C 1
ATOM 2807 O O . HIS A 1 412 ? 109.431 158.148 168.753 1.00 67.24 403 HIS B O 1
ATOM 2814 N N . GLY A 1 413 ? 111.454 157.174 168.646 1.00 74.22 404 GLY B N 1
ATOM 2815 C CA . GLY A 1 413 ? 111.364 156.615 169.980 1.00 72.90 404 GLY B CA 1
ATOM 2816 C C . GLY A 1 413 ? 110.758 155.228 170.019 1.00 75.19 404 GLY B C 1
ATOM 2817 O O . GLY A 1 413 ? 109.846 154.965 170.808 1.00 75.68 404 GLY B O 1
ATOM 2818 N N . LYS A 1 414 ? 111.256 154.331 169.172 1.00 72.28 405 LYS B N 1
ATOM 2819 C CA . LYS A 1 414 ? 110.762 152.964 169.106 1.00 73.47 405 LYS B CA 1
ATOM 2820 C C . LYS A 1 414 ? 111.936 152.012 168.934 1.00 71.47 405 LYS B C 1
ATOM 2821 O O . LYS A 1 414 ? 112.996 152.395 168.435 1.00 72.90 405 LYS B O 1
ATOM 2827 N N . TYR A 1 415 ? 111.735 150.766 169.351 1.00 83.92 406 TYR B N 1
ATOM 2828 C CA . TYR A 1 415 ? 112.749 149.731 169.180 1.00 85.38 406 TYR B CA 1
ATOM 2829 C C . TYR A 1 415 ? 112.148 148.341 169.366 1.00 85.65 406 TYR B C 1
ATOM 2830 O O . TYR A 1 415 ? 112.831 147.331 169.196 1.00 82.77 406 TYR B O 1
ATOM 2839 N N . PRO A 1 437 ? 107.766 150.636 177.682 1.00 106.61 428 PRO B N 1
ATOM 2840 C CA . PRO A 1 437 ? 108.768 151.669 177.412 1.00 106.48 428 PRO B CA 1
ATOM 2841 C C . PRO A 1 437 ? 108.148 152.940 176.847 1.00 106.07 428 PRO B C 1
ATOM 2842 O O . PRO A 1 437 ? 107.256 152.867 176.003 1.00 105.88 428 PRO B O 1
ATOM 2846 N N . GLY A 1 438 ? 108.620 154.094 177.311 1.00 112.86 429 GLY B N 1
ATOM 2847 C CA . GLY A 1 438 ? 108.101 155.366 176.861 1.00 113.51 429 GLY B CA 1
ATOM 2848 C C . GLY A 1 438 ? 106.839 155.827 177.554 1.00 113.17 429 GLY B C 1
ATOM 2849 O O . GLY A 1 438 ? 106.341 156.914 177.235 1.00 111.07 429 GLY B O 1
ATOM 2850 N N . ALA A 1 439 ? 106.301 155.037 178.486 1.00 121.97 430 ALA B N 1
ATOM 2851 C CA . ALA A 1 439 ? 105.110 155.457 179.217 1.00 122.74 430 ALA B CA 1
ATOM 2852 C C . ALA A 1 439 ? 105.395 156.678 180.082 1.00 125.20 430 ALA B C 1
ATOM 2853 O O . ALA A 1 439 ? 104.566 157.590 180.171 1.00 124.55 430 ALA B O 1
ATOM 2855 N N . GLY A 1 440 ? 106.559 156.711 180.726 1.00 136.63 431 GLY B N 1
ATOM 2856 C CA . GLY A 1 440 ? 106.902 157.836 181.568 1.00 134.99 431 GLY B CA 1
ATOM 2857 C C . GLY A 1 440 ? 107.199 159.090 180.771 1.00 135.95 431 GLY B C 1
ATOM 2858 O O . GLY A 1 440 ? 107.521 159.055 179.583 1.00 136.08 431 GLY B O 1
ATOM 2859 N N . GLU A 1 441 ? 107.087 160.225 181.453 1.00 155.62 432 GLU B N 1
ATOM 2860 C CA . GLU A 1 441 ? 107.322 161.532 180.858 1.00 156.09 432 GLU B CA 1
ATOM 2861 C C . GLU A 1 441 ? 108.559 162.168 181.475 1.00 156.32 432 GLU B C 1
ATOM 2862 O O . GLU A 1 441 ? 108.753 162.122 182.694 1.00 156.50 432 GLU B O 1
ATOM 2868 N N . ILE A 1 442 ? 109.398 162.756 180.627 1.00 145.79 433 ILE B N 1
ATOM 2869 C CA . ILE A 1 442 ? 110.606 163.449 181.055 1.00 144.92 433 ILE B CA 1
ATOM 2870 C C . ILE A 1 442 ? 110.443 164.920 180.706 1.00 145.41 433 ILE B C 1
ATOM 2871 O O . ILE A 1 442 ? 110.227 165.266 179.538 1.00 144.91 433 ILE B O 1
ATOM 2876 N N . ILE A 1 443 ? 110.546 165.782 181.714 1.00 149.88 434 ILE B N 1
ATOM 2877 C CA . ILE A 1 443 ? 110.422 167.223 181.539 1.00 149.79 434 ILE B CA 1
ATOM 2878 C C . ILE A 1 443 ? 111.750 167.862 181.911 1.00 148.37 434 ILE B C 1
ATOM 2879 O O . ILE A 1 443 ? 112.296 167.593 182.988 1.00 148.04 434 ILE B O 1
ATOM 2884 N N . ILE A 1 444 ? 112.267 168.702 181.021 1.00 143.09 435 ILE B N 1
ATOM 2885 C CA . ILE A 1 444 ? 113.571 169.323 181.223 1.00 144.40 435 ILE B CA 1
ATOM 2886 C C . ILE A 1 444 ? 113.456 170.380 182.312 1.00 144.58 435 ILE B C 1
ATOM 2887 O O . ILE A 1 444 ? 112.634 171.300 182.221 1.00 143.66 435 ILE B O 1
ATOM 2892 N N . ALA A 1 445 ? 114.284 170.252 183.345 1.00 147.60 436 ALA B N 1
ATOM 2893 C CA . ALA A 1 445 ? 114.289 171.184 184.460 1.00 146.90 436 ALA B CA 1
ATOM 2894 C C . ALA A 1 445 ? 115.727 171.494 184.842 1.00 147.42 436 ALA B C 1
ATOM 2895 O O . ALA A 1 445 ? 116.642 170.704 184.595 1.00 146.99 436 ALA B O 1
ATOM 2897 N N . ASP A 1 446 ? 115.918 172.658 185.453 1.00 150.36 437 ASP B N 1
ATOM 2898 C CA . ASP A 1 446 ? 117.238 173.126 185.852 1.00 149.82 437 ASP B CA 1
ATOM 2899 C C . ASP A 1 446 ? 117.462 172.795 187.322 1.00 150.19 437 ASP B C 1
ATOM 2900 O O . ASP A 1 446 ? 116.676 173.208 188.182 1.00 150.98 437 ASP B O 1
ATOM 2905 N N . ASN A 1 447 ? 118.526 172.039 187.600 1.00 146.63 438 ASN B N 1
ATOM 2906 C CA . ASN A 1 447 ? 118.966 171.708 188.955 1.00 146.31 438 ASN B CA 1
ATOM 2907 C C . ASN A 1 447 ? 117.952 170.862 189.721 1.00 146.14 438 ASN B C 1
ATOM 2908 O O . ASN A 1 447 ? 118.010 170.786 190.952 1.00 145.43 438 ASN B O 1
ATOM 2913 N N . ILE A 1 448 ? 117.019 170.221 189.021 1.00 147.46 439 ILE B N 1
ATOM 2914 C CA . ILE A 1 448 ? 116.042 169.325 189.632 1.00 146.85 439 ILE B CA 1
ATOM 2915 C C . ILE A 1 448 ? 116.208 167.955 188.993 1.00 146.34 439 ILE B C 1
ATOM 2916 O O . ILE A 1 448 ? 116.088 167.818 187.769 1.00 146.19 439 ILE B O 1
ATOM 2921 N N . ILE A 1 449 ? 116.485 166.944 189.814 1.00 141.70 440 ILE B N 1
ATOM 2922 C CA . ILE A 1 449 ? 116.766 165.605 189.309 1.00 141.13 440 ILE B CA 1
ATOM 2923 C C . ILE A 1 449 ? 115.927 164.575 190.062 1.00 142.50 440 ILE B C 1
ATOM 2924 O O . ILE A 1 449 ? 116.268 163.387 190.108 1.00 141.78 440 ILE B O 1
ATOM 2929 N N . LYS A 1 450 ? 114.806 165.015 190.634 1.00 160.16 441 LYS B N 1
ATOM 2930 C CA . LYS A 1 450 ? 114.017 164.142 191.496 1.00 160.36 441 LYS B CA 1
ATOM 2931 C C . LYS A 1 450 ? 113.467 162.945 190.724 1.00 160.02 441 LYS B C 1
ATOM 2932 O O . LYS A 1 450 ? 112.926 163.085 189.622 1.00 159.18 441 LYS B O 1
ATOM 2938 N N . PHE A 1 451 ? 113.669 161.756 191.284 1.00 162.62 442 PHE B N 1
ATOM 2939 C CA . PHE A 1 451 ? 113.122 160.515 190.735 1.00 162.71 442 PHE B CA 1
ATOM 2940 C C . PHE A 1 451 ? 111.859 160.098 191.488 1.00 163.39 442 PHE B C 1
ATOM 2941 O O . PHE A 1 451 ? 111.784 159.016 192.067 1.00 163.21 442 PHE B O 1
ATOM 2949 N N . ASP A 1 452 ? 110.853 160.967 191.479 1.00 169.80 443 ASP B N 1
ATOM 2950 C CA . ASP A 1 452 ? 109.637 160.700 192.239 1.00 169.68 443 ASP B CA 1
ATOM 2951 C C . ASP A 1 452 ? 108.802 159.627 191.546 1.00 170.49 443 ASP B C 1
ATOM 2952 O O . ASP A 1 452 ? 108.261 159.856 190.459 1.00 170.49 443 ASP B O 1
ATOM 2957 N N . HIS A 1 453 ? 108.698 158.459 192.184 1.00 172.06 444 HIS B N 1
ATOM 2958 C CA . HIS A 1 453 ? 107.912 157.329 191.685 1.00 171.58 444 HIS B CA 1
ATOM 2959 C C . HIS A 1 453 ? 108.343 156.935 190.270 1.00 171.75 444 HIS B C 1
ATOM 2960 O O . HIS A 1 453 ? 107.579 157.019 189.307 1.00 171.37 444 HIS B O 1
ATOM 2967 N N . VAL A 1 454 ? 109.598 156.499 190.164 1.00 159.72 445 VAL B N 1
ATOM 2968 C CA . VAL A 1 454 ? 110.193 156.112 188.894 1.00 158.66 445 VAL B CA 1
ATOM 2969 C C . VAL A 1 454 ? 110.874 154.760 189.068 1.00 158.04 445 VAL B C 1
ATOM 2970 O O . VAL A 1 454 ? 111.748 154.618 189.928 1.00 158.76 445 VAL B O 1
ATOM 2974 N N . PRO A 1 455 ? 110.515 153.744 188.297 1.00 142.97 446 PRO B N 1
ATOM 2975 C CA . PRO A 1 455 ? 111.204 152.453 188.376 1.00 143.04 446 PRO B CA 1
ATOM 2976 C C . PRO A 1 455 ? 112.558 152.525 187.677 1.00 140.64 446 PRO B C 1
ATOM 2977 O O . PRO A 1 455 ? 112.932 153.537 187.089 1.00 139.07 446 PRO B O 1
ATOM 2981 N N . LEU A 1 456 ? 113.296 151.422 187.750 1.00 130.76 447 LEU B N 1
ATOM 2982 C CA . LEU A 1 456 ? 114.625 151.317 187.155 1.00 131.27 447 LEU B CA 1
ATOM 2983 C C . LEU A 1 456 ? 114.699 150.106 186.236 1.00 131.37 447 LEU B C 1
ATOM 2984 O O . LEU A 1 456 ? 115.640 149.311 186.280 1.00 132.15 447 LEU B O 1
ATOM 2989 N N . ALA A 1 457 ? 113.694 149.954 185.382 1.00 125.95 448 ALA B N 1
ATOM 2990 C CA . ALA A 1 457 ? 113.619 148.800 184.500 1.00 126.62 448 ALA B CA 1
ATOM 2991 C C . ALA A 1 457 ? 114.675 148.871 183.405 1.00 123.87 448 ALA B C 1
ATOM 2992 O O . ALA A 1 457 ? 114.947 149.937 182.847 1.00 122.82 448 ALA B O 1
ATOM 2994 N N . THR A 1 458 ? 115.264 147.719 183.100 1.00 123.58 449 THR B N 1
ATOM 2995 C CA . THR A 1 458 ? 116.169 147.545 181.973 1.00 123.54 449 THR B CA 1
ATOM 2996 C C . THR A 1 458 ? 115.347 147.624 180.690 1.00 125.14 449 THR B C 1
ATOM 2997 O O . THR A 1 458 ? 114.116 147.511 180.752 1.00 126.57 449 THR B O 1
ATOM 3001 N N . PRO A 1 459 ? 115.961 147.834 179.519 1.00 119.54 450 PRO B N 1
ATOM 3002 C CA . PRO A 1 459 ? 115.151 147.992 178.299 1.00 119.76 450 PRO B CA 1
ATOM 3003 C C . PRO A 1 459 ? 114.283 146.788 177.976 1.00 121.13 450 PRO B C 1
ATOM 3004 O O . PRO A 1 459 ? 113.275 146.945 177.276 1.00 119.42 450 PRO B O 1
ATOM 3008 N N . ASN A 1 460 ? 114.637 145.595 178.453 1.00 128.97 451 ASN B N 1
ATOM 3009 C CA . ASN A 1 460 ? 113.777 144.430 178.283 1.00 128.34 451 ASN B CA 1
ATOM 3010 C C . ASN A 1 460 ? 112.472 144.614 179.048 1.00 129.71 451 ASN B C 1
ATOM 3011 O O . ASN A 1 460 ? 111.389 144.376 178.505 1.00 131.08 451 ASN B O 1
ATOM 3016 N N . GLY A 1 461 ? 112.564 145.042 180.305 1.00 135.00 452 GLY B N 1
ATOM 3017 C CA . GLY A 1 461 ? 111.380 145.298 181.101 1.00 135.43 452 GLY B CA 1
ATOM 3018 C C . GLY A 1 461 ? 111.474 144.803 182.529 1.00 136.09 452 GLY B C 1
ATOM 3019 O O . GLY A 1 461 ? 110.606 145.105 183.353 1.00 135.23 452 GLY B O 1
ATOM 3020 N N . ASP A 1 462 ? 112.524 144.043 182.838 1.00 139.32 453 ASP B N 1
ATOM 3021 C CA . ASP A 1 462 ? 112.688 143.479 184.172 1.00 138.75 453 ASP B CA 1
ATOM 3022 C C . ASP A 1 462 ? 112.994 144.569 185.191 1.00 137.91 453 ASP B C 1
ATOM 3023 O O . ASP A 1 462 ? 114.108 145.101 185.224 1.00 137.58 453 ASP B O 1
ATOM 3028 N N . VAL A 1 463 ? 112.014 144.900 186.029 1.00 146.00 454 VAL B N 1
ATOM 3029 C CA . VAL A 1 463 ? 112.207 145.923 187.049 1.00 146.81 454 VAL B CA 1
ATOM 3030 C C . VAL A 1 463 ? 113.056 145.342 188.172 1.00 147.28 454 VAL B C 1
ATOM 3031 O O . VAL A 1 463 ? 112.724 144.296 188.742 1.00 146.78 454 VAL B O 1
ATOM 3035 N N . LEU A 1 464 ? 114.162 146.018 188.494 1.00 148.04 455 LEU B N 1
ATOM 3036 C CA . LEU A 1 464 ? 115.025 145.591 189.584 1.00 147.79 455 LEU B CA 1
ATOM 3037 C C . LEU A 1 464 ? 114.968 146.497 190.805 1.00 148.13 455 LEU B C 1
ATOM 3038 O O . LEU A 1 464 ? 115.381 146.069 191.886 1.00 148.84 455 LEU B O 1
ATOM 3043 N N . ILE A 1 465 ? 114.471 147.724 190.665 1.00 154.07 456 ILE B N 1
ATOM 3044 C CA . ILE A 1 465 ? 114.203 148.611 191.791 1.00 155.56 456 ILE B CA 1
ATOM 3045 C C . ILE A 1 465 ? 112.764 149.091 191.674 1.00 155.03 456 ILE B C 1
ATOM 3046 O O . ILE A 1 465 ? 112.342 149.544 190.604 1.00 154.17 456 ILE B O 1
ATOM 3051 N N . ARG A 1 466 ? 112.018 149.001 192.774 1.00 158.60 457 ARG B N 1
ATOM 3052 C CA . ARG A 1 466 ? 110.570 149.178 192.736 1.00 159.29 457 ARG B CA 1
ATOM 3053 C C . ARG A 1 466 ? 110.144 150.624 192.980 1.00 159.00 457 ARG B C 1
ATOM 3054 O O . ARG A 1 466 ? 109.389 151.197 192.187 1.00 157.94 457 ARG B O 1
ATOM 3062 N N . ASP A 1 467 ? 110.616 151.226 194.068 1.00 174.89 458 ASP B N 1
ATOM 3063 C CA . ASP A 1 467 ? 110.056 152.474 194.581 1.00 176.17 458 ASP B CA 1
ATOM 3064 C C . ASP A 1 467 ? 111.137 153.535 194.753 1.00 176.79 458 ASP B C 1
ATOM 3065 O O . ASP A 1 467 ? 111.262 154.160 195.809 1.00 176.45 458 ASP B O 1
ATOM 3070 N N . LEU A 1 468 ? 111.947 153.745 193.716 1.00 174.26 459 LEU B N 1
ATOM 3071 C CA . LEU A 1 468 ? 112.897 154.852 193.727 1.00 173.77 459 LEU B CA 1
ATOM 3072 C C . LEU A 1 468 ? 112.158 156.171 193.904 1.00 173.15 459 LEU B C 1
ATOM 3073 O O . LEU A 1 468 ? 111.267 156.504 193.117 1.00 172.98 459 LEU B O 1
ATOM 3078 N N . ASN A 1 469 ? 112.524 156.917 194.947 1.00 173.94 460 ASN B N 1
ATOM 3079 C CA . ASN A 1 469 ? 111.903 158.213 195.216 1.00 174.28 460 ASN B CA 1
ATOM 3080 C C . ASN A 1 469 ? 112.896 159.037 196.030 1.00 174.53 460 ASN B C 1
ATOM 3081 O O . ASN A 1 469 ? 113.030 158.833 197.241 1.00 174.64 460 ASN B O 1
ATOM 3086 N N . PHE A 1 470 ? 113.586 159.958 195.362 1.00 168.85 461 PHE B N 1
ATOM 3087 C CA . PHE A 1 470 ? 114.546 160.823 196.032 1.00 168.79 461 PHE B CA 1
ATOM 3088 C C . PHE A 1 470 ? 114.776 162.058 195.177 1.00 168.20 461 PHE B C 1
ATOM 3089 O O . PHE A 1 470 ? 114.497 162.066 193.976 1.00 167.04 461 PHE B O 1
ATOM 3097 N N . GLU A 1 471 ? 115.294 163.104 195.816 1.00 170.55 462 GLU B N 1
ATOM 3098 C CA . GLU A 1 471 ? 115.661 164.330 195.126 1.00 169.76 462 GLU B CA 1
ATOM 3099 C C . GLU A 1 471 ? 116.971 164.848 195.697 1.00 170.56 462 GLU B C 1
ATOM 3100 O O . GLU A 1 471 ? 117.214 164.750 196.904 1.00 170.91 462 GLU B O 1
ATOM 3106 N N . VAL A 1 472 ? 117.832 165.362 194.818 1.00 157.89 463 VAL B N 1
ATOM 3107 C CA . VAL A 1 472 ? 119.063 166.023 195.226 1.00 157.44 463 VAL B CA 1
ATOM 3108 C C . VAL A 1 472 ? 119.157 167.345 194.477 1.00 156.46 463 VAL B C 1
ATOM 3109 O O . VAL A 1 472 ? 118.551 167.535 193.421 1.00 155.63 463 VAL B O 1
ATOM 3113 N N . ARG A 1 473 ? 119.922 168.269 195.049 1.00 156.68 464 ARG B N 1
ATOM 3114 C CA . ARG A 1 473 ? 120.048 169.617 194.521 1.00 156.87 464 ARG B CA 1
ATOM 3115 C C . ARG A 1 473 ? 121.515 169.954 194.292 1.00 156.50 464 ARG B C 1
ATOM 3116 O O . ARG A 1 473 ? 122.415 169.336 194.869 1.00 155.85 464 ARG B O 1
ATOM 3124 N N . SER A 1 474 ? 121.745 170.947 193.436 1.00 149.22 465 SER B N 1
ATOM 3125 C CA . SER A 1 474 ? 123.100 171.381 193.113 1.00 148.34 465 SER B CA 1
ATOM 3126 C C . SER A 1 474 ? 123.755 171.961 194.359 1.00 148.42 465 SER B C 1
ATOM 3127 O O . SER A 1 474 ? 123.388 173.048 194.817 1.00 147.94 465 SER B O 1
ATOM 3130 N N . GLY A 1 475 ? 124.723 171.235 194.909 1.00 141.44 466 GLY B N 1
ATOM 3131 C CA . GLY A 1 475 ? 125.393 171.652 196.123 1.00 140.20 466 GLY B CA 1
ATOM 3132 C C . GLY A 1 475 ? 125.638 170.496 197.068 1.00 141.85 466 GLY B C 1
ATOM 3133 O O . GLY A 1 475 ? 126.529 170.557 197.920 1.00 142.30 466 GLY B O 1
ATOM 3134 N N . ALA A 1 476 ? 124.851 169.433 196.925 1.00 149.33 467 ALA B N 1
ATOM 3135 C CA . ALA A 1 476 ? 124.966 168.243 197.758 1.00 149.18 467 ALA B CA 1
ATOM 3136 C C . ALA A 1 476 ? 125.386 167.066 196.889 1.00 148.11 467 ALA B C 1
ATOM 3137 O O . ALA A 1 476 ? 124.700 166.732 195.917 1.00 147.05 467 ALA B O 1
ATOM 3139 N N . ASN A 1 477 ? 126.502 166.439 197.244 1.00 158.20 468 ASN B N 1
ATOM 3140 C CA . ASN A 1 477 ? 127.013 165.289 196.515 1.00 157.97 468 ASN B CA 1
ATOM 3141 C C . ASN A 1 477 ? 126.313 164.017 196.972 1.00 157.55 468 ASN B C 1
ATOM 3142 O O . ASN A 1 477 ? 125.762 163.948 198.074 1.00 159.17 468 ASN B O 1
ATOM 3147 N N . VAL A 1 478 ? 126.339 163.004 196.110 1.00 153.64 469 VAL B N 1
ATOM 3148 C CA . VAL A 1 478 ? 125.729 161.712 196.392 1.00 153.97 469 VAL B CA 1
ATOM 3149 C C . VAL A 1 478 ? 126.759 160.623 196.134 1.00 153.64 469 VAL B C 1
ATOM 3150 O O . VAL A 1 478 ? 127.371 160.586 195.060 1.00 153.60 469 VAL B O 1
ATOM 3154 N N . LEU A 1 479 ? 126.946 159.742 197.110 1.00 162.82 470 LEU B N 1
ATOM 3155 C CA . LEU A 1 479 ? 127.820 158.585 196.972 1.00 163.06 470 LEU B CA 1
ATOM 3156 C C . LEU A 1 479 ? 126.957 157.358 196.712 1.00 163.39 470 LEU B C 1
ATOM 3157 O O . LEU A 1 479 ? 126.065 157.044 197.508 1.00 163.89 470 LEU B O 1
ATOM 3162 N N . ILE A 1 480 ? 127.222 156.671 195.609 1.00 154.82 471 ILE B N 1
ATOM 3163 C CA . ILE A 1 480 ? 126.500 155.453 195.264 1.00 154.84 471 ILE B CA 1
ATOM 3164 C C . ILE A 1 480 ? 127.282 154.261 195.799 1.00 154.25 471 ILE B C 1
ATOM 3165 O O . ILE A 1 480 ? 128.479 154.116 195.525 1.00 153.14 471 ILE B O 1
ATOM 3170 N N . CYS A 1 481 ? 126.609 153.413 196.574 1.00 159.18 472 CYS B N 1
ATOM 3171 C CA . CYS A 1 481 ? 127.243 152.272 197.215 1.00 159.84 472 CYS B CA 1
ATOM 3172 C C . CYS A 1 481 ? 126.473 151.000 196.894 1.00 159.91 472 CYS B C 1
ATOM 3173 O O . CYS A 1 481 ? 125.266 151.030 196.637 1.00 159.47 472 CYS B O 1
ATOM 3176 N N . GLY A 1 482 ? 127.189 149.880 196.914 1.00 151.61 473 GLY B N 1
ATOM 3177 C CA . GLY A 1 482 ? 126.616 148.593 196.607 1.00 150.56 473 GLY B CA 1
ATOM 3178 C C . GLY A 1 482 ? 127.609 147.706 195.887 1.00 150.01 473 GLY B C 1
ATOM 3179 O O . GLY A 1 482 ? 128.633 148.174 195.379 1.00 150.45 473 GLY B O 1
ATOM 3180 N N . PRO A 1 483 ? 127.332 146.403 195.828 1.00 137.59 474 PRO B N 1
ATOM 3181 C CA . PRO A 1 483 ? 128.287 145.490 195.189 1.00 137.90 474 PRO B CA 1
ATOM 3182 C C . PRO A 1 483 ? 128.121 145.416 193.679 1.00 138.54 474 PRO B C 1
ATOM 3183 O O . PRO A 1 483 ? 128.185 144.326 193.102 1.00 138.43 474 PRO B O 1
ATOM 3187 N N . ASN A 1 484 ? 127.914 146.576 193.044 1.00 136.66 475 ASN B N 1
ATOM 3188 C CA . ASN A 1 484 ? 127.997 146.783 191.598 1.00 136.89 475 ASN B CA 1
ATOM 3189 C C . ASN A 1 484 ? 127.493 145.606 190.768 1.00 136.60 475 ASN B C 1
ATOM 3190 O O . ASN A 1 484 ? 128.112 145.253 189.758 1.00 137.39 475 ASN B O 1
ATOM 3195 N N . GLY A 1 485 ? 126.383 144.993 191.170 1.00 126.58 476 GLY B N 1
ATOM 3196 C CA . GLY A 1 485 ? 125.948 143.783 190.501 1.00 125.82 476 GLY B CA 1
ATOM 3197 C C . GLY A 1 485 ? 125.423 143.994 189.096 1.00 127.55 476 GLY B C 1
ATOM 3198 O O . GLY A 1 485 ? 126.089 143.635 188.120 1.00 126.45 476 GLY B O 1
ATOM 3199 N N . CYS A 1 486 ? 124.231 144.581 188.975 1.00 131.53 477 CYS B N 1
ATOM 3200 C CA . CYS A 1 486 ? 123.673 144.893 187.667 1.00 130.91 477 CYS B CA 1
ATOM 3201 C C . CYS A 1 486 ? 122.890 146.198 187.631 1.00 129.43 477 CYS B C 1
ATOM 3202 O O . CYS A 1 486 ? 122.334 146.529 186.579 1.00 128.18 477 CYS B O 1
ATOM 3205 N N . GLY A 1 487 ? 122.827 146.946 188.728 1.00 121.14 478 GLY B N 1
ATOM 3206 C CA . GLY A 1 487 ? 121.996 148.131 188.778 1.00 120.11 478 GLY B CA 1
ATOM 3207 C C . GLY A 1 487 ? 122.774 149.423 188.895 1.00 121.60 478 GLY B C 1
ATOM 3208 O O . GLY A 1 487 ? 122.219 150.505 188.683 1.00 120.55 478 GLY B O 1
ATOM 3209 N N . LYS A 1 488 ? 124.058 149.326 189.245 1.00 122.55 479 LYS B N 1
ATOM 3210 C CA . LYS A 1 488 ? 124.887 150.523 189.337 1.00 121.49 479 LYS B CA 1
ATOM 3211 C C . LYS A 1 488 ? 125.027 151.197 187.978 1.00 119.25 479 LYS B C 1
ATOM 3212 O O . LYS A 1 488 ? 124.856 152.415 187.858 1.00 117.77 479 LYS B O 1
ATOM 3218 N N . SER A 1 489 ? 125.329 150.421 186.941 1.00 107.64 480 SER B N 1
ATOM 3219 C CA . SER A 1 489 ? 125.372 150.959 185.582 1.00 108.10 480 SER B CA 1
ATOM 3220 C C . SER A 1 489 ? 124.023 150.802 184.887 1.00 107.72 480 SER B C 1
ATOM 3221 O O . SER A 1 489 ? 123.924 150.338 183.753 1.00 104.42 480 SER B O 1
ATOM 3224 N N . SER A 1 490 ? 122.964 151.198 185.591 1.00 103.90 481 SER B N 1
ATOM 3225 C CA . SER A 1 490 ? 121.627 151.286 185.012 1.00 101.92 481 SER B CA 1
ATOM 3226 C C . SER A 1 490 ? 120.869 152.537 185.421 1.00 99.23 481 SER B C 1
ATOM 3227 O O . SER A 1 490 ? 119.964 152.950 184.690 1.00 97.11 481 SER B O 1
ATOM 3230 N N . LEU A 1 491 ? 121.194 153.153 186.558 1.00 98.57 482 LEU B N 1
ATOM 3231 C CA . LEU A 1 491 ? 120.597 154.435 186.909 1.00 98.68 482 LEU B CA 1
ATOM 3232 C C . LEU A 1 491 ? 121.154 155.547 186.033 1.00 100.01 482 LEU B C 1
ATOM 3233 O O . LEU A 1 491 ? 120.422 156.461 185.638 1.00 99.31 482 LEU B O 1
ATOM 3238 N N . PHE A 1 492 ? 122.448 155.478 185.714 1.00 96.79 483 PHE B N 1
ATOM 3239 C CA . PHE A 1 492 ? 123.073 156.513 184.899 1.00 94.06 483 PHE B CA 1
ATOM 3240 C C . PHE A 1 492 ? 122.546 156.490 183.471 1.00 94.75 483 PHE B C 1
ATOM 3241 O O . PHE A 1 492 ? 122.350 157.547 182.861 1.00 95.58 483 PHE B O 1
ATOM 3249 N N . ARG A 1 493 ? 122.319 155.296 182.916 1.00 81.56 484 ARG B N 1
ATOM 3250 C CA . ARG A 1 493 ? 121.809 155.203 181.552 1.00 77.18 484 ARG B CA 1
ATOM 3251 C C . ARG A 1 493 ? 120.422 155.822 181.439 1.00 77.54 484 ARG B C 1
ATOM 3252 O O . ARG A 1 493 ? 120.117 156.504 180.455 1.00 79.00 484 ARG B O 1
ATOM 3260 N N . VAL A 1 494 ? 119.566 155.593 182.436 1.00 83.69 485 VAL B N 1
ATOM 3261 C CA . VAL A 1 494 ? 118.263 156.248 182.456 1.00 84.83 485 VAL B CA 1
ATOM 3262 C C . VAL A 1 494 ? 118.426 157.747 182.677 1.00 87.12 485 VAL B C 1
ATOM 3263 O O . VAL A 1 494 ? 117.708 158.560 182.082 1.00 88.33 485 VAL B O 1
ATOM 3267 N N . LEU A 1 495 ? 119.384 158.136 183.523 1.00 90.49 486 LEU B N 1
ATOM 3268 C CA . LEU A 1 495 ? 119.580 159.548 183.833 1.00 89.76 486 LEU B CA 1
ATOM 3269 C C . LEU A 1 495 ? 119.995 160.337 182.599 1.00 89.73 486 LEU B C 1
ATOM 3270 O O . LEU A 1 495 ? 119.541 161.467 182.395 1.00 93.26 486 LEU B O 1
ATOM 3275 N N . GLY A 1 496 ? 120.855 159.762 181.768 1.00 80.15 487 GLY B N 1
ATOM 3276 C CA . GLY A 1 496 ? 121.285 160.414 180.552 1.00 80.29 487 GLY B CA 1
ATOM 3277 C C . GLY A 1 496 ? 120.355 160.252 179.375 1.00 83.01 487 GLY B C 1
ATOM 3278 O O . GLY A 1 496 ? 120.730 160.600 178.253 1.00 84.04 487 GLY B O 1
ATOM 3279 N N . GLU A 1 497 ? 119.149 159.728 179.604 1.00 89.62 488 GLU B N 1
ATOM 3280 C CA . GLU A 1 497 ? 118.165 159.431 178.564 1.00 87.14 488 GLU B CA 1
ATOM 3281 C C . GLU A 1 497 ? 118.663 158.379 177.583 1.00 85.16 488 GLU B C 1
ATOM 3282 O O . GLU A 1 497 ? 118.137 158.261 176.473 1.00 83.66 488 GLU B O 1
ATOM 3288 N N . LEU A 1 498 ? 119.671 157.602 177.977 1.00 77.70 489 LEU B N 1
ATOM 3289 C CA . LEU A 1 498 ? 120.177 156.534 177.130 1.00 76.47 489 LEU B CA 1
ATOM 3290 C C . LEU A 1 498 ? 119.296 155.293 177.170 1.00 79.63 489 LEU B C 1
ATOM 3291 O O . LEU A 1 498 ? 119.457 154.408 176.323 1.00 77.22 489 LEU B O 1
ATOM 3296 N N . TRP A 1 499 ? 118.376 155.212 178.126 1.00 87.69 490 TRP B N 1
ATOM 3297 C CA . TRP A 1 499 ? 117.476 154.085 178.300 1.00 85.53 490 TRP B CA 1
ATOM 3298 C C . TRP A 1 499 ? 116.052 154.584 178.483 1.00 86.06 490 TRP B C 1
ATOM 3299 O O . TRP A 1 499 ? 115.838 155.699 178.971 1.00 83.80 490 TRP B O 1
ATOM 3310 N N . PRO A 1 500 ? 115.059 153.786 178.100 1.00 97.72 491 PRO B N 1
ATOM 3311 C CA . PRO A 1 500 ? 113.670 154.246 178.189 1.00 98.46 491 PRO B CA 1
ATOM 3312 C C . PRO A 1 500 ? 113.205 154.372 179.631 1.00 98.23 491 PRO B C 1
ATOM 3313 O O . PRO A 1 500 ? 113.712 153.718 180.545 1.00 95.72 491 PRO B O 1
ATOM 3317 N N . LEU A 1 501 ? 112.215 155.239 179.822 1.00 118.45 492 LEU B N 1
ATOM 3318 C CA . LEU A 1 501 ? 111.594 155.455 181.121 1.00 118.79 492 LEU B CA 1
ATOM 3319 C C . LEU A 1 501 ? 110.349 154.582 181.224 1.00 122.34 492 LEU B C 1
ATOM 3320 O O . LEU A 1 501 ? 109.418 154.723 180.423 1.00 121.81 492 LEU B O 1
ATOM 3325 N N . PHE A 1 502 ? 110.335 153.684 182.208 1.00 120.79 493 PHE B N 1
ATOM 3326 C CA . PHE A 1 502 ? 109.229 152.743 182.385 1.00 117.91 493 PHE B CA 1
ATOM 3327 C C . PHE A 1 502 ? 108.207 153.326 183.362 1.00 118.92 493 PHE B C 1
ATOM 3328 O O . PHE A 1 502 ? 107.997 152.835 184.472 1.00 118.75 493 PHE B O 1
ATOM 3336 N N . GLY A 1 503 ? 107.563 154.400 182.920 1.00 130.06 494 GLY B N 1
ATOM 3337 C CA . GLY A 1 503 ? 106.541 155.055 183.708 1.00 130.89 494 GLY B CA 1
ATOM 3338 C C . GLY A 1 503 ? 107.111 156.050 184.703 1.00 131.13 494 GLY B C 1
ATOM 3339 O O . GLY A 1 503 ? 108.316 156.124 184.953 1.00 132.30 494 GLY B O 1
ATOM 3340 N N . GLY A 1 504 ? 106.208 156.832 185.287 1.00 145.96 495 GLY B N 1
ATOM 3341 C CA . GLY A 1 504 ? 106.575 157.834 186.264 1.00 146.30 495 GLY B CA 1
ATOM 3342 C C . GLY A 1 504 ? 106.955 159.162 185.633 1.00 147.27 495 GLY B C 1
ATOM 3343 O O . GLY A 1 504 ? 107.069 159.309 184.414 1.00 147.65 495 GLY B O 1
ATOM 3344 N N . ARG A 1 505 ? 107.155 160.152 186.497 1.00 157.57 496 ARG B N 1
ATOM 3345 C CA . ARG A 1 505 ? 107.531 161.498 186.089 1.00 157.69 496 ARG B CA 1
ATOM 3346 C C . ARG A 1 505 ? 108.990 161.741 186.445 1.00 158.30 496 ARG B C 1
ATOM 3347 O O . ARG A 1 505 ? 109.409 161.474 187.576 1.00 159.07 496 ARG B O 1
ATOM 3355 N N . LEU A 1 506 ? 109.759 162.240 185.480 1.00 149.76 497 LEU B N 1
ATOM 3356 C CA . LEU A 1 506 ? 111.182 162.493 185.661 1.00 149.10 497 LEU B CA 1
ATOM 3357 C C . LEU A 1 506 ? 111.487 163.941 185.314 1.00 148.76 497 LEU B C 1
ATOM 3358 O O . LEU A 1 506 ? 111.043 164.442 184.276 1.00 148.61 497 LEU B O 1
ATOM 3363 N N . THR A 1 507 ? 112.242 164.607 186.184 1.00 145.33 498 THR B N 1
ATOM 3364 C CA . THR A 1 507 ? 112.756 165.946 185.938 1.00 145.57 498 THR B CA 1
ATOM 3365 C C . THR A 1 507 ? 114.276 165.894 185.956 1.00 145.07 498 THR B C 1
ATOM 3366 O O . THR A 1 507 ? 114.869 165.279 186.847 1.00 146.31 498 THR B O 1
ATOM 3370 N N . LYS A 1 508 ? 114.902 166.531 184.974 1.00 132.00 499 LYS B N 1
ATOM 3371 C CA . LYS A 1 508 ? 116.351 166.500 184.832 1.00 132.72 499 LYS B CA 1
ATOM 3372 C C . LYS A 1 508 ? 116.751 167.503 183.753 1.00 134.22 499 LYS B C 1
ATOM 3373 O O . LYS A 1 508 ? 115.930 167.859 182.903 1.00 135.50 499 LYS B O 1
ATOM 3379 N N . PRO A 1 509 ? 117.997 167.972 183.773 1.00 136.00 500 PRO B N 1
ATOM 3380 C CA . PRO A 1 509 ? 118.481 168.835 182.689 1.00 134.55 500 PRO B CA 1
ATOM 3381 C C . PRO A 1 509 ? 118.657 168.045 181.401 1.00 136.11 500 PRO B C 1
ATOM 3382 O O . PRO A 1 509 ? 118.669 166.814 181.385 1.00 137.18 500 PRO B O 1
ATOM 3386 N N . GLU A 1 510 ? 118.807 168.780 180.302 1.00 134.66 501 GLU B N 1
ATOM 3387 C CA . GLU A 1 510 ? 118.868 168.165 178.982 1.00 133.84 501 GLU B CA 1
ATOM 3388 C C . GLU A 1 510 ? 120.227 167.494 178.782 1.00 133.47 501 GLU B C 1
ATOM 3389 O O . GLU A 1 510 ? 121.039 167.381 179.704 1.00 134.49 501 GLU B O 1
ATOM 3395 N N . ARG A 1 511 ? 120.478 167.034 177.553 1.00 111.24 502 ARG B N 1
ATOM 3396 C CA . ARG A 1 511 ? 121.636 166.189 177.279 1.00 111.71 502 ARG B CA 1
ATOM 3397 C C . ARG A 1 511 ? 122.954 166.901 177.554 1.00 113.36 502 ARG B C 1
ATOM 3398 O O . ARG A 1 511 ? 123.940 166.255 177.928 1.00 113.22 502 ARG B O 1
ATOM 3406 N N . GLY A 1 512 ? 122.997 168.220 177.378 1.00 120.72 503 GLY B N 1
ATOM 3407 C CA . GLY A 1 512 ? 124.254 168.944 177.472 1.00 120.46 503 GLY B CA 1
ATOM 3408 C C . GLY A 1 512 ? 124.761 169.171 178.881 1.00 120.83 503 GLY B C 1
ATOM 3409 O O . GLY A 1 512 ? 125.896 169.636 179.037 1.00 118.96 503 GLY B O 1
ATOM 3410 N N . LYS A 1 513 ? 123.964 168.856 179.904 1.00 119.26 504 LYS B N 1
ATOM 3411 C CA . LYS A 1 513 ? 124.351 169.127 181.281 1.00 118.42 504 LYS B CA 1
ATOM 3412 C C . LYS A 1 513 ? 124.686 167.886 182.095 1.00 115.52 504 LYS B C 1
ATOM 3413 O O . LYS A 1 513 ? 125.378 168.008 183.109 1.00 115.17 504 LYS B O 1
ATOM 3419 N N . LEU A 1 514 ? 124.218 166.710 181.691 1.00 103.99 505 LEU B N 1
ATOM 3420 C CA . LEU A 1 514 ? 124.571 165.483 182.391 1.00 104.54 505 LEU B CA 1
ATOM 3421 C C . LEU A 1 514 ? 125.922 164.984 181.898 1.00 102.49 505 LEU B C 1
ATOM 3422 O O . LEU A 1 514 ? 126.157 164.891 180.690 1.00 103.48 505 LEU B O 1
ATOM 3427 N N . PHE A 1 515 ? 126.809 164.665 182.836 1.00 98.41 506 PHE B N 1
ATOM 3428 C CA . PHE A 1 515 ? 128.175 164.274 182.521 1.00 99.57 506 PHE B CA 1
ATOM 3429 C C . PHE A 1 515 ? 128.487 162.944 183.187 1.00 98.45 506 PHE B C 1
ATOM 3430 O O . PHE A 1 515 ? 128.132 162.724 184.348 1.00 102.63 506 PHE B O 1
ATOM 3438 N N . TYR A 1 516 ? 129.153 162.057 182.451 1.00 85.27 507 TYR B N 1
ATOM 3439 C CA . TYR A 1 516 ? 129.496 160.729 182.947 1.00 89.53 507 TYR B CA 1
ATOM 3440 C C . TYR A 1 516 ? 130.953 160.445 182.622 1.00 91.79 507 TYR B C 1
ATOM 3441 O O . TYR A 1 516 ? 131.350 160.493 181.454 1.00 94.84 507 TYR B O 1
ATOM 3450 N N . VAL A 1 517 ? 131.742 160.147 183.650 1.00 97.84 508 VAL B N 1
ATOM 3451 C CA . VAL A 1 517 ? 133.167 159.869 183.494 1.00 98.12 508 VAL B CA 1
ATOM 3452 C C . VAL A 1 517 ? 133.449 158.432 183.915 1.00 98.68 508 VAL B C 1
ATOM 3453 O O . VAL A 1 517 ? 133.474 158.134 185.117 1.00 102.51 508 VAL B O 1
ATOM 3457 N N . PRO A 1 518 ? 133.676 157.516 182.975 1.00 105.71 509 PRO B N 1
ATOM 3458 C CA . PRO A 1 518 ? 133.891 156.110 183.347 1.00 108.41 509 PRO B CA 1
ATOM 3459 C C . PRO A 1 518 ? 135.282 155.854 183.902 1.00 110.62 509 PRO B C 1
ATOM 3460 O O . PRO A 1 518 ? 136.053 156.794 184.122 1.00 109.64 509 PRO B O 1
ATOM 3464 N N . GLN A 1 519 ? 135.604 154.580 184.142 1.00 130.81 510 GLN B N 1
ATOM 3465 C CA . GLN A 1 519 ? 136.925 154.227 184.656 1.00 132.42 510 GLN B CA 1
ATOM 3466 C C . GLN A 1 519 ? 138.022 154.669 183.695 1.00 132.07 510 GLN B C 1
ATOM 3467 O O . GLN A 1 519 ? 138.970 155.357 184.089 1.00 131.12 510 GLN B O 1
ATOM 3473 N N . ARG A 1 520 ? 137.908 154.284 182.424 1.00 115.19 511 ARG B N 1
ATOM 3474 C CA . ARG A 1 520 ? 138.815 154.845 181.433 1.00 111.81 511 ARG B CA 1
ATOM 3475 C C . ARG A 1 520 ? 138.115 155.971 180.690 1.00 110.47 511 ARG B C 1
ATOM 3476 O O . ARG A 1 520 ? 137.043 155.755 180.108 1.00 112.47 511 ARG B O 1
ATOM 3484 N N . PRO A 1 521 ? 138.644 157.188 180.732 1.00 104.73 512 PRO B N 1
ATOM 3485 C CA . PRO A 1 521 ? 137.988 158.304 180.046 1.00 107.78 512 PRO B CA 1
ATOM 3486 C C . PRO A 1 521 ? 138.039 158.136 178.535 1.00 107.97 512 PRO B C 1
ATOM 3487 O O . PRO A 1 521 ? 138.807 157.344 177.985 1.00 106.99 512 PRO B O 1
ATOM 3491 N N . TYR A 1 522 ? 137.191 158.906 177.860 1.00 86.20 513 TYR B N 1
ATOM 3492 C CA . TYR A 1 522 ? 137.094 158.884 176.408 1.00 84.57 513 TYR B CA 1
ATOM 3493 C C . TYR A 1 522 ? 138.047 159.916 175.820 1.00 85.74 513 TYR B C 1
ATOM 3494 O O . TYR A 1 522 ? 137.961 161.105 176.144 1.00 81.31 513 TYR B O 1
ATOM 3503 N N . MET A 1 523 ? 138.949 159.456 174.958 1.00 91.47 514 MET B N 1
ATOM 3504 C CA . MET A 1 523 ? 139.878 160.316 174.242 1.00 89.22 514 MET B CA 1
ATOM 3505 C C . MET A 1 523 ? 139.474 160.358 172.777 1.00 89.09 514 MET B C 1
ATOM 3506 O O . MET A 1 523 ? 139.158 159.322 172.185 1.00 87.79 514 MET B O 1
ATOM 3511 N N . THR A 1 524 ? 139.484 161.553 172.202 1.00 84.63 515 THR B N 1
ATOM 3512 C CA . THR A 1 524 ? 138.962 161.785 170.866 1.00 81.07 515 THR B CA 1
ATOM 3513 C C . THR A 1 524 ? 140.068 161.675 169.824 1.00 85.04 515 THR B C 1
ATOM 3514 O O . THR A 1 524 ? 141.219 162.048 170.069 1.00 87.17 515 THR B O 1
ATOM 3518 N N . LEU A 1 525 ? 139.710 161.148 168.655 1.00 75.74 516 LEU B N 1
ATOM 3519 C CA . LEU A 1 525 ? 140.621 161.117 167.516 1.00 70.71 516 LEU B CA 1
ATOM 3520 C C . LEU A 1 525 ? 140.910 162.553 167.107 1.00 73.41 516 LEU B C 1
ATOM 3521 O O . LEU A 1 525 ? 140.066 163.225 166.512 1.00 69.87 516 LEU B O 1
ATOM 3526 N N . GLY A 1 526 ? 142.103 163.036 167.433 1.00 84.97 517 GLY B N 1
ATOM 3527 C CA . GLY A 1 526 ? 142.452 164.406 167.113 1.00 84.71 517 GLY B CA 1
ATOM 3528 C C . GLY A 1 526 ? 143.661 164.857 167.906 1.00 89.95 517 GLY B C 1
ATOM 3529 O O . GLY A 1 526 ? 144.431 164.039 168.412 1.00 90.05 517 GLY B O 1
ATOM 3530 N N . THR A 1 527 ? 143.801 166.174 168.014 1.00 102.27 518 THR B N 1
ATOM 3531 C CA . THR A 1 527 ? 144.963 166.784 168.646 1.00 100.59 518 THR B CA 1
ATOM 3532 C C . THR A 1 527 ? 144.849 166.674 170.166 1.00 98.82 518 THR B C 1
ATOM 3533 O O . THR A 1 527 ? 143.979 165.986 170.705 1.00 99.59 518 THR B O 1
ATOM 3537 N N . LEU A 1 528 ? 145.756 167.346 170.877 1.00 102.28 519 LEU B N 1
ATOM 3538 C CA . LEU A 1 528 ? 145.652 167.446 172.327 1.00 100.15 519 LEU B CA 1
ATOM 3539 C C . LEU A 1 528 ? 144.597 168.456 172.753 1.00 102.11 519 LEU B C 1
ATOM 3540 O O . LEU A 1 528 ? 143.998 168.304 173.823 1.00 103.72 519 LEU B O 1
ATOM 3545 N N . ARG A 1 529 ? 144.353 169.485 171.938 1.00 102.73 520 ARG B N 1
ATOM 3546 C CA . ARG A 1 529 ? 143.367 170.496 172.302 1.00 99.87 520 ARG B CA 1
ATOM 3547 C C . ARG A 1 529 ? 141.964 169.908 172.372 1.00 103.96 520 ARG B C 1
ATOM 3548 O O . ARG A 1 529 ? 141.194 170.238 173.280 1.00 108.84 520 ARG B O 1
ATOM 3556 N N . ASP A 1 530 ? 141.610 169.041 171.427 1.00 100.18 521 ASP B N 1
ATOM 3557 C CA . ASP A 1 530 ? 140.294 168.400 171.441 1.00 95.90 521 ASP B CA 1
ATOM 3558 C C . ASP A 1 530 ? 140.302 167.128 172.284 1.00 93.79 521 ASP B C 1
ATOM 3559 O O . ASP A 1 530 ? 139.910 166.051 171.841 1.00 95.05 521 ASP B O 1
ATOM 3564 N N . GLN A 1 531 ? 140.776 167.261 173.521 1.00 90.37 522 GLN B N 1
ATOM 3565 C CA . GLN A 1 531 ? 140.618 166.238 174.545 1.00 90.05 522 GLN B CA 1
ATOM 3566 C C . GLN A 1 531 ? 140.107 166.917 175.805 1.00 90.26 522 GLN B C 1
ATOM 3567 O O . GLN A 1 531 ? 139.509 166.279 176.676 1.00 96.46 522 GLN B O 1
ATOM 3573 N N . VAL A 1 532 ? 140.354 168.223 175.899 1.00 88.98 523 VAL B N 1
ATOM 3574 C CA . VAL A 1 532 ? 139.802 169.035 176.973 1.00 93.00 523 VAL B CA 1
ATOM 3575 C C . VAL A 1 532 ? 138.442 169.613 176.593 1.00 92.17 523 VAL B C 1
ATOM 3576 O O . VAL A 1 532 ? 137.626 169.900 177.481 1.00 97.43 523 VAL B O 1
ATOM 3580 N N . ILE A 1 533 ? 138.155 169.745 175.301 1.00 91.99 524 ILE B N 1
ATOM 3581 C CA . ILE A 1 533 ? 136.952 170.428 174.842 1.00 96.53 524 ILE B CA 1
ATOM 3582 C C . ILE A 1 533 ? 136.130 169.532 173.921 1.00 97.81 524 ILE B C 1
ATOM 3583 O O . ILE A 1 533 ? 135.387 170.032 173.070 1.00 98.89 524 ILE B O 1
ATOM 3588 N N . TYR A 1 534 ? 136.222 168.207 174.111 1.00 85.90 525 TYR B N 1
ATOM 3589 C CA . TYR A 1 534 ? 135.720 167.229 173.144 1.00 84.28 525 TYR B CA 1
ATOM 3590 C C . TYR A 1 534 ? 134.309 167.527 172.634 1.00 87.72 525 TYR B C 1
ATOM 3591 O O . TYR A 1 534 ? 134.150 167.775 171.432 1.00 89.47 525 TYR B O 1
ATOM 3600 N N . PRO A 1 535 ? 133.261 167.514 173.469 1.00 90.14 526 PRO B N 1
ATOM 3601 C CA . PRO A 1 535 ? 131.907 167.650 172.909 1.00 87.13 526 PRO B CA 1
ATOM 3602 C C . PRO A 1 535 ? 131.643 169.015 172.305 1.00 92.56 526 PRO B C 1
ATOM 3603 O O . PRO A 1 535 ? 130.608 169.193 171.650 1.00 94.60 526 PRO B O 1
ATOM 3607 N N . ASP A 1 536 ? 132.541 169.973 172.501 1.00 109.39 527 ASP B N 1
ATOM 3608 C CA . ASP A 1 536 ? 132.497 171.243 171.799 1.00 108.95 527 ASP B CA 1
ATOM 3609 C C . ASP A 1 536 ? 133.415 171.192 170.585 1.00 108.72 527 ASP B C 1
ATOM 3610 O O . ASP A 1 536 ? 134.467 170.549 170.602 1.00 106.67 527 ASP B O 1
ATOM 3615 N N . GLY A 1 537 ? 133.003 171.870 169.521 1.00 126.10 528 GLY B N 1
ATOM 3616 C CA . GLY A 1 537 ? 133.787 171.916 168.308 1.00 127.03 528 GLY B CA 1
ATOM 3617 C C . GLY A 1 537 ? 134.939 172.894 168.424 1.00 128.63 528 GLY B C 1
ATOM 3618 O O . GLY A 1 537 ? 135.296 173.370 169.503 1.00 128.02 528 GLY B O 1
ATOM 3619 N N . ARG A 1 538 ? 135.535 173.192 167.274 1.00 135.50 529 ARG B N 1
ATOM 3620 C CA . ARG A 1 538 ? 136.641 174.138 167.201 1.00 135.18 529 ARG B CA 1
ATOM 3621 C C . ARG A 1 538 ? 136.190 175.545 166.838 1.00 136.11 529 ARG B C 1
ATOM 3622 O O . ARG A 1 538 ? 136.669 176.515 167.433 1.00 135.38 529 ARG B O 1
ATOM 3630 N N . GLU A 1 539 ? 135.277 175.678 165.873 1.00 153.78 530 GLU B N 1
ATOM 3631 C CA . GLU A 1 539 ? 134.801 177.001 165.482 1.00 154.61 530 GLU B CA 1
ATOM 3632 C C . GLU A 1 539 ? 133.964 177.640 166.584 1.00 154.95 530 GLU B C 1
ATOM 3633 O O . GLU A 1 539 ? 134.084 178.843 166.842 1.00 155.75 530 GLU B O 1
ATOM 3639 N N . ASP A 1 540 ? 133.114 176.856 167.244 1.00 141.84 531 ASP B N 1
ATOM 3640 C CA . ASP A 1 540 ? 132.274 177.378 168.315 1.00 141.59 531 ASP B CA 1
ATOM 3641 C C . ASP A 1 540 ? 132.983 177.412 169.662 1.00 141.79 531 ASP B C 1
ATOM 3642 O O . ASP A 1 540 ? 132.378 177.834 170.652 1.00 141.98 531 ASP B O 1
ATOM 3647 N N . GLN A 1 541 ? 134.236 176.960 169.730 1.00 144.57 532 GLN B N 1
ATOM 3648 C CA . GLN A 1 541 ? 134.990 177.084 170.972 1.00 144.05 532 GLN B CA 1
ATOM 3649 C C . GLN A 1 541 ? 135.437 178.523 171.200 1.00 144.37 532 GLN B C 1
ATOM 3650 O O . GLN A 1 541 ? 135.392 179.021 172.330 1.00 143.18 532 GLN B O 1
ATOM 3656 N N . LYS A 1 542 ? 135.856 179.210 170.134 1.00 150.68 533 LYS B N 1
ATOM 3657 C CA . LYS A 1 542 ? 136.340 180.580 170.272 1.00 151.27 533 LYS B CA 1
ATOM 3658 C C . LYS A 1 542 ? 135.233 181.541 170.684 1.00 151.45 533 LYS B C 1
ATOM 3659 O O . LYS A 1 542 ? 135.487 182.486 171.440 1.00 152.02 533 LYS B O 1
ATOM 3665 N N . ARG A 1 543 ? 134.005 181.324 170.206 1.00 147.77 534 ARG B N 1
ATOM 3666 C CA . ARG A 1 543 ? 132.912 182.242 170.508 1.00 147.30 534 ARG B CA 1
ATOM 3667 C C . ARG A 1 543 ? 132.505 182.216 171.975 1.00 147.69 534 ARG B C 1
ATOM 3668 O O . ARG A 1 543 ? 131.741 183.089 172.401 1.00 147.44 534 ARG B O 1
ATOM 3676 N N . LYS A 1 544 ? 132.986 181.247 172.752 1.00 140.52 535 LYS B N 1
ATOM 3677 C CA . LYS A 1 544 ? 132.741 181.209 174.188 1.00 139.64 535 LYS B CA 1
ATOM 3678 C C . LYS A 1 544 ? 133.671 182.128 174.971 1.00 139.15 535 LYS B C 1
ATOM 3679 O O . LYS A 1 544 ? 133.711 182.037 176.203 1.00 137.34 535 LYS B O 1
ATOM 3685 N N . GLY A 1 545 ? 134.411 183.001 174.296 1.00 140.40 536 GLY B N 1
ATOM 3686 C CA . GLY A 1 545 ? 135.358 183.868 174.975 1.00 140.19 536 GLY B CA 1
ATOM 3687 C C . GLY A 1 545 ? 136.474 183.115 175.664 1.00 140.17 536 GLY B C 1
ATOM 3688 O O . GLY A 1 545 ? 136.846 183.460 176.793 1.00 139.56 536 GLY B O 1
ATOM 3689 N N . ILE A 1 546 ? 137.019 182.094 175.012 1.00 140.43 537 ILE B N 1
ATOM 3690 C CA . ILE A 1 546 ? 138.012 181.222 175.618 1.00 140.55 537 ILE B CA 1
ATOM 3691 C C . ILE A 1 546 ? 139.338 181.436 174.896 1.00 140.55 537 ILE B C 1
ATOM 3692 O O . ILE A 1 546 ? 139.396 181.990 173.794 1.00 138.64 537 ILE B O 1
ATOM 3697 N N . SER A 1 547 ? 140.420 180.992 175.533 1.00 144.12 538 SER B N 1
ATOM 3698 C CA . SER A 1 547 ? 141.748 181.080 174.946 1.00 142.59 538 SER B CA 1
ATOM 3699 C C . SER A 1 547 ? 142.568 179.874 175.378 1.00 142.46 538 SER B C 1
ATOM 3700 O O . SER A 1 547 ? 142.272 179.224 176.384 1.00 143.49 538 SER B O 1
ATOM 3703 N N . ASP A 1 548 ? 143.613 179.582 174.599 1.00 134.55 539 ASP B N 1
ATOM 3704 C CA . ASP A 1 548 ? 144.460 178.432 174.898 1.00 134.51 539 ASP B CA 1
ATOM 3705 C C . ASP A 1 548 ? 145.169 178.586 176.237 1.00 135.33 539 ASP B C 1
ATOM 3706 O O . ASP A 1 548 ? 145.513 177.584 176.873 1.00 134.86 539 ASP B O 1
ATOM 3711 N N . LEU A 1 549 ? 145.407 179.823 176.679 1.00 143.15 540 LEU B N 1
ATOM 3712 C CA . LEU A 1 549 ? 145.960 180.034 178.014 1.00 143.57 540 LEU B CA 1
ATOM 3713 C C . LEU A 1 549 ? 144.980 179.583 179.091 1.00 144.28 540 LEU B C 1
ATOM 3714 O O . LEU A 1 549 ? 145.377 178.972 180.092 1.00 142.76 540 LEU B O 1
ATOM 3719 N N . VAL A 1 550 ? 143.692 179.880 178.904 1.00 145.36 541 VAL B N 1
ATOM 3720 C CA . VAL A 1 550 ? 142.687 179.411 179.850 1.00 143.72 541 VAL B CA 1
ATOM 3721 C C . VAL A 1 550 ? 142.565 177.895 179.794 1.00 143.59 541 VAL B C 1
ATOM 3722 O O . VAL A 1 550 ? 142.347 177.245 180.823 1.00 143.63 541 VAL B O 1
ATOM 3726 N N . LEU A 1 551 ? 142.709 177.303 178.606 1.00 140.37 542 LEU B N 1
ATOM 3727 C CA . LEU A 1 551 ? 142.756 175.848 178.511 1.00 140.71 542 LEU B CA 1
ATOM 3728 C C . LEU A 1 551 ? 143.938 175.290 179.291 1.00 140.73 542 LEU B C 1
ATOM 3729 O O . LEU A 1 551 ? 143.820 174.260 179.965 1.00 139.92 542 LEU B O 1
ATOM 3734 N N . LYS A 1 552 ? 145.090 175.958 179.207 1.00 147.81 543 LYS B N 1
ATOM 3735 C CA . LYS A 1 552 ? 146.268 175.516 179.945 1.00 148.71 543 LYS B CA 1
ATOM 3736 C C . LYS A 1 552 ? 146.031 175.581 181.448 1.00 149.79 543 LYS B C 1
ATOM 3737 O O . LYS A 1 552 ? 146.360 174.641 182.181 1.00 149.73 543 LYS B O 1
ATOM 3743 N N . GLU A 1 553 ? 145.453 176.685 181.929 1.00 146.45 544 GLU B N 1
ATOM 3744 C CA . GLU A 1 553 ? 145.248 176.812 183.370 1.00 145.56 544 GLU B CA 1
ATOM 3745 C C . GLU A 1 553 ? 144.162 175.865 183.866 1.00 146.06 544 GLU B C 1
ATOM 3746 O O . GLU A 1 553 ? 144.223 175.407 185.013 1.00 146.00 544 GLU B O 1
ATOM 3752 N N . TYR A 1 554 ? 143.166 175.558 183.029 1.00 144.33 545 TYR B N 1
ATOM 3753 C CA . TYR A 1 554 ? 142.230 174.489 183.364 1.00 143.76 545 TYR B CA 1
ATOM 3754 C C . TYR A 1 554 ? 142.949 173.151 183.453 1.00 144.82 545 TYR B C 1
ATOM 3755 O O . TYR A 1 554 ? 142.678 172.346 184.353 1.00 145.22 545 TYR B O 1
ATOM 3764 N N . LEU A 1 555 ? 143.868 172.895 182.521 1.00 147.17 546 LEU B N 1
ATOM 3765 C CA . LEU A 1 555 ? 144.634 171.656 182.549 1.00 146.67 546 LEU B CA 1
ATOM 3766 C C . LEU A 1 555 ? 145.698 171.682 183.639 1.00 146.73 546 LEU B C 1
ATOM 3767 O O . LEU A 1 555 ? 146.150 170.624 184.091 1.00 147.17 546 LEU B O 1
ATOM 3772 N N . ASP A 1 556 ? 146.099 172.876 184.086 1.00 150.73 547 ASP B N 1
ATOM 3773 C CA . ASP A 1 556 ? 147.097 172.971 185.146 1.00 151.58 547 ASP B CA 1
ATOM 3774 C C . ASP A 1 556 ? 146.505 172.663 186.515 1.00 152.07 547 ASP B C 1
ATOM 3775 O O . ASP A 1 556 ? 147.218 172.175 187.399 1.00 151.43 547 ASP B O 1
ATOM 3780 N N . ASN A 1 557 ? 145.213 172.939 186.712 1.00 155.90 548 ASN B N 1
ATOM 3781 C CA . ASN A 1 557 ? 144.585 172.708 188.008 1.00 155.87 548 ASN B CA 1
ATOM 3782 C C . ASN A 1 557 ? 144.539 171.233 188.381 1.00 155.35 548 ASN B C 1
ATOM 3783 O O . ASN A 1 557 ? 144.328 170.910 189.555 1.00 154.77 548 ASN B O 1
ATOM 3788 N N . VAL A 1 558 ? 144.731 170.338 187.419 1.00 153.61 549 VAL B N 1
ATOM 3789 C CA . VAL A 1 558 ? 144.656 168.907 187.663 1.00 153.69 549 VAL B CA 1
ATOM 3790 C C . VAL A 1 558 ? 146.051 168.291 187.809 1.00 153.69 549 VAL B C 1
ATOM 3791 O O . VAL A 1 558 ? 146.198 167.069 187.787 1.00 151.73 549 VAL B O 1
ATOM 3795 N N . GLN A 1 559 ? 147.077 169.127 187.993 1.00 163.52 550 GLN B N 1
ATOM 3796 C CA . GLN A 1 559 ? 148.467 168.680 188.126 1.00 164.20 550 GLN B CA 1
ATOM 3797 C C . GLN A 1 559 ? 148.930 167.942 186.871 1.00 163.49 550 GLN B C 1
ATOM 3798 O O . GLN A 1 559 ? 149.455 166.829 186.929 1.00 164.20 550 GLN B O 1
ATOM 3804 N N . LEU A 1 560 ? 148.728 168.582 185.720 1.00 149.50 551 LEU B N 1
ATOM 3805 C CA . LEU A 1 560 ? 149.171 168.050 184.432 1.00 148.62 551 LEU B CA 1
ATOM 3806 C C . LEU A 1 560 ? 149.525 169.242 183.549 1.00 149.42 551 LEU B C 1
ATOM 3807 O O . LEU A 1 560 ? 148.643 169.846 182.933 1.00 150.39 551 LEU B O 1
ATOM 3812 N N . GLY A 1 561 ? 150.809 169.584 183.499 1.00 146.34 552 GLY B N 1
ATOM 3813 C CA . GLY A 1 561 ? 151.255 170.690 182.675 1.00 145.43 552 GLY B CA 1
ATOM 3814 C C . GLY A 1 561 ? 152.434 170.334 181.796 1.00 145.82 552 GLY B C 1
ATOM 3815 O O . GLY A 1 561 ? 152.782 171.080 180.877 1.00 145.26 552 GLY B O 1
ATOM 3816 N N . HIS A 1 562 ? 153.056 169.188 182.070 1.00 154.60 553 HIS B N 1
ATOM 3817 C CA . HIS A 1 562 ? 154.223 168.751 181.317 1.00 154.94 553 HIS B CA 1
ATOM 3818 C C . HIS A 1 562 ? 153.868 168.029 180.026 1.00 155.44 553 HIS B C 1
ATOM 3819 O O . HIS A 1 562 ? 154.688 168.008 179.101 1.00 154.97 553 HIS B O 1
ATOM 3826 N N . ILE A 1 563 ? 152.674 167.439 179.941 1.00 160.66 554 ILE B N 1
ATOM 3827 C CA . ILE A 1 563 ? 152.290 166.702 178.741 1.00 160.49 554 ILE B CA 1
ATOM 3828 C C . ILE A 1 563 ? 152.175 167.643 177.547 1.00 161.06 554 ILE B C 1
ATOM 3829 O O . ILE A 1 563 ? 152.536 167.283 176.420 1.00 161.35 554 ILE B O 1
ATOM 3834 N N . LEU A 1 564 ? 151.690 168.866 177.777 1.00 159.50 555 LEU B N 1
ATOM 3835 C CA . LEU A 1 564 ? 151.474 169.805 176.680 1.00 160.13 555 LEU B CA 1
ATOM 3836 C C . LEU A 1 564 ? 152.775 170.109 175.945 1.00 160.31 555 LEU B C 1
ATOM 3837 O O . LEU A 1 564 ? 152.822 170.096 174.710 1.00 158.74 555 LEU B O 1
ATOM 3842 N N . GLU A 1 565 ? 153.845 170.385 176.691 1.00 173.50 556 GLU B N 1
ATOM 3843 C CA . GLU A 1 565 ? 155.124 170.688 176.058 1.00 172.93 556 GLU B CA 1
ATOM 3844 C C . GLU A 1 565 ? 155.810 169.428 175.542 1.00 172.36 556 GLU B C 1
ATOM 3845 O O . GLU A 1 565 ? 156.437 169.452 174.477 1.00 172.78 556 GLU B O 1
ATOM 3851 N N . ARG A 1 566 ? 155.703 168.323 176.284 1.00 167.51 557 ARG B N 1
ATOM 3852 C CA . ARG A 1 566 ? 156.396 167.099 175.897 1.00 168.06 557 ARG B CA 1
ATOM 3853 C C . ARG A 1 566 ? 155.824 166.510 174.613 1.00 168.83 557 ARG B C 1
ATOM 3854 O O . ARG A 1 566 ? 156.576 166.045 173.749 1.00 168.71 557 ARG B O 1
ATOM 3862 N N . GLU A 1 567 ? 154.497 166.518 174.469 1.00 156.43 558 GLU B N 1
ATOM 3863 C CA . GLU A 1 567 ? 153.875 165.837 173.339 1.00 155.17 558 GLU B CA 1
ATOM 3864 C C . GLU A 1 567 ? 154.126 166.562 172.023 1.00 154.84 558 GLU B C 1
ATOM 3865 O O . GLU A 1 567 ? 154.263 165.913 170.979 1.00 154.29 558 GLU B O 1
ATOM 3871 N N . GLY A 1 568 ? 154.193 167.890 172.044 1.00 148.82 559 GLY B N 1
ATOM 3872 C CA . GLY A 1 568 ? 154.431 168.634 170.823 1.00 147.64 559 GLY B CA 1
ATOM 3873 C C . GLY A 1 568 ? 153.642 169.921 170.707 1.00 147.50 559 GLY B C 1
ATOM 3874 O O . GLY A 1 568 ? 153.773 170.646 169.717 1.00 146.87 559 GLY B O 1
ATOM 3875 N N . GLY A 1 569 ? 152.811 170.214 171.703 1.00 140.09 560 GLY B N 1
ATOM 3876 C CA . GLY A 1 569 ? 152.072 171.460 171.710 1.00 137.45 560 GLY B CA 1
ATOM 3877 C C . GLY A 1 569 ? 150.576 171.282 171.853 1.00 137.10 560 GLY B C 1
ATOM 3878 O O . GLY A 1 569 ? 150.101 170.203 172.219 1.00 136.97 560 GLY B O 1
ATOM 3879 N N . TRP A 1 570 ? 149.821 172.341 171.561 1.00 126.69 561 TRP B N 1
ATOM 3880 C CA . TRP A 1 570 ? 148.369 172.302 171.675 1.00 126.48 561 TRP B CA 1
ATOM 3881 C C . TRP A 1 570 ? 147.694 171.694 170.455 1.00 124.70 561 TRP B C 1
ATOM 3882 O O . TRP A 1 570 ? 146.467 171.561 170.452 1.00 124.85 561 TRP B O 1
ATOM 3893 N N . ASP A 1 571 ? 148.456 171.326 169.424 1.00 111.09 562 ASP B N 1
ATOM 3894 C CA . ASP A 1 571 ? 147.898 170.748 168.208 1.00 108.94 562 ASP B CA 1
ATOM 3895 C C . ASP A 1 571 ? 148.645 169.483 167.803 1.00 107.62 562 ASP B C 1
ATOM 3896 O O . ASP A 1 571 ? 148.753 169.173 166.614 1.00 107.93 562 ASP B O 1
ATOM 3901 N N . SER A 1 572 ? 149.164 168.741 168.777 1.00 109.94 563 SER B N 1
ATOM 3902 C CA . SER A 1 572 ? 149.872 167.501 168.491 1.00 112.92 563 SER B CA 1
ATOM 3903 C C . SER A 1 572 ? 148.876 166.356 168.354 1.00 113.37 563 SER B C 1
ATOM 3904 O O . SER A 1 572 ? 148.050 166.133 169.244 1.00 115.13 563 SER B O 1
ATOM 3907 N N . VAL A 1 573 ? 148.960 165.627 167.246 1.00 106.45 564 VAL B N 1
ATOM 3908 C CA . VAL A 1 573 ? 147.998 164.583 166.912 1.00 105.39 564 VAL B CA 1
ATOM 3909 C C . VAL A 1 573 ? 148.682 163.232 167.062 1.00 106.94 564 VAL B C 1
ATOM 3910 O O . VAL A 1 573 ? 149.588 162.893 166.291 1.00 108.41 564 VAL B O 1
ATOM 3914 N N . GLN A 1 574 ? 148.245 162.457 168.052 1.00 115.83 565 GLN B N 1
ATOM 3915 C CA . GLN A 1 574 ? 148.633 161.059 168.178 1.00 116.53 565 GLN B CA 1
ATOM 3916 C C . GLN A 1 574 ? 147.574 160.345 169.005 1.00 116.95 565 GLN B C 1
ATOM 3917 O O . GLN A 1 574 ? 146.763 160.974 169.688 1.00 117.01 565 GLN B O 1
ATOM 3923 N N . ASP A 1 575 ? 147.584 159.016 168.930 1.00 123.05 566 ASP B N 1
ATOM 3924 C CA . ASP A 1 575 ? 146.590 158.215 169.635 1.00 122.81 566 ASP B CA 1
ATOM 3925 C C . ASP A 1 575 ? 146.764 158.382 171.139 1.00 122.81 566 ASP B C 1
ATOM 3926 O O . ASP A 1 575 ? 147.817 158.045 171.690 1.00 125.54 566 ASP B O 1
ATOM 3931 N N . TRP A 1 576 ? 145.732 158.896 171.801 1.00 111.87 567 TRP B N 1
ATOM 3932 C CA . TRP A 1 576 ? 145.805 159.214 173.220 1.00 112.92 567 TRP B CA 1
ATOM 3933 C C . TRP A 1 576 ? 145.410 158.050 174.117 1.00 112.80 567 TRP B C 1
ATOM 3934 O O . TRP A 1 576 ? 145.530 158.165 175.340 1.00 114.46 567 TRP B O 1
ATOM 3945 N N . MET A 1 577 ? 144.931 156.942 173.550 1.00 121.95 568 MET B N 1
ATOM 3946 C CA . MET A 1 577 ? 144.697 155.748 174.353 1.00 123.82 568 MET B CA 1
ATOM 3947 C C . MET A 1 577 ? 145.989 155.001 174.658 1.00 125.02 568 MET B C 1
ATOM 3948 O O . MET A 1 577 ? 146.086 154.345 175.700 1.00 125.86 568 MET B O 1
ATOM 3953 N N . ASP A 1 578 ? 146.981 155.083 173.772 1.00 129.62 569 ASP B N 1
ATOM 3954 C CA . ASP A 1 578 ? 148.253 154.398 173.965 1.00 128.80 569 ASP B CA 1
ATOM 3955 C C . ASP A 1 578 ? 149.354 155.317 174.474 1.00 128.85 569 ASP B C 1
ATOM 3956 O O . ASP A 1 578 ? 150.110 154.926 175.368 1.00 130.70 569 ASP B O 1
ATOM 3961 N N . VAL A 1 579 ? 149.466 156.531 173.929 1.00 127.79 570 VAL B N 1
ATOM 3962 C CA . VAL A 1 579 ? 150.481 157.461 174.408 1.00 129.69 570 VAL B CA 1
ATOM 3963 C C . VAL A 1 579 ? 150.187 157.922 175.829 1.00 129.98 570 VAL B C 1
ATOM 3964 O O . VAL A 1 579 ? 151.078 158.447 176.505 1.00 129.44 570 VAL B O 1
ATOM 3968 N N . LEU A 1 580 ? 148.956 157.742 176.298 1.00 125.74 571 LEU B N 1
ATOM 3969 C CA . LEU A 1 580 ? 148.587 157.981 177.684 1.00 124.82 571 LEU B CA 1
ATOM 3970 C C . LEU A 1 580 ? 148.171 156.659 178.312 1.00 124.48 571 LEU B C 1
ATOM 3971 O O . LEU A 1 580 ? 147.510 155.839 177.667 1.00 124.79 571 LEU B O 1
ATOM 3976 N N . SER A 1 581 ? 148.564 156.449 179.565 1.00 128.64 572 SER B N 1
ATOM 3977 C CA . SER A 1 581 ? 148.253 155.197 180.251 1.00 129.52 572 SER B CA 1
ATOM 3978 C C . SER A 1 581 ? 148.214 155.460 181.749 1.00 129.45 572 SER B C 1
ATOM 3979 O O . SER A 1 581 ? 149.258 155.686 182.367 1.00 130.33 572 SER B O 1
ATOM 3982 N N . GLY A 1 582 ? 147.016 155.428 182.328 1.00 127.33 573 GLY B N 1
ATOM 3983 C CA . GLY A 1 582 ? 146.878 155.533 183.766 1.00 128.44 573 GLY B CA 1
ATOM 3984 C C . GLY A 1 582 ? 146.265 156.825 184.264 1.00 129.01 573 GLY B C 1
ATOM 3985 O O . GLY A 1 582 ? 145.167 157.206 183.848 1.00 127.93 573 GLY B O 1
ATOM 3986 N N . GLY A 1 583 ? 146.977 157.506 185.163 1.00 130.14 574 GLY B N 1
ATOM 3987 C CA . GLY A 1 583 ? 146.406 158.664 185.830 1.00 129.53 574 GLY B CA 1
ATOM 3988 C C . GLY A 1 583 ? 146.139 159.832 184.900 1.00 130.29 574 GLY B C 1
ATOM 3989 O O . GLY A 1 583 ? 145.170 160.572 185.086 1.00 130.24 574 GLY B O 1
ATOM 3990 N N . GLU A 1 584 ? 146.996 160.022 183.893 1.00 130.25 575 GLU B N 1
ATOM 3991 C CA . GLU A 1 584 ? 146.879 161.198 183.036 1.00 129.37 575 GLU B CA 1
ATOM 3992 C C . GLU A 1 584 ? 145.561 161.220 182.270 1.00 130.52 575 GLU B C 1
ATOM 3993 O O . GLU A 1 584 ? 145.037 162.299 181.974 1.00 129.57 575 GLU B O 1
ATOM 3999 N N . LYS A 1 585 ? 145.002 160.050 181.952 1.00 124.01 576 LYS B N 1
ATOM 4000 C CA . LYS A 1 585 ? 143.695 160.016 181.301 1.00 122.09 576 LYS B CA 1
ATOM 4001 C C . LYS A 1 585 ? 142.615 160.579 182.218 1.00 122.72 576 LYS B C 1
ATOM 4002 O O . LYS A 1 585 ? 141.777 161.383 181.793 1.00 123.03 576 LYS B O 1
ATOM 4008 N N . GLN A 1 586 ? 142.628 160.173 183.490 1.00 126.01 577 GLN B N 1
ATOM 4009 C CA . GLN A 1 586 ? 141.676 160.720 184.452 1.00 125.02 577 GLN B CA 1
ATOM 4010 C C . GLN A 1 586 ? 141.912 162.208 184.673 1.00 125.27 577 GLN B C 1
ATOM 4011 O O . GLN A 1 586 ? 140.958 162.974 184.849 1.00 123.86 577 GLN B O 1
ATOM 4017 N N . ARG A 1 587 ? 143.177 162.632 184.673 1.00 130.98 578 ARG B N 1
ATOM 4018 C CA . ARG A 1 587 ? 143.485 164.051 184.818 1.00 130.74 578 ARG B CA 1
ATOM 4019 C C . ARG A 1 587 ? 142.916 164.859 183.657 1.00 130.44 578 ARG B C 1
ATOM 4020 O O . ARG A 1 587 ? 142.338 165.933 183.862 1.00 130.13 578 ARG B O 1
ATOM 4028 N N . MET A 1 588 ? 143.055 164.353 182.430 1.00 121.55 579 MET B N 1
ATOM 4029 C CA . MET A 1 588 ? 142.481 165.046 181.280 1.00 121.11 579 MET B CA 1
ATOM 4030 C C . MET A 1 588 ? 140.958 165.017 181.303 1.00 121.74 579 MET B C 1
ATOM 4031 O O . MET A 1 588 ? 140.318 165.981 180.872 1.00 120.41 579 MET B O 1
ATOM 4036 N N . ALA A 1 589 ? 140.360 163.928 181.790 1.00 122.70 580 ALA B N 1
ATOM 4037 C CA . ALA A 1 589 ? 138.909 163.898 181.940 1.00 120.84 580 ALA B CA 1
ATOM 4038 C C . ALA A 1 589 ? 138.438 164.952 182.934 1.00 122.12 580 ALA B C 1
ATOM 4039 O O . ALA A 1 589 ? 137.433 165.634 182.703 1.00 120.82 580 ALA B O 1
ATOM 4041 N N . MET A 1 590 ? 139.153 165.096 184.052 1.00 123.88 581 MET B N 1
ATOM 4042 C CA . MET A 1 590 ? 138.814 166.136 185.018 1.00 123.02 581 MET B CA 1
ATOM 4043 C C . MET A 1 590 ? 139.020 167.524 184.427 1.00 124.33 581 MET B C 1
ATOM 4044 O O . MET A 1 590 ? 138.255 168.448 184.721 1.00 124.08 581 MET B O 1
ATOM 4049 N N . ALA A 1 591 ? 140.050 167.693 183.595 1.00 118.84 582 ALA B N 1
ATOM 4050 C CA . ALA A 1 591 ? 140.247 168.970 182.915 1.00 117.77 582 ALA B CA 1
ATOM 4051 C C . ALA A 1 591 ? 139.085 169.283 181.979 1.00 116.05 582 ALA B C 1
ATOM 4052 O O . ALA A 1 591 ? 138.617 170.426 181.916 1.00 115.90 582 ALA B O 1
ATOM 4054 N N . ARG A 1 592 ? 138.614 168.279 181.235 1.00 102.13 583 ARG B N 1
ATOM 4055 C CA . ARG A 1 592 ? 137.462 168.471 180.358 1.00 102.39 583 ARG B CA 1
ATOM 4056 C C . ARG A 1 592 ? 136.215 168.826 181.159 1.00 102.79 583 ARG B C 1
ATOM 4057 O O . ARG A 1 592 ? 135.447 169.717 180.773 1.00 101.39 583 ARG B O 1
ATOM 4065 N N . LEU A 1 593 ? 136.004 168.136 182.281 1.00 115.37 584 LEU B N 1
ATOM 4066 C CA . LEU A 1 593 ? 134.876 168.451 183.152 1.00 116.10 584 LEU B CA 1
ATOM 4067 C C . LEU A 1 593 ? 134.970 169.877 183.678 1.00 117.30 584 LEU B C 1
ATOM 4068 O O . LEU A 1 593 ? 133.963 170.593 183.738 1.00 117.43 584 LEU B O 1
ATOM 4073 N N . PHE A 1 594 ? 136.173 170.305 184.066 1.00 121.63 585 PHE B N 1
ATOM 4074 C CA . PHE A 1 594 ? 136.368 171.672 184.536 1.00 121.57 585 PHE B CA 1
ATOM 4075 C C . PHE A 1 594 ? 136.068 172.681 183.438 1.00 122.97 585 PHE B C 1
ATOM 4076 O O . PHE A 1 594 ? 135.444 173.717 183.689 1.00 123.33 585 PHE B O 1
ATOM 4084 N N . TYR A 1 595 ? 136.521 172.403 182.215 1.00 115.42 586 TYR B N 1
ATOM 4085 C CA . TYR A 1 595 ? 136.294 173.333 181.114 1.00 114.96 586 TYR B CA 1
ATOM 4086 C C . TYR A 1 595 ? 134.810 173.459 180.797 1.00 115.33 586 TYR B C 1
ATOM 4087 O O . TYR A 1 595 ? 134.296 174.569 180.613 1.00 114.66 586 TYR B O 1
ATOM 4096 N N . HIS A 1 596 ? 134.101 172.331 180.727 1.00 109.92 587 HIS B N 1
ATOM 4097 C CA . HIS A 1 596 ? 132.707 172.380 180.302 1.00 108.90 587 HIS B CA 1
ATOM 4098 C C . HIS A 1 596 ? 131.776 172.882 181.397 1.00 109.76 587 HIS B C 1
ATOM 4099 O O . HIS A 1 596 ? 130.749 173.497 181.089 1.00 109.22 587 HIS B O 1
ATOM 4106 N N . LYS A 1 597 ? 132.112 172.634 182.664 1.00 123.07 588 LYS B N 1
ATOM 4107 C CA . LYS A 1 597 ? 131.315 173.072 183.806 1.00 122.8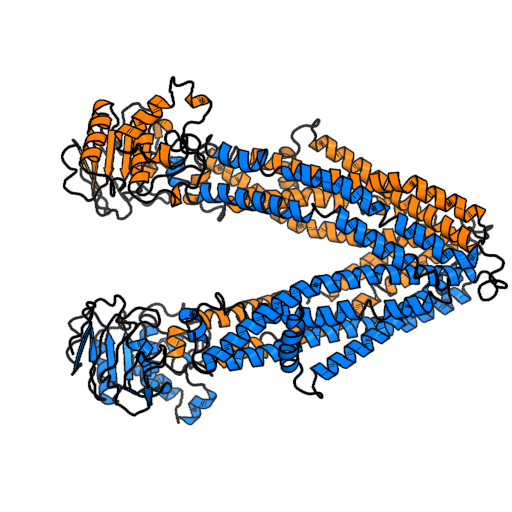7 588 LYS B CA 1
ATOM 4108 C C . LYS A 1 597 ? 129.878 172.574 183.696 1.00 125.37 588 LYS B C 1
ATOM 4109 O O . LYS A 1 597 ? 128.960 173.376 183.479 1.00 123.63 588 LYS B O 1
ATOM 4115 N N . PRO A 1 598 ? 129.639 171.276 183.832 1.00 127.70 589 PRO B N 1
ATOM 4116 C CA . PRO A 1 598 ? 128.278 170.746 183.725 1.00 125.62 589 PRO B CA 1
ATOM 4117 C C . PRO A 1 598 ? 127.494 171.018 185.004 1.00 127.86 589 PRO B C 1
ATOM 4118 O O . PRO A 1 598 ? 127.974 171.658 185.938 1.00 128.81 589 PRO B O 1
ATOM 4122 N N . GLN A 1 599 ? 126.260 170.515 185.030 1.00 131.97 590 GLN B N 1
ATOM 4123 C CA . GLN A 1 599 ? 125.416 170.628 186.213 1.00 131.46 590 GLN B CA 1
ATOM 4124 C C . GLN A 1 599 ? 125.588 169.430 187.139 1.00 130.75 590 GLN B C 1
ATOM 4125 O O . GLN A 1 599 ? 125.809 169.598 188.342 1.00 132.53 590 GLN B O 1
ATOM 4131 N N . PHE A 1 600 ? 125.487 168.222 186.596 1.00 120.36 591 PHE B N 1
ATOM 4132 C CA . PHE A 1 600 ? 125.688 166.995 187.352 1.00 120.34 591 PHE B CA 1
ATOM 4133 C C . PHE A 1 600 ? 126.718 166.132 186.642 1.00 119.95 591 PHE B C 1
ATOM 4134 O O . PHE A 1 600 ? 126.761 166.086 185.410 1.00 121.86 591 PHE B O 1
ATOM 4142 N N . ALA A 1 601 ? 127.551 165.453 187.423 1.00 113.16 592 ALA B N 1
ATOM 4143 C CA . ALA A 1 601 ? 128.608 164.616 186.882 1.00 113.76 592 ALA B CA 1
ATOM 4144 C C . ALA A 1 601 ? 128.644 163.285 187.615 1.00 113.14 592 ALA B C 1
ATOM 4145 O O . ALA A 1 601 ? 128.364 163.209 188.813 1.00 118.94 592 ALA B O 1
ATOM 4147 N N . ILE A 1 602 ? 129.002 162.236 186.882 1.00 101.42 593 ILE B N 1
ATOM 4148 C CA . ILE A 1 602 ? 129.147 160.894 187.431 1.00 103.10 593 ILE B CA 1
ATOM 4149 C C . ILE A 1 602 ? 130.623 160.530 187.397 1.00 107.19 593 ILE B C 1
ATOM 4150 O O . ILE A 1 602 ? 131.292 160.717 186.374 1.00 110.72 593 ILE B O 1
ATOM 4155 N N . LEU A 1 603 ? 131.128 160.010 188.513 1.00 120.76 594 LEU B N 1
ATOM 4156 C CA . LEU A 1 603 ? 132.542 159.684 188.642 1.00 121.00 594 LEU B CA 1
ATOM 4157 C C . LEU A 1 603 ? 132.709 158.192 188.888 1.00 119.18 594 LEU B C 1
ATOM 4158 O O . LEU A 1 603 ? 133.440 157.783 189.796 1.00 119.90 594 LEU B O 1
ATOM 4163 N N . ASP A 1 604 ? 132.031 157.374 188.083 1.00 126.02 595 ASP B N 1
ATOM 4164 C CA . ASP A 1 604 ? 131.970 155.936 188.309 1.00 130.18 595 ASP B CA 1
ATOM 4165 C C . ASP A 1 604 ? 133.348 155.292 188.228 1.00 132.44 595 ASP B C 1
ATOM 4166 O O . ASP A 1 604 ? 133.907 155.141 187.136 1.00 131.80 595 ASP B O 1
ATOM 4171 N N . GLU A 1 605 ? 133.882 154.908 189.390 1.00 146.06 596 GLU B N 1
ATOM 4172 C CA . GLU A 1 605 ? 135.173 154.225 189.545 1.00 144.86 596 GLU B CA 1
ATOM 4173 C C . GLU A 1 605 ? 136.234 154.778 188.595 1.00 144.48 596 GLU B C 1
ATOM 4174 O O . GLU A 1 605 ? 136.968 154.041 187.934 1.00 144.84 596 GLU B O 1
ATOM 4180 N N . CYS A 1 606 ? 136.327 156.106 188.546 1.00 136.71 597 CYS B N 1
ATOM 4181 C CA . CYS A 1 606 ? 137.297 156.779 187.692 1.00 136.24 597 CYS B CA 1
ATOM 4182 C C . CYS A 1 606 ? 138.556 157.184 188.448 1.00 138.90 597 CYS B C 1
ATOM 4183 O O . CYS A 1 606 ? 139.666 156.836 188.036 1.00 137.95 597 CYS B O 1
ATOM 4186 N N . THR A 1 607 ? 138.403 157.904 189.559 1.00 144.95 598 THR B N 1
ATOM 4187 C CA . THR A 1 607 ? 139.539 158.420 190.320 1.00 143.05 598 THR B CA 1
ATOM 4188 C C . THR A 1 607 ? 140.188 157.263 191.077 1.00 142.68 598 THR B C 1
ATOM 4189 O O . THR A 1 607 ? 140.010 157.078 192.283 1.00 142.44 598 THR B O 1
ATOM 4193 N N . SER A 1 608 ? 140.956 156.464 190.336 1.00 136.41 599 SER B N 1
ATOM 4194 C CA . SER A 1 608 ? 141.692 155.344 190.903 1.00 135.35 599 SER B CA 1
ATOM 4195 C C . SER A 1 608 ? 143.199 155.457 190.729 1.00 135.62 599 SER B C 1
ATOM 4196 O O . SER A 1 608 ? 143.933 154.681 191.351 1.00 134.58 599 SER B O 1
ATOM 4199 N N . ALA A 1 609 ? 143.679 156.389 189.906 1.00 130.71 600 ALA B N 1
ATOM 4200 C CA . ALA A 1 609 ? 145.105 156.622 189.717 1.00 129.79 600 ALA B CA 1
ATOM 4201 C C . ALA A 1 609 ? 145.430 158.105 189.847 1.00 129.55 600 ALA B C 1
ATOM 4202 O O . ALA A 1 609 ? 146.330 158.614 189.175 1.00 128.99 600 ALA B O 1
ATOM 4204 N N . VAL A 1 610 ? 144.701 158.805 190.711 1.00 130.99 601 VAL B N 1
ATOM 4205 C CA . VAL A 1 610 ? 144.830 160.245 190.890 1.00 131.31 601 VAL B CA 1
ATOM 4206 C C . VAL A 1 610 ? 145.220 160.521 192.335 1.00 132.59 601 VAL B C 1
ATOM 4207 O O . VAL A 1 610 ? 144.679 159.907 193.262 1.00 132.87 601 VAL B O 1
ATOM 4211 N N . SER A 1 611 ? 146.172 161.437 192.522 1.00 135.92 602 SER B N 1
ATOM 4212 C CA . SER A 1 611 ? 146.666 161.753 193.856 1.00 136.27 602 SER B CA 1
ATOM 4213 C C . SER A 1 611 ? 145.544 162.289 194.738 1.00 135.66 602 SER B C 1
ATOM 4214 O O . SER A 1 611 ? 144.643 162.991 194.270 1.00 135.43 602 SER B O 1
ATOM 4217 N N . VAL A 1 612 ? 145.603 161.945 196.027 1.00 137.13 603 VAL B N 1
ATOM 4218 C CA . VAL A 1 612 ? 144.531 162.309 196.948 1.00 138.23 603 VAL B CA 1
ATOM 4219 C C . VAL A 1 612 ? 144.462 163.818 197.153 1.00 137.86 603 VAL B C 1
ATOM 4220 O O . VAL A 1 612 ? 143.370 164.378 197.308 1.00 138.45 603 VAL B O 1
ATOM 4224 N N . ASP A 1 613 ? 145.609 164.502 197.165 1.00 140.97 604 ASP B N 1
ATOM 4225 C CA . ASP A 1 613 ? 145.601 165.950 197.345 1.00 141.39 604 ASP B CA 1
ATOM 4226 C C . ASP A 1 613 ? 144.914 166.643 196.174 1.00 140.80 604 ASP B C 1
ATOM 4227 O O . ASP A 1 613 ? 144.031 167.488 196.367 1.00 140.06 604 ASP B O 1
ATOM 4232 N N . VAL A 1 614 ? 145.293 166.283 194.946 1.00 147.41 605 VAL B N 1
ATOM 4233 C CA . VAL A 1 614 ? 144.632 166.860 193.785 1.00 148.20 605 VAL B CA 1
ATOM 4234 C C . VAL A 1 614 ? 143.209 166.338 193.641 1.00 148.76 605 VAL B C 1
ATOM 4235 O O . VAL A 1 614 ? 142.367 167.013 193.044 1.00 148.82 605 VAL B O 1
ATOM 4239 N N . GLU A 1 615 ? 142.904 165.164 194.200 1.00 149.21 606 GLU B N 1
ATOM 4240 C CA . GLU A 1 615 ? 141.520 164.698 194.235 1.00 148.72 606 GLU B CA 1
ATOM 4241 C C . GLU A 1 615 ? 140.662 165.613 195.101 1.00 149.44 606 GLU B C 1
ATOM 4242 O O . GLU A 1 615 ? 139.561 166.018 194.704 1.00 149.52 606 GLU B O 1
ATOM 4248 N N . GLY A 1 616 ? 141.156 165.952 196.293 1.00 150.75 607 GLY B N 1
ATOM 4249 C CA . GLY A 1 616 ? 140.454 166.913 197.127 1.00 150.40 607 GLY B CA 1
ATOM 4250 C C . GLY A 1 616 ? 140.380 168.283 196.485 1.00 150.81 607 GLY B C 1
ATOM 4251 O O . GLY A 1 616 ? 139.388 168.999 196.637 1.00 150.16 607 GLY B O 1
ATOM 4252 N N . TYR A 1 617 ? 141.432 168.667 195.758 1.00 155.28 608 TYR B N 1
ATOM 4253 C CA . TYR A 1 617 ? 141.401 169.922 195.014 1.00 154.93 608 TYR B CA 1
ATOM 4254 C C . TYR A 1 617 ? 140.298 169.914 193.961 1.00 155.04 608 TYR B C 1
ATOM 4255 O O . TYR A 1 617 ? 139.582 170.907 193.793 1.00 155.53 608 TYR B O 1
ATOM 4264 N N . ILE A 1 618 ? 140.151 168.800 193.240 1.00 150.80 609 ILE B N 1
ATOM 4265 C CA . ILE A 1 618 ? 139.096 168.678 192.238 1.00 151.32 609 ILE B CA 1
ATOM 4266 C C . ILE A 1 618 ? 137.726 168.751 192.897 1.00 152.24 609 ILE B C 1
ATOM 4267 O O . ILE A 1 618 ? 136.812 169.418 192.395 1.00 152.18 609 ILE B O 1
ATOM 4272 N N . TYR A 1 619 ? 137.561 168.060 194.028 1.00 160.24 610 TYR B N 1
ATOM 4273 C CA . TYR A 1 619 ? 136.287 168.108 194.741 1.00 159.56 610 TYR B CA 1
ATOM 4274 C C . TYR A 1 619 ? 135.957 169.527 195.188 1.00 159.74 610 TYR B C 1
ATOM 4275 O O . TYR A 1 619 ? 134.820 169.988 195.031 1.00 159.43 610 TYR B O 1
ATOM 4284 N N . SER A 1 620 ? 136.944 170.239 195.738 1.00 162.70 611 SER B N 1
ATOM 4285 C CA . SER A 1 620 ? 136.721 171.611 196.181 1.00 162.76 611 SER B CA 1
ATOM 4286 C C . SER A 1 620 ? 136.398 172.527 195.008 1.00 162.85 611 SER B C 1
ATOM 4287 O O . SER A 1 620 ? 135.533 173.405 195.117 1.00 162.65 611 SER B O 1
ATOM 4290 N N . HIS A 1 621 ? 137.093 172.349 193.882 1.00 158.33 612 HIS B N 1
ATOM 4291 C CA . HIS A 1 621 ? 136.819 173.161 192.701 1.00 157.95 612 HIS B CA 1
ATOM 4292 C C . HIS A 1 621 ? 135.401 172.931 192.200 1.00 157.26 612 HIS B C 1
ATOM 4293 O O . HIS A 1 621 ? 134.676 173.883 191.888 1.00 157.12 612 HIS B O 1
ATOM 4300 N N . CYS A 1 622 ? 134.982 171.665 192.130 1.00 154.66 613 CYS B N 1
ATOM 4301 C CA . CYS A 1 622 ? 133.624 171.362 191.695 1.00 154.60 613 CYS B CA 1
ATOM 4302 C C . CYS A 1 622 ? 132.597 171.940 192.659 1.00 155.04 613 CYS B C 1
ATOM 4303 O O . CYS A 1 622 ? 131.553 172.449 192.234 1.00 154.48 613 CYS B O 1
ATOM 4306 N N . ARG A 1 623 ? 132.875 171.868 193.963 1.00 160.10 614 ARG B N 1
ATOM 4307 C CA . ARG A 1 623 ? 131.946 172.410 194.949 1.00 160.03 614 ARG B CA 1
ATOM 4308 C C . ARG A 1 623 ? 131.823 173.925 194.830 1.00 160.20 614 ARG B C 1
ATOM 4309 O O . ARG A 1 623 ? 130.713 174.467 194.888 1.00 159.85 614 ARG B O 1
ATOM 4317 N N . LYS A 1 624 ? 132.946 174.626 194.660 1.00 158.14 615 LYS B N 1
ATOM 4318 C CA . LYS A 1 624 ? 132.895 176.085 194.645 1.00 157.30 615 LYS B CA 1
ATOM 4319 C C . LYS A 1 624 ? 132.353 176.620 193.324 1.00 157.92 615 LYS B C 1
ATOM 4320 O O . LYS A 1 624 ? 131.686 177.661 193.305 1.00 157.40 615 LYS B O 1
ATOM 4326 N N . VAL A 1 625 ? 132.622 175.934 192.212 1.00 153.83 616 VAL B N 1
ATOM 4327 C CA . VAL A 1 625 ? 132.041 176.372 190.947 1.00 152.91 616 VAL B CA 1
ATOM 4328 C C . VAL A 1 625 ? 130.615 175.849 190.794 1.00 152.52 616 VAL B C 1
ATOM 4329 O O . VAL A 1 625 ? 129.793 176.470 190.111 1.00 152.00 616 VAL B O 1
ATOM 4333 N N . GLY A 1 626 ? 130.291 174.726 191.429 1.00 144.23 617 GLY B N 1
ATOM 4334 C CA . GLY A 1 626 ? 128.931 174.225 191.414 1.00 143.76 617 GLY B CA 1
ATOM 4335 C C . GLY A 1 626 ? 128.697 173.057 190.478 1.00 143.19 617 GLY B C 1
ATOM 4336 O O . GLY A 1 626 ? 127.684 173.013 189.774 1.00 141.37 617 GLY B O 1
ATOM 4337 N N . ILE A 1 627 ? 129.622 172.105 190.459 1.00 143.85 618 ILE B N 1
ATOM 4338 C CA . ILE A 1 627 ? 129.496 170.895 189.656 1.00 143.46 618 ILE B CA 1
ATOM 4339 C C . ILE A 1 627 ? 129.147 169.763 190.613 1.00 143.60 618 ILE B C 1
ATOM 4340 O O . ILE A 1 627 ? 130.023 169.210 191.288 1.00 143.75 618 ILE B O 1
ATOM 4345 N N . THR A 1 628 ? 127.864 169.418 190.681 1.00 140.22 619 THR B N 1
ATOM 4346 C CA . THR A 1 628 ? 127.430 168.315 191.527 1.00 139.72 619 THR B CA 1
ATOM 4347 C C . THR A 1 628 ? 127.971 166.996 190.990 1.00 139.14 619 THR B C 1
ATOM 4348 O O . THR A 1 628 ? 127.961 166.749 189.782 1.00 139.00 619 THR B O 1
ATOM 4352 N N . LEU A 1 629 ? 128.443 166.146 191.896 1.00 135.14 620 LEU B N 1
ATOM 4353 C CA . LEU A 1 629 ? 129.122 164.913 191.527 1.00 135.24 620 LEU B CA 1
ATOM 4354 C C . LEU A 1 629 ? 128.391 163.709 192.104 1.00 134.56 620 LEU B C 1
ATOM 4355 O O . LEU A 1 629 ? 127.873 163.760 193.224 1.00 135.44 620 LEU B O 1
ATOM 4360 N N . PHE A 1 630 ? 128.353 162.631 191.328 1.00 131.89 621 PHE B N 1
ATOM 4361 C CA . PHE A 1 630 ? 127.769 161.355 191.734 1.00 132.02 621 PHE B CA 1
ATOM 4362 C C . PHE A 1 630 ? 128.926 160.370 191.869 1.00 131.52 621 PHE B C 1
ATOM 4363 O O . PHE A 1 630 ? 129.313 159.708 190.905 1.00 131.05 621 PHE B O 1
ATOM 4371 N N . THR A 1 631 ? 129.472 160.272 193.076 1.00 145.98 622 THR B N 1
ATOM 4372 C CA . THR A 1 631 ? 130.717 159.549 193.303 1.00 146.51 622 THR B CA 1
ATOM 4373 C C . THR A 1 631 ? 130.439 158.062 193.487 1.00 146.37 622 THR B C 1
ATOM 4374 O O . THR A 1 631 ? 129.643 157.673 194.349 1.00 148.85 622 THR B O 1
ATOM 4378 N N . VAL A 1 632 ? 131.103 157.236 192.684 1.00 140.88 623 VAL B N 1
ATOM 4379 C CA . VAL A 1 632 ? 131.079 155.786 192.831 1.00 142.46 623 VAL B CA 1
ATOM 4380 C C . VAL A 1 632 ? 132.510 155.347 193.101 1.00 143.56 623 VAL B C 1
ATOM 4381 O O . VAL A 1 632 ? 133.381 155.482 192.231 1.00 143.08 623 VAL B O 1
ATOM 4385 N N . SER A 1 633 ? 132.759 154.822 194.298 1.00 150.68 624 SER B N 1
ATOM 4386 C CA . SER A 1 633 ? 134.109 154.429 194.676 1.00 150.01 624 SER B CA 1
ATOM 4387 C C . SER A 1 633 ? 134.038 153.396 195.790 1.00 148.79 624 SER B C 1
ATOM 4388 O O . SER A 1 633 ? 133.027 153.271 196.486 1.00 147.59 624 SER B O 1
ATOM 4391 N N . HIS A 1 634 ? 135.132 152.654 195.943 1.00 159.02 625 HIS B N 1
ATOM 4392 C CA . HIS A 1 634 ? 135.276 151.672 197.008 1.00 160.23 625 HIS B CA 1
ATOM 4393 C C . HIS A 1 634 ? 136.173 152.158 198.139 1.00 160.35 625 HIS B C 1
ATOM 4394 O O . HIS A 1 634 ? 136.321 151.451 199.141 1.00 159.50 625 HIS B O 1
ATOM 4401 N N . ARG A 1 635 ? 136.771 153.339 198.004 1.00 171.46 626 ARG B N 1
ATOM 4402 C CA . ARG A 1 635 ? 137.665 153.865 199.027 1.00 171.00 626 ARG B CA 1
ATOM 4403 C C . ARG A 1 635 ? 136.859 154.498 200.154 1.00 171.32 626 ARG B C 1
ATOM 4404 O O . ARG A 1 635 ? 135.955 155.302 199.909 1.00 171.24 626 ARG B O 1
ATOM 4412 N N . LYS A 1 636 ? 137.193 154.134 201.392 1.00 189.43 627 LYS B N 1
ATOM 4413 C CA . LYS A 1 636 ? 136.461 154.611 202.558 1.00 190.60 627 LYS B CA 1
ATOM 4414 C C . LYS A 1 636 ? 136.841 156.026 202.971 1.00 190.48 627 LYS B C 1
ATOM 4415 O O . LYS A 1 636 ? 136.134 156.622 203.792 1.00 189.78 627 LYS B O 1
ATOM 4421 N N . SER A 1 637 ? 137.930 156.578 202.437 1.00 192.31 628 SER B N 1
ATOM 4422 C CA . SER A 1 637 ? 138.331 157.935 202.783 1.00 192.25 628 SER B CA 1
ATOM 4423 C C . SER A 1 637 ? 137.523 158.997 202.050 1.00 192.33 628 SER B C 1
ATOM 4424 O O . SER A 1 637 ? 137.581 160.170 202.435 1.00 192.00 628 SER B O 1
ATOM 4427 N N . LEU A 1 638 ? 136.780 158.621 201.015 1.00 194.03 629 LEU B N 1
ATOM 4428 C CA . LEU A 1 638 ? 135.984 159.569 200.236 1.00 194.05 629 LEU B CA 1
ATOM 4429 C C . LEU A 1 638 ? 134.544 159.605 200.747 1.00 194.37 629 LEU B C 1
ATOM 4430 O O . LEU A 1 638 ? 133.588 159.329 200.023 1.00 194.21 629 LEU B O 1
ATOM 4435 N N . TRP A 1 639 ? 134.400 159.952 202.027 1.00 193.27 630 TRP B N 1
ATOM 4436 C CA . TRP A 1 639 ? 133.091 160.003 202.667 1.00 192.63 630 TRP B CA 1
ATOM 4437 C C . TRP A 1 639 ? 132.839 161.318 203.394 1.00 192.73 630 TRP B C 1
ATOM 4438 O O . TRP A 1 639 ? 131.908 161.393 204.204 1.00 192.78 630 TRP B O 1
ATOM 4449 N N . LYS A 1 640 ? 133.635 162.355 203.132 1.00 200.94 631 LYS B N 1
ATOM 4450 C CA . LYS A 1 640 ? 133.495 163.628 203.822 1.00 200.99 631 LYS B CA 1
ATOM 4451 C C . LYS A 1 640 ? 132.906 164.733 202.956 1.00 200.19 631 LYS B C 1
ATOM 4452 O O . LYS A 1 640 ? 132.475 165.755 203.500 1.00 199.61 631 LYS B O 1
ATOM 4458 N N . HIS A 1 641 ? 132.873 164.561 201.636 1.00 194.22 632 HIS B N 1
ATOM 4459 C CA . HIS A 1 641 ? 132.359 165.576 200.724 1.00 194.09 632 HIS B CA 1
ATOM 4460 C C . HIS A 1 641 ? 131.077 165.116 200.039 1.00 193.74 632 HIS B C 1
ATOM 4461 O O . HIS A 1 641 ? 130.825 165.461 198.883 1.00 193.35 632 HIS B O 1
ATOM 4468 N N . HIS A 1 642 ? 130.258 164.335 200.741 1.00 178.81 633 HIS B N 1
ATOM 4469 C CA . HIS A 1 642 ? 128.994 163.827 200.210 1.00 177.96 633 HIS B CA 1
ATOM 4470 C C . HIS A 1 642 ? 127.910 164.050 201.260 1.00 176.86 633 HIS B C 1
ATOM 4471 O O . HIS A 1 642 ? 127.830 163.311 202.246 1.00 177.07 633 HIS B O 1
ATOM 4478 N N . GLU A 1 643 ? 127.080 165.074 201.046 1.00 168.61 634 GLU B N 1
ATOM 4479 C CA . GLU A 1 643 ? 125.995 165.358 201.980 1.00 168.83 634 GLU B CA 1
ATOM 4480 C C . GLU A 1 643 ? 124.985 164.217 202.023 1.00 169.58 634 GLU B C 1
ATOM 4481 O O . GLU A 1 643 ? 124.526 163.825 203.103 1.00 169.15 634 GLU B O 1
ATOM 4487 N N . TYR A 1 644 ? 124.630 163.673 200.865 1.00 171.37 635 TYR B N 1
ATOM 4488 C CA . TYR A 1 644 ? 123.679 162.577 200.756 1.00 170.67 635 TYR B CA 1
ATOM 4489 C C . TYR A 1 644 ? 124.420 161.278 200.458 1.00 170.40 635 TYR B C 1
ATOM 4490 O O . TYR A 1 644 ? 125.637 161.258 200.255 1.00 170.14 635 TYR B O 1
ATOM 4499 N N . TYR A 1 645 ? 123.666 160.181 200.433 1.00 171.92 636 TYR B N 1
ATOM 4500 C CA . TYR A 1 645 ? 124.249 158.861 200.206 1.00 172.30 636 TYR B CA 1
ATOM 4501 C C . TYR A 1 645 ? 123.140 157.917 199.774 1.00 173.00 636 TYR B C 1
ATOM 4502 O O . TYR A 1 645 ? 122.150 157.754 200.495 1.00 174.09 636 TYR B O 1
ATOM 4511 N N . LEU A 1 646 ? 123.303 157.303 198.605 1.00 170.23 637 LEU B N 1
ATOM 4512 C CA . LEU A 1 646 ? 122.346 156.352 198.060 1.00 170.33 637 LEU B CA 1
ATOM 4513 C C . LEU A 1 646 ? 123.016 154.993 197.926 1.00 170.80 637 LEU B C 1
ATOM 4514 O O . LEU A 1 646 ? 124.155 154.896 197.459 1.00 170.37 637 LEU B O 1
ATOM 4519 N N . HIS A 1 647 ? 122.308 153.943 198.339 1.00 176.39 638 HIS B N 1
ATOM 4520 C CA . HIS A 1 647 ? 122.852 152.592 198.340 1.00 176.00 638 HIS B CA 1
ATOM 4521 C C . HIS A 1 647 ? 121.943 151.682 197.530 1.00 175.65 638 HIS B C 1
ATOM 4522 O O . HIS A 1 647 ? 120.725 151.671 197.736 1.00 175.04 638 HIS B O 1
ATOM 4529 N N . MET A 1 648 ? 122.538 150.920 196.618 1.00 167.98 639 MET B N 1
ATOM 4530 C CA . MET A 1 648 ? 121.827 149.933 195.818 1.00 168.37 639 MET B CA 1
ATOM 4531 C C . MET A 1 648 ? 122.356 148.547 196.156 1.00 168.54 639 MET B C 1
ATOM 4532 O O . MET A 1 648 ? 123.563 148.302 196.071 1.00 168.13 639 MET B O 1
ATOM 4537 N N . ASP A 1 649 ? 121.454 147.642 196.530 1.00 168.22 640 ASP B N 1
ATOM 4538 C CA . ASP A 1 649 ? 121.852 146.288 196.889 1.00 167.61 640 ASP B CA 1
ATOM 4539 C C . ASP A 1 649 ? 121.776 145.315 195.722 1.00 167.87 640 ASP B C 1
ATOM 4540 O O . ASP A 1 649 ? 122.375 144.236 195.793 1.00 167.13 640 ASP B O 1
ATOM 4545 N N . GLY A 1 650 ? 121.061 145.668 194.657 1.00 163.19 641 GLY B N 1
ATOM 4546 C CA . GLY A 1 650 ? 120.850 144.755 193.555 1.00 161.90 641 GLY B CA 1
ATOM 4547 C C . GLY A 1 650 ? 119.790 143.708 193.799 1.00 162.22 641 GLY B C 1
ATOM 4548 O O . GLY A 1 650 ? 119.633 142.803 192.971 1.00 161.61 641 GLY B O 1
ATOM 4549 N N . ARG A 1 651 ? 119.057 143.798 194.910 1.00 166.95 642 ARG B N 1
ATOM 4550 C CA . ARG A 1 651 ? 118.043 142.814 195.255 1.00 166.32 642 ARG B CA 1
ATOM 4551 C C . ARG A 1 651 ? 116.617 143.329 195.130 1.00 166.52 642 ARG B C 1
ATOM 4552 O O . ARG A 1 651 ? 115.696 142.514 195.015 1.00 165.85 642 ARG B O 1
ATOM 4560 N N . GLY A 1 652 ? 116.410 144.644 195.146 1.00 164.89 643 GLY B N 1
ATOM 4561 C CA . GLY A 1 652 ? 115.079 145.188 194.968 1.00 164.43 643 GLY B CA 1
ATOM 4562 C C . GLY A 1 652 ? 114.772 146.413 195.805 1.00 164.08 643 GLY B C 1
ATOM 4563 O O . GLY A 1 652 ? 113.846 147.166 195.487 1.00 163.48 643 GLY B O 1
ATOM 4564 N N . ASN A 1 653 ? 115.533 146.630 196.872 1.00 169.21 644 ASN B N 1
ATOM 4565 C CA . ASN A 1 653 ? 115.314 147.753 197.771 1.00 169.53 644 ASN B CA 1
ATOM 4566 C C . ASN A 1 653 ? 116.522 148.681 197.753 1.00 170.17 644 ASN B C 1
ATOM 4567 O O . ASN A 1 653 ? 117.558 148.385 197.153 1.00 170.36 644 ASN B O 1
ATOM 4572 N N . TYR A 1 654 ? 116.373 149.822 198.420 1.00 176.03 645 TYR B N 1
ATOM 4573 C CA . TYR A 1 654 ? 117.432 150.819 198.478 1.00 176.05 645 TYR B CA 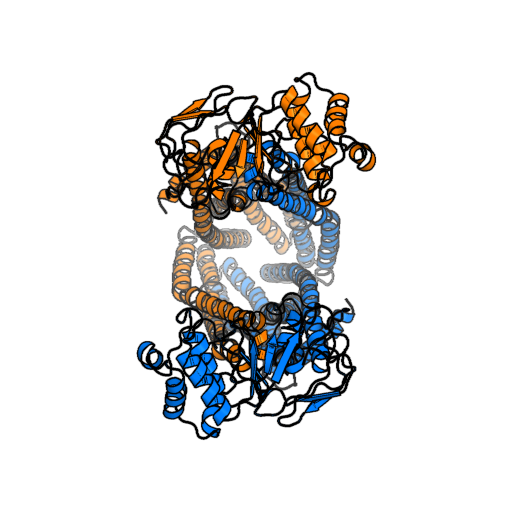1
ATOM 4574 C C . TYR A 1 654 ? 117.201 151.712 199.686 1.00 175.96 645 TYR B C 1
ATOM 4575 O O . TYR A 1 654 ? 116.104 151.756 200.250 1.00 175.70 645 TYR B O 1
ATOM 4584 N N . GLU A 1 655 ? 118.254 152.427 200.076 1.00 176.93 646 GLU B N 1
ATOM 4585 C CA . GLU A 1 655 ? 118.186 153.401 201.154 1.00 176.55 646 GLU B CA 1
ATOM 4586 C C . GLU A 1 655 ? 118.807 154.709 200.690 1.00 176.30 646 GLU B C 1
ATOM 4587 O O . GLU A 1 655 ? 119.839 154.710 200.012 1.00 176.42 646 GLU B O 1
ATOM 4593 N N . PHE A 1 656 ? 118.174 155.818 201.054 1.00 173.26 647 PHE B N 1
ATOM 4594 C CA . PHE A 1 656 ? 118.647 157.134 200.647 1.00 173.65 647 PHE B CA 1
ATOM 4595 C C . PHE A 1 656 ? 118.742 158.074 201.845 1.00 173.41 647 PHE B C 1
ATOM 4596 O O . PHE A 1 656 ? 119.604 157.911 202.709 1.00 172.33 647 PHE B O 1
ATOM 4604 N N . ASP B 1 69 ? 163.864 134.856 142.550 1.00 49.41 60 ASP A N 1
ATOM 4605 C CA . ASP B 1 69 ? 163.565 133.767 143.469 1.00 44.77 60 ASP A CA 1
ATOM 4606 C C . ASP B 1 69 ? 164.295 132.495 143.053 1.00 46.82 60 ASP A C 1
ATOM 4607 O O . ASP B 1 69 ? 163.715 131.610 142.428 1.00 47.42 60 ASP A O 1
ATOM 4612 N N . LYS B 1 70 ? 165.582 132.420 143.398 1.00 44.44 61 LYS A N 1
ATOM 4613 C CA . LYS B 1 70 ? 166.379 131.250 143.040 1.00 45.87 61 LYS A CA 1
ATOM 4614 C C . LYS B 1 70 ? 166.034 130.052 143.914 1.00 47.04 61 LYS A C 1
ATOM 4615 O O . LYS B 1 70 ? 165.916 128.927 143.415 1.00 43.86 61 LYS A O 1
ATOM 4621 N N . VAL B 1 71 ? 165.869 130.270 145.222 1.00 44.30 62 VAL A N 1
ATOM 4622 C CA . VAL B 1 71 ? 165.569 129.177 146.140 1.00 41.01 62 VAL A CA 1
ATOM 4623 C C . VAL B 1 71 ? 164.131 128.698 146.041 1.00 41.69 62 VAL A C 1
ATOM 4624 O O . VAL B 1 71 ? 163.815 127.618 146.550 1.00 45.70 62 VAL A O 1
ATOM 4628 N N . PHE B 1 72 ? 163.251 129.473 145.405 1.00 41.10 63 PHE A N 1
ATOM 4629 C CA . PHE B 1 72 ? 161.868 129.039 145.245 1.00 37.75 63 PHE A CA 1
ATOM 4630 C C . PHE B 1 72 ? 161.786 127.769 144.412 1.00 38.04 63 PHE A C 1
ATOM 4631 O O . PHE B 1 72 ? 161.007 126.863 144.725 1.00 51.44 63 PHE A O 1
ATOM 4639 N N . PHE B 1 73 ? 162.579 127.686 143.344 1.00 30.07 64 PHE A N 1
ATOM 4640 C CA . PHE B 1 73 ? 162.596 126.470 142.539 1.00 40.97 64 PHE A CA 1
ATOM 4641 C C . PHE B 1 73 ? 163.169 125.297 143.323 1.00 42.93 64 PHE A C 1
ATOM 4642 O O . PHE B 1 73 ? 162.687 124.166 143.197 1.00 38.48 64 PHE A O 1
ATOM 4650 N N . SER B 1 74 ? 164.202 125.546 144.131 1.00 38.45 65 SER A N 1
ATOM 4651 C CA . SER B 1 74 ? 164.788 124.477 144.932 1.00 38.43 65 SER A CA 1
ATOM 4652 C C . SER B 1 74 ? 163.799 123.955 145.967 1.00 36.74 65 SER A C 1
ATOM 4653 O O . SER B 1 74 ? 163.708 122.744 146.194 1.00 42.08 65 SER A O 1
ATOM 4656 N N . ARG B 1 75 ? 163.055 124.856 146.611 1.00 32.94 66 ARG A N 1
ATOM 4657 C CA . ARG B 1 75 ? 162.047 124.431 147.575 1.00 34.69 66 ARG A CA 1
ATOM 4658 C C . ARG B 1 75 ? 160.878 123.739 146.887 1.00 40.15 66 ARG A C 1
ATOM 4659 O O . ARG B 1 75 ? 160.342 122.753 147.405 1.00 41.86 66 ARG A O 1
ATOM 4667 N N . LEU B 1 76 ? 160.468 124.240 145.720 1.00 40.06 67 LEU A N 1
ATOM 4668 C CA . LEU B 1 76 ? 159.363 123.626 144.992 1.00 26.96 67 LEU A CA 1
ATOM 4669 C C . LEU B 1 76 ? 159.695 122.209 144.548 1.00 28.61 67 LEU A C 1
ATOM 4670 O O . LEU B 1 76 ? 158.797 121.368 144.450 1.00 41.91 67 LEU A O 1
ATOM 4675 N N . ILE B 1 77 ? 160.968 121.930 144.271 1.00 29.28 68 ILE A N 1
ATOM 4676 C CA . ILE B 1 77 ? 161.364 120.588 143.854 1.00 31.77 68 ILE A CA 1
ATOM 4677 C C . ILE B 1 77 ? 161.135 119.590 144.983 1.00 41.96 68 ILE A C 1
ATOM 4678 O O . ILE B 1 77 ? 160.643 118.478 144.759 1.00 43.35 68 ILE A O 1
ATOM 4683 N N . GLN B 1 78 ? 161.481 119.974 146.215 1.00 33.79 69 GLN A N 1
ATOM 4684 C CA . GLN B 1 78 ? 161.314 119.070 147.349 1.00 30.14 69 GLN A CA 1
ATOM 4685 C C . GLN B 1 78 ? 159.850 118.720 147.569 1.00 28.45 69 GLN A C 1
ATOM 4686 O O . GLN B 1 78 ? 159.519 117.566 147.863 1.00 33.60 69 GLN A O 1
ATOM 4692 N N . ILE B 1 79 ? 158.956 119.701 147.439 1.00 30.00 70 ILE A N 1
ATOM 4693 C CA . ILE B 1 79 ? 157.530 119.416 147.560 1.00 28.17 70 ILE A CA 1
ATOM 4694 C C . ILE B 1 79 ? 157.058 118.550 146.399 1.00 33.74 70 ILE A C 1
ATOM 4695 O O . ILE B 1 79 ? 156.186 117.689 146.564 1.00 40.39 70 ILE A O 1
ATOM 4700 N N . LEU B 1 80 ? 157.616 118.768 145.205 1.00 33.76 71 LEU A N 1
ATOM 4701 C CA . LEU B 1 80 ? 157.205 117.987 144.042 1.00 34.59 71 LEU A CA 1
ATOM 4702 C C . LEU B 1 80 ? 157.535 116.511 144.216 1.00 38.41 71 LEU A C 1
ATOM 4703 O O . LEU B 1 80 ? 156.739 115.643 143.842 1.00 37.96 71 LEU A O 1
ATOM 4708 N N . LYS B 1 81 ? 158.709 116.206 144.776 1.00 32.53 72 LYS A N 1
ATOM 4709 C CA . LYS B 1 81 ? 159.077 114.812 144.998 1.00 31.09 72 LYS A CA 1
ATOM 4710 C C . LYS B 1 81 ? 158.130 114.132 145.977 1.00 30.42 72 LYS A C 1
ATOM 4711 O O . LYS B 1 81 ? 157.984 112.906 145.949 1.00 33.84 72 LYS A O 1
ATOM 4717 N N . ILE B 1 82 ? 157.491 114.904 146.857 1.00 40.11 73 ILE A N 1
ATOM 4718 C CA . ILE B 1 82 ? 156.469 114.349 147.736 1.00 36.08 73 ILE A CA 1
ATOM 4719 C C . ILE B 1 82 ? 155.213 114.002 146.946 1.00 39.90 73 ILE A C 1
ATOM 4720 O O . ILE B 1 82 ? 154.621 112.933 147.135 1.00 41.42 73 ILE A O 1
ATOM 4725 N N . MET B 1 83 ? 154.785 114.895 146.052 1.00 34.55 74 MET A N 1
ATOM 4726 C CA . MET B 1 83 ? 153.563 114.684 145.287 1.00 34.64 74 MET A CA 1
ATOM 4727 C C . MET B 1 83 ? 153.770 113.840 144.037 1.00 40.83 74 MET A C 1
ATOM 4728 O O . MET B 1 83 ? 152.782 113.390 143.448 1.00 48.43 74 MET A O 1
ATOM 4733 N N . VAL B 1 84 ? 155.010 113.617 143.617 1.00 38.95 75 VAL A N 1
ATOM 4734 C CA . VAL B 1 84 ? 155.314 112.709 142.512 1.00 44.86 75 VAL A CA 1
ATOM 4735 C C . VAL B 1 84 ? 156.365 111.725 143.009 1.00 45.26 75 VAL A C 1
ATOM 4736 O O . VAL B 1 84 ? 157.557 111.884 142.705 1.00 45.37 75 VAL A O 1
ATOM 4740 N N . PRO B 1 85 ? 155.977 110.707 143.780 1.00 47.69 76 PRO A N 1
ATOM 4741 C CA . PRO B 1 85 ? 156.973 109.862 144.454 1.00 48.31 76 PRO A CA 1
ATOM 4742 C C . PRO B 1 85 ? 157.863 109.093 143.494 1.00 50.24 76 PRO A C 1
ATOM 4743 O O . PRO B 1 85 ? 159.091 109.213 143.537 1.00 47.55 76 PRO A O 1
ATOM 4747 N N . ARG B 1 86 ? 157.250 108.308 142.619 1.00 65.32 77 ARG A N 1
ATOM 4748 C CA . ARG B 1 86 ? 157.955 107.421 141.708 1.00 63.80 77 ARG A CA 1
ATOM 4749 C C . ARG B 1 86 ? 157.628 107.799 140.268 1.00 65.20 77 ARG A C 1
ATOM 4750 O O . ARG B 1 86 ? 156.858 108.723 140.001 1.00 68.57 77 ARG A O 1
ATOM 4758 N N . THR B 1 87 ? 158.227 107.065 139.334 1.00 91.97 78 THR A N 1
ATOM 4759 C CA . THR B 1 87 ? 158.029 107.295 137.911 1.00 94.27 78 THR A CA 1
ATOM 4760 C C . THR B 1 87 ? 156.899 106.454 137.334 1.00 92.45 78 THR A C 1
ATOM 4761 O O . THR B 1 87 ? 156.686 106.472 136.119 1.00 93.03 78 THR A O 1
ATOM 4765 N N . PHE B 1 88 ? 156.176 105.712 138.175 1.00 80.49 79 PHE A N 1
ATOM 4766 C CA . PHE B 1 88 ? 155.044 104.894 137.735 1.00 80.37 79 PHE A CA 1
ATOM 4767 C C . PHE B 1 88 ? 153.929 105.050 138.767 1.00 83.27 79 PHE A C 1
ATOM 4768 O O . PHE B 1 88 ? 153.851 104.286 139.732 1.00 85.37 79 PHE A O 1
ATOM 4776 N N . CYS B 1 89 ? 153.066 106.038 138.552 1.00 55.60 80 CYS A N 1
ATOM 4777 C CA . CYS B 1 89 ? 151.932 106.289 139.433 1.00 47.47 80 CYS A CA 1
ATOM 4778 C C . CYS B 1 89 ? 150.891 107.074 138.647 1.00 45.97 80 CYS A C 1
ATOM 4779 O O . CYS B 1 89 ? 151.104 107.431 137.486 1.00 53.77 80 CYS A O 1
ATOM 4782 N N . LYS B 1 90 ? 149.752 107.338 139.292 1.00 35.55 81 LYS A N 1
ATOM 4783 C CA . LYS B 1 90 ? 148.690 108.089 138.629 1.00 35.82 81 LYS A CA 1
ATOM 4784 C C . LYS B 1 90 ? 149.143 109.500 138.283 1.00 36.67 81 LYS A C 1
ATOM 4785 O O . LYS B 1 90 ? 148.798 110.026 137.220 1.00 41.60 81 LYS A O 1
ATOM 4791 N N . GLU B 1 91 ? 149.909 110.133 139.174 1.00 35.21 82 GLU A N 1
ATOM 4792 C CA . GLU B 1 91 ? 150.362 111.496 138.924 1.00 34.46 82 GLU A CA 1
ATOM 4793 C C . GLU B 1 91 ? 151.243 111.565 137.686 1.00 42.18 82 GLU A C 1
ATOM 4794 O O . GLU B 1 91 ? 151.130 112.500 136.886 1.00 45.86 82 GLU A O 1
ATOM 4800 N N . THR B 1 92 ? 152.137 110.590 137.515 1.00 39.56 83 THR A N 1
ATOM 4801 C CA . THR B 1 92 ? 152.899 110.502 136.275 1.00 34.34 83 THR A CA 1
ATOM 4802 C C . THR B 1 92 ? 151.981 110.206 135.096 1.00 36.03 83 THR A C 1
ATOM 4803 O O . THR B 1 92 ? 152.153 110.766 134.008 1.00 43.07 83 THR A O 1
ATOM 4807 N N . GLY B 1 93 ? 150.989 109.338 135.299 1.00 31.20 84 GLY A N 1
ATOM 4808 C CA . GLY B 1 93 ? 150.047 109.045 134.232 1.00 31.53 84 GLY A CA 1
ATOM 4809 C C . GLY B 1 93 ? 149.226 110.252 133.822 1.00 33.75 84 GLY A C 1
ATOM 4810 O O . GLY B 1 93 ? 148.994 110.480 132.633 1.00 45.22 84 GLY A O 1
ATOM 4811 N N . TYR B 1 94 ? 148.770 111.039 134.799 1.00 33.92 85 TYR A N 1
ATOM 4812 C CA . TYR B 1 94 ? 148.007 112.240 134.474 1.00 26.64 85 TYR A CA 1
ATOM 4813 C C . TYR B 1 94 ? 148.895 113.305 133.848 1.00 23.83 85 TYR A C 1
ATOM 4814 O O . TYR B 1 94 ? 148.453 114.043 132.963 1.00 39.35 85 TYR A O 1
ATOM 4823 N N . LEU B 1 95 ? 150.147 113.403 134.295 1.00 22.48 86 LEU A N 1
ATOM 4824 C CA . LEU B 1 95 ? 151.056 114.396 133.731 1.00 34.82 86 LEU A CA 1
ATOM 4825 C C . LEU B 1 95 ? 151.308 114.135 132.253 1.00 40.47 86 LEU A C 1
ATOM 4826 O O . LEU B 1 95 ? 151.375 115.073 131.450 1.00 39.97 86 LEU A O 1
ATOM 4831 N N . VAL B 1 96 ? 151.465 112.865 131.876 1.00 39.22 87 VAL A N 1
ATOM 4832 C CA . VAL B 1 96 ? 151.645 112.520 130.470 1.00 37.44 87 VAL A CA 1
ATOM 4833 C C . VAL B 1 96 ? 150.357 112.754 129.690 1.00 35.91 87 VAL A C 1
ATOM 4834 O O . VAL B 1 96 ? 150.386 113.233 128.551 1.00 43.97 87 VAL A O 1
ATOM 4838 N N . LEU B 1 97 ? 149.209 112.424 130.287 1.00 30.21 88 LEU A N 1
ATOM 4839 C CA . LEU B 1 97 ? 147.933 112.626 129.607 1.00 29.21 88 LEU A CA 1
ATOM 4840 C C . LEU B 1 97 ? 147.668 114.105 129.354 1.00 33.28 88 LEU A C 1
ATOM 4841 O O . LEU B 1 97 ? 147.179 114.478 128.283 1.00 46.99 88 LEU A O 1
ATOM 4846 N N . ILE B 1 98 ? 147.966 114.960 130.333 1.00 32.21 89 ILE A N 1
ATOM 4847 C CA . ILE B 1 98 ? 147.780 116.396 130.145 1.00 26.03 89 ILE A CA 1
ATOM 4848 C C . ILE B 1 98 ? 148.695 116.911 129.044 1.00 35.43 89 ILE A C 1
ATOM 4849 O O . ILE B 1 98 ? 148.283 117.715 128.201 1.00 50.08 89 ILE A O 1
ATOM 4854 N N . ALA B 1 99 ? 149.951 116.459 129.032 1.00 42.72 90 ALA A N 1
ATOM 4855 C CA . ALA B 1 99 ? 150.880 116.887 127.990 1.00 40.90 90 ALA A CA 1
ATOM 4856 C C . ALA B 1 99 ? 150.432 116.405 126.616 1.00 45.30 90 ALA A C 1
ATOM 4857 O O . ALA B 1 99 ? 150.628 117.100 125.614 1.00 53.58 90 ALA A O 1
ATOM 4859 N N . VAL B 1 100 ? 149.841 115.211 126.547 1.00 39.83 91 VAL A N 1
ATOM 4860 C CA . VAL B 1 100 ? 149.339 114.708 125.273 1.00 31.41 91 VAL A CA 1
ATOM 4861 C C . VAL B 1 100 ? 148.135 115.521 124.815 1.00 39.57 91 VAL A C 1
ATOM 4862 O O . VAL B 1 100 ? 148.015 115.864 123.634 1.00 51.62 91 VAL A O 1
ATOM 4866 N N . MET B 1 101 ? 147.229 115.849 125.736 1.00 41.29 92 MET A N 1
ATOM 4867 C CA . MET B 1 101 ? 146.065 116.653 125.387 1.00 36.41 92 MET A CA 1
ATOM 4868 C C . MET B 1 101 ? 146.357 118.144 125.374 1.00 33.30 92 MET A C 1
ATOM 4869 O O . MET B 1 101 ? 145.460 118.927 125.055 1.00 46.21 92 MET A O 1
ATOM 4874 N N . LEU B 1 102 ? 147.571 118.558 125.734 1.00 32.11 93 LEU A N 1
ATOM 4875 C CA . LEU B 1 102 ? 147.977 119.938 125.501 1.00 32.18 93 LEU A CA 1
ATOM 4876 C C . LEU B 1 102 ? 148.505 120.112 124.085 1.00 36.81 93 LEU A C 1
ATOM 4877 O O . LEU B 1 102 ? 148.265 121.143 123.449 1.00 38.87 93 LEU A O 1
ATOM 4882 N N . VAL B 1 103 ? 149.230 119.112 123.584 1.00 36.64 94 VAL A N 1
ATOM 4883 C CA . VAL B 1 103 ? 149.689 119.138 122.202 1.00 30.33 94 VAL A CA 1
ATOM 4884 C C . VAL B 1 103 ? 148.520 118.943 121.248 1.00 36.71 94 VAL A C 1
ATOM 4885 O O . VAL B 1 103 ? 148.404 119.641 120.234 1.00 51.33 94 VAL A O 1
ATOM 4889 N N . SER B 1 104 ? 147.625 118.004 121.559 1.00 44.34 95 SER A N 1
ATOM 4890 C CA . SER B 1 104 ? 146.507 117.721 120.670 1.00 40.57 95 SER A CA 1
ATOM 4891 C C . SER B 1 104 ? 145.408 118.770 120.758 1.00 43.02 95 SER A C 1
ATOM 4892 O O . SER B 1 104 ? 144.541 118.811 119.881 1.00 49.76 95 SER A O 1
ATOM 4895 N N . ARG B 1 105 ? 145.412 119.610 121.794 1.00 44.14 96 ARG A N 1
ATOM 4896 C CA . ARG B 1 105 ? 144.453 120.708 121.847 1.00 35.45 96 ARG A CA 1
ATOM 4897 C C . ARG B 1 105 ? 144.864 121.837 120.913 1.00 31.73 96 ARG A C 1
ATOM 4898 O O . ARG B 1 105 ? 144.008 122.507 120.327 1.00 42.96 96 ARG A O 1
ATOM 4906 N N . THR B 1 106 ? 146.171 122.071 120.771 1.00 36.48 97 THR A N 1
ATOM 4907 C CA . THR B 1 106 ? 146.637 123.093 119.840 1.00 41.90 97 THR A CA 1
ATOM 4908 C C . THR B 1 106 ? 146.368 122.689 118.398 1.00 44.82 97 THR A C 1
ATOM 4909 O O . THR B 1 106 ? 145.987 123.529 117.576 1.00 55.17 97 THR A O 1
ATOM 4913 N N . TYR B 1 107 ? 146.561 121.411 118.070 1.00 31.33 98 TYR A N 1
ATOM 4914 C CA . TYR B 1 107 ? 146.248 120.947 116.723 1.00 24.42 98 TYR A CA 1
ATOM 4915 C C . TYR B 1 107 ? 144.765 121.099 116.422 1.00 33.88 98 TYR A C 1
ATOM 4916 O O . TYR B 1 107 ? 144.387 121.485 115.311 1.00 45.15 98 TYR A O 1
ATOM 4925 N N . CYS B 1 108 ? 143.907 120.786 117.394 1.00 40.19 99 CYS A N 1
ATOM 4926 C CA . CYS B 1 108 ? 142.475 120.966 117.191 1.00 31.86 99 CYS A CA 1
ATOM 4927 C C . CYS B 1 108 ? 142.112 122.437 117.058 1.00 45.45 99 CYS A C 1
ATOM 4928 O O . CYS B 1 108 ? 141.136 122.771 116.382 1.00 52.94 99 CYS A O 1
ATOM 4931 N N . ASP B 1 109 ? 142.878 123.327 117.691 1.00 45.36 100 ASP A N 1
ATOM 4932 C CA . ASP B 1 109 ? 142.607 124.755 117.564 1.00 34.27 100 ASP A CA 1
ATOM 4933 C C . ASP B 1 109 ? 143.035 125.279 116.200 1.00 37.49 100 ASP A C 1
ATOM 4934 O O . ASP B 1 109 ? 142.361 126.138 115.622 1.00 51.91 100 ASP A O 1
ATOM 4939 N N . VAL B 1 110 ? 144.160 124.790 115.678 1.00 35.38 101 VAL A N 1
ATOM 4940 C CA . VAL B 1 110 ? 144.598 125.190 114.345 1.00 34.63 101 VAL A CA 1
ATOM 4941 C C . VAL B 1 110 ? 143.691 124.593 113.278 1.00 43.71 101 VAL A C 1
ATOM 4942 O O . VAL B 1 110 ? 143.389 125.240 112.270 1.00 55.49 101 VAL A O 1
ATOM 4946 N N . TRP B 1 111 ? 143.252 123.349 113.473 1.00 48.85 102 TRP A N 1
ATOM 4947 C CA . TRP B 1 111 ? 142.374 122.713 112.497 1.00 39.56 102 TRP A CA 1
ATOM 4948 C C . TRP B 1 111 ? 141.069 123.483 112.347 1.00 43.36 102 TRP A C 1
ATOM 4949 O O . TRP B 1 111 ? 140.531 123.595 111.241 1.00 56.02 102 TRP A O 1
ATOM 4960 N N . MET B 1 112 ? 140.542 124.020 113.450 1.00 46.44 103 MET A N 1
ATOM 4961 C CA . MET B 1 112 ? 139.367 124.880 113.367 1.00 51.96 103 MET A CA 1
ATOM 4962 C C . MET B 1 112 ? 139.670 126.182 112.640 1.00 53.45 103 MET A C 1
ATOM 4963 O O . MET B 1 112 ? 138.795 126.724 111.958 1.00 58.12 103 MET A O 1
ATOM 4968 N N . ILE B 1 113 ? 140.887 126.707 112.785 1.00 53.01 104 ILE A N 1
ATOM 4969 C CA . ILE B 1 113 ? 141.266 127.914 112.057 1.00 49.49 104 ILE A CA 1
ATOM 4970 C C . ILE B 1 113 ? 141.252 127.650 110.558 1.00 53.62 104 ILE A C 1
ATOM 4971 O O . ILE B 1 113 ? 140.712 128.438 109.775 1.00 63.45 104 ILE A O 1
ATOM 4976 N N . GLN B 1 114 ? 141.843 126.531 110.138 1.00 58.01 105 GLN A N 1
ATOM 4977 C CA . GLN B 1 114 ? 141.905 126.221 108.714 1.00 60.10 105 GLN A CA 1
ATOM 4978 C C . GLN B 1 114 ? 140.543 125.810 108.173 1.00 60.92 105 GLN A C 1
ATOM 4979 O O . GLN B 1 114 ? 140.148 126.243 107.085 1.00 66.90 105 GLN A O 1
ATOM 4985 N N . ASN B 1 115 ? 139.815 124.970 108.910 1.00 48.98 106 ASN A N 1
ATOM 4986 C CA . ASN B 1 115 ? 138.506 124.527 108.443 1.00 39.10 106 ASN A CA 1
ATOM 4987 C C . ASN B 1 115 ? 137.485 125.651 108.506 1.00 45.83 106 ASN A C 1
ATOM 4988 O O . ASN B 1 115 ? 136.600 125.739 107.649 1.00 60.24 106 ASN A O 1
ATOM 4993 N N . GLY B 1 116 ? 137.584 126.514 109.516 1.00 62.99 107 GLY A N 1
ATOM 4994 C CA . GLY B 1 116 ? 136.621 127.592 109.651 1.00 65.20 107 GLY A CA 1
ATOM 4995 C C . GLY B 1 116 ? 136.637 128.544 108.473 1.00 61.91 107 GLY A C 1
ATOM 4996 O O . GLY B 1 116 ? 135.588 129.007 108.024 1.00 64.32 107 GLY A O 1
ATOM 4997 N N . THR B 1 117 ? 137.827 128.849 107.954 1.00 62.78 108 THR A N 1
ATOM 4998 C CA . THR B 1 117 ? 137.944 129.740 106.808 1.00 61.75 108 THR A CA 1
ATOM 4999 C C . THR B 1 117 ? 137.623 129.050 105.492 1.00 62.17 108 THR A C 1
ATOM 5000 O O . THR B 1 117 ? 137.572 129.722 104.459 1.00 68.80 108 THR A O 1
ATOM 5004 N N . LEU B 1 118 ? 137.416 127.736 105.502 1.00 58.56 109 LEU A N 1
ATOM 5005 C CA . LEU B 1 118 ? 136.998 127.019 104.307 1.00 51.87 109 LEU A CA 1
ATOM 5006 C C . LEU B 1 118 ? 135.489 126.856 104.230 1.00 54.87 109 LEU A C 1
ATOM 5007 O O . LEU B 1 118 ? 134.944 126.717 103.130 1.00 58.57 109 LEU A O 1
ATOM 5012 N N . ILE B 1 119 ? 134.802 126.852 105.373 1.00 46.08 110 ILE A N 1
ATOM 5013 C CA . ILE B 1 119 ? 133.352 127.008 105.354 1.00 46.22 110 ILE A CA 1
ATOM 5014 C C . ILE B 1 119 ? 132.984 128.398 104.860 1.00 54.07 110 ILE A C 1
ATOM 5015 O O . ILE B 1 119 ? 132.053 128.563 104.065 1.00 60.29 110 ILE A O 1
ATOM 5020 N N . GLU B 1 120 ? 133.714 129.417 105.318 1.00 51.26 111 GLU A N 1
ATOM 5021 C CA . GLU B 1 120 ? 133.398 130.793 104.954 1.00 36.08 111 GLU A CA 1
ATOM 5022 C C . GLU B 1 120 ? 133.718 131.073 103.492 1.00 37.18 111 GLU A C 1
ATOM 5023 O O . GLU B 1 120 ? 133.018 131.854 102.839 1.00 46.66 111 GLU A O 1
ATOM 5029 N N . SER B 1 121 ? 134.778 130.463 102.964 1.00 60.74 112 SER A N 1
ATOM 5030 C CA . SER B 1 121 ? 135.079 130.615 101.545 1.00 56.48 112 SER A CA 1
ATOM 5031 C C . SER B 1 121 ? 134.034 129.918 100.687 1.00 62.14 112 SER A C 1
ATOM 5032 O O . SER B 1 121 ? 133.678 130.408 99.610 1.00 71.58 112 SER A O 1
ATOM 5035 N N . GLY B 1 122 ? 133.543 128.764 101.139 1.00 54.59 113 GLY A N 1
ATOM 5036 C CA . GLY B 1 122 ? 132.474 128.093 100.424 1.00 46.93 113 GLY A CA 1
ATOM 5037 C C . GLY B 1 122 ? 131.166 128.854 100.452 1.00 53.82 113 GLY A C 1
ATOM 5038 O O . GLY B 1 122 ? 130.406 128.821 99.481 1.00 59.09 113 GLY A O 1
ATOM 5039 N N . ILE B 1 123 ? 130.875 129.533 101.563 1.00 49.96 114 ILE A N 1
ATOM 5040 C CA . ILE B 1 123 ? 129.645 130.314 101.664 1.00 40.31 114 ILE A CA 1
ATOM 5041 C C . ILE B 1 123 ? 129.649 131.448 100.649 1.00 43.27 114 ILE A C 1
ATOM 5042 O O . ILE B 1 123 ? 128.697 131.623 99.882 1.00 57.86 114 ILE A O 1
ATOM 5047 N N . ILE B 1 124 ? 130.732 132.231 100.620 1.00 55.09 115 ILE A N 1
ATOM 5048 C CA . ILE B 1 124 ? 130.783 133.424 99.782 1.00 51.96 115 ILE A CA 1
ATOM 5049 C C . ILE B 1 124 ? 131.397 133.153 98.421 1.00 52.20 115 ILE A C 1
ATOM 5050 O O . ILE B 1 124 ? 131.427 134.055 97.573 1.00 52.63 115 ILE A O 1
ATOM 5055 N N . GLY B 1 125 ? 131.889 131.944 98.183 1.00 54.35 116 GLY A N 1
ATOM 5056 C CA . GLY B 1 125 ? 132.073 131.481 96.829 1.00 51.03 116 GLY A CA 1
ATOM 5057 C C . GLY B 1 125 ? 130.787 131.041 96.182 1.00 54.94 116 GLY A C 1
ATOM 5058 O O . GLY B 1 125 ? 130.772 130.682 95.002 1.00 53.17 116 GLY A O 1
ATOM 5059 N N . ARG B 1 126 ? 129.699 131.055 96.955 1.00 50.94 117 ARG A N 1
ATOM 5060 C CA . ARG B 1 126 ? 128.350 130.763 96.477 1.00 47.44 117 ARG A CA 1
ATOM 5061 C C . ARG B 1 126 ? 128.237 129.353 95.911 1.00 57.42 117 ARG A C 1
ATOM 5062 O O . ARG B 1 126 ? 127.475 129.108 94.973 1.00 61.28 117 ARG A O 1
ATOM 5070 N N . SER B 1 127 ? 128.989 128.415 96.480 1.00 47.38 118 SER A N 1
ATOM 5071 C CA . SER B 1 127 ? 128.915 127.009 96.108 1.00 43.35 118 SER A CA 1
ATOM 5072 C C . SER B 1 127 ? 128.362 126.224 97.286 1.00 44.16 118 SER A C 1
ATOM 5073 O O . SER B 1 127 ? 128.932 126.261 98.381 1.00 46.98 118 SER A O 1
ATOM 5076 N N . ARG B 1 128 ? 127.254 125.517 97.059 1.00 44.61 119 ARG A N 1
ATOM 5077 C CA . ARG B 1 128 ? 126.667 124.703 98.116 1.00 44.26 119 ARG A CA 1
ATOM 5078 C C . ARG B 1 128 ? 127.469 123.433 98.354 1.00 45.95 119 ARG A C 1
ATOM 5079 O O . ARG B 1 128 ? 127.443 122.886 99.461 1.00 46.47 119 ARG A O 1
ATOM 5087 N N . LYS B 1 129 ? 128.174 122.946 97.332 1.00 45.04 120 LYS A N 1
ATOM 5088 C CA . LYS B 1 129 ? 128.992 121.751 97.499 1.00 42.13 120 LYS A CA 1
ATOM 5089 C C . LYS B 1 129 ? 130.132 121.993 98.478 1.00 41.92 120 LYS A C 1
ATOM 5090 O O . LYS B 1 129 ? 130.428 121.137 99.319 1.00 50.08 120 LYS A O 1
ATOM 5096 N N . ASP B 1 130 ? 130.783 123.154 98.387 1.00 39.46 121 ASP A N 1
ATOM 5097 C CA . ASP B 1 130 ? 131.899 123.448 99.279 1.00 30.00 121 ASP A CA 1
ATOM 5098 C C . ASP B 1 130 ? 131.418 123.770 100.687 1.00 34.91 121 ASP A C 1
ATOM 5099 O O . ASP B 1 130 ? 132.123 123.499 101.665 1.00 47.08 121 ASP A O 1
ATOM 5104 N N . PHE B 1 131 ? 130.233 124.368 100.812 1.00 38.31 122 PHE A N 1
ATOM 5105 C CA . PHE B 1 131 ? 129.683 124.637 102.136 1.00 38.86 122 PHE A CA 1
ATOM 5106 C C . PHE B 1 131 ? 129.372 123.338 102.867 1.00 49.68 122 PHE A C 1
ATOM 5107 O O . PHE B 1 131 ? 129.702 123.182 104.047 1.00 54.48 122 PHE A O 1
ATOM 5115 N N . LYS B 1 132 ? 128.740 122.387 102.175 1.00 52.78 123 LYS A N 1
ATOM 5116 C CA . LYS B 1 132 ? 128.441 121.098 102.787 1.00 43.74 123 LYS A CA 1
ATOM 5117 C C . LYS B 1 132 ? 129.703 120.286 103.033 1.00 44.18 123 LYS A C 1
ATOM 5118 O O . LYS B 1 132 ? 129.790 119.566 104.032 1.00 52.35 123 LYS A O 1
ATOM 5124 N N . ARG B 1 133 ? 130.685 120.385 102.139 1.00 49.49 124 ARG A N 1
ATOM 5125 C CA . ARG B 1 133 ? 131.902 119.595 102.286 1.00 47.73 124 ARG A CA 1
ATOM 5126 C C . ARG B 1 133 ? 132.650 119.960 103.557 1.00 49.83 124 ARG A C 1
ATOM 5127 O O . ARG B 1 133 ? 133.173 119.082 104.251 1.00 60.42 124 ARG A O 1
ATOM 5135 N N . TYR B 1 134 ? 132.717 121.250 103.879 1.00 48.32 125 TYR A N 1
ATOM 5136 C CA . TYR B 1 134 ? 133.505 121.713 105.010 1.00 43.64 125 TYR A CA 1
ATOM 5137 C C . TYR B 1 134 ? 132.689 121.919 106.275 1.00 43.64 125 TYR A C 1
ATOM 5138 O O . TYR B 1 134 ? 133.273 121.981 107.361 1.00 55.26 125 TYR A O 1
ATOM 5147 N N . LEU B 1 135 ? 131.364 122.028 106.170 1.00 41.86 126 LEU A N 1
ATOM 5148 C CA . LEU B 1 135 ? 130.540 122.042 107.372 1.00 43.61 126 LEU A CA 1
ATOM 5149 C C . LEU B 1 135 ? 130.408 120.646 107.964 1.00 46.83 126 LEU A C 1
ATOM 5150 O O . LEU B 1 135 ? 130.365 120.492 109.188 1.00 59.20 126 LEU A O 1
ATOM 5155 N N . LEU B 1 136 ? 130.346 119.619 107.113 1.00 56.82 127 LEU A N 1
ATOM 5156 C CA . LEU B 1 136 ? 130.258 118.252 107.612 1.00 52.89 127 LEU A CA 1
ATOM 5157 C C . LEU B 1 136 ? 131.570 117.795 108.235 1.00 55.77 127 LEU A C 1
ATOM 5158 O O . LEU B 1 136 ? 131.562 116.955 109.140 1.00 65.37 127 LEU A O 1
ATOM 5163 N N . ASN B 1 137 ? 132.701 118.319 107.760 1.00 44.99 128 ASN A N 1
ATOM 5164 C CA . ASN B 1 137 ? 133.969 118.054 108.428 1.00 35.20 128 ASN A CA 1
ATOM 5165 C C . ASN B 1 137 ? 133.979 118.650 109.827 1.00 40.58 128 ASN A C 1
ATOM 5166 O O . ASN B 1 137 ? 134.526 118.054 110.761 1.00 51.43 128 ASN A O 1
ATOM 5171 N N . PHE B 1 138 ? 133.398 119.838 109.984 1.00 42.51 129 PHE A N 1
ATOM 5172 C CA . PHE B 1 138 ? 133.285 120.440 111.305 1.00 39.17 129 PHE A CA 1
ATOM 5173 C C . PHE B 1 138 ? 132.329 119.656 112.193 1.00 45.16 129 PHE A C 1
ATOM 5174 O O . PHE B 1 138 ? 132.601 119.454 113.381 1.00 53.19 129 PHE A O 1
ATOM 5182 N N . ILE B 1 139 ? 131.203 119.209 111.637 1.00 50.22 130 ILE A N 1
ATOM 5183 C CA . ILE B 1 139 ? 130.230 118.463 112.426 1.00 41.06 130 ILE A CA 1
ATOM 5184 C C . ILE B 1 139 ? 130.795 117.108 112.834 1.00 44.79 130 ILE A C 1
ATOM 5185 O O . ILE B 1 139 ? 130.572 116.640 113.956 1.00 56.66 130 ILE A O 1
ATOM 5190 N N . ALA B 1 140 ? 131.537 116.458 111.938 1.00 44.24 131 ALA A N 1
ATOM 5191 C CA . ALA B 1 140 ? 132.110 115.155 112.260 1.00 38.05 131 ALA A CA 1
ATOM 5192 C C . ALA B 1 140 ? 133.208 115.270 113.307 1.00 40.37 131 ALA A C 1
ATOM 5193 O O . ALA B 1 140 ? 133.360 114.382 114.152 1.00 50.21 131 ALA A O 1
ATOM 5195 N N . ALA B 1 141 ? 133.988 116.346 113.267 1.00 36.15 132 ALA A N 1
ATOM 5196 C CA . ALA B 1 141 ? 135.148 116.483 114.134 1.00 33.82 132 ALA A CA 1
ATOM 5197 C C . ALA B 1 141 ? 134.854 117.189 115.448 1.00 37.32 132 ALA A C 1
ATOM 5198 O O . ALA B 1 141 ? 135.742 117.249 116.303 1.00 42.77 132 ALA A O 1
ATOM 5200 N N . MET B 1 142 ? 133.654 117.723 115.637 1.00 38.24 133 MET A N 1
ATOM 5201 C CA . MET B 1 142 ? 133.366 118.430 116.879 1.00 34.46 133 MET A CA 1
ATOM 5202 C C . MET B 1 142 ? 133.179 117.499 118.080 1.00 41.24 133 MET A C 1
ATOM 5203 O O . MET B 1 142 ? 133.474 117.924 119.204 1.00 47.06 133 MET A O 1
ATOM 5208 N N . PRO B 1 143 ? 132.693 116.255 117.934 1.00 41.82 134 PRO A N 1
ATOM 5209 C CA . PRO B 1 143 ? 132.754 115.347 119.091 1.00 37.00 134 PRO A CA 1
ATOM 5210 C C . PRO B 1 143 ? 134.170 115.067 119.560 1.00 37.70 134 PRO A C 1
ATOM 5211 O O . PRO B 1 143 ? 134.392 114.905 120.765 1.00 45.95 134 PRO A O 1
ATOM 5215 N N . LEU B 1 144 ? 135.136 114.994 118.643 1.00 32.76 135 LEU A N 1
ATOM 5216 C CA . LEU B 1 144 ? 136.522 114.751 119.027 1.00 31.27 135 LEU A CA 1
ATOM 5217 C C . LEU B 1 144 ? 137.184 116.008 119.580 1.00 32.17 135 LEU A C 1
ATOM 5218 O O . LEU B 1 144 ? 138.014 115.923 120.490 1.00 35.90 135 LEU A O 1
ATOM 5223 N N . ILE B 1 145 ? 136.845 117.177 119.035 1.00 31.19 136 ILE A N 1
ATOM 5224 C CA . ILE B 1 145 ? 137.404 118.424 119.549 1.00 29.64 136 ILE A CA 1
ATOM 5225 C C . ILE B 1 145 ? 136.925 118.675 120.971 1.00 37.01 136 ILE A C 1
ATOM 5226 O O . ILE B 1 145 ? 137.703 119.082 121.842 1.00 42.82 136 ILE A O 1
ATOM 5231 N N . SER B 1 146 ? 135.638 118.437 121.232 1.00 38.97 137 SER A N 1
ATOM 5232 C CA . SER B 1 146 ? 135.114 118.609 122.583 1.00 37.83 137 SER A CA 1
ATOM 5233 C C . SER B 1 146 ? 135.678 117.561 123.532 1.00 33.20 137 SER A C 1
ATOM 5234 O O . SER B 1 146 ? 135.901 117.842 124.714 1.00 32.71 137 SER A O 1
ATOM 5237 N N . LEU B 1 147 ? 135.901 116.343 123.037 1.00 38.42 138 LEU A N 1
ATOM 5238 C CA . LEU B 1 147 ? 136.510 115.307 123.864 1.00 34.02 138 LEU A CA 1
ATOM 5239 C C . LEU B 1 147 ? 137.931 115.681 124.257 1.00 28.82 138 LEU A C 1
ATOM 5240 O O . LEU B 1 147 ? 138.332 115.495 125.408 1.00 40.82 138 LEU A O 1
ATOM 5245 N N . VAL B 1 148 ? 138.709 116.211 123.313 1.00 31.15 139 VAL A N 1
ATOM 5246 C CA . VAL B 1 148 ? 140.071 116.634 123.622 1.00 35.49 139 VAL A CA 1
ATOM 5247 C C . VAL B 1 148 ? 140.063 117.808 124.593 1.00 38.60 139 VAL A C 1
ATOM 5248 O O . VAL B 1 148 ? 140.857 117.856 125.539 1.00 38.16 139 VAL A O 1
ATOM 5252 N N . ASN B 1 149 ? 139.165 118.771 124.378 1.00 48.09 140 ASN A N 1
ATOM 5253 C CA . ASN B 1 149 ? 139.163 119.981 125.193 1.00 41.35 140 ASN A CA 1
ATOM 5254 C C . ASN B 1 149 ? 138.694 119.703 126.614 1.00 45.09 140 ASN A C 1
ATOM 5255 O O . ASN B 1 149 ? 139.184 120.322 127.565 1.00 46.46 140 ASN A O 1
ATOM 5260 N N . ASN B 1 150 ? 137.742 118.787 126.782 1.00 40.74 141 ASN A N 1
ATOM 5261 C CA . ASN B 1 150 ? 137.197 118.496 128.100 1.00 28.87 141 ASN A CA 1
ATOM 5262 C C . ASN B 1 150 ? 137.932 117.379 128.822 1.00 35.00 141 ASN A C 1
ATOM 5263 O O . ASN B 1 150 ? 137.808 117.270 130.046 1.00 38.03 141 ASN A O 1
ATOM 5268 N N . PHE B 1 151 ? 138.683 116.544 128.104 1.00 37.19 142 PHE A N 1
ATOM 5269 C CA . PHE B 1 151 ? 139.512 115.551 128.773 1.00 29.09 142 PHE A CA 1
ATOM 5270 C C . PHE B 1 151 ? 140.796 116.167 129.303 1.00 32.72 142 PHE A C 1
ATOM 5271 O O . PHE B 1 151 ? 141.427 115.600 130.200 1.00 43.90 142 PHE A O 1
ATOM 5279 N N . LEU B 1 152 ? 141.205 117.309 128.751 1.00 34.32 143 LEU A N 1
ATOM 5280 C CA . LEU B 1 152 ? 142.315 118.055 129.330 1.00 33.81 143 LEU A CA 1
ATOM 5281 C C . LEU B 1 152 ? 141.910 118.695 130.649 1.00 33.19 143 LEU A C 1
ATOM 5282 O O . LEU B 1 152 ? 142.680 118.678 131.615 1.00 30.90 143 LEU A O 1
ATOM 5287 N N . LYS B 1 153 ? 140.704 119.261 130.709 1.00 36.85 144 LYS A N 1
ATOM 5288 C CA . LYS B 1 153 ? 140.215 119.840 131.955 1.00 27.89 144 LYS A CA 1
ATOM 5289 C C . LYS B 1 153 ? 139.999 118.767 133.013 1.00 37.98 144 LYS A C 1
ATOM 5290 O O . LYS B 1 153 ? 140.226 119.008 134.203 1.00 46.42 144 LYS A O 1
ATOM 5296 N N . TYR B 1 154 ? 139.541 117.584 132.601 1.00 34.11 145 TYR A N 1
ATOM 5297 C CA . TYR B 1 154 ? 139.406 116.476 133.540 1.00 28.79 145 TYR A CA 1
ATOM 5298 C C . TYR B 1 154 ? 140.763 116.032 134.070 1.00 35.64 145 TYR A C 1
ATOM 5299 O O . TYR B 1 154 ? 140.907 115.741 135.262 1.00 42.56 145 TYR A O 1
ATOM 5308 N N . GLY B 1 155 ? 141.769 115.965 133.198 1.00 39.47 146 GLY A N 1
ATOM 5309 C CA . GLY B 1 155 ? 143.095 115.568 133.641 1.00 31.29 146 GLY A CA 1
ATOM 5310 C C . GLY B 1 155 ? 143.729 116.576 134.579 1.00 35.35 146 GLY A C 1
ATOM 5311 O O . GLY B 1 155 ? 144.474 116.205 135.488 1.00 43.88 146 GLY A O 1
ATOM 5312 N N . LEU B 1 156 ? 143.461 117.865 134.361 1.00 33.87 147 LEU A N 1
ATOM 5313 C CA . LEU B 1 156 ? 143.990 118.891 135.253 1.00 18.97 147 LEU A CA 1
ATOM 5314 C C . LEU B 1 156 ? 143.345 118.805 136.628 1.00 28.10 147 LEU A C 1
ATOM 5315 O O . LEU B 1 156 ? 144.037 118.829 137.651 1.00 36.14 147 LEU A O 1
ATOM 5320 N N . ASN B 1 157 ? 142.015 118.707 136.669 1.00 40.92 148 ASN A N 1
ATOM 5321 C CA . ASN B 1 157 ? 141.307 118.641 137.942 1.00 37.18 148 ASN A CA 1
ATOM 5322 C C . ASN B 1 157 ? 141.683 117.389 138.721 1.00 37.32 148 ASN A C 1
ATOM 5323 O O . ASN B 1 157 ? 141.843 117.436 139.945 1.00 45.61 148 ASN A O 1
ATOM 5328 N N . GLU B 1 158 ? 141.816 116.258 138.030 1.00 31.59 149 GLU A N 1
ATOM 5329 C CA . GLU B 1 158 ? 142.190 115.023 138.708 1.00 31.25 149 GLU A CA 1
ATOM 5330 C C . GLU B 1 158 ? 143.611 115.098 139.250 1.00 38.22 149 GLU A C 1
ATOM 5331 O O . GLU B 1 158 ? 143.917 114.499 140.285 1.00 47.85 149 GLU A O 1
ATOM 5337 N N . LEU B 1 159 ? 144.495 115.819 138.559 1.00 47.33 150 LEU A N 1
ATOM 5338 C CA . LEU B 1 159 ? 145.850 116.006 139.066 1.00 40.05 150 LEU A CA 1
ATOM 5339 C C . LEU B 1 159 ? 145.866 116.943 140.266 1.00 45.17 150 LEU A C 1
ATOM 5340 O O . LEU B 1 159 ? 146.666 116.762 141.190 1.00 48.88 150 LEU A O 1
ATOM 5345 N N . LYS B 1 160 ? 144.995 117.954 140.268 1.00 44.83 151 LYS A N 1
ATOM 5346 C CA . LYS B 1 160 ? 144.879 118.830 141.429 1.00 35.61 151 LYS A CA 1
ATOM 5347 C C . LYS B 1 160 ? 144.451 118.049 142.661 1.00 43.25 151 LYS A C 1
ATOM 5348 O O . LYS B 1 160 ? 144.961 118.280 143.762 1.00 46.65 151 LYS A O 1
ATOM 5354 N N . LEU B 1 161 ? 143.502 117.127 142.496 1.00 52.68 152 LEU A N 1
ATOM 5355 C CA . LEU B 1 161 ? 143.048 116.317 143.619 1.00 49.73 152 LEU A CA 1
ATOM 5356 C C . LEU B 1 161 ? 144.096 115.287 144.020 1.00 47.02 152 LEU A C 1
ATOM 5357 O O . LEU B 1 161 ? 144.315 115.052 145.213 1.00 55.55 152 LEU A O 1
ATOM 5362 N N . CYS B 1 162 ? 144.753 114.661 143.042 1.00 45.96 153 CYS A N 1
ATOM 5363 C CA . CYS B 1 162 ? 145.786 113.679 143.355 1.00 42.86 153 CYS A CA 1
ATOM 5364 C C . CYS B 1 162 ? 146.991 114.326 144.020 1.00 46.18 153 CYS A C 1
ATOM 5365 O O . CYS B 1 162 ? 147.685 113.675 144.807 1.00 51.31 153 CYS A O 1
ATOM 5368 N N . PHE B 1 163 ? 147.265 115.592 143.705 1.00 47.77 154 PHE A N 1
ATOM 5369 C CA . PHE B 1 163 ? 148.356 116.303 144.361 1.00 43.25 154 PHE A CA 1
ATOM 5370 C C . PHE B 1 163 ? 148.009 116.630 145.807 1.00 41.09 154 PHE A C 1
ATOM 5371 O O . PHE B 1 163 ? 148.858 116.518 146.697 1.00 32.47 154 PHE A O 1
ATOM 5379 N N . ARG B 1 164 ? 146.765 117.045 146.057 1.00 47.43 155 ARG A N 1
ATOM 5380 C CA . ARG B 1 164 ? 146.346 117.391 147.411 1.00 36.59 155 ARG A CA 1
ATOM 5381 C C . ARG B 1 164 ? 146.334 116.170 148.320 1.00 41.21 155 ARG A C 1
ATOM 5382 O O . ARG B 1 164 ? 146.721 116.257 149.489 1.00 51.44 155 ARG A O 1
ATOM 5390 N N . VAL B 1 165 ? 145.890 115.024 147.802 1.00 43.51 156 VAL A N 1
ATOM 5391 C CA . VAL B 1 165 ? 145.884 113.800 148.597 1.00 34.80 156 VAL A CA 1
ATOM 5392 C C . VAL B 1 165 ? 147.308 113.358 148.909 1.00 40.61 156 VAL A C 1
ATOM 5393 O O . VAL B 1 165 ? 147.600 112.886 150.013 1.00 44.53 156 VAL A O 1
ATOM 5397 N N . ARG B 1 166 ? 148.217 113.499 147.942 1.00 49.05 157 ARG A N 1
ATOM 5398 C CA . ARG B 1 166 ? 149.599 113.082 148.158 1.00 41.45 157 ARG A CA 1
ATOM 5399 C C . ARG B 1 166 ? 150.284 113.947 149.208 1.00 39.75 157 ARG A C 1
ATOM 5400 O O . ARG B 1 166 ? 151.067 113.444 150.021 1.00 38.44 157 ARG A O 1
ATOM 5408 N N . LEU B 1 167 ? 150.012 115.253 149.200 1.00 38.98 158 LEU A N 1
ATOM 5409 C CA . LEU B 1 167 ? 150.609 116.139 150.194 1.00 34.39 158 LEU A CA 1
ATOM 5410 C C . LEU B 1 167 ? 149.990 115.928 151.569 1.00 42.35 158 LEU A C 1
ATOM 5411 O O . LEU B 1 167 ? 150.704 115.887 152.576 1.00 51.28 158 LEU A O 1
ATOM 5416 N N . THR B 1 168 ? 148.663 115.791 151.631 1.00 43.50 159 THR A N 1
ATOM 5417 C CA . THR B 1 168 ? 147.988 115.627 152.914 1.00 34.01 159 THR A CA 1
ATOM 5418 C C . THR B 1 168 ? 148.444 114.359 153.623 1.00 31.97 159 THR A C 1
ATOM 5419 O O . THR B 1 168 ? 148.706 114.374 154.830 1.00 43.31 159 THR A O 1
ATOM 5423 N N . LYS B 1 169 ? 148.569 113.256 152.888 1.00 37.98 160 LYS A N 1
ATOM 5424 C CA . LYS B 1 169 ? 149.059 112.017 153.476 1.00 39.75 160 LYS A CA 1
ATOM 5425 C C . LYS B 1 169 ? 150.537 112.076 153.831 1.00 45.34 160 LYS A C 1
ATOM 5426 O O . LYS B 1 169 ? 151.093 111.054 154.240 1.00 50.00 160 LYS A O 1
ATOM 5432 N N . TYR B 1 170 ? 151.187 113.223 153.655 1.00 39.86 161 TYR A N 1
ATOM 5433 C CA . TYR B 1 170 ? 152.548 113.444 154.119 1.00 34.62 161 TYR A CA 1
ATOM 5434 C C . TYR B 1 170 ? 152.636 114.501 155.203 1.00 41.13 161 TYR A C 1
ATOM 5435 O O . TYR B 1 170 ? 153.463 114.376 156.108 1.00 48.65 161 TYR A O 1
ATOM 5444 N N . LEU B 1 171 ? 151.802 115.535 155.132 1.00 38.51 162 LEU A N 1
ATOM 5445 C CA . LEU B 1 171 ? 151.753 116.560 156.162 1.00 38.89 162 LEU A CA 1
ATOM 5446 C C . LEU B 1 171 ? 150.987 116.117 157.397 1.00 45.01 162 LEU A C 1
ATOM 5447 O O . LEU B 1 171 ? 151.018 116.824 158.408 1.00 49.97 162 LEU A O 1
ATOM 5452 N N . TYR B 1 172 ? 150.300 114.975 157.344 1.00 43.28 163 TYR A N 1
ATOM 5453 C CA . TYR B 1 172 ? 149.572 114.465 158.494 1.00 28.95 163 TYR A CA 1
ATOM 5454 C C . TYR B 1 172 ? 150.225 113.259 159.147 1.00 34.04 163 TYR A C 1
ATOM 5455 O O . TYR B 1 172 ? 149.821 112.888 160.252 1.00 39.65 163 TYR A O 1
ATOM 5464 N N . GLU B 1 173 ? 151.203 112.629 158.496 1.00 43.50 164 GLU A N 1
ATOM 5465 C CA . GLU B 1 173 ? 152.017 111.644 159.197 1.00 41.43 164 GLU A CA 1
ATOM 5466 C C . GLU B 1 173 ? 153.010 112.325 160.124 1.00 44.34 164 GLU A C 1
ATOM 5467 O O . GLU B 1 173 ? 153.287 111.828 161.219 1.00 48.53 164 GLU A O 1
ATOM 5473 N N . GLU B 1 174 ? 153.563 113.462 159.698 1.00 42.54 165 GLU A N 1
ATOM 5474 C CA . GLU B 1 174 ? 154.460 114.221 160.560 1.00 41.31 165 GLU A CA 1
ATOM 5475 C C . GLU B 1 174 ? 153.694 115.003 161.617 1.00 41.40 165 GLU A C 1
ATOM 5476 O O . GLU B 1 174 ? 154.189 115.182 162.734 1.00 42.98 165 GLU A O 1
ATOM 5482 N N . TYR B 1 175 ? 152.495 115.480 161.281 1.00 42.20 166 TYR A N 1
ATOM 5483 C CA . TYR B 1 175 ? 151.711 116.277 162.218 1.00 43.63 166 TYR A CA 1
ATOM 5484 C C . TYR B 1 175 ? 151.265 115.447 163.413 1.00 49.45 166 TYR A C 1
ATOM 5485 O O . TYR B 1 175 ? 151.438 115.856 164.565 1.00 61.36 166 TYR A O 1
ATOM 5494 N N . LEU B 1 176 ? 150.669 114.289 163.161 1.00 42.72 167 LEU A N 1
ATOM 5495 C CA . LEU B 1 176 ? 150.181 113.422 164.231 1.00 41.03 167 LEU A CA 1
ATOM 5496 C C . LEU B 1 176 ? 151.152 112.271 164.490 1.00 41.55 167 LEU A C 1
ATOM 5497 O O . LEU B 1 176 ? 150.817 111.101 164.316 1.00 47.78 167 LEU A O 1
ATOM 5502 N N . GLN B 1 177 ? 152.375 112.598 164.912 1.00 41.19 168 GLN A N 1
ATOM 5503 C CA . GLN B 1 177 ? 153.353 111.548 165.227 1.00 44.03 168 GLN A CA 1
ATOM 5504 C C . GLN B 1 177 ? 153.353 111.209 166.715 1.00 51.81 168 GLN A C 1
ATOM 5505 O O . GLN B 1 177 ? 152.967 110.105 167.108 1.00 55.44 168 GLN A O 1
ATOM 5511 N N . ALA B 1 178 ? 153.787 112.150 167.553 1.00 50.49 169 ALA A N 1
ATOM 5512 C CA . ALA B 1 178 ? 153.699 111.980 168.999 1.00 50.65 169 ALA A CA 1
ATOM 5513 C C . ALA B 1 178 ? 152.925 113.108 169.663 1.00 54.91 169 ALA A C 1
ATOM 5514 O O . ALA B 1 178 ? 151.916 112.853 170.327 1.00 59.12 169 ALA A O 1
ATOM 5516 N N . PHE B 1 179 ? 153.456 114.310 169.703 1.00 55.98 170 PHE A N 1
ATOM 5517 C CA . PHE B 1 179 ? 152.625 115.342 170.361 1.00 56.45 170 PHE A CA 1
ATOM 5518 C C . PHE B 1 179 ? 152.566 116.575 169.489 1.00 58.54 170 PHE A C 1
ATOM 5519 O O . PHE B 1 179 ? 151.991 117.582 169.940 1.00 58.32 170 PHE A O 1
ATOM 5527 N N . THR B 1 180 ? 153.013 116.426 168.244 1.00 50.60 171 THR A N 1
ATOM 5528 C CA . THR B 1 180 ? 153.125 117.578 167.352 1.00 51.78 171 THR A CA 1
ATOM 5529 C C . THR B 1 180 ? 151.825 118.301 167.091 1.00 55.33 171 THR A C 1
ATOM 5530 O O . THR B 1 180 ? 151.974 119.396 166.796 1.00 60.28 171 THR A O 1
ATOM 5534 N N . TYR B 1 181 ? 150.631 117.736 167.161 1.00 56.28 172 TYR A N 1
ATOM 5535 C CA . TYR B 1 181 ? 149.472 118.649 166.998 1.00 56.76 172 TYR A CA 1
ATOM 5536 C C . TYR B 1 181 ? 149.524 119.587 168.200 1.00 58.45 172 TYR A C 1
ATOM 5537 O O . TYR B 1 181 ? 149.068 120.718 168.075 1.00 52.97 172 TYR A O 1
ATOM 5546 N N . TYR B 1 182 ? 150.047 119.088 169.336 1.00 63.52 173 TYR A N 1
ATOM 5547 C CA . TYR B 1 182 ? 149.996 119.859 170.572 1.00 58.03 173 TYR A CA 1
ATOM 5548 C C . TYR B 1 182 ? 151.180 120.807 170.690 1.00 67.94 173 TYR A C 1
ATOM 5549 O O . TYR B 1 182 ? 151.014 121.963 171.094 1.00 75.12 173 TYR A O 1
ATOM 5558 N N . LYS B 1 183 ? 152.379 120.331 170.353 1.00 67.29 174 LYS A N 1
ATOM 5559 C CA . LYS B 1 183 ? 153.575 121.152 170.500 1.00 59.70 174 LYS A CA 1
ATOM 5560 C C . LYS B 1 183 ? 153.511 122.387 169.613 1.00 55.27 174 LYS A C 1
ATOM 5561 O O . LYS B 1 183 ? 153.891 123.484 170.033 1.00 59.36 174 LYS A O 1
ATOM 5567 N N . MET B 1 184 ? 153.031 122.231 168.382 1.00 54.41 175 MET A N 1
ATOM 5568 C CA . MET B 1 184 ? 152.989 123.363 167.467 1.00 59.69 175 MET A CA 1
ATOM 5569 C C . MET B 1 184 ? 151.987 124.419 167.917 1.00 63.79 175 MET A C 1
ATOM 5570 O O . MET B 1 184 ? 152.198 125.614 167.678 1.00 66.34 175 MET A O 1
ATOM 5575 N N . GLY B 1 185 ? 150.913 124.010 168.583 1.00 65.80 176 GLY A N 1
ATOM 5576 C CA . GLY B 1 185 ? 149.888 124.945 168.999 1.00 67.56 176 GLY A CA 1
ATOM 5577 C C . GLY B 1 185 ? 150.312 125.900 170.095 1.00 63.55 176 GLY A C 1
ATOM 5578 O O . GLY B 1 185 ? 150.442 127.104 169.858 1.00 64.71 176 GLY A O 1
ATOM 5579 N N . ASN B 1 186 ? 150.538 125.378 171.301 1.00 64.24 177 ASN A N 1
ATOM 5580 C CA . ASN B 1 186 ? 150.816 126.208 172.466 1.00 70.33 177 ASN A CA 1
ATOM 5581 C C . ASN B 1 186 ? 152.204 125.964 173.047 1.00 70.50 177 ASN A C 1
ATOM 5582 O O . ASN B 1 186 ? 152.423 126.199 174.239 1.00 72.33 177 ASN A O 1
ATOM 5587 N N . LEU B 1 187 ? 153.146 125.497 172.232 1.00 69.85 178 LEU A N 1
ATOM 5588 C CA . LEU B 1 187 ? 154.542 125.407 172.639 1.00 72.59 178 LEU A CA 1
ATOM 5589 C C . LEU B 1 187 ? 155.503 126.064 171.660 1.00 74.77 178 LEU A C 1
ATOM 5590 O O . LEU B 1 187 ? 156.625 126.398 172.061 1.00 76.29 178 LEU A O 1
ATOM 5595 N N . ASP B 1 188 ? 155.112 126.268 170.406 1.00 73.54 179 ASP A N 1
ATOM 5596 C CA . ASP B 1 188 ? 155.868 127.061 169.449 1.00 72.24 179 ASP A CA 1
ATOM 5597 C C . ASP B 1 188 ? 155.108 128.337 169.115 1.00 75.29 179 ASP A C 1
ATOM 5598 O O . ASP B 1 188 ? 153.989 128.569 169.578 1.00 75.18 179 ASP A O 1
ATOM 5603 N N . ASN B 1 189 ? 155.741 129.170 168.290 1.00 77.29 180 ASN A N 1
ATOM 5604 C CA . ASN B 1 189 ? 155.115 130.373 167.762 1.00 75.84 180 ASN A CA 1
ATOM 5605 C C . ASN B 1 189 ? 155.361 130.531 166.267 1.00 75.05 180 ASN A C 1
ATOM 5606 O O . ASN B 1 189 ? 155.008 131.571 165.699 1.00 75.49 180 ASN A O 1
ATOM 5611 N N . ARG B 1 190 ? 155.961 129.528 165.619 1.00 63.56 181 ARG A N 1
ATOM 5612 C CA . ARG B 1 190 ? 156.295 129.645 164.204 1.00 65.31 181 ARG A CA 1
ATOM 5613 C C . ARG B 1 190 ? 155.045 129.767 163.341 1.00 69.11 181 ARG A C 1
ATOM 5614 O O . ARG B 1 190 ? 154.998 130.590 162.420 1.00 68.57 181 ARG A O 1
ATOM 5622 N N . ILE B 1 191 ? 154.023 128.962 163.621 1.00 78.67 182 ILE A N 1
ATOM 5623 C CA . ILE B 1 191 ? 152.768 128.993 162.878 1.00 75.68 182 ILE A CA 1
ATOM 5624 C C . ILE B 1 191 ? 151.663 129.411 163.836 1.00 76.09 182 ILE A C 1
ATOM 5625 O O . ILE B 1 191 ? 151.413 128.733 164.840 1.00 76.99 182 ILE A O 1
ATOM 5630 N N . ALA B 1 192 ? 150.998 130.524 163.522 1.00 85.71 183 ALA A N 1
ATOM 5631 C CA . ALA B 1 192 ? 149.935 131.024 164.385 1.00 90.03 183 ALA A CA 1
ATOM 5632 C C . ALA B 1 192 ? 148.664 130.195 164.254 1.00 91.08 183 ALA A C 1
ATOM 5633 O O . ALA B 1 192 ? 147.983 129.937 165.252 1.00 91.12 183 ALA A O 1
ATOM 5635 N N . ASN B 1 193 ? 148.330 129.770 163.037 1.00 86.60 184 ASN A N 1
ATOM 5636 C CA . ASN B 1 193 ? 147.105 129.021 162.762 1.00 85.27 184 ASN A CA 1
ATOM 5637 C C . ASN B 1 193 ? 147.469 127.744 162.020 1.00 83.95 184 ASN A C 1
ATOM 5638 O O . ASN B 1 193 ? 147.394 127.685 160.786 1.00 81.42 184 ASN A O 1
ATOM 5643 N N . PRO B 1 194 ? 147.879 126.700 162.743 1.00 82.98 185 PRO A N 1
ATOM 5644 C CA . PRO B 1 194 ? 148.168 125.423 162.072 1.00 78.60 185 PRO A CA 1
ATOM 5645 C C . PRO B 1 194 ? 146.948 124.801 161.424 1.00 80.25 185 PRO A C 1
ATOM 5646 O O . PRO B 1 194 ? 147.094 123.992 160.500 1.00 77.44 185 PRO A O 1
ATOM 5650 N N . ASP B 1 195 ? 145.744 125.147 161.887 1.00 82.50 186 ASP A N 1
ATOM 5651 C CA . ASP B 1 195 ? 144.538 124.571 161.302 1.00 75.57 186 ASP A CA 1
ATOM 5652 C C . ASP B 1 195 ? 144.383 124.982 159.845 1.00 77.91 186 ASP A C 1
ATOM 5653 O O . ASP B 1 195 ? 144.165 124.131 158.978 1.00 79.33 186 ASP A O 1
ATOM 5658 N N . GLN B 1 196 ? 144.513 126.272 159.550 1.00 73.01 187 GLN A N 1
ATOM 5659 C CA . GLN B 1 196 ? 144.432 126.738 158.165 1.00 74.12 187 GLN A CA 1
ATOM 5660 C C . GLN B 1 196 ? 145.802 126.723 157.495 1.00 72.20 187 GLN A C 1
ATOM 5661 O O . GLN B 1 196 ? 146.224 127.677 156.845 1.00 72.27 187 GLN A O 1
ATOM 5667 N N . LEU B 1 197 ? 146.502 125.603 157.660 1.00 59.30 188 LEU A N 1
ATOM 5668 C CA . LEU B 1 197 ? 147.753 125.334 156.958 1.00 59.40 188 LEU A CA 1
ATOM 5669 C C . LEU B 1 197 ? 147.846 123.914 156.434 1.00 60.89 188 LEU A C 1
ATOM 5670 O O . LEU B 1 197 ? 148.709 123.642 155.594 1.00 63.63 188 LEU A O 1
ATOM 5675 N N . LEU B 1 198 ? 146.997 122.999 156.895 1.00 51.87 189 LEU A N 1
ATOM 5676 C CA . LEU B 1 198 ? 146.978 121.630 156.423 1.00 46.26 189 LEU A CA 1
ATOM 5677 C C . LEU B 1 198 ? 145.714 121.290 155.654 1.00 50.10 189 LEU A C 1
ATOM 5678 O O . LEU B 1 198 ? 145.624 120.186 155.107 1.00 56.13 189 LEU A O 1
ATOM 5683 N N . THR B 1 199 ? 144.740 122.196 155.599 1.00 48.57 190 THR A N 1
ATOM 5684 C CA . THR B 1 199 ? 143.497 121.934 154.889 1.00 54.81 190 THR A CA 1
ATOM 5685 C C . THR B 1 199 ? 143.192 123.035 153.881 1.00 49.05 190 THR A C 1
ATOM 5686 O O . THR B 1 199 ? 142.624 122.768 152.819 1.00 54.23 190 THR A O 1
ATOM 5690 N N . GLN B 1 200 ? 143.567 124.273 154.198 1.00 42.39 191 GLN A N 1
ATOM 5691 C CA . GLN B 1 200 ? 143.237 125.418 153.361 1.00 45.85 191 GLN A CA 1
ATOM 5692 C C . GLN B 1 200 ? 144.386 125.839 152.454 1.00 48.32 191 GLN A C 1
ATOM 5693 O O . GLN B 1 200 ? 144.177 126.087 151.264 1.00 47.61 191 GLN A O 1
ATOM 5699 N N . ASP B 1 201 ? 145.602 125.934 152.995 1.00 44.73 192 ASP A N 1
ATOM 5700 C CA . ASP B 1 201 ? 146.735 126.347 152.176 1.00 43.75 192 ASP A CA 1
ATOM 5701 C C . ASP B 1 201 ? 147.293 125.189 151.360 1.00 45.05 192 ASP A C 1
ATOM 5702 O O . ASP B 1 201 ? 147.945 125.416 150.335 1.00 49.85 192 ASP A O 1
ATOM 5707 N N . VAL B 1 202 ? 147.060 123.951 151.796 1.00 41.66 193 VAL A N 1
ATOM 5708 C CA . VAL B 1 202 ? 147.476 122.799 151.003 1.00 41.30 193 VAL A CA 1
ATOM 5709 C C . VAL B 1 202 ? 146.631 122.691 149.740 1.00 40.98 193 VAL A C 1
ATOM 5710 O O . VAL B 1 202 ? 147.137 122.351 148.664 1.00 43.53 193 VAL A O 1
ATOM 5714 N N . GLU B 1 203 ? 145.331 122.973 149.850 1.00 37.73 194 GLU A N 1
ATOM 5715 C CA . GLU B 1 203 ? 144.456 122.906 148.685 1.00 38.47 194 GLU A CA 1
ATOM 5716 C C . GLU B 1 203 ? 144.803 123.982 147.666 1.00 41.77 194 GLU A C 1
ATOM 5717 O O . GLU B 1 203 ? 144.794 123.728 146.457 1.00 46.57 194 GLU A O 1
ATOM 5723 N N . LYS B 1 204 ? 145.106 125.194 148.134 1.00 46.25 195 LYS A N 1
ATOM 5724 C CA . LYS B 1 204 ? 145.412 126.285 147.215 1.00 43.31 195 LYS A CA 1
ATOM 5725 C C . LYS B 1 204 ? 146.801 126.144 146.607 1.00 39.60 195 LYS A C 1
ATOM 5726 O O . LYS B 1 204 ? 147.041 126.638 145.501 1.00 40.30 195 LYS A O 1
ATOM 5732 N N . PHE B 1 205 ? 147.727 125.489 147.308 1.00 32.47 196 PHE A N 1
ATOM 5733 C CA . PHE B 1 205 ? 149.048 125.253 146.737 1.00 27.83 196 PHE A CA 1
ATOM 5734 C C . PHE B 1 205 ? 148.974 124.262 145.585 1.00 39.05 196 PHE A C 1
ATOM 5735 O O . PHE B 1 205 ? 149.559 124.486 144.520 1.00 47.36 196 PHE A O 1
ATOM 5743 N N . CYS B 1 206 ? 148.265 123.150 145.784 1.00 49.38 197 CYS A N 1
ATOM 5744 C CA . CYS B 1 206 ? 148.156 122.144 144.735 1.00 39.75 197 CYS A CA 1
ATOM 5745 C C . CYS B 1 206 ? 147.340 122.662 143.561 1.00 36.39 197 CYS A C 1
ATOM 5746 O O . CYS B 1 206 ? 147.637 122.347 142.405 1.00 37.89 197 CYS A O 1
ATOM 5749 N N . ASN B 1 207 ? 146.315 123.466 143.838 1.00 31.46 198 ASN A N 1
ATOM 5750 C CA . ASN B 1 207 ? 145.517 124.074 142.783 1.00 30.91 198 ASN A CA 1
ATOM 5751 C C . ASN B 1 207 ? 146.296 125.101 141.977 1.00 28.56 198 ASN A C 1
ATOM 5752 O O . ASN B 1 207 ? 145.799 125.551 140.941 1.00 36.62 198 ASN A O 1
ATOM 5757 N N . SER B 1 208 ? 147.485 125.494 142.429 1.00 36.87 199 SER A N 1
ATOM 5758 C CA . SER B 1 208 ? 148.303 126.479 141.736 1.00 39.94 199 SER A CA 1
ATOM 5759 C C . SER B 1 208 ? 149.546 125.896 141.086 1.00 32.51 199 SER A C 1
ATOM 5760 O O . SER B 1 208 ? 150.057 126.484 140.134 1.00 38.26 199 SER A O 1
ATOM 5763 N N . VAL B 1 209 ? 150.048 124.760 141.573 1.00 29.22 200 VAL A N 1
ATOM 5764 C CA . VAL B 1 209 ? 151.227 124.160 140.960 1.00 28.91 200 VAL A CA 1
ATOM 5765 C C . VAL B 1 209 ? 150.870 123.505 139.631 1.00 35.91 200 VAL A C 1
ATOM 5766 O O . VAL B 1 209 ? 151.711 123.423 138.728 1.00 35.45 200 VAL A O 1
ATOM 5770 N N . VAL B 1 210 ? 149.631 123.034 139.477 1.00 39.13 201 VAL A N 1
ATOM 5771 C CA . VAL B 1 210 ? 149.201 122.489 138.193 1.00 34.12 201 VAL A CA 1
ATOM 5772 C C . VAL B 1 210 ? 148.450 123.521 137.359 1.00 35.51 201 VAL A C 1
ATOM 5773 O O . VAL B 1 210 ? 148.405 123.392 136.127 1.00 41.71 201 VAL A O 1
ATOM 5777 N N . ASP B 1 211 ? 147.877 124.550 137.987 1.00 40.16 202 ASP A N 1
ATOM 5778 C CA . ASP B 1 211 ? 147.392 125.691 137.221 1.00 35.94 202 ASP A CA 1
ATOM 5779 C C . ASP B 1 211 ? 148.540 126.371 136.493 1.00 40.96 202 ASP A C 1
ATOM 5780 O O . ASP B 1 211 ? 148.405 126.763 135.330 1.00 42.48 202 ASP A O 1
ATOM 5785 N N . LEU B 1 212 ? 149.682 126.519 137.166 1.00 35.70 203 LEU A N 1
ATOM 5786 C CA . LEU B 1 212 ? 150.870 127.044 136.507 1.00 22.47 203 LEU A CA 1
ATOM 5787 C C . LEU B 1 212 ? 151.390 126.084 135.449 1.00 29.22 203 LEU A C 1
ATOM 5788 O O . LEU B 1 212 ? 151.942 126.521 134.437 1.00 35.55 203 LEU A O 1
ATOM 5793 N N . TYR B 1 213 ? 151.228 124.778 135.663 1.00 38.00 204 TYR A N 1
ATOM 5794 C CA . TYR B 1 213 ? 151.639 123.807 134.655 1.00 31.18 204 TYR A CA 1
ATOM 5795 C C . TYR B 1 213 ? 150.834 123.971 133.375 1.00 30.57 204 TYR A C 1
ATOM 5796 O O . TYR B 1 213 ? 151.383 123.882 132.271 1.00 36.34 204 TYR A O 1
ATOM 5805 N N . SER B 1 214 ? 149.530 124.211 133.501 1.00 29.10 205 SER A N 1
ATOM 5806 C CA . SER B 1 214 ? 148.684 124.373 132.325 1.00 31.92 205 SER A CA 1
ATOM 5807 C C . SER B 1 214 ? 148.762 125.791 131.773 1.00 37.53 205 SER A C 1
ATOM 5808 O O . SER B 1 214 ? 149.047 125.985 130.589 1.00 40.13 205 SER A O 1
ATOM 5811 N N . ASN B 1 215 ? 148.536 126.797 132.621 1.00 32.63 206 ASN A N 1
ATOM 5812 C CA . ASN B 1 215 ? 148.465 128.178 132.158 1.00 32.59 206 ASN A CA 1
ATOM 5813 C C . ASN B 1 215 ? 149.786 128.699 131.610 1.00 33.71 206 ASN A C 1
ATOM 5814 O O . ASN B 1 215 ? 149.795 129.762 130.984 1.00 32.11 206 ASN A O 1
ATOM 5819 N N . LEU B 1 216 ? 150.893 127.999 131.839 1.00 27.10 207 LEU A N 1
ATOM 5820 C CA . LEU B 1 216 ? 152.182 128.405 131.296 1.00 25.10 207 LEU A CA 1
ATOM 5821 C C . LEU B 1 216 ? 152.585 127.618 130.060 1.00 33.09 207 LEU A C 1
ATOM 5822 O O . LEU B 1 216 ? 153.185 128.191 129.147 1.00 42.40 207 LEU A O 1
ATOM 5827 N N . SER B 1 217 ? 152.278 126.324 130.007 1.00 29.11 208 SER A N 1
ATOM 5828 C CA . SER B 1 217 ? 152.639 125.503 128.861 1.00 24.51 208 SER A CA 1
ATOM 5829 C C . SER B 1 217 ? 151.541 125.420 127.813 1.00 28.08 208 SER A C 1
ATOM 5830 O O . SER B 1 217 ? 151.798 124.928 126.710 1.00 28.00 208 SER A O 1
ATOM 5833 N N . LYS B 1 218 ? 150.332 125.879 128.120 1.00 26.05 209 LYS A N 1
ATOM 5834 C CA . LYS B 1 218 ? 149.271 125.893 127.123 1.00 26.03 209 LYS A CA 1
ATOM 5835 C C . LYS B 1 218 ? 149.474 127.048 126.147 1.00 31.69 209 LYS A C 1
ATOM 5836 O O . LYS B 1 218 ? 149.499 126.813 124.933 1.00 33.62 209 LYS A O 1
ATOM 5842 N N . PRO B 1 219 ? 149.628 128.311 126.608 1.00 37.46 210 PRO A N 1
ATOM 5843 C CA . PRO B 1 219 ? 149.905 129.383 125.647 1.00 33.99 210 PRO A CA 1
ATOM 5844 C C . PRO B 1 219 ? 151.388 129.524 125.359 1.00 35.85 210 PRO A C 1
ATOM 5845 O O . PRO B 1 219 ? 151.899 130.638 125.226 1.00 39.47 210 PRO A O 1
ATOM 5849 N N . PHE B 1 220 ? 152.081 128.414 125.269 1.00 31.32 211 PHE A N 1
ATOM 5850 C CA . PHE B 1 220 ? 153.472 128.398 124.843 1.00 24.83 211 PHE A CA 1
ATOM 5851 C C . PHE B 1 220 ? 153.704 127.439 123.691 1.00 36.82 211 PHE A C 1
ATOM 5852 O O . PHE B 1 220 ? 154.529 127.719 122.820 1.00 43.42 211 PHE A O 1
ATOM 5860 N N . LEU B 1 221 ? 153.002 126.306 123.670 1.00 35.13 212 LEU A N 1
ATOM 5861 C CA . LEU B 1 221 ? 153.079 125.419 122.519 1.00 28.04 212 LEU A CA 1
ATOM 5862 C C . LEU B 1 221 ? 152.536 126.103 121.274 1.00 31.47 212 LEU A C 1
ATOM 5863 O O . LEU B 1 221 ? 153.115 125.985 120.190 1.00 38.09 212 LEU A O 1
ATOM 5868 N N . ASP B 1 222 ? 151.428 126.833 121.413 1.00 28.20 213 ASP A N 1
ATOM 5869 C CA . ASP B 1 222 ? 150.871 127.539 120.266 1.00 35.67 213 ASP A CA 1
ATOM 5870 C C . ASP B 1 222 ? 151.701 128.762 119.901 1.00 35.24 213 ASP A C 1
ATOM 5871 O O . ASP B 1 222 ? 151.741 129.149 118.729 1.00 40.42 213 ASP A O 1
ATOM 5876 N N . ILE B 1 223 ? 152.368 129.381 120.878 1.00 34.91 214 ILE A N 1
ATOM 5877 C CA . ILE B 1 223 ? 153.289 130.473 120.574 1.00 30.31 214 ILE A CA 1
ATOM 5878 C C . ILE B 1 223 ? 154.375 129.990 119.624 1.00 32.34 214 ILE A C 1
ATOM 5879 O O . ILE B 1 223 ? 154.681 130.637 118.617 1.00 33.44 214 ILE A O 1
ATOM 5884 N N . VAL B 1 224 ? 154.968 128.835 119.929 1.00 27.94 215 VAL A N 1
ATOM 5885 C CA . VAL B 1 224 ? 155.983 128.262 119.054 1.00 30.30 215 VAL A CA 1
ATOM 5886 C C . VAL B 1 224 ? 155.356 127.792 117.749 1.00 32.11 215 VAL A C 1
ATOM 5887 O O . VAL B 1 224 ? 155.937 127.952 116.669 1.00 38.11 215 VAL A O 1
ATOM 5891 N N . LEU B 1 225 ? 154.156 127.216 117.823 1.00 25.05 216 LEU A N 1
ATOM 5892 C CA . LEU B 1 225 ? 153.510 126.693 116.625 1.00 29.14 216 LEU A CA 1
ATOM 5893 C C . LEU B 1 225 ? 153.031 127.815 115.711 1.00 37.15 216 LEU A C 1
ATOM 5894 O O . LEU B 1 225 ? 153.167 127.721 114.486 1.00 43.14 216 LEU A O 1
ATOM 5899 N N . TYR B 1 226 ? 152.470 128.884 116.281 1.00 36.32 217 TYR A N 1
ATOM 5900 C CA . TYR B 1 226 ? 151.982 129.982 115.452 1.00 24.42 217 TYR A CA 1
ATOM 5901 C C . TYR B 1 226 ? 153.130 130.785 114.859 1.00 27.71 217 TYR A C 1
ATOM 5902 O O . TYR B 1 226 ? 153.037 131.258 113.722 1.00 41.54 217 TYR A O 1
ATOM 5911 N N . ILE B 1 227 ? 154.217 130.961 115.612 1.00 23.20 218 ILE A N 1
ATOM 5912 C CA . ILE B 1 227 ? 155.398 131.614 115.053 1.00 28.31 218 ILE A CA 1
ATOM 5913 C C . ILE B 1 227 ? 155.966 130.782 113.913 1.00 25.31 218 ILE A C 1
ATOM 5914 O O . ILE B 1 227 ? 156.372 131.317 112.875 1.00 29.94 218 ILE A O 1
ATOM 5919 N N . PHE B 1 228 ? 155.996 129.459 114.083 1.00 26.70 219 PHE A N 1
ATOM 5920 C CA . PHE B 1 228 ? 156.464 128.580 113.018 1.00 26.85 219 PHE A CA 1
ATOM 5921 C C . PHE B 1 228 ? 155.519 128.587 111.825 1.00 27.57 219 PHE A C 1
ATOM 5922 O O . PHE B 1 228 ? 155.961 128.400 110.686 1.00 29.12 219 PHE A O 1
ATOM 5930 N N . LYS B 1 229 ? 154.225 128.801 112.058 1.00 29.01 220 LYS A N 1
ATOM 5931 C CA . LYS B 1 229 ? 153.244 128.790 110.981 1.00 31.62 220 LYS A CA 1
ATOM 5932 C C . LYS B 1 229 ? 153.062 130.160 110.337 1.00 31.78 220 LYS A C 1
ATOM 5933 O O . LYS B 1 229 ? 152.902 130.248 109.116 1.00 34.63 220 LYS A O 1
ATOM 5939 N N . LEU B 1 230 ? 153.068 131.232 111.131 1.00 34.06 221 LEU A N 1
ATOM 5940 C CA . LEU B 1 230 ? 152.973 132.570 110.555 1.00 28.32 221 LEU A CA 1
ATOM 5941 C C . LEU B 1 230 ? 154.219 132.909 109.751 1.00 34.27 221 LEU A C 1
ATOM 5942 O O . LEU B 1 230 ? 154.131 133.576 108.715 1.00 46.05 221 LEU A O 1
ATOM 5947 N N . THR B 1 231 ? 155.388 132.481 110.217 1.00 31.13 222 THR A N 1
ATOM 5948 C CA . THR B 1 231 ? 156.548 132.452 109.341 1.00 22.79 222 THR A CA 1
ATOM 5949 C C . THR B 1 231 ? 156.275 131.487 108.196 1.00 25.00 222 THR A C 1
ATOM 5950 O O . THR B 1 231 ? 155.593 130.473 108.364 1.00 35.03 222 THR A O 1
ATOM 5954 N N . SER B 1 232 ? 156.794 131.824 107.019 1.00 26.34 223 SER A N 1
ATOM 5955 C CA . SER B 1 232 ? 156.474 131.172 105.753 1.00 35.29 223 SER A CA 1
ATOM 5956 C C . SER B 1 232 ? 155.036 131.426 105.324 1.00 43.20 223 SER A C 1
ATOM 5957 O O . SER B 1 232 ? 154.577 130.835 104.340 1.00 53.02 223 SER A O 1
ATOM 5960 N N . ALA B 1 233 ? 154.313 132.283 106.036 1.00 39.41 224 ALA A N 1
ATOM 5961 C CA . ALA B 1 233 ? 152.981 132.730 105.651 1.00 33.64 224 ALA A CA 1
ATOM 5962 C C . ALA B 1 233 ? 152.896 134.236 105.489 1.00 29.33 224 ALA A C 1
ATOM 5963 O O . ALA B 1 233 ? 152.236 134.714 104.566 1.00 37.00 224 ALA A O 1
ATOM 5965 N N . ILE B 1 234 ? 153.544 134.998 106.367 1.00 29.07 225 ILE A N 1
ATOM 5966 C CA . ILE B 1 234 ? 153.627 136.447 106.228 1.00 38.46 225 ILE A CA 1
ATOM 5967 C C . ILE B 1 234 ? 155.084 136.868 106.359 1.00 37.17 225 ILE A C 1
ATOM 5968 O O . ILE B 1 234 ? 155.388 138.055 106.520 1.00 41.36 225 ILE A O 1
ATOM 5973 N N . GLY B 1 235 ? 155.991 135.899 106.286 1.00 25.83 226 GLY A N 1
ATOM 5974 C CA . GLY B 1 235 ? 157.408 136.164 106.384 1.00 21.44 226 GLY A CA 1
ATOM 5975 C C . GLY B 1 235 ? 157.925 136.077 107.808 1.00 31.71 226 GLY A C 1
ATOM 5976 O O . GLY B 1 235 ? 157.175 135.959 108.778 1.00 38.78 226 GLY A O 1
ATOM 5977 N N . ALA B 1 236 ? 159.253 136.127 107.925 1.00 38.33 227 ALA A N 1
ATOM 5978 C CA . ALA B 1 236 ? 159.881 136.090 109.241 1.00 33.48 227 ALA A CA 1
ATOM 5979 C C . ALA B 1 236 ? 159.609 137.368 110.022 1.00 29.56 227 ALA A C 1
ATOM 5980 O O . ALA B 1 236 ? 159.429 137.329 111.244 1.00 24.77 227 ALA A O 1
ATOM 5982 N N . GLN B 1 237 ? 159.581 138.511 109.335 1.00 35.56 228 GLN A N 1
ATOM 5983 C CA . GLN B 1 237 ? 159.327 139.790 109.985 1.00 30.07 228 GLN A CA 1
ATOM 5984 C C . GLN B 1 237 ? 157.879 139.954 110.417 1.00 31.95 228 GLN A C 1
ATOM 5985 O O . GLN B 1 237 ? 157.571 140.912 111.132 1.00 33.57 228 GLN A O 1
ATOM 5991 N N . GLY B 1 238 ? 156.990 139.061 109.998 1.00 30.85 229 GLY A N 1
ATOM 5992 C CA . GLY B 1 238 ? 155.604 139.123 110.387 1.00 25.39 229 GLY A CA 1
ATOM 5993 C C . GLY B 1 238 ? 155.412 138.964 111.880 1.00 31.73 229 GLY A C 1
ATOM 5994 O O . GLY B 1 238 ? 155.025 139.906 112.576 1.00 40.00 229 GLY A O 1
ATOM 5995 N N . PRO B 1 239 ? 155.680 137.765 112.410 1.00 31.68 230 PRO A N 1
ATOM 5996 C CA . PRO B 1 239 ? 155.539 137.563 113.855 1.00 29.53 230 PRO A CA 1
ATOM 5997 C C . PRO B 1 239 ? 156.799 137.931 114.618 1.00 33.77 230 PRO A C 1
ATOM 5998 O O . PRO B 1 239 ? 157.173 137.249 115.576 1.00 44.91 230 PRO A O 1
ATOM 6002 N N . ALA B 1 240 ? 157.449 138.998 114.213 1.00 29.13 231 ALA A N 1
ATOM 6003 C CA . ALA B 1 240 ? 158.561 139.586 114.947 1.00 20.84 231 ALA A CA 1
ATOM 6004 C C . ALA B 1 240 ? 158.344 141.065 115.204 1.00 39.69 231 ALA A C 1
ATOM 6005 O O . ALA B 1 240 ? 158.740 141.566 116.257 1.00 44.81 231 ALA A O 1
ATOM 6007 N N . SER B 1 241 ? 157.725 141.777 114.261 1.00 35.66 232 SER A N 1
ATOM 6008 C CA . SER B 1 241 ? 157.281 143.139 114.514 1.00 20.81 232 SER A CA 1
ATOM 6009 C C . SER B 1 241 ? 156.068 143.168 115.430 1.00 23.40 232 SER A C 1
ATOM 6010 O O . SER B 1 241 ? 155.829 144.175 116.103 1.00 37.95 232 SER A O 1
ATOM 6013 N N . MET B 1 242 ? 155.285 142.088 115.452 1.00 19.97 233 MET A N 1
ATOM 6014 C CA . MET B 1 242 ? 154.218 141.970 116.439 1.00 27.89 233 MET A CA 1
ATOM 6015 C C . MET B 1 242 ? 154.777 141.637 117.816 1.00 36.67 233 MET A C 1
ATOM 6016 O O . MET B 1 242 ? 154.302 142.165 118.827 1.00 38.84 233 MET A O 1
ATOM 6021 N N . MET B 1 243 ? 155.780 140.759 117.880 1.00 34.39 234 MET A N 1
ATOM 6022 C CA . MET B 1 243 ? 156.480 140.537 119.141 1.00 29.86 234 MET A CA 1
ATOM 6023 C C . MET B 1 243 ? 157.153 141.810 119.625 1.00 32.71 234 MET A C 1
ATOM 6024 O O . MET B 1 243 ? 157.111 142.129 120.818 1.00 41.09 234 MET A O 1
ATOM 6029 N N . ALA B 1 244 ? 157.794 142.544 118.717 1.00 16.77 235 ALA A N 1
ATOM 6030 C CA . ALA B 1 244 ? 158.451 143.781 119.111 1.00 23.31 235 ALA A CA 1
ATOM 6031 C C . ALA B 1 244 ? 157.444 144.800 119.623 1.00 34.82 235 ALA A C 1
ATOM 6032 O O . ALA B 1 244 ? 157.674 145.443 120.651 1.00 42.37 235 ALA A O 1
ATOM 6034 N N . TYR B 1 245 ? 156.315 144.957 118.929 1.00 29.72 236 TYR A N 1
ATOM 6035 C CA . TYR B 1 245 ? 155.336 145.949 119.356 1.00 24.85 236 TYR A CA 1
ATOM 6036 C C . TYR B 1 245 ? 154.669 145.550 120.665 1.00 30.28 236 TYR A C 1
ATOM 6037 O O . TYR B 1 245 ? 154.526 146.379 121.567 1.00 42.97 236 TYR A O 1
ATOM 6046 N N . LEU B 1 246 ? 154.244 144.291 120.786 1.00 25.26 237 LEU A N 1
ATOM 6047 C CA . LEU B 1 246 ? 153.549 143.868 121.997 1.00 23.01 237 LEU A CA 1
ATOM 6048 C C . LEU B 1 246 ? 154.451 143.978 123.219 1.00 19.22 237 LEU A C 1
ATOM 6049 O O . LEU B 1 246 ? 154.009 144.409 124.290 1.00 30.10 237 LEU A O 1
ATOM 6054 N N . VAL B 1 247 ? 155.718 143.592 123.080 1.00 19.85 238 VAL A N 1
ATOM 6055 C CA . VAL B 1 247 ? 156.640 143.663 124.208 1.00 20.89 238 VAL A CA 1
ATOM 6056 C C . VAL B 1 247 ? 156.978 145.113 124.536 1.00 25.09 238 VAL A C 1
ATOM 6057 O O . VAL B 1 247 ? 156.960 145.521 125.702 1.00 28.32 238 VAL A O 1
ATOM 6061 N N . VAL B 1 248 ? 157.282 145.917 123.515 1.00 26.31 239 VAL A N 1
ATOM 6062 C CA . VAL B 1 248 ? 157.671 147.304 123.755 1.00 22.76 239 VAL A CA 1
ATOM 6063 C C . VAL B 1 248 ? 156.490 148.110 124.280 1.00 29.23 239 VAL A C 1
ATOM 6064 O O . VAL B 1 248 ? 156.618 148.868 125.248 1.00 38.26 239 VAL A O 1
ATOM 6068 N N . SER B 1 249 ? 155.321 147.958 123.656 1.00 30.76 240 SER A N 1
ATOM 6069 C CA . SER B 1 249 ? 154.142 148.676 124.127 1.00 25.43 240 SER A CA 1
ATOM 6070 C C . SER B 1 249 ? 153.683 148.172 125.487 1.00 27.27 240 SER A C 1
ATOM 6071 O O . SER B 1 249 ? 153.115 148.940 126.269 1.00 36.04 240 SER A O 1
ATOM 6074 N N . GLY B 1 250 ? 153.898 146.889 125.778 1.00 24.11 241 GLY A N 1
ATOM 6075 C CA . GLY B 1 250 ? 153.556 146.375 127.093 1.00 23.31 241 GLY A CA 1
ATOM 6076 C C . GLY B 1 250 ? 154.420 146.961 128.193 1.00 25.74 241 GLY A C 1
ATOM 6077 O O . GLY B 1 250 ? 153.923 147.301 129.269 1.00 33.35 241 GLY A O 1
ATOM 6078 N N . LEU B 1 251 ? 155.726 147.075 127.945 1.00 25.87 242 LEU A N 1
ATOM 6079 C CA . LEU B 1 251 ? 156.614 147.685 128.929 1.00 26.36 242 LEU A CA 1
ATOM 6080 C C . LEU B 1 251 ? 156.285 149.157 129.130 1.00 33.85 242 LEU A C 1
ATOM 6081 O O . LEU B 1 251 ? 156.280 149.648 130.264 1.00 43.01 242 LEU A O 1
ATOM 6086 N N . PHE B 1 252 ? 156.012 149.877 128.040 1.00 31.92 243 PHE A N 1
ATOM 6087 C CA . PHE B 1 252 ? 155.681 151.294 128.146 1.00 30.57 243 PHE A CA 1
ATOM 6088 C C . PHE B 1 252 ? 154.394 151.504 128.931 1.00 30.10 243 PHE A C 1
ATOM 6089 O O . PHE B 1 252 ? 154.300 152.426 129.748 1.00 34.15 243 PHE A O 1
ATOM 6097 N N . LEU B 1 253 ? 153.388 150.662 128.694 1.00 27.35 244 LEU A N 1
ATOM 6098 C CA . LEU B 1 253 ? 152.135 150.777 129.432 1.00 28.18 244 LEU A CA 1
ATOM 6099 C C . LEU B 1 253 ? 152.329 150.489 130.914 1.00 28.70 244 LEU A C 1
ATOM 6100 O O . LEU B 1 253 ? 151.799 151.212 131.764 1.00 32.19 244 LEU A O 1
ATOM 6105 N N . THR B 1 254 ? 153.074 149.432 131.243 1.00 27.78 245 THR A N 1
ATOM 6106 C CA . THR B 1 254 ? 153.309 149.101 132.645 1.00 26.30 245 THR A CA 1
ATOM 6107 C C . THR B 1 254 ? 154.079 150.210 133.349 1.00 32.08 245 THR A C 1
ATOM 6108 O O . THR B 1 254 ? 153.765 150.571 134.489 1.00 31.37 245 THR A O 1
ATOM 6112 N N . ARG B 1 255 ? 155.089 150.768 132.681 1.00 30.04 246 ARG A N 1
ATOM 6113 C CA . ARG B 1 255 ? 155.826 151.887 133.254 1.00 30.23 246 ARG A CA 1
ATOM 6114 C C . ARG B 1 255 ? 154.937 153.116 133.398 1.00 35.19 246 ARG A C 1
ATOM 6115 O O . ARG B 1 255 ? 155.034 153.850 134.388 1.00 40.21 246 ARG A O 1
ATOM 6123 N N . LEU B 1 256 ? 154.061 153.355 132.420 1.00 34.44 247 LEU A N 1
ATOM 6124 C CA . LEU B 1 256 ? 153.201 154.534 132.466 1.00 32.05 247 LEU A CA 1
ATOM 6125 C C . LEU B 1 256 ? 152.171 154.436 133.584 1.00 28.97 247 LEU A C 1
ATOM 6126 O O . LEU B 1 256 ? 151.853 155.441 134.228 1.00 38.33 247 LEU A O 1
ATOM 6131 N N . ARG B 1 257 ? 151.635 153.240 133.831 1.00 23.33 248 ARG A N 1
ATOM 6132 C CA . ARG B 1 257 ? 150.635 153.043 134.873 1.00 29.85 248 ARG A CA 1
ATOM 6133 C C . ARG B 1 257 ? 151.252 152.647 136.209 1.00 34.97 248 ARG A C 1
ATOM 6134 O O . ARG B 1 257 ? 150.603 151.962 137.012 1.00 36.88 248 ARG A O 1
ATOM 6142 N N . ARG B 1 258 ? 152.492 153.062 136.468 1.00 36.28 249 ARG A N 1
ATOM 6143 C CA . ARG B 1 258 ? 153.093 152.838 137.781 1.00 36.82 249 ARG A CA 1
ATOM 6144 C C . ARG B 1 258 ? 152.247 153.405 138.913 1.00 45.94 249 ARG A C 1
ATOM 6145 O O . ARG B 1 258 ? 152.025 152.687 139.904 1.00 47.79 249 ARG A O 1
ATOM 6153 N N . PRO B 1 259 ? 151.734 154.671 138.852 1.00 43.30 250 PRO A N 1
ATOM 6154 C CA . PRO B 1 259 ? 150.882 155.188 139.929 1.00 34.50 250 PRO A CA 1
ATOM 6155 C C . PRO B 1 259 ? 149.445 154.677 139.876 1.00 34.96 250 PRO A C 1
ATOM 6156 O O . PRO B 1 259 ? 148.491 155.448 139.930 1.00 48.82 250 PRO A O 1
ATOM 6160 N N . ILE B 1 260 ? 149.291 153.365 139.747 1.00 31.86 251 ILE A N 1
ATOM 6161 C CA . ILE B 1 260 ? 148.003 152.701 139.900 1.00 38.18 251 ILE A CA 1
ATOM 6162 C C . ILE B 1 260 ? 147.985 151.834 141.151 1.00 41.91 251 ILE A C 1
ATOM 6163 O O . ILE B 1 260 ? 147.059 151.911 141.958 1.00 47.99 251 ILE A O 1
ATOM 6168 N N . GLY B 1 261 ? 149.010 151.004 141.329 1.00 46.64 252 GLY A N 1
ATOM 6169 C CA . GLY B 1 261 ? 149.209 150.331 142.594 1.00 45.89 252 GLY A CA 1
ATOM 6170 C C . GLY B 1 261 ? 149.795 151.205 143.677 1.00 45.75 252 GLY A C 1
ATOM 6171 O O . GLY B 1 261 ? 149.798 150.808 144.845 1.00 47.05 252 GLY A O 1
ATOM 6172 N N . LYS B 1 262 ? 150.302 152.384 143.310 1.00 44.21 253 LYS A N 1
ATOM 6173 C CA . LYS B 1 262 ? 150.793 153.327 144.309 1.00 49.53 253 LYS A CA 1
ATOM 6174 C C . LYS B 1 262 ? 149.643 154.049 144.998 1.00 49.39 253 LYS A C 1
ATOM 6175 O O . LYS B 1 262 ? 149.707 154.320 146.202 1.00 46.67 253 LYS A O 1
ATOM 6181 N N . MET B 1 263 ? 148.588 154.377 144.255 1.00 42.98 254 MET A N 1
ATOM 6182 C CA . MET B 1 263 ? 147.395 154.974 144.838 1.00 37.99 254 MET A CA 1
ATOM 6183 C C . MET B 1 263 ? 146.288 153.959 145.082 1.00 39.37 254 MET A C 1
ATOM 6184 O O . MET B 1 263 ? 145.201 154.344 145.520 1.00 48.74 254 MET A O 1
ATOM 6189 N N . THR B 1 264 ? 146.529 152.679 144.802 1.00 30.67 255 THR A N 1
ATOM 6190 C CA . THR B 1 264 ? 145.596 151.650 145.248 1.00 36.14 255 THR A CA 1
ATOM 6191 C C . THR B 1 264 ? 145.731 151.412 146.746 1.00 44.00 255 THR A C 1
ATOM 6192 O O . THR B 1 264 ? 144.730 151.219 147.445 1.00 43.13 255 THR A O 1
ATOM 6196 N N . ILE B 1 265 ? 146.964 151.432 147.257 1.00 47.32 256 ILE A N 1
ATOM 6197 C CA . ILE B 1 265 ? 147.172 151.283 148.693 1.00 45.62 256 ILE A CA 1
ATOM 6198 C C . ILE B 1 265 ? 146.649 152.501 149.445 1.00 46.23 256 ILE A C 1
ATOM 6199 O O . ILE B 1 265 ? 146.135 152.372 150.562 1.00 48.11 256 ILE A O 1
ATOM 6204 N N . THR B 1 266 ? 146.770 153.695 148.860 1.00 36.45 257 THR A N 1
ATOM 6205 C CA . THR B 1 266 ? 146.242 154.892 149.506 1.00 32.51 257 THR A CA 1
ATOM 6206 C C . THR B 1 266 ? 144.728 154.812 149.646 1.00 35.68 257 THR A C 1
ATOM 6207 O O . THR B 1 266 ? 144.172 155.191 150.682 1.00 46.12 257 THR A O 1
ATOM 6211 N N . GLU B 1 267 ? 144.043 154.314 148.614 1.00 40.50 258 GLU A N 1
ATOM 6212 C CA . GLU B 1 267 ? 142.607 154.084 148.729 1.00 43.83 258 GLU A CA 1
ATOM 6213 C C . GLU B 1 267 ? 142.304 153.029 149.784 1.00 41.69 258 GLU A C 1
ATOM 6214 O O . GLU B 1 267 ? 141.379 153.192 150.587 1.00 43.16 258 GLU A O 1
ATOM 6220 N N . GLN B 1 268 ? 143.078 151.942 149.800 1.00 41.59 259 GLN A N 1
ATOM 6221 C CA . GLN B 1 268 ? 142.873 150.899 150.799 1.00 46.41 259 GLN A CA 1
ATOM 6222 C C . GLN B 1 268 ? 143.127 151.426 152.204 1.00 43.79 259 GLN A C 1
ATOM 6223 O O . GLN B 1 268 ? 142.399 151.088 153.144 1.00 43.59 259 GLN A O 1
ATOM 6229 N N . LYS B 1 269 ? 144.165 152.249 152.369 1.00 42.20 260 LYS A N 1
ATOM 6230 C CA . LYS B 1 269 ? 144.420 152.866 153.666 1.00 44.14 260 LYS A CA 1
ATOM 6231 C C . LYS B 1 269 ? 143.275 153.784 154.072 1.00 46.66 260 LYS A C 1
ATOM 6232 O O . LYS B 1 269 ? 142.851 153.784 155.234 1.00 47.24 260 LYS A O 1
ATOM 6238 N N . TYR B 1 270 ? 142.759 154.573 153.127 1.00 44.03 261 TYR A N 1
ATOM 6239 C CA . TYR B 1 270 ? 141.635 155.454 153.428 1.00 34.35 261 TYR A CA 1
ATOM 6240 C C . TYR B 1 270 ? 140.358 154.659 153.669 1.00 41.24 261 TYR A C 1
ATOM 6241 O O . TYR B 1 270 ? 139.556 155.015 154.538 1.00 48.68 261 TYR A O 1
ATOM 6250 N N . GLU B 1 271 ? 140.142 153.590 152.898 1.00 45.71 262 GLU A N 1
ATOM 6251 C CA . GLU B 1 271 ? 139.005 152.712 153.157 1.00 42.38 262 GLU A CA 1
ATOM 6252 C C . GLU B 1 271 ? 139.131 152.032 154.512 1.00 44.71 262 GLU A C 1
ATOM 6253 O O . GLU B 1 271 ? 138.154 151.943 155.264 1.00 45.93 262 GLU A O 1
ATOM 6259 N N . GLY B 1 272 ? 140.329 151.546 154.840 1.00 42.69 263 GLY A N 1
ATOM 6260 C CA . GLY B 1 272 ? 140.506 150.810 156.081 1.00 43.90 263 GLY A CA 1
ATOM 6261 C C . GLY B 1 272 ? 140.309 151.670 157.313 1.00 44.06 263 GLY A C 1
ATOM 6262 O O . GLY B 1 272 ? 139.824 151.193 158.341 1.00 49.85 263 GLY A O 1
ATOM 6263 N N . GLU B 1 273 ? 140.694 152.941 157.236 1.00 37.68 264 GLU A N 1
ATOM 6264 C CA . GLU B 1 273 ? 140.526 153.848 158.360 1.00 41.44 264 GLU A CA 1
ATOM 6265 C C . GLU B 1 273 ? 139.211 154.614 158.316 1.00 43.99 264 GLU A C 1
ATOM 6266 O O . GLU B 1 273 ? 138.920 155.364 159.253 1.00 46.44 264 GLU A O 1
ATOM 6272 N N . TYR B 1 274 ? 138.422 154.459 157.252 1.00 47.34 265 TYR A N 1
ATOM 6273 C CA . TYR B 1 274 ? 137.030 154.893 157.290 1.00 39.05 265 TYR A CA 1
ATOM 6274 C C . TYR B 1 274 ? 136.164 153.905 158.055 1.00 41.43 265 TYR A C 1
ATOM 6275 O O . TYR B 1 274 ? 135.195 154.307 158.706 1.00 45.31 265 TYR A O 1
ATOM 6284 N N . ARG B 1 275 ? 136.491 152.613 157.980 1.00 44.07 266 ARG A N 1
ATOM 6285 C CA . ARG B 1 275 ? 135.815 151.630 158.814 1.00 43.09 266 ARG A CA 1
ATOM 6286 C C . ARG B 1 275 ? 136.256 151.738 160.266 1.00 48.39 266 ARG A C 1
ATOM 6287 O O . ARG B 1 275 ? 135.514 151.337 161.170 1.00 51.86 266 ARG A O 1
ATOM 6295 N N . TYR B 1 276 ? 137.456 152.266 160.509 1.00 47.65 267 TYR A N 1
ATOM 6296 C CA . TYR B 1 276 ? 137.946 152.397 161.876 1.00 44.19 267 TYR A CA 1
ATOM 6297 C C . TYR B 1 276 ? 137.174 153.465 162.641 1.00 49.81 267 TYR A C 1
ATOM 6298 O O . TYR B 1 276 ? 136.745 153.237 163.778 1.00 55.06 267 TYR A O 1
ATOM 6307 N N . VAL B 1 277 ? 136.985 154.639 162.036 1.00 46.23 268 VAL A N 1
ATOM 6308 C CA . VAL B 1 277 ? 136.255 155.704 162.717 1.00 38.21 268 VAL A CA 1
ATOM 6309 C C . VAL B 1 277 ? 134.794 155.325 162.902 1.00 44.25 268 VAL A C 1
ATOM 6310 O O . VAL B 1 277 ? 134.104 155.889 163.759 1.00 48.30 268 VAL A O 1
ATOM 6314 N N . ASN B 1 278 ? 134.293 154.381 162.103 1.00 52.44 269 ASN A N 1
ATOM 6315 C CA . ASN B 1 278 ? 132.944 153.870 162.320 1.00 52.56 269 ASN A CA 1
ATOM 6316 C C . ASN B 1 278 ? 132.918 152.857 163.458 1.00 52.43 269 ASN A C 1
ATOM 6317 O O . ASN B 1 278 ? 132.058 152.930 164.342 1.00 54.28 269 ASN A O 1
ATOM 6322 N N . SER B 1 279 ? 133.856 151.907 163.452 1.00 49.63 270 SER A N 1
ATOM 6323 C CA . SER B 1 279 ? 133.911 150.908 164.515 1.00 51.63 270 SER A CA 1
ATOM 6324 C C . SER B 1 279 ? 134.253 151.545 165.855 1.00 54.04 270 SER A C 1
ATOM 6325 O O . SER B 1 279 ? 133.714 151.146 166.893 1.00 57.25 270 SER A O 1
ATOM 6328 N N . ARG B 1 280 ? 135.156 152.526 165.853 1.00 57.62 271 ARG A N 1
ATOM 6329 C CA . ARG B 1 280 ? 135.473 153.241 167.084 1.00 58.15 271 ARG A CA 1
ATOM 6330 C C . ARG B 1 280 ? 134.281 154.038 167.595 1.00 58.61 271 ARG A C 1
ATOM 6331 O O . ARG B 1 280 ? 134.196 154.322 168.794 1.00 63.41 271 ARG A O 1
ATOM 6339 N N . LEU B 1 281 ? 133.360 154.414 166.709 1.00 53.98 272 LEU A N 1
ATOM 6340 C CA . LEU B 1 281 ? 132.151 155.101 167.148 1.00 54.25 272 LEU A CA 1
ATOM 6341 C C . LEU B 1 281 ? 131.172 154.142 167.812 1.00 59.32 272 LEU A C 1
ATOM 6342 O O . LEU B 1 281 ? 130.431 154.543 168.715 1.00 65.79 272 LEU A O 1
ATOM 6347 N N . ILE B 1 282 ? 131.161 152.881 167.391 1.00 57.10 273 ILE A N 1
ATOM 6348 C CA . ILE B 1 282 ? 130.185 151.915 167.886 1.00 56.91 273 ILE A CA 1
ATOM 6349 C C . ILE B 1 282 ? 130.668 151.232 169.157 1.00 61.05 273 ILE A C 1
ATOM 6350 O O . ILE B 1 282 ? 129.947 151.180 170.157 1.00 61.97 273 ILE A O 1
ATOM 6355 N N . THR B 1 283 ? 131.895 150.707 169.154 1.00 65.51 274 THR A N 1
ATOM 6356 C CA . THR B 1 283 ? 132.417 150.033 170.337 1.00 67.39 274 THR A CA 1
ATOM 6357 C C . THR B 1 283 ? 132.762 150.998 171.458 1.00 62.86 274 THR A C 1
ATOM 6358 O O . THR B 1 283 ? 133.367 150.580 172.450 1.00 64.56 274 THR A O 1
ATOM 6362 N N . ASN B 1 284 ? 132.401 152.273 171.319 1.00 60.85 275 ASN A N 1
ATOM 6363 C CA . ASN B 1 284 ? 132.730 153.280 172.317 1.00 63.50 275 ASN A CA 1
ATOM 6364 C C . ASN B 1 284 ? 131.601 154.308 172.435 1.00 64.96 275 ASN A C 1
ATOM 6365 O O . ASN B 1 284 ? 131.788 155.369 173.042 1.00 60.30 275 ASN A O 1
ATOM 6370 N N . SER B 1 285 ? 130.419 153.999 171.896 1.00 68.53 276 SER A N 1
ATOM 6371 C CA . SER B 1 285 ? 129.293 154.926 171.892 1.00 67.49 276 SER A CA 1
ATOM 6372 C C . SER B 1 285 ? 128.665 155.127 173.263 1.00 68.72 276 SER A C 1
ATOM 6373 O O . SER B 1 285 ? 127.840 156.034 173.415 1.00 61.94 276 SER A O 1
ATOM 6376 N N . GLU B 1 286 ? 129.010 154.298 174.250 1.00 76.47 277 GLU A N 1
ATOM 6377 C CA . GLU B 1 286 ? 128.419 154.438 175.576 1.00 71.93 277 GLU A CA 1
ATOM 6378 C C . GLU B 1 286 ? 128.775 155.785 176.193 1.00 72.79 277 GLU A C 1
ATOM 6379 O O . GLU B 1 286 ? 127.907 156.491 176.717 1.00 72.50 277 GLU A O 1
ATOM 6385 N N . GLU B 1 287 ? 130.053 156.165 176.122 1.00 78.59 278 GLU A N 1
ATOM 6386 C CA . GLU B 1 287 ? 130.479 157.441 176.688 1.00 76.48 278 GLU A CA 1
ATOM 6387 C C . GLU B 1 287 ? 130.160 158.606 175.761 1.00 77.54 278 GLU A C 1
ATOM 6388 O O . GLU B 1 287 ? 129.915 159.719 176.236 1.00 76.39 278 GLU A O 1
ATOM 6394 N N . ILE B 1 288 ? 130.161 158.372 174.447 1.00 68.86 279 ILE A N 1
ATOM 6395 C CA . ILE B 1 288 ? 129.859 159.437 173.492 1.00 66.18 279 ILE A CA 1
ATOM 6396 C C . ILE B 1 288 ? 128.455 159.978 173.722 1.00 70.38 279 ILE A C 1
ATOM 6397 O O . ILE B 1 288 ? 128.229 161.194 173.701 1.00 63.87 279 ILE A O 1
ATOM 6402 N N . ALA B 1 289 ? 127.489 159.084 173.942 1.00 73.52 280 ALA A N 1
ATOM 6403 C CA . ALA B 1 289 ? 126.099 159.495 174.086 1.00 68.68 280 ALA A CA 1
ATOM 6404 C C . ALA B 1 289 ? 125.838 160.242 175.386 1.00 71.37 280 ALA A C 1
ATOM 6405 O O . ALA B 1 289 ? 124.841 160.965 175.477 1.00 70.99 280 ALA A O 1
ATOM 6407 N N . PHE B 1 290 ? 126.696 160.082 176.394 1.00 72.38 281 PHE A N 1
ATOM 6408 C CA . PHE B 1 290 ? 126.491 160.807 177.643 1.00 68.86 281 PHE A CA 1
ATOM 6409 C C . PHE B 1 290 ? 126.821 162.285 177.482 1.00 74.01 281 PHE A C 1
ATOM 6410 O O . PHE B 1 290 ? 126.119 163.145 178.026 1.00 71.88 281 PHE A O 1
ATOM 6418 N N . TYR B 1 291 ? 127.878 162.602 176.741 1.00 76.66 282 TYR A N 1
ATOM 6419 C CA . TYR B 1 291 ? 128.064 163.955 176.236 1.00 72.20 282 TYR A CA 1
ATOM 6420 C C . TYR B 1 291 ? 127.004 164.197 175.163 1.00 72.27 282 TYR A C 1
ATOM 6421 O O . TYR B 1 291 ? 126.179 163.331 174.860 1.00 77.37 282 TYR A O 1
ATOM 6430 N N . ASN B 1 292 ? 127.012 165.384 174.558 1.00 69.36 283 ASN A N 1
ATOM 6431 C CA . ASN B 1 292 ? 126.164 165.579 173.388 1.00 72.89 283 ASN A CA 1
ATOM 6432 C C . ASN B 1 292 ? 126.588 164.643 172.264 1.00 71.65 283 ASN A C 1
ATOM 6433 O O . ASN B 1 292 ? 125.742 164.110 171.537 1.00 71.73 283 ASN A O 1
ATOM 6438 N N . GLY B 1 293 ? 127.893 164.427 172.115 1.00 63.11 284 GLY A N 1
ATOM 6439 C CA . GLY B 1 293 ? 128.408 163.383 171.253 1.00 63.46 284 GLY A CA 1
ATOM 6440 C C . GLY B 1 293 ? 128.483 163.744 169.786 1.00 62.95 284 GLY A C 1
ATOM 6441 O O . GLY B 1 293 ? 129.569 163.999 169.260 1.00 65.37 284 GLY A O 1
ATOM 6442 N N . ASN B 1 294 ? 127.334 163.762 169.116 1.00 65.04 285 ASN A N 1
ATOM 6443 C CA . ASN B 1 294 ? 127.292 164.061 167.696 1.00 60.81 285 ASN A CA 1
ATOM 6444 C C . ASN B 1 294 ? 127.689 165.514 167.444 1.00 62.27 285 ASN A C 1
ATOM 6445 O O . ASN B 1 294 ? 127.894 166.303 168.371 1.00 59.10 285 ASN A O 1
ATOM 6450 N N . LYS B 1 295 ? 127.822 165.847 166.158 1.00 60.94 286 LYS A N 1
ATOM 6451 C CA . LYS B 1 295 ? 128.293 167.144 165.676 1.00 60.75 286 LYS A CA 1
ATOM 6452 C C . LYS B 1 295 ? 129.774 167.336 165.982 1.00 62.14 286 LYS A C 1
ATOM 6453 O O . LYS B 1 295 ? 130.366 168.347 165.596 1.00 71.07 286 LYS A O 1
ATOM 6459 N N . ARG B 1 296 ? 130.376 166.376 166.679 1.00 55.96 287 ARG A N 1
ATOM 6460 C CA . ARG B 1 296 ? 131.823 166.290 166.822 1.00 56.53 287 ARG A CA 1
ATOM 6461 C C . ARG B 1 296 ? 132.354 164.953 166.336 1.00 55.94 287 ARG A C 1
ATOM 6462 O O . ARG B 1 296 ? 133.376 164.910 165.644 1.00 62.07 287 ARG A O 1
ATOM 6470 N N . GLU B 1 297 ? 131.681 163.855 166.681 1.00 52.99 288 GLU A N 1
ATOM 6471 C CA . GLU B 1 297 ? 131.989 162.566 166.080 1.00 53.93 288 GLU A CA 1
ATOM 6472 C C . GLU B 1 297 ? 131.301 162.384 164.737 1.00 53.74 288 GLU A C 1
ATOM 6473 O O . GLU B 1 297 ? 131.617 161.433 164.016 1.00 51.22 288 GLU A O 1
ATOM 6479 N N . LYS B 1 298 ? 130.356 163.262 164.398 1.00 53.20 289 LYS A N 1
ATOM 6480 C CA . LYS B 1 298 ? 129.791 163.259 163.054 1.00 51.94 289 LYS A CA 1
ATOM 6481 C C . LYS B 1 298 ? 130.752 163.892 162.058 1.00 51.11 289 LYS A C 1
ATOM 6482 O O . LYS B 1 298 ? 130.845 163.450 160.908 1.00 49.39 289 LYS A O 1
ATOM 6488 N N . GLN B 1 299 ? 131.472 164.932 162.480 1.00 48.77 290 GLN A N 1
ATOM 6489 C CA . GLN B 1 299 ? 132.450 165.569 161.612 1.00 46.61 290 GLN A CA 1
ATOM 6490 C C . GLN B 1 299 ? 133.773 164.819 161.570 1.00 48.05 290 GLN A C 1
ATOM 6491 O O . GLN B 1 299 ? 134.585 165.073 160.676 1.00 56.11 290 GLN A O 1
ATOM 6497 N N . THR B 1 300 ? 134.014 163.910 162.515 1.00 40.05 291 THR A N 1
ATOM 6498 C CA . THR B 1 300 ? 135.193 163.057 162.426 1.00 38.99 291 THR A CA 1
ATOM 6499 C C . THR B 1 300 ? 135.037 162.027 161.314 1.00 41.29 291 THR A C 1
ATOM 6500 O O . THR B 1 300 ? 135.946 161.835 160.500 1.00 46.32 291 THR A O 1
ATOM 6504 N N . VAL B 1 301 ? 133.884 161.356 161.263 1.00 45.52 292 VAL A N 1
ATOM 6505 C CA . VAL B 1 301 ? 133.633 160.390 160.197 1.00 45.10 292 VAL A CA 1
ATOM 6506 C C . VAL B 1 301 ? 133.417 161.103 158.870 1.00 43.25 292 VAL A C 1
ATOM 6507 O O . VAL B 1 301 ? 133.775 160.584 157.807 1.00 45.21 292 VAL A O 1
ATOM 6511 N N . HIS B 1 302 ? 132.808 162.290 158.904 1.00 35.13 293 HIS A N 1
ATOM 6512 C CA . HIS B 1 302 ? 132.589 163.041 157.673 1.00 33.46 293 HIS A CA 1
ATOM 6513 C C . HIS B 1 302 ? 133.907 163.447 157.030 1.00 40.01 293 HIS A C 1
ATOM 6514 O O . HIS B 1 302 ? 134.073 163.323 155.812 1.00 49.05 293 HIS A O 1
ATOM 6521 N N . SER B 1 303 ? 134.857 163.931 157.830 1.00 38.46 294 SER A N 1
ATOM 6522 C CA . SER B 1 303 ? 136.156 164.329 157.305 1.00 34.69 294 SER A CA 1
ATOM 6523 C C . SER B 1 303 ? 136.961 163.152 156.776 1.00 32.99 294 SER A C 1
ATOM 6524 O O . SER B 1 303 ? 137.645 163.295 155.760 1.00 36.28 294 SER A O 1
ATOM 6527 N N . VAL B 1 304 ? 136.901 161.997 157.439 1.00 26.65 295 VAL A N 1
ATOM 6528 C CA . VAL B 1 304 ? 137.560 160.807 156.915 1.00 30.30 295 VAL A CA 1
ATOM 6529 C C . VAL B 1 304 ? 136.924 160.350 155.609 1.00 41.41 295 VAL A C 1
ATOM 6530 O O . VAL B 1 304 ? 137.603 159.742 154.773 1.00 41.25 295 VAL A O 1
ATOM 6534 N N . PHE B 1 305 ? 135.645 160.654 155.392 1.00 41.37 296 PHE A N 1
ATOM 6535 C CA . PHE B 1 305 ? 134.953 160.280 154.164 1.00 33.77 296 PHE A CA 1
ATOM 6536 C C . PHE B 1 305 ? 134.983 161.398 153.127 1.00 36.37 296 PHE A C 1
ATOM 6537 O O . PHE B 1 305 ? 135.518 161.217 152.030 1.00 43.34 296 PHE A O 1
ATOM 6545 N N . ARG B 1 306 ? 134.426 162.561 153.463 1.00 44.00 297 ARG A N 1
ATOM 6546 C CA . ARG B 1 306 ? 134.295 163.631 152.479 1.00 42.41 297 ARG A CA 1
ATOM 6547 C C . ARG B 1 306 ? 135.653 164.196 152.090 1.00 35.62 297 ARG A C 1
ATOM 6548 O O . ARG B 1 306 ? 135.886 164.528 150.924 1.00 49.03 297 ARG A O 1
ATOM 6556 N N . LYS B 1 307 ? 136.556 164.341 153.054 1.00 33.43 298 LYS A N 1
ATOM 6557 C CA . LYS B 1 307 ? 137.861 164.901 152.732 1.00 47.56 298 LYS A CA 1
ATOM 6558 C C . LYS B 1 307 ? 138.845 163.812 152.321 1.00 48.63 298 LYS A C 1
ATOM 6559 O O . LYS B 1 307 ? 139.357 163.814 151.197 1.00 46.19 298 LYS A O 1
ATOM 6565 N N . LEU B 1 308 ? 139.114 162.866 153.219 1.00 46.26 299 LEU A N 1
ATOM 6566 C CA . LEU B 1 308 ? 140.178 161.901 152.986 1.00 37.79 299 LEU A CA 1
ATOM 6567 C C . LEU B 1 308 ? 139.889 160.986 151.805 1.00 35.74 299 LEU A C 1
ATOM 6568 O O . LEU B 1 308 ? 140.592 161.052 150.793 1.00 43.10 299 LEU A O 1
ATOM 6573 N N . VAL B 1 309 ? 138.870 160.137 151.897 1.00 26.42 300 VAL A N 1
ATOM 6574 C CA . VAL B 1 309 ? 138.600 159.174 150.819 1.00 30.81 300 VAL A CA 1
ATOM 6575 C C . VAL B 1 309 ? 137.662 159.878 149.843 1.00 37.67 300 VAL A C 1
ATOM 6576 O O . VAL B 1 309 ? 136.455 159.638 149.772 1.00 39.34 300 VAL A O 1
ATOM 6580 N N . GLU B 1 310 ? 138.255 160.768 149.052 1.00 51.71 301 GLU A N 1
ATOM 6581 C CA . GLU B 1 310 ? 137.717 161.241 147.784 1.00 44.21 301 GLU A CA 1
ATOM 6582 C C . GLU B 1 310 ? 138.879 161.370 146.813 1.00 45.16 301 GLU A C 1
ATOM 6583 O O . GLU B 1 310 ? 138.751 162.010 145.764 1.00 42.79 301 GLU A O 1
ATOM 6589 N N . HIS B 1 311 ? 140.018 160.794 147.196 1.00 42.69 302 HIS A N 1
ATOM 6590 C CA . HIS B 1 311 ? 141.092 160.473 146.273 1.00 31.04 302 HIS A CA 1
ATOM 6591 C C . HIS B 1 311 ? 140.610 159.508 145.198 1.00 36.07 302 HIS A C 1
ATOM 6592 O O . HIS B 1 311 ? 141.238 159.384 144.140 1.00 44.83 302 HIS A O 1
ATOM 6599 N N . LEU B 1 312 ? 139.486 158.827 145.446 1.00 37.19 303 LEU A N 1
ATOM 6600 C CA . LEU B 1 312 ? 138.826 158.058 144.396 1.00 32.03 303 LEU A CA 1
ATOM 6601 C C . LEU B 1 312 ? 138.514 158.918 143.181 1.00 35.09 303 LEU A C 1
ATOM 6602 O O . LEU B 1 312 ? 138.695 158.469 142.046 1.00 50.41 303 LEU A O 1
ATOM 6607 N N . HIS B 1 313 ? 138.032 160.144 143.392 1.00 32.90 304 HIS A N 1
ATOM 6608 C CA . HIS B 1 313 ? 137.769 161.031 142.265 1.00 36.13 304 HIS A CA 1
ATOM 6609 C C . HIS B 1 313 ? 139.051 161.348 141.505 1.00 34.74 304 HIS A C 1
ATOM 6610 O O . HIS B 1 313 ? 139.047 161.430 140.272 1.00 40.82 304 HIS A O 1
ATOM 6617 N N . ASN B 1 314 ? 140.158 161.539 142.224 1.00 24.48 305 ASN A N 1
ATOM 6618 C CA . ASN B 1 314 ? 141.450 161.666 141.560 1.00 30.70 305 ASN A CA 1
ATOM 6619 C C . ASN B 1 314 ? 141.937 160.324 141.031 1.00 36.37 305 ASN A C 1
ATOM 6620 O O . ASN B 1 314 ? 142.674 160.279 140.041 1.00 43.59 305 ASN A O 1
ATOM 6625 N N . PHE B 1 315 ? 141.550 159.227 141.682 1.00 32.78 306 PHE A N 1
ATOM 6626 C CA . PHE B 1 315 ? 141.846 157.901 141.150 1.00 27.22 306 PHE A CA 1
ATOM 6627 C C . PHE B 1 315 ? 141.016 157.615 139.907 1.00 30.50 306 PHE A C 1
ATOM 6628 O O . PHE B 1 315 ? 141.498 156.982 138.963 1.00 37.94 306 PHE A O 1
ATOM 6636 N N . ILE B 1 316 ? 139.761 158.070 139.893 1.00 37.45 307 ILE A N 1
ATOM 6637 C CA . ILE B 1 316 ? 138.900 157.869 138.732 1.00 32.63 307 ILE A CA 1
ATOM 6638 C C . ILE B 1 316 ? 139.378 158.713 137.560 1.00 31.31 307 ILE A C 1
ATOM 6639 O O . ILE B 1 316 ? 139.368 158.264 136.408 1.00 39.23 307 ILE A O 1
ATOM 6644 N N . LEU B 1 317 ? 139.802 159.949 137.831 1.00 27.17 308 LEU A N 1
ATOM 6645 C CA . LEU B 1 317 ? 140.284 160.819 136.764 1.00 26.79 308 LEU A CA 1
ATOM 6646 C C . LEU B 1 317 ? 141.553 160.268 136.128 1.00 29.09 308 LEU A C 1
ATOM 6647 O O . LEU B 1 317 ? 141.731 160.355 134.909 1.00 37.48 308 LEU A O 1
ATOM 6652 N N . PHE B 1 318 ? 142.455 159.713 136.939 1.00 31.24 309 PHE A N 1
ATOM 6653 C CA . PHE B 1 318 ? 143.677 159.130 136.393 1.00 28.57 309 PHE A CA 1
ATOM 6654 C C . PHE B 1 318 ? 143.378 157.901 135.547 1.00 31.38 309 PHE A C 1
ATOM 6655 O O . PHE B 1 318 ? 143.976 157.716 134.482 1.00 37.24 309 PHE A O 1
ATOM 6663 N N . ARG B 1 319 ? 142.459 157.050 136.003 1.00 32.36 310 ARG A N 1
ATOM 6664 C CA . ARG B 1 319 ? 142.142 155.836 135.261 1.00 27.68 310 ARG A CA 1
ATOM 6665 C C . ARG B 1 319 ? 141.474 156.144 133.929 1.00 33.27 310 ARG A C 1
ATOM 6666 O O . ARG B 1 319 ? 141.592 155.357 132.985 1.00 41.64 310 ARG A O 1
ATOM 6674 N N . PHE B 1 320 ? 140.759 157.265 133.836 1.00 32.77 311 PHE A N 1
ATOM 6675 C CA . PHE B 1 320 ? 140.190 157.668 132.555 1.00 27.28 311 PHE A CA 1
ATOM 6676 C C . PHE B 1 320 ? 141.286 158.036 131.565 1.00 33.85 311 PHE A C 1
ATOM 6677 O O . PHE B 1 320 ? 141.297 157.554 130.427 1.00 43.09 311 PHE A O 1
ATOM 6685 N N . SER B 1 321 ? 142.217 158.897 131.981 1.00 30.36 312 SER A N 1
ATOM 6686 C CA . SER B 1 321 ? 143.300 159.305 131.093 1.00 25.74 312 SER A CA 1
ATOM 6687 C C . SER B 1 321 ? 144.242 158.147 130.796 1.00 28.14 312 SER A C 1
ATOM 6688 O O . SER B 1 321 ? 144.673 157.968 129.651 1.00 35.63 312 SER A O 1
ATOM 6691 N N . MET B 1 322 ? 144.582 157.355 131.814 1.00 27.42 313 MET A N 1
ATOM 6692 C CA . MET B 1 322 ? 145.448 156.202 131.595 1.00 25.81 313 MET A CA 1
ATOM 6693 C C . MET B 1 322 ? 144.774 155.183 130.687 1.00 31.73 313 MET A C 1
ATOM 6694 O O . MET B 1 322 ? 145.418 154.596 129.813 1.00 38.00 313 MET A O 1
ATOM 6699 N N . GLY B 1 323 ? 143.474 154.961 130.882 1.00 35.36 314 GLY A N 1
ATOM 6700 C CA . GLY B 1 323 ? 142.756 154.043 130.016 1.00 25.71 314 GLY A CA 1
ATOM 6701 C C . GLY B 1 323 ? 142.658 154.544 128.589 1.00 32.31 314 GLY A C 1
ATOM 6702 O O . GLY B 1 323 ? 142.732 153.758 127.642 1.00 42.07 314 GLY A O 1
ATOM 6703 N N . PHE B 1 324 ? 142.492 155.858 128.414 1.00 32.02 315 PHE A N 1
ATOM 6704 C CA . PHE B 1 324 ? 142.421 156.432 127.073 1.00 24.90 315 PHE A CA 1
ATOM 6705 C C . PHE B 1 324 ? 143.699 156.182 126.289 1.00 26.13 315 PHE A C 1
ATOM 6706 O O . PHE B 1 324 ? 143.660 156.061 125.061 1.00 27.78 315 PHE A O 1
ATOM 6714 N N . ILE B 1 325 ? 144.837 156.095 126.976 1.00 33.13 316 ILE A N 1
ATOM 6715 C CA . ILE B 1 325 ? 146.102 155.890 126.283 1.00 28.36 316 ILE A CA 1
ATOM 6716 C C . ILE B 1 325 ? 146.375 154.404 126.065 1.00 31.37 316 ILE A C 1
ATOM 6717 O O . ILE B 1 325 ? 146.911 154.019 125.022 1.00 39.25 316 ILE A O 1
ATOM 6722 N N . ASP B 1 326 ? 146.005 153.546 127.015 1.00 23.54 317 ASP A N 1
ATOM 6723 C CA . ASP B 1 326 ? 146.260 152.119 126.872 1.00 25.13 317 ASP A CA 1
ATOM 6724 C C . ASP B 1 326 ? 145.247 151.415 125.983 1.00 31.61 317 ASP A C 1
ATOM 6725 O O . ASP B 1 326 ? 145.493 150.277 125.575 1.00 46.47 317 ASP A O 1
ATOM 6730 N N . SER B 1 327 ? 144.120 152.050 125.688 1.00 30.84 318 SER A N 1
ATOM 6731 C CA . SER B 1 327 ? 143.152 151.511 124.747 1.00 29.39 318 SER A CA 1
ATOM 6732 C C . SER B 1 327 ? 143.443 151.929 123.316 1.00 30.75 318 SER A C 1
ATOM 6733 O O . SER B 1 327 ? 142.741 151.489 122.403 1.00 34.25 318 SER A O 1
ATOM 6736 N N . ILE B 1 328 ? 144.456 152.764 123.102 1.00 33.36 319 ILE A N 1
ATOM 6737 C CA . ILE B 1 328 ? 144.870 153.164 121.763 1.00 25.92 319 ILE A CA 1
ATOM 6738 C C . ILE B 1 328 ? 146.090 152.353 121.359 1.00 28.92 319 ILE A C 1
ATOM 6739 O O . ILE B 1 328 ? 146.063 151.629 120.359 1.00 44.86 319 ILE A O 1
ATOM 6744 N N . ILE B 1 329 ? 147.166 152.454 122.142 1.00 31.06 320 ILE A N 1
ATOM 6745 C CA . ILE B 1 329 ? 148.430 151.833 121.753 1.00 42.22 320 ILE A CA 1
ATOM 6746 C C . ILE B 1 329 ? 148.471 150.341 122.036 1.00 29.41 320 ILE A C 1
ATOM 6747 O O . ILE B 1 329 ? 149.418 149.670 121.612 1.00 33.53 320 ILE A O 1
ATOM 6752 N N . ALA B 1 330 ? 147.475 149.795 122.731 1.00 29.72 321 ALA A N 1
ATOM 6753 C CA . ALA B 1 330 ? 147.432 148.369 123.010 1.00 33.94 321 ALA A CA 1
ATOM 6754 C C . ALA B 1 330 ? 146.177 147.675 122.506 1.00 38.70 321 ALA A C 1
ATOM 6755 O O . ALA B 1 330 ? 146.117 146.442 122.557 1.00 46.14 321 ALA A O 1
ATOM 6757 N N . LYS B 1 331 ? 145.183 148.411 122.033 1.00 40.89 322 LYS A N 1
ATOM 6758 C CA . LYS B 1 331 ? 143.942 147.812 121.562 1.00 36.61 322 LYS A CA 1
ATOM 6759 C C . LYS B 1 331 ? 143.624 148.146 120.116 1.00 37.51 322 LYS A C 1
ATOM 6760 O O . LYS B 1 331 ? 143.161 147.275 119.381 1.00 44.49 322 LYS A O 1
ATOM 6766 N N . TYR B 1 332 ? 143.854 149.383 119.687 1.00 33.04 323 TYR A N 1
ATOM 6767 C CA . TYR B 1 332 ? 143.571 149.800 118.319 1.00 34.53 323 TYR A CA 1
ATOM 6768 C C . TYR B 1 332 ? 144.817 149.977 117.475 1.00 34.75 323 TYR A C 1
ATOM 6769 O O . TYR B 1 332 ? 144.783 149.704 116.276 1.00 53.54 323 TYR A O 1
ATOM 6778 N N . LEU B 1 333 ? 145.917 150.445 118.062 1.00 35.08 324 LEU A N 1
ATOM 6779 C CA . LEU B 1 333 ? 147.176 150.504 117.335 1.00 41.41 324 LEU A CA 1
ATOM 6780 C C . LEU B 1 333 ? 147.849 149.144 117.240 1.00 46.11 324 LEU A C 1
ATOM 6781 O O . LEU B 1 333 ? 148.727 148.959 116.392 1.00 43.67 324 LEU A O 1
ATOM 6786 N N . ALA B 1 334 ? 147.464 148.194 118.093 1.00 59.62 325 ALA A N 1
ATOM 6787 C CA . ALA B 1 334 ? 147.979 146.836 117.970 1.00 54.28 325 ALA A CA 1
ATOM 6788 C C . ALA B 1 334 ? 147.406 146.144 116.743 1.00 57.52 325 ALA A C 1
ATOM 6789 O O . ALA B 1 334 ? 148.110 145.388 116.065 1.00 71.05 325 ALA A O 1
ATOM 6791 N N . THR B 1 335 ? 146.127 146.379 116.447 1.00 42.19 326 THR A N 1
ATOM 6792 C CA . THR B 1 335 ? 145.543 145.830 115.230 1.00 41.31 326 THR A CA 1
ATOM 6793 C C . THR B 1 335 ? 146.068 146.532 113.987 1.00 42.40 326 THR A C 1
ATOM 6794 O O . THR B 1 335 ? 146.220 145.896 112.940 1.00 56.26 326 THR A O 1
ATOM 6798 N N . VAL B 1 336 ? 146.340 147.834 114.077 1.00 57.60 327 VAL A N 1
ATOM 6799 C CA . VAL B 1 336 ? 146.917 148.551 112.944 1.00 55.87 327 VAL A CA 1
ATOM 6800 C C . VAL B 1 336 ? 148.267 147.951 112.577 1.00 58.07 327 VAL A C 1
ATOM 6801 O O . VAL B 1 336 ? 148.611 147.828 111.396 1.00 65.58 327 VAL A O 1
ATOM 6805 N N . VAL B 1 337 ? 149.052 147.567 113.583 1.00 57.11 328 VAL A N 1
ATOM 6806 C CA . VAL B 1 337 ? 150.286 146.833 113.327 1.00 57.32 328 VAL A CA 1
ATOM 6807 C C . VAL B 1 337 ? 149.974 145.437 112.802 1.00 56.82 328 VAL A C 1
ATOM 6808 O O . VAL B 1 337 ? 150.695 144.904 111.951 1.00 61.13 328 VAL A O 1
ATOM 6812 N N . GLY B 1 338 ? 148.897 144.824 113.296 1.00 60.59 329 GLY A N 1
ATOM 6813 C CA . GLY B 1 338 ? 148.517 143.507 112.810 1.00 52.26 329 GLY A CA 1
ATOM 6814 C C . GLY B 1 338 ? 148.123 143.510 111.347 1.00 51.98 329 GLY A C 1
ATOM 6815 O O . GLY B 1 338 ? 148.454 142.585 110.605 1.00 64.83 329 GLY A O 1
ATOM 6816 N N . TYR B 1 339 ? 147.402 144.546 110.913 1.00 43.74 330 TYR A N 1
ATOM 6817 C CA . TYR B 1 339 ? 147.075 144.675 109.497 1.00 37.72 330 TYR A CA 1
ATOM 6818 C C . TYR B 1 339 ? 148.332 144.843 108.657 1.00 43.77 330 TYR A C 1
ATOM 6819 O O . TYR B 1 339 ? 148.440 144.269 107.570 1.00 54.57 330 TYR A O 1
ATOM 6828 N N . LEU B 1 340 ? 149.289 145.633 109.141 1.00 45.75 331 LEU A N 1
ATOM 6829 C CA . LEU B 1 340 ? 150.466 145.951 108.340 1.00 43.65 331 LEU A CA 1
ATOM 6830 C C . LEU B 1 340 ? 151.333 144.723 108.092 1.00 53.55 331 LEU A C 1
ATOM 6831 O O . LEU B 1 340 ? 151.798 144.506 106.968 1.00 56.67 331 LEU A O 1
ATOM 6836 N N . VAL B 1 341 ? 151.577 143.915 109.126 1.00 52.42 332 VAL A N 1
ATOM 6837 C CA . VAL B 1 341 ? 152.463 142.766 108.967 1.00 41.60 332 VAL A CA 1
ATOM 6838 C C . VAL B 1 341 ? 151.797 141.674 108.136 1.00 43.31 332 VAL A C 1
ATOM 6839 O O . VAL B 1 341 ? 152.436 141.058 107.276 1.00 47.43 332 VAL A O 1
ATOM 6843 N N . VAL B 1 342 ? 150.507 141.420 108.372 1.00 42.13 333 VAL A N 1
ATOM 6844 C CA . VAL B 1 342 ? 149.811 140.355 107.656 1.00 42.96 333 VAL A CA 1
ATOM 6845 C C . VAL B 1 342 ? 149.642 140.706 106.184 1.00 49.47 333 VAL A C 1
ATOM 6846 O O . VAL B 1 342 ? 149.647 139.820 105.322 1.00 57.72 333 VAL A O 1
ATOM 6850 N N . SER B 1 343 ? 149.507 141.989 105.867 1.00 48.71 334 SER A N 1
ATOM 6851 C CA . SER B 1 343 ? 149.206 142.411 104.508 1.00 41.28 334 SER A CA 1
ATOM 6852 C C . SER B 1 343 ? 150.422 142.434 103.593 1.00 46.34 334 SER A C 1
ATOM 6853 O O . SER B 1 343 ? 150.261 142.685 102.396 1.00 58.30 334 SER A O 1
ATOM 6856 N N . ARG B 1 344 ? 151.623 142.190 104.113 1.00 47.20 335 ARG A N 1
ATOM 6857 C CA . ARG B 1 344 ? 152.821 142.273 103.278 1.00 46.30 335 ARG A CA 1
ATOM 6858 C C . ARG B 1 344 ? 152.815 141.298 102.104 1.00 52.42 335 ARG A C 1
ATOM 6859 O O . ARG B 1 344 ? 153.169 141.717 100.989 1.00 54.76 335 ARG A O 1
ATOM 6867 N N . PRO B 1 345 ? 152.458 140.016 102.259 1.00 49.12 336 PRO A N 1
ATOM 6868 C CA . PRO B 1 345 ? 152.418 139.135 101.078 1.00 43.09 336 PRO A CA 1
ATOM 6869 C C . PRO B 1 345 ? 151.360 139.516 100.059 1.00 46.36 336 PRO A C 1
ATOM 6870 O O . PRO B 1 345 ? 151.468 139.096 98.901 1.00 45.46 336 PRO A O 1
ATOM 6874 N N . PHE B 1 346 ? 150.346 140.289 100.442 1.00 42.18 337 PHE A N 1
ATOM 6875 C CA . PHE B 1 346 ? 149.216 140.548 99.560 1.00 33.67 337 PHE A CA 1
ATOM 6876 C C . PHE B 1 346 ? 149.417 141.787 98.695 1.00 38.64 337 PHE A C 1
ATOM 6877 O O . PHE B 1 346 ? 149.252 141.722 97.475 1.00 50.76 337 PHE A O 1
ATOM 6885 N N . LEU B 1 347 ? 149.768 142.922 99.301 1.00 38.65 338 LEU A N 1
ATOM 6886 C CA . LEU B 1 347 ? 149.998 144.123 98.508 1.00 45.12 338 LEU A CA 1
ATOM 6887 C C . LEU B 1 347 ? 151.310 144.083 97.740 1.00 44.89 338 LEU A C 1
ATOM 6888 O O . LEU B 1 347 ? 151.528 144.945 96.882 1.00 47.93 338 LEU A O 1
ATOM 6893 N N . ASP B 1 348 ? 152.183 143.121 98.021 1.00 51.02 339 ASP A N 1
ATOM 6894 C CA . ASP B 1 348 ? 153.397 142.925 97.232 1.00 51.26 339 ASP A CA 1
ATOM 6895 C C . ASP B 1 348 ? 153.045 142.033 96.051 1.00 52.21 339 ASP A C 1
ATOM 6896 O O . ASP B 1 348 ? 152.988 140.808 96.177 1.00 56.29 339 ASP A O 1
ATOM 6901 N N . LEU B 1 349 ? 152.809 142.645 94.890 1.00 48.82 340 LEU A N 1
ATOM 6902 C CA . LEU B 1 349 ? 152.381 141.895 93.716 1.00 52.36 340 LEU A CA 1
ATOM 6903 C C . LEU B 1 349 ? 153.474 140.996 93.155 1.00 55.53 340 LEU A C 1
ATOM 6904 O O . LEU B 1 349 ? 153.174 140.141 92.315 1.00 55.43 340 LEU A O 1
ATOM 6909 N N . SER B 1 350 ? 154.720 141.160 93.593 1.00 56.99 341 SER A N 1
ATOM 6910 C CA . SER B 1 350 ? 155.836 140.356 93.114 1.00 55.71 341 SER A CA 1
ATOM 6911 C C . SER B 1 350 ? 156.339 139.383 94.177 1.00 58.04 341 SER A C 1
ATOM 6912 O O . SER B 1 350 ? 157.523 139.044 94.204 1.00 57.49 341 SER A O 1
ATOM 6915 N N . HIS B 1 351 ? 155.451 138.926 95.061 1.00 61.86 342 HIS A N 1
ATOM 6916 C CA . HIS B 1 351 ? 155.820 137.953 96.079 1.00 58.65 342 HIS A CA 1
ATOM 6917 C C . HIS B 1 351 ? 155.828 136.572 95.440 1.00 64.14 342 HIS A C 1
ATOM 6918 O O . HIS B 1 351 ? 154.749 136.016 95.186 1.00 65.18 342 HIS A O 1
ATOM 6925 N N . PRO B 1 352 ? 156.994 135.980 95.171 1.00 75.94 343 PRO A N 1
ATOM 6926 C CA . PRO B 1 352 ? 157.009 134.785 94.313 1.00 75.93 343 PRO A CA 1
ATOM 6927 C C . PRO B 1 352 ? 156.522 133.525 95.005 1.00 70.37 343 PRO A C 1
ATOM 6928 O O . PRO B 1 352 ? 155.722 132.782 94.425 1.00 64.81 343 PRO A O 1
ATOM 6932 N N . ARG B 1 353 ? 156.981 133.261 96.229 1.00 63.67 344 ARG A N 1
ATOM 6933 C CA . ARG B 1 353 ? 156.638 132.006 96.890 1.00 68.09 344 ARG A CA 1
ATOM 6934 C C . ARG B 1 353 ? 155.149 131.941 97.199 1.00 69.46 344 ARG A C 1
ATOM 6935 O O . ARG B 1 353 ? 154.486 130.937 96.912 1.00 70.85 344 ARG A O 1
ATOM 6943 N N . HIS B 1 354 ? 154.610 133.001 97.782 1.00 64.46 345 HIS A N 1
ATOM 6944 C CA . HIS B 1 354 ? 153.212 133.058 98.179 1.00 59.51 345 HIS A CA 1
ATOM 6945 C C . HIS B 1 354 ? 152.386 133.585 97.006 1.00 57.58 345 HIS A C 1
ATOM 6946 O O . HIS B 1 354 ? 152.817 133.523 95.852 1.00 56.70 345 HIS A O 1
ATOM 6953 N N . LEU B 1 355 ? 151.194 134.107 97.287 1.00 66.18 346 LEU A N 1
ATOM 6954 C CA . LEU B 1 355 ? 150.089 134.141 96.332 1.00 63.56 346 LEU A CA 1
ATOM 6955 C C . LEU B 1 355 ? 150.431 135.080 95.181 1.00 61.41 346 LEU A C 1
ATOM 6956 O O . LEU B 1 355 ? 150.044 136.249 95.143 1.00 65.27 346 LEU A O 1
ATOM 6961 N N . LYS B 1 356 ? 151.174 134.540 94.218 1.00 64.98 347 LYS A N 1
ATOM 6962 C CA . LYS B 1 356 ? 151.488 135.221 92.969 1.00 69.18 347 LYS A CA 1
ATOM 6963 C C . LYS B 1 356 ? 150.631 134.737 91.808 1.00 67.77 347 LYS A C 1
ATOM 6964 O O . LYS B 1 356 ? 150.228 135.540 90.962 1.00 68.72 347 LYS A O 1
ATOM 6970 N N . SER B 1 357 ? 150.329 133.443 91.760 1.00 67.90 348 SER A N 1
ATOM 6971 C CA . SER B 1 357 ? 149.529 132.841 90.699 1.00 70.89 348 SER A CA 1
ATOM 6972 C C . SER B 1 357 ? 148.362 132.070 91.295 1.00 68.78 348 SER A C 1
ATOM 6973 O O . SER B 1 357 ? 148.104 130.914 90.954 1.00 69.29 348 SER A O 1
ATOM 6976 N N . THR B 1 358 ? 147.637 132.711 92.205 1.00 61.26 349 THR A N 1
ATOM 6977 C CA . THR B 1 358 ? 146.534 132.079 92.910 1.00 63.68 349 THR A CA 1
ATOM 6978 C C . THR B 1 358 ? 145.206 132.719 92.533 1.00 62.43 349 THR A C 1
ATOM 6979 O O . THR B 1 358 ? 145.131 133.895 92.167 1.00 62.25 349 THR A O 1
ATOM 6983 N N . HIS B 1 359 ? 144.148 131.917 92.646 1.00 53.32 350 HIS A N 1
ATOM 6984 C CA . HIS B 1 359 ? 142.776 132.390 92.525 1.00 47.44 350 HIS A CA 1
ATOM 6985 C C . HIS B 1 359 ? 142.394 133.065 93.831 1.00 45.88 350 HIS A C 1
ATOM 6986 O O . HIS B 1 359 ? 143.273 133.403 94.629 1.00 53.38 350 HIS A O 1
ATOM 6993 N N . SER B 1 360 ? 141.104 133.277 94.072 1.00 43.33 351 SER A N 1
ATOM 6994 C CA . SER B 1 360 ? 140.719 133.895 95.334 1.00 46.29 351 SER A CA 1
ATOM 6995 C C . SER B 1 360 ? 140.831 132.884 96.471 1.00 56.27 351 SER A C 1
ATOM 6996 O O . SER B 1 360 ? 139.872 132.643 97.211 1.00 44.76 351 SER A O 1
ATOM 6999 N N . GLU B 1 361 ? 142.015 132.281 96.592 1.00 65.75 352 GLU A N 1
ATOM 7000 C CA . GLU B 1 361 ? 142.481 131.610 97.793 1.00 53.52 352 GLU A CA 1
ATOM 7001 C C . GLU B 1 361 ? 143.237 132.563 98.702 1.00 55.66 352 GLU A C 1
ATOM 7002 O O . GLU B 1 361 ? 143.673 132.159 99.783 1.00 58.81 352 GLU A O 1
ATOM 7008 N N . LEU B 1 362 ? 143.424 133.811 98.264 1.00 59.14 353 LEU A N 1
ATOM 7009 C CA . LEU B 1 362 ? 143.901 134.861 99.152 1.00 52.73 353 LEU A CA 1
ATOM 7010 C C . LEU B 1 362 ? 142.959 135.045 100.328 1.00 55.53 353 LEU A C 1
ATOM 7011 O O . LEU B 1 362 ? 143.384 135.464 101.409 1.00 67.27 353 LEU A O 1
ATOM 7016 N N . LEU B 1 363 ? 141.676 134.751 100.125 1.00 40.84 354 LEU A N 1
ATOM 7017 C CA . LEU B 1 363 ? 140.693 134.826 101.197 1.00 45.95 354 LEU A CA 1
ATOM 7018 C C . LEU B 1 363 ? 141.040 133.872 102.330 1.00 52.90 354 LEU A C 1
ATOM 7019 O O . LEU B 1 363 ? 141.108 134.271 103.497 1.00 53.12 354 LEU A O 1
ATOM 7024 N N . GLU B 1 364 ? 141.255 132.598 102.002 1.00 70.60 355 GLU A N 1
ATOM 7025 C CA . GLU B 1 364 ? 141.556 131.610 103.030 1.00 63.73 355 GLU A CA 1
ATOM 7026 C C . GLU B 1 364 ? 142.932 131.844 103.633 1.00 65.16 355 GLU A C 1
ATOM 7027 O O . GLU B 1 364 ? 143.135 131.624 104.831 1.00 73.52 355 GLU A O 1
ATOM 7033 N N . ASP B 1 365 ? 143.892 132.289 102.821 1.00 63.47 356 ASP A N 1
ATOM 7034 C CA . ASP B 1 365 ? 145.237 132.525 103.333 1.00 62.47 356 ASP A CA 1
ATOM 7035 C C . ASP B 1 365 ? 145.272 133.715 104.280 1.00 61.08 356 ASP A C 1
ATOM 7036 O O . ASP B 1 365 ? 146.026 133.712 105.258 1.00 67.94 356 ASP A O 1
ATOM 7041 N N . TYR B 1 366 ? 144.479 134.751 104.001 1.00 42.46 357 TYR A N 1
ATOM 7042 C CA . TYR B 1 366 ? 144.484 135.929 104.861 1.00 35.88 357 TYR A CA 1
ATOM 7043 C C . TYR B 1 366 ? 143.911 135.620 106.234 1.00 44.34 357 TYR A C 1
ATOM 7044 O O . TYR B 1 366 ? 144.525 135.935 107.259 1.00 54.07 357 TYR A O 1
ATOM 7053 N N . TYR B 1 367 ? 142.725 135.014 106.277 1.00 48.64 358 TYR A N 1
ATOM 7054 C CA . TYR B 1 367 ? 142.062 134.820 107.558 1.00 40.91 358 TYR A CA 1
ATOM 7055 C C . TYR B 1 367 ? 142.715 133.708 108.360 1.00 46.04 358 TYR A C 1
ATOM 7056 O O . TYR B 1 367 ? 142.630 133.707 109.590 1.00 53.62 358 TYR A O 1
ATOM 7065 N N . GLN B 1 368 ? 143.373 132.761 107.693 1.00 62.62 359 GLN A N 1
ATOM 7066 C CA . GLN B 1 368 ? 144.222 131.827 108.420 1.00 56.47 359 GLN A CA 1
ATOM 7067 C C . GLN B 1 368 ? 145.393 132.555 109.066 1.00 66.15 359 GLN A C 1
ATOM 7068 O O . GLN B 1 368 ? 145.711 132.319 110.235 1.00 74.66 359 GLN A O 1
ATOM 7074 N N . SER B 1 369 ? 146.040 133.454 108.323 1.00 65.96 360 SER A N 1
ATOM 7075 C CA . SER B 1 369 ? 147.122 134.247 108.897 1.00 54.73 360 SER A CA 1
ATOM 7076 C C . SER B 1 369 ? 146.590 135.284 109.877 1.00 55.55 360 SER A C 1
ATOM 7077 O O . SER B 1 369 ? 147.230 135.569 110.895 1.00 60.87 360 SER A O 1
ATOM 7080 N N . GLY B 1 370 ? 145.429 135.869 109.581 1.00 60.34 361 GLY A N 1
ATOM 7081 C CA . GLY B 1 370 ? 144.848 136.841 110.491 1.00 58.35 361 GLY A CA 1
ATOM 7082 C C . GLY B 1 370 ? 144.400 136.228 111.803 1.00 60.24 361 GLY A C 1
ATOM 7083 O O . GLY B 1 370 ? 144.556 136.833 112.865 1.00 61.56 361 GLY A O 1
ATOM 7084 N N . ARG B 1 371 ? 143.824 135.025 111.749 1.00 49.66 362 ARG A N 1
ATOM 7085 C CA . ARG B 1 371 ? 143.380 134.366 112.973 1.00 42.25 362 ARG A CA 1
ATOM 7086 C C . ARG B 1 371 ? 144.555 133.802 113.760 1.00 46.55 362 ARG A C 1
ATOM 7087 O O . ARG B 1 371 ? 144.517 133.760 114.993 1.00 51.74 362 ARG A O 1
ATOM 7095 N N . MET B 1 372 ? 145.600 133.350 113.067 1.00 44.58 363 MET A N 1
ATOM 7096 C CA . MET B 1 372 ? 146.781 132.848 113.759 1.00 32.77 363 MET A CA 1
ATOM 7097 C C . MET B 1 372 ? 147.512 133.966 114.488 1.00 39.72 363 MET A C 1
ATOM 7098 O O . MET B 1 372 ? 148.009 133.769 115.602 1.00 50.59 363 MET A O 1
ATOM 7103 N N . LEU B 1 373 ? 147.595 135.146 113.872 1.00 44.03 364 LEU A N 1
ATOM 7104 C CA . LEU B 1 373 ? 148.275 136.268 114.510 1.00 33.93 364 LEU A CA 1
ATOM 7105 C C . LEU B 1 373 ? 147.497 136.772 115.717 1.00 28.92 364 LEU A C 1
ATOM 7106 O O . LEU B 1 373 ? 148.089 137.279 116.674 1.00 38.22 364 LEU A O 1
ATOM 7111 N N . LEU B 1 374 ? 146.168 136.657 115.685 1.00 33.89 365 LEU A N 1
ATOM 7112 C CA . LEU B 1 374 ? 145.368 137.057 116.837 1.00 31.68 365 LEU A CA 1
ATOM 7113 C C . LEU B 1 374 ? 145.545 136.084 117.995 1.00 33.95 365 LEU A C 1
ATOM 7114 O O . LEU B 1 374 ? 145.598 136.496 119.159 1.00 38.09 365 LEU A O 1
ATOM 7119 N N . ARG B 1 375 ? 145.633 134.787 117.698 1.00 37.51 366 ARG A N 1
ATOM 7120 C CA . ARG B 1 375 ? 145.850 133.798 118.748 1.00 30.04 366 ARG A CA 1
ATOM 7121 C C . ARG B 1 375 ? 147.290 133.829 119.243 1.00 28.24 366 ARG A C 1
ATOM 7122 O O . ARG B 1 375 ? 147.550 133.606 120.430 1.00 33.35 366 ARG A O 1
ATOM 7130 N N . MET B 1 376 ? 148.237 134.091 118.345 1.00 37.63 367 MET A N 1
ATOM 7131 C CA . MET B 1 376 ? 149.626 134.279 118.750 1.00 29.48 367 MET A CA 1
ATOM 7132 C C . MET B 1 376 ? 149.801 135.531 119.598 1.00 32.23 367 MET A C 1
ATOM 7133 O O . MET B 1 376 ? 150.585 135.531 120.553 1.00 40.66 367 MET A O 1
ATOM 7138 N N . SER B 1 377 ? 149.093 136.610 119.263 1.00 37.98 368 SER A N 1
ATOM 7139 C CA . SER B 1 377 ? 149.180 137.824 120.069 1.00 30.78 368 SER A CA 1
ATOM 7140 C C . SER B 1 377 ? 148.524 137.634 121.429 1.00 35.18 368 SER A C 1
ATOM 7141 O O . SER B 1 377 ? 149.055 138.089 122.447 1.00 45.28 368 SER A O 1
ATOM 7144 N N . GLN B 1 378 ? 147.375 136.961 121.470 1.00 29.24 369 GLN A N 1
ATOM 7145 C CA . GLN B 1 378 ? 146.653 136.783 122.722 1.00 28.06 369 GLN A CA 1
ATOM 7146 C C . GLN B 1 378 ? 147.180 135.627 123.558 1.00 31.35 369 GLN A C 1
ATOM 7147 O O . GLN B 1 378 ? 146.740 135.462 124.699 1.00 38.70 369 GLN A O 1
ATOM 7153 N N . ALA B 1 379 ? 148.099 134.821 123.025 1.00 32.20 370 ALA A N 1
ATOM 7154 C CA . ALA B 1 379 ? 148.790 133.833 123.842 1.00 28.52 370 ALA A CA 1
ATOM 7155 C C . ALA B 1 379 ? 149.872 134.458 124.706 1.00 35.95 370 ALA A C 1
ATOM 7156 O O . ALA B 1 379 ? 150.305 133.834 125.679 1.00 48.73 370 ALA A O 1
ATOM 7158 N N . LEU B 1 380 ? 150.323 135.668 124.368 1.00 30.52 371 LEU A N 1
ATOM 7159 C CA . LEU B 1 380 ? 151.263 136.378 125.226 1.00 23.74 371 LEU A CA 1
ATOM 7160 C C . LEU B 1 380 ? 150.575 136.961 126.447 1.00 28.39 371 LEU A C 1
ATOM 7161 O O . LEU B 1 380 ? 151.179 137.028 127.523 1.00 30.94 371 LEU A O 1
ATOM 7166 N N . GLY B 1 381 ? 149.324 137.396 126.302 1.00 22.82 372 GLY A N 1
ATOM 7167 C CA . GLY B 1 381 ? 148.578 137.883 127.444 1.00 29.48 372 GLY A CA 1
ATOM 7168 C C . GLY B 1 381 ? 148.302 136.817 128.479 1.00 33.95 372 GLY A C 1
ATOM 7169 O O . GLY B 1 381 ? 148.008 137.145 129.632 1.00 39.17 372 GLY A O 1
ATOM 7170 N N . ARG B 1 382 ? 148.388 135.545 128.094 1.00 26.41 373 ARG A N 1
ATOM 7171 C CA . ARG B 1 382 ? 148.229 134.450 129.038 1.00 28.85 373 ARG A CA 1
ATOM 7172 C C . ARG B 1 382 ? 149.559 133.917 129.545 1.00 32.06 373 ARG A C 1
ATOM 7173 O O . ARG B 1 382 ? 149.609 133.343 130.638 1.00 36.76 373 ARG A O 1
ATOM 7181 N N . ILE B 1 383 ? 150.638 134.087 128.781 1.00 24.64 374 ILE A N 1
ATOM 7182 C CA . ILE B 1 383 ? 151.948 133.697 129.287 1.00 24.41 374 ILE A CA 1
ATOM 7183 C C . ILE B 1 383 ? 152.507 134.775 130.206 1.00 31.43 374 ILE A C 1
ATOM 7184 O O . ILE B 1 383 ? 153.324 134.482 131.085 1.00 39.29 374 ILE A O 1
ATOM 7189 N N . VAL B 1 384 ? 152.087 136.028 130.025 1.00 32.82 375 VAL A N 1
ATOM 7190 C CA . VAL B 1 384 ? 152.453 137.074 130.972 1.00 28.37 375 VAL A CA 1
ATOM 7191 C C . VAL B 1 384 ? 151.710 136.881 132.286 1.00 26.31 375 VAL A C 1
ATOM 7192 O O . VAL B 1 384 ? 152.301 136.966 133.369 1.00 29.08 375 VAL A O 1
ATOM 7196 N N . LEU B 1 385 ? 150.405 136.601 132.214 1.00 23.10 376 LEU A N 1
ATOM 7197 C CA . LEU B 1 385 ? 149.621 136.368 133.421 1.00 32.00 376 LEU A CA 1
ATOM 7198 C C . LEU B 1 385 ? 150.069 135.111 134.152 1.00 29.54 376 LEU A C 1
ATOM 7199 O O . LEU B 1 385 ? 149.991 135.052 135.384 1.00 27.63 376 LEU A O 1
ATOM 7204 N N . ALA B 1 386 ? 150.523 134.095 133.416 1.00 33.80 377 ALA A N 1
ATOM 7205 C CA . ALA B 1 386 ? 151.018 132.881 134.054 1.00 35.03 377 ALA A CA 1
ATOM 7206 C C . ALA B 1 386 ? 152.269 133.160 134.875 1.00 31.86 377 ALA A C 1
ATOM 7207 O O . ALA B 1 386 ? 152.449 132.593 135.957 1.00 39.31 377 ALA A O 1
ATOM 7209 N N . GLY B 1 387 ? 153.153 134.020 134.369 1.00 25.03 378 GLY A N 1
ATOM 7210 C CA . GLY B 1 387 ? 154.326 134.394 135.141 1.00 23.15 378 GLY A CA 1
ATOM 7211 C C . GLY B 1 387 ? 153.977 135.186 136.386 1.00 30.84 378 GLY A C 1
ATOM 7212 O O . GLY B 1 387 ? 154.633 135.051 137.422 1.00 31.67 378 GLY A O 1
ATOM 7213 N N . ARG B 1 388 ? 152.948 136.030 136.300 1.00 35.38 379 ARG A N 1
ATOM 7214 C CA . ARG B 1 388 ? 152.520 136.801 137.463 1.00 38.28 379 ARG A CA 1
ATOM 7215 C C . ARG B 1 388 ? 151.940 135.896 138.541 1.00 40.18 379 ARG A C 1
ATOM 7216 O O . ARG B 1 388 ? 152.134 136.142 139.737 1.00 33.65 379 ARG A O 1
ATOM 7224 N N . GLU B 1 389 ? 151.216 134.851 138.138 1.00 42.97 380 GLU A N 1
ATOM 7225 C CA . GLU B 1 389 ? 150.670 133.904 139.103 1.00 38.30 380 GLU A CA 1
ATOM 7226 C C . GLU B 1 389 ? 151.774 133.150 139.834 1.00 39.14 380 GLU A C 1
ATOM 7227 O O . GLU B 1 389 ? 151.571 132.696 140.965 1.00 36.44 380 GLU A O 1
ATOM 7233 N N . MET B 1 390 ? 152.951 133.027 139.215 1.00 36.92 381 MET A N 1
ATOM 7234 C CA . MET B 1 390 ? 154.061 132.319 139.845 1.00 30.38 381 MET A CA 1
ATOM 7235 C C . MET B 1 390 ? 154.485 132.982 141.150 1.00 33.80 381 MET A C 1
ATOM 7236 O O . MET B 1 390 ? 155.021 132.312 142.039 1.00 40.91 381 MET A O 1
ATOM 7241 N N . THR B 1 391 ? 154.256 134.289 141.288 1.00 38.07 382 THR A N 1
ATOM 7242 C CA . THR B 1 391 ? 154.558 134.958 142.549 1.00 33.87 382 THR A CA 1
ATOM 7243 C C . THR B 1 391 ? 153.675 134.434 143.674 1.00 36.25 382 THR A C 1
ATOM 7244 O O . THR B 1 391 ? 154.141 134.248 144.803 1.00 39.93 382 THR A O 1
ATOM 7248 N N . ARG B 1 392 ? 152.391 134.202 143.387 1.00 38.63 383 ARG A N 1
ATOM 7249 C CA . ARG B 1 392 ? 151.510 133.595 144.380 1.00 37.69 383 ARG A CA 1
ATOM 7250 C C . ARG B 1 392 ? 151.952 132.176 144.710 1.00 35.19 383 ARG A C 1
ATOM 7251 O O . ARG B 1 392 ? 151.940 131.770 145.877 1.00 34.94 383 ARG A O 1
ATOM 7259 N N . LEU B 1 393 ? 152.346 131.407 143.693 1.00 33.28 384 LEU A N 1
ATOM 7260 C CA . LEU B 1 393 ? 152.860 130.064 143.940 1.00 34.43 384 LEU A CA 1
ATOM 7261 C C . LEU B 1 393 ? 154.138 130.112 144.766 1.00 32.22 384 LEU A C 1
ATOM 7262 O O . LEU B 1 393 ? 154.412 129.198 145.552 1.00 40.10 384 LEU A O 1
ATOM 7267 N N . ALA B 1 394 ? 154.934 131.171 144.604 1.00 25.14 385 ALA A N 1
ATOM 7268 C CA . ALA B 1 394 ? 156.119 131.339 145.438 1.00 27.54 385 ALA A CA 1
ATOM 7269 C C . ALA B 1 394 ? 155.747 131.610 146.888 1.00 34.98 385 ALA A C 1
ATOM 7270 O O . ALA B 1 394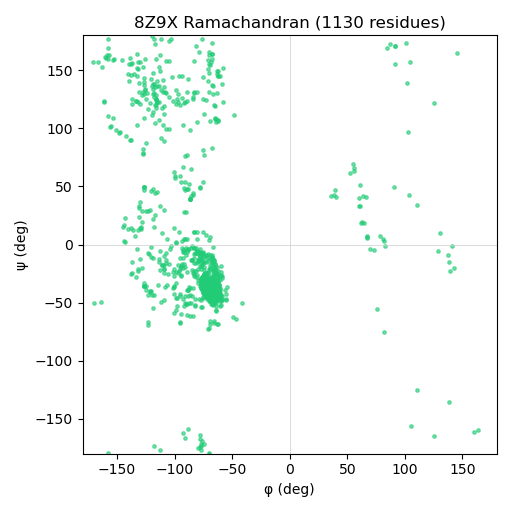 ? 156.477 131.209 147.801 1.00 32.62 385 ALA A O 1
ATOM 7272 N N . GLY B 1 395 ? 154.633 132.304 147.119 1.00 39.96 386 GLY A N 1
ATOM 7273 C CA . GLY B 1 395 ? 154.178 132.515 148.482 1.00 38.52 386 GLY A CA 1
ATOM 7274 C C . GLY B 1 395 ? 153.704 131.236 149.144 1.00 40.94 386 GLY A C 1
ATOM 7275 O O . GLY B 1 395 ? 153.956 131.012 150.331 1.00 40.88 386 GLY A O 1
ATOM 7276 N N . PHE B 1 396 ? 153.010 130.381 148.390 1.00 41.12 387 PHE A N 1
ATOM 7277 C CA . PHE B 1 396 ? 152.463 129.155 148.961 1.00 34.64 387 PHE A CA 1
ATOM 7278 C C . PHE B 1 396 ? 153.567 128.186 149.362 1.00 34.65 387 PHE A C 1
ATOM 7279 O O . PHE B 1 396 ? 153.529 127.608 150.453 1.00 42.13 387 PHE A O 1
ATOM 7287 N N . THR B 1 397 ? 154.561 127.992 148.494 1.00 31.55 388 THR A N 1
ATOM 7288 C CA . THR B 1 397 ? 155.634 127.058 148.814 1.00 31.26 388 THR A CA 1
ATOM 7289 C C . THR B 1 397 ? 156.491 127.543 149.972 1.00 41.32 388 THR A C 1
ATOM 7290 O O . THR B 1 397 ? 157.265 126.756 150.525 1.00 43.35 388 THR A O 1
ATOM 7294 N N . ALA B 1 398 ? 156.383 128.820 150.342 1.00 41.56 389 ALA A N 1
ATOM 7295 C CA . ALA B 1 398 ? 157.075 129.302 151.531 1.00 38.42 389 ALA A CA 1
ATOM 7296 C C . ALA B 1 398 ? 156.394 128.807 152.799 1.00 41.10 389 ALA A C 1
ATOM 7297 O O . ALA B 1 398 ? 157.066 128.386 153.747 1.00 45.91 389 ALA A O 1
ATOM 7299 N N . ARG B 1 399 ? 155.060 128.848 152.834 1.00 38.21 390 ARG A N 1
ATOM 7300 C CA . ARG B 1 399 ? 154.335 128.399 154.018 1.00 39.16 390 ARG A CA 1
ATOM 7301 C C . ARG B 1 399 ? 154.356 126.882 154.139 1.00 39.82 390 ARG A C 1
ATOM 7302 O O . ARG B 1 399 ? 154.387 126.345 155.252 1.00 45.53 390 ARG A O 1
ATOM 7310 N N . ILE B 1 400 ? 154.324 126.174 153.009 1.00 42.43 391 ILE A N 1
ATOM 7311 C CA . ILE B 1 400 ? 154.396 124.718 153.049 1.00 33.98 391 ILE A CA 1
ATOM 7312 C C . ILE B 1 400 ? 155.774 124.264 153.508 1.00 32.91 391 ILE A C 1
ATOM 7313 O O . ILE B 1 400 ? 155.900 123.319 154.294 1.00 43.97 391 ILE A O 1
ATOM 7318 N N . THR B 1 401 ? 156.829 124.927 153.031 1.00 37.19 392 THR A N 1
ATOM 7319 C CA . THR B 1 401 ? 158.175 124.558 153.458 1.00 39.67 392 THR A CA 1
ATOM 7320 C C . THR B 1 401 ? 158.447 125.016 154.884 1.00 40.85 392 THR A C 1
ATOM 7321 O O . THR B 1 401 ? 159.223 124.382 155.608 1.00 42.69 392 THR A O 1
ATOM 7325 N N . GLU B 1 402 ? 157.835 126.127 155.301 1.00 44.94 393 GLU A N 1
ATOM 7326 C CA . GLU B 1 402 ? 157.924 126.531 156.700 1.00 43.37 393 GLU A CA 1
ATOM 7327 C C . GLU B 1 402 ? 157.239 125.515 157.603 1.00 46.52 393 GLU A C 1
ATOM 7328 O O . GLU B 1 402 ? 157.784 125.129 158.643 1.00 49.20 393 GLU A O 1
ATOM 7334 N N . LEU B 1 403 ? 156.044 125.066 157.214 1.00 41.93 394 LEU A N 1
ATOM 7335 C CA . LEU B 1 403 ? 155.341 124.044 157.980 1.00 37.08 394 LEU A CA 1
ATOM 7336 C C . LEU B 1 403 ? 156.099 122.723 157.961 1.00 34.29 394 LEU A C 1
ATOM 7337 O O . LEU B 1 403 ? 156.159 122.021 158.976 1.00 44.01 394 LEU A O 1
ATOM 7342 N N . MET B 1 404 ? 156.682 122.366 156.815 1.00 33.20 395 MET A N 1
ATOM 7343 C CA . MET B 1 404 ? 157.429 121.116 156.724 1.00 34.22 395 MET A CA 1
ATOM 7344 C C . MET B 1 404 ? 158.662 121.140 157.618 1.00 38.55 395 MET A C 1
ATOM 7345 O O . MET B 1 404 ? 159.017 120.124 158.225 1.00 46.98 395 MET A O 1
ATOM 7350 N N . GLN B 1 405 ? 159.336 122.289 157.704 1.00 45.66 396 GLN A N 1
ATOM 7351 C CA . GLN B 1 405 ? 160.513 122.390 158.560 1.00 44.17 396 GLN A CA 1
ATOM 7352 C C . GLN B 1 405 ? 160.128 122.389 160.033 1.00 48.71 396 GLN A C 1
ATOM 7353 O O . GLN B 1 405 ? 160.829 121.801 160.864 1.00 48.50 396 GLN A O 1
ATOM 7359 N N . VAL B 1 406 ? 159.022 123.050 160.377 1.00 50.55 397 VAL A N 1
ATOM 7360 C CA . VAL B 1 406 ? 158.535 123.023 161.752 1.00 42.14 397 VAL A CA 1
ATOM 7361 C C . VAL B 1 406 ? 158.105 121.613 162.139 1.00 45.58 397 VAL A C 1
ATOM 7362 O O . VAL B 1 406 ? 158.360 121.158 163.260 1.00 51.36 397 VAL A O 1
ATOM 7366 N N . LEU B 1 407 ? 157.452 120.897 161.219 1.00 42.11 398 LEU A N 1
ATOM 7367 C CA . LEU B 1 407 ? 157.084 119.508 161.476 1.00 34.97 398 LEU A CA 1
ATOM 7368 C C . LEU B 1 407 ? 158.316 118.655 161.745 1.00 39.67 398 LEU A C 1
ATOM 7369 O O . LEU B 1 407 ? 158.318 117.825 162.660 1.00 47.86 398 LEU A O 1
ATOM 7374 N N . LYS B 1 408 ? 159.372 118.842 160.953 1.00 43.21 399 LYS A N 1
ATOM 7375 C CA . LYS B 1 408 ? 160.584 118.053 161.132 1.00 46.36 399 LYS A CA 1
ATOM 7376 C C . LYS B 1 408 ? 161.377 118.505 162.350 1.00 51.91 399 LYS A C 1
ATOM 7377 O O . LYS B 1 408 ? 162.126 117.711 162.930 1.00 56.36 399 LYS A O 1
ATOM 7383 N N . ASP B 1 409 ? 161.236 119.770 162.748 1.00 53.19 400 ASP A N 1
ATOM 7384 C CA . ASP B 1 409 ? 161.932 120.252 163.937 1.00 51.19 400 ASP A CA 1
ATOM 7385 C C . ASP B 1 409 ? 161.363 119.616 165.199 1.00 51.61 400 ASP A C 1
ATOM 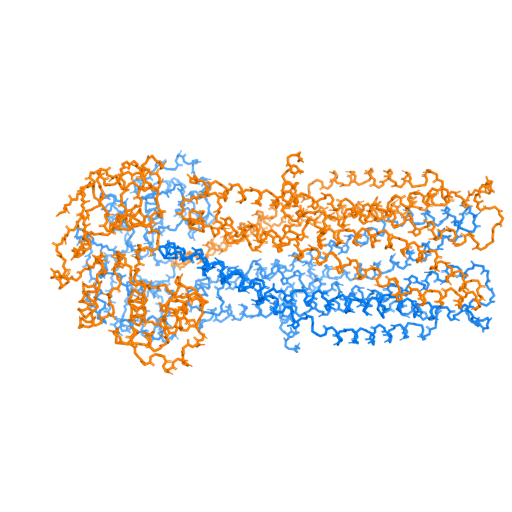7386 O O . ASP B 1 409 ? 162.112 119.165 166.072 1.00 53.74 400 ASP A O 1
ATOM 7391 N N . LEU B 1 410 ? 160.034 119.570 165.309 1.00 52.40 401 LEU A N 1
ATOM 7392 C CA . LEU B 1 410 ? 159.398 119.032 166.504 1.00 50.19 401 LEU A CA 1
ATOM 7393 C C . LEU B 1 410 ? 159.487 117.516 166.583 1.00 49.80 401 LEU A C 1
ATOM 7394 O O . LEU B 1 410 ? 159.430 116.965 167.687 1.00 55.21 401 LEU A O 1
ATOM 7399 N N . ASN B 1 411 ? 159.623 116.830 165.447 1.00 46.83 402 ASN A N 1
ATOM 7400 C CA . ASN B 1 411 ? 159.713 115.374 165.474 1.00 53.81 402 ASN A CA 1
ATOM 7401 C C . ASN B 1 411 ? 160.974 114.905 166.185 1.00 57.48 402 ASN A C 1
ATOM 7402 O O . ASN B 1 411 ? 161.040 113.758 166.641 1.00 57.84 402 ASN A O 1
ATOM 7407 N N . HIS B 1 412 ? 161.982 115.771 166.287 1.00 60.39 403 HIS A N 1
ATOM 7408 C CA . HIS B 1 412 ? 163.171 115.492 167.079 1.00 59.24 403 HIS A CA 1
ATOM 7409 C C . HIS B 1 412 ? 163.200 116.261 168.392 1.00 60.93 403 HIS A C 1
ATOM 7410 O O . HIS B 1 412 ? 163.967 115.898 169.290 1.00 60.88 403 HIS A O 1
ATOM 7417 N N . GLY B 1 413 ? 162.387 117.305 168.519 1.00 70.85 404 GLY A N 1
ATOM 7418 C CA . GLY B 1 413 ? 162.309 118.104 169.725 1.00 67.49 404 GLY A CA 1
ATOM 7419 C C . GLY B 1 413 ? 163.044 119.421 169.599 1.00 71.89 404 GLY A C 1
ATOM 7420 O O . GLY B 1 413 ? 164.255 119.489 169.827 1.00 72.34 404 GLY A O 1
ATOM 7421 N N . LYS B 1 414 ? 162.305 120.480 169.271 1.00 72.33 405 LYS A N 1
ATOM 7422 C CA . LYS B 1 414 ? 162.844 121.819 169.081 1.00 71.58 405 LYS A CA 1
ATOM 7423 C C . LYS B 1 414 ? 161.691 122.809 169.135 1.00 71.20 405 LYS A C 1
ATOM 7424 O O . LYS B 1 414 ? 160.554 122.468 168.803 1.00 70.33 405 LYS A O 1
ATOM 7430 N N . TYR B 1 415 ? 161.999 124.035 169.545 1.00 81.76 406 TYR A N 1
ATOM 7431 C CA . TYR B 1 415 ? 161.026 125.125 169.513 1.00 81.80 406 TYR A CA 1
ATOM 7432 C C . TYR B 1 415 ? 161.697 126.464 169.799 1.00 80.96 406 TYR A C 1
ATOM 7433 O O . TYR B 1 415 ? 161.259 127.505 169.309 1.00 79.18 406 TYR A O 1
ATOM 7442 N N . PRO B 1 437 ? 165.889 123.248 177.527 1.00 107.85 428 PRO A N 1
ATOM 7443 C CA . PRO B 1 437 ? 165.020 122.278 176.890 1.00 107.64 428 PRO A CA 1
ATOM 7444 C C . PRO B 1 437 ? 165.731 120.969 176.569 1.00 107.20 428 PRO A C 1
ATOM 7445 O O . PRO B 1 437 ? 166.723 120.977 175.845 1.00 106.65 428 PRO A O 1
ATOM 7449 N N . GLY B 1 438 ? 165.228 119.861 177.108 1.00 112.87 429 GLY A N 1
ATOM 7450 C CA . GLY B 1 438 ? 165.829 118.570 176.857 1.00 113.46 429 GLY A CA 1
ATOM 7451 C C . GLY B 1 438 ? 167.047 118.253 177.693 1.00 113.24 429 GLY A C 1
ATOM 7452 O O . GLY B 1 438 ? 167.674 117.210 177.471 1.00 111.38 429 GLY A O 1
ATOM 7453 N N . ALA B 1 439 ? 167.410 119.121 178.640 1.00 119.52 430 ALA A N 1
ATOM 7454 C CA . ALA B 1 439 ? 168.571 118.856 179.483 1.00 120.75 430 ALA A CA 1
ATOM 7455 C C . ALA B 1 439 ? 168.367 117.606 180.329 1.00 122.90 430 ALA A C 1
ATOM 7456 O O . ALA B 1 439 ? 169.288 116.796 180.486 1.00 122.30 430 ALA A O 1
ATOM 7458 N N . GLY B 1 440 ? 167.167 117.432 180.883 1.00 133.04 431 GLY A N 1
ATOM 7459 C CA . GLY B 1 440 ? 166.888 116.259 181.678 1.00 131.56 431 GLY A CA 1
ATOM 7460 C C . GLY B 1 440 ? 166.609 115.032 180.834 1.00 132.61 431 GLY A C 1
ATOM 7461 O O . GLY B 1 440 ? 166.368 115.106 179.630 1.00 133.34 431 GLY A O 1
ATOM 7462 N N . GLU B 1 441 ? 166.644 113.878 181.494 1.00 151.31 432 GLU A N 1
ATOM 7463 C CA . GLU B 1 441 ? 166.403 112.594 180.853 1.00 152.24 432 GLU A CA 1
ATOM 7464 C C . GLU B 1 441 ? 165.176 111.936 181.467 1.00 152.30 432 GLU A C 1
ATOM 7465 O O . GLU B 1 441 ? 164.985 111.970 182.687 1.00 152.37 432 GLU A O 1
ATOM 7471 N N . ILE B 1 442 ? 164.344 111.345 180.615 1.00 142.83 433 ILE A N 1
ATOM 7472 C CA . ILE B 1 442 ? 163.144 110.635 181.039 1.00 141.94 433 ILE A CA 1
ATOM 7473 C C . ILE B 1 442 ? 163.306 109.177 180.642 1.00 142.73 433 ILE A C 1
ATOM 7474 O O . ILE B 1 442 ? 163.465 108.866 179.455 1.00 142.79 433 ILE A O 1
ATOM 7479 N N . ILE B 1 443 ? 163.265 108.286 181.629 1.00 151.61 434 ILE A N 1
ATOM 7480 C CA . ILE B 1 443 ? 163.398 106.853 181.407 1.00 151.94 434 ILE A CA 1
ATOM 7481 C C . ILE B 1 443 ? 162.108 106.182 181.853 1.00 151.00 434 ILE A C 1
ATOM 7482 O O . ILE B 1 443 ? 161.652 106.390 182.984 1.00 150.92 434 ILE A O 1
ATOM 7487 N N . ILE B 1 444 ? 161.521 105.383 180.962 1.00 150.08 435 ILE A N 1
ATOM 7488 C CA . ILE B 1 444 ? 160.241 104.752 181.252 1.00 150.96 435 ILE A CA 1
ATOM 7489 C C . ILE B 1 444 ? 160.420 103.674 182.314 1.00 151.40 435 ILE A C 1
ATOM 7490 O O . ILE B 1 444 ? 161.467 103.019 182.406 1.00 150.50 435 ILE A O 1
ATOM 7495 N N . ALA B 1 445 ? 159.386 103.492 183.129 1.00 153.86 436 ALA A N 1
ATOM 7496 C CA . ALA B 1 445 ? 159.400 102.500 184.194 1.00 153.48 436 ALA A CA 1
ATOM 7497 C C . ALA B 1 445 ? 157.957 102.170 184.551 1.00 153.86 436 ALA A C 1
ATOM 7498 O O . ALA B 1 445 ? 157.014 102.706 183.963 1.00 152.92 436 ALA A O 1
ATOM 7500 N N . ASP B 1 446 ? 157.789 101.279 185.524 1.00 157.56 437 ASP A N 1
ATOM 7501 C CA . ASP B 1 446 ? 156.475 100.795 185.925 1.00 157.09 437 ASP A CA 1
ATOM 7502 C C . ASP B 1 446 ? 156.193 101.217 187.359 1.00 157.60 437 ASP A C 1
ATOM 7503 O O . ASP B 1 446 ? 156.987 100.929 188.262 1.00 158.41 437 ASP A O 1
ATOM 7508 N N . ASN B 1 447 ? 155.069 101.904 187.561 1.00 154.44 438 ASN A N 1
ATOM 7509 C CA . ASN B 1 447 ? 154.473 102.227 188.855 1.00 154.05 438 ASN A CA 1
ATOM 7510 C C . ASN B 1 447 ? 155.298 103.191 189.702 1.00 153.53 438 ASN A C 1
ATOM 7511 O O . ASN B 1 447 ? 154.929 103.436 190.856 1.00 153.06 438 ASN A O 1
ATOM 7516 N N . ILE B 1 448 ? 156.390 103.748 189.185 1.00 155.40 439 ILE A N 1
ATOM 7517 C CA . ILE B 1 448 ? 157.211 104.703 189.923 1.00 155.06 439 ILE A CA 1
ATOM 7518 C C . ILE B 1 448 ? 157.219 106.022 189.164 1.00 154.82 439 ILE A C 1
ATOM 7519 O O . ILE B 1 448 ? 157.470 106.051 187.953 1.00 155.01 439 ILE A O 1
ATOM 7524 N N . ILE B 1 449 ? 156.932 107.111 189.875 1.00 148.17 440 ILE A N 1
ATOM 7525 C CA . ILE B 1 449 ? 156.768 108.424 189.260 1.00 147.33 440 ILE A CA 1
ATOM 7526 C C . ILE B 1 449 ? 157.651 109.444 189.976 1.00 148.50 440 ILE A C 1
ATOM 7527 O O . ILE B 1 449 ? 157.353 110.644 189.997 1.00 148.84 440 ILE A O 1
ATOM 7532 N N . LYS B 1 450 ? 158.765 108.976 190.537 1.00 164.79 441 LYS A N 1
ATOM 7533 C CA . LYS B 1 450 ? 159.590 109.816 191.397 1.00 165.54 441 LYS A CA 1
ATOM 7534 C C . LYS B 1 450 ? 160.147 111.020 190.641 1.00 164.96 441 LYS A C 1
ATOM 7535 O O . LYS B 1 450 ? 160.388 110.972 189.431 1.00 164.26 441 LYS A O 1
ATOM 7541 N N . PHE B 1 451 ? 160.334 112.117 191.376 1.00 165.58 442 PHE A N 1
ATOM 7542 C CA . PHE B 1 451 ? 160.824 113.374 190.824 1.00 165.57 442 PHE A CA 1
ATOM 7543 C C . PHE B 1 451 ? 162.119 113.825 191.486 1.00 166.26 442 PHE A C 1
ATOM 7544 O O . PHE B 1 451 ? 162.247 114.998 191.846 1.00 166.14 442 PHE A O 1
ATOM 7552 N N . ASP B 1 452 ? 163.081 112.922 191.659 1.00 173.97 443 ASP A N 1
ATOM 7553 C CA . ASP B 1 452 ? 164.287 113.271 192.399 1.00 174.00 443 ASP A CA 1
ATOM 7554 C C . ASP B 1 452 ? 165.100 114.324 191.649 1.00 174.71 443 ASP A C 1
ATOM 7555 O O . ASP B 1 452 ? 165.520 114.111 190.507 1.00 174.71 443 ASP A O 1
ATOM 7560 N N . HIS B 1 453 ? 165.298 115.472 192.297 1.00 173.64 444 HIS A N 1
ATOM 7561 C CA . HIS B 1 453 ? 166.112 116.574 191.783 1.00 173.16 444 HIS A CA 1
ATOM 7562 C C . HIS B 1 453 ? 165.694 116.971 190.366 1.00 173.16 444 HIS A C 1
ATOM 7563 O O . HIS B 1 453 ? 166.466 116.889 189.410 1.00 172.79 444 HIS A O 1
ATOM 7570 N N . VAL B 1 454 ? 164.445 117.409 190.247 1.00 162.16 445 VAL A N 1
ATOM 7571 C CA . VAL B 1 454 ? 163.895 117.835 188.961 1.00 160.82 445 VAL A CA 1
ATOM 7572 C C . VAL B 1 454 ? 163.097 119.118 189.158 1.00 160.30 445 VAL A C 1
ATOM 7573 O O . VAL B 1 454 ? 162.185 119.156 189.997 1.00 161.27 445 VAL A O 1
ATOM 7577 N N . PRO B 1 455 ? 163.398 120.184 188.425 1.00 145.10 446 PRO A N 1
ATOM 7578 C CA . PRO B 1 455 ? 162.592 121.404 188.520 1.00 145.32 446 PRO A CA 1
ATOM 7579 C C . PRO B 1 455 ? 161.326 121.295 187.678 1.00 143.03 446 PRO A C 1
ATOM 7580 O O . PRO B 1 455 ? 161.137 120.364 186.896 1.00 141.76 446 PRO A O 1
ATOM 7584 N N . LEU B 1 456 ? 160.451 122.281 187.856 1.00 134.25 447 LEU A N 1
ATOM 7585 C CA . LEU B 1 456 ? 159.164 122.342 187.171 1.00 134.73 447 LEU A CA 1
ATOM 7586 C C . LEU B 1 456 ? 159.078 123.562 186.260 1.00 134.12 447 LEU A C 1
ATOM 7587 O O . LEU B 1 456 ? 158.066 124.263 186.228 1.00 134.78 447 LEU A O 1
ATOM 7592 N N . ALA B 1 457 ? 160.138 123.822 185.503 1.00 122.42 448 ALA A N 1
ATOM 7593 C CA . ALA B 1 457 ? 160.237 125.068 184.758 1.00 123.35 448 ALA A CA 1
ATOM 7594 C C . ALA B 1 457 ? 159.243 125.124 183.603 1.00 120.68 448 ALA A C 1
ATOM 7595 O O . ALA B 1 457 ? 159.126 124.186 182.809 1.00 118.81 448 ALA A O 1
ATOM 7597 N N . THR B 1 458 ? 158.526 126.239 183.524 1.00 116.15 449 THR A N 1
ATOM 7598 C CA . THR B 1 458 ? 157.769 126.576 182.328 1.00 115.70 449 THR A CA 1
ATOM 7599 C C . THR B 1 458 ? 158.729 126.663 181.141 1.00 117.46 449 THR A C 1
ATOM 7600 O O . THR B 1 458 ? 159.828 127.213 181.278 1.00 118.93 449 THR A O 1
ATOM 7604 N N . PRO B 1 459 ? 158.364 126.132 179.968 1.00 113.08 450 PRO A N 1
ATOM 7605 C CA . PRO B 1 459 ? 159.336 126.066 178.865 1.00 112.81 450 PRO A CA 1
ATOM 7606 C C . PRO B 1 459 ? 159.707 127.414 178.267 1.00 113.46 450 PRO A C 1
ATOM 7607 O O . PRO B 1 459 ? 160.422 127.445 177.258 1.00 111.84 450 PRO A O 1
ATOM 7611 N N . ASN B 1 460 ? 159.254 128.523 178.847 1.00 120.45 451 ASN A N 1
ATOM 7612 C CA . ASN B 1 460 ? 159.769 129.843 178.540 1.00 119.44 451 ASN A CA 1
ATOM 7613 C C . ASN B 1 460 ? 160.920 130.151 179.503 1.00 119.83 451 ASN A C 1
ATOM 7614 O O . ASN B 1 460 ? 161.429 129.253 180.188 1.00 118.75 451 ASN A O 1
ATOM 7619 N N . GLY B 1 461 ? 161.334 131.413 179.550 1.00 127.85 452 GLY A N 1
ATOM 7620 C CA . GLY B 1 461 ? 162.446 131.801 180.397 1.00 127.26 452 GLY A CA 1
ATOM 7621 C C . GLY B 1 461 ? 162.082 132.078 181.843 1.00 129.47 452 GLY A C 1
ATOM 7622 O O . GLY B 1 461 ? 162.546 133.067 182.418 1.00 128.62 452 GLY A O 1
ATOM 7623 N N . ASP B 1 462 ? 161.258 131.224 182.443 1.00 133.42 453 ASP A N 1
ATOM 7624 C CA . ASP B 1 462 ? 160.853 131.371 183.836 1.00 132.13 453 ASP A CA 1
ATOM 7625 C C . ASP B 1 462 ? 160.895 130.016 184.540 1.00 131.16 453 ASP A C 1
ATOM 7626 O O . ASP B 1 462 ? 160.815 128.957 183.913 1.00 128.99 453 ASP A O 1
ATOM 7631 N N . VAL B 1 463 ? 161.035 130.067 185.864 1.00 146.64 454 VAL A N 1
ATOM 7632 C CA . VAL B 1 463 ? 160.991 128.882 186.713 1.00 147.36 454 VAL A CA 1
ATOM 7633 C C . VAL B 1 463 ? 160.087 129.177 187.903 1.00 147.20 454 VAL A C 1
ATOM 7634 O O . VAL B 1 463 ? 160.318 130.139 188.644 1.00 146.47 454 VAL A O 1
ATOM 7638 N N . LEU B 1 464 ? 159.054 128.356 188.102 1.00 148.25 455 LEU A N 1
ATOM 7639 C CA . LEU B 1 464 ? 158.121 128.573 189.200 1.00 147.90 455 LEU A CA 1
ATOM 7640 C C . LEU B 1 464 ? 158.374 127.669 190.400 1.00 148.43 455 LEU A C 1
ATOM 7641 O O . LEU B 1 464 ? 157.930 127.998 191.505 1.00 148.55 455 LEU A O 1
ATOM 7646 N N . ILE B 1 465 ? 159.065 126.546 190.213 1.00 156.22 456 ILE A N 1
ATOM 7647 C CA . ILE B 1 465 ? 159.494 125.686 191.311 1.00 156.84 456 ILE A CA 1
ATOM 7648 C C . ILE B 1 465 ? 160.977 125.409 191.122 1.00 156.83 456 ILE A C 1
ATOM 7649 O O . ILE B 1 465 ? 161.382 124.868 190.086 1.00 156.23 456 ILE A O 1
ATOM 7654 N N . ARG B 1 466 ? 161.784 125.776 192.119 1.00 165.13 457 ARG A N 1
ATOM 7655 C CA . ARG B 1 466 ? 163.232 125.670 191.978 1.00 166.32 457 ARG A CA 1
ATOM 7656 C C . ARG B 1 466 ? 163.676 124.217 191.865 1.00 166.17 457 ARG A C 1
ATOM 7657 O O . ARG B 1 466 ? 164.500 123.875 191.008 1.00 167.13 457 ARG A O 1
ATOM 7665 N N . ASP B 1 467 ? 163.143 123.344 192.718 1.00 170.01 458 ASP A N 1
ATOM 7666 C CA . ASP B 1 467 ? 163.544 121.939 192.698 1.00 170.22 458 ASP A CA 1
ATOM 7667 C C . ASP B 1 467 ? 162.444 121.105 193.340 1.00 171.78 458 ASP A C 1
ATOM 7668 O O . ASP B 1 467 ? 162.228 121.196 194.552 1.00 171.68 458 ASP A O 1
ATOM 7673 N N . LEU B 1 468 ? 161.757 120.301 192.533 1.00 173.85 459 LEU A N 1
ATOM 7674 C CA . LEU B 1 468 ? 160.810 119.329 193.058 1.00 173.57 459 LEU A CA 1
ATOM 7675 C C . LEU B 1 468 ? 161.530 118.023 193.365 1.00 172.78 459 LEU A C 1
ATOM 7676 O O . LEU B 1 468 ? 162.438 117.613 192.636 1.00 172.70 459 LEU A O 1
ATOM 7681 N N . ASN B 1 469 ? 161.130 117.374 194.460 1.00 174.00 460 ASN A N 1
ATOM 7682 C CA . ASN B 1 469 ? 161.752 116.111 194.857 1.00 174.24 460 ASN A CA 1
ATOM 7683 C C . ASN B 1 469 ? 160.743 115.338 195.706 1.00 174.73 460 ASN A C 1
ATOM 7684 O O . ASN B 1 469 ? 160.561 115.649 196.886 1.00 175.03 460 ASN A O 1
ATOM 7689 N N . PHE B 1 470 ? 160.100 114.344 195.098 1.00 170.05 461 PHE A N 1
ATOM 7690 C CA . PHE B 1 470 ? 159.165 113.489 195.815 1.00 169.66 461 PHE A CA 1
ATOM 7691 C C . PHE B 1 470 ? 158.970 112.203 195.027 1.00 169.14 461 PHE A C 1
ATOM 7692 O O . PHE B 1 470 ? 159.264 112.134 193.831 1.00 168.41 461 PHE A O 1
ATOM 7700 N N . GLU B 1 471 ? 158.469 111.183 195.718 1.00 171.78 462 GLU A N 1
ATOM 7701 C CA . GLU B 1 471 ? 158.134 109.913 195.093 1.00 170.90 462 GLU A CA 1
ATOM 7702 C C . GLU B 1 471 ? 156.843 109.388 195.702 1.00 172.03 462 GLU A C 1
ATOM 7703 O O . GLU B 1 471 ? 156.557 109.613 196.881 1.00 172.92 462 GLU A O 1
ATOM 7709 N N . VAL B 1 472 ? 156.049 108.705 194.876 1.00 160.13 463 VAL A N 1
ATOM 7710 C CA . VAL B 1 472 ? 154.819 108.068 195.324 1.00 159.86 463 VAL A CA 1
ATOM 7711 C C . VAL B 1 472 ? 154.822 106.626 194.836 1.00 158.81 463 VAL A C 1
ATOM 7712 O O . VAL B 1 472 ? 155.510 106.267 193.878 1.00 157.90 463 VAL A O 1
ATOM 7716 N N . ARG B 1 473 ? 154.044 105.794 195.521 1.00 156.10 464 ARG A N 1
ATOM 7717 C CA . ARG B 1 473 ? 153.955 104.375 195.220 1.00 156.35 464 ARG A CA 1
ATOM 7718 C C . ARG B 1 473 ? 152.570 104.037 194.684 1.00 155.42 464 ARG A C 1
ATOM 7719 O O . ARG B 1 473 ? 151.573 104.666 195.049 1.00 155.06 464 ARG A O 1
ATOM 7727 N N . SER B 1 474 ? 152.522 103.034 193.810 1.00 148.54 465 SER A N 1
ATOM 7728 C CA . SER B 1 474 ? 151.265 102.601 193.209 1.00 148.20 465 SER A CA 1
ATOM 7729 C C . SER B 1 474 ? 150.360 102.027 194.291 1.00 147.91 465 SER A C 1
ATOM 7730 O O . SER B 1 474 ? 150.613 100.936 194.811 1.00 147.35 465 SER A O 1
ATOM 7733 N N . GLY B 1 475 ? 149.306 102.762 194.632 1.00 143.83 466 GLY A N 1
ATOM 7734 C CA . GLY B 1 475 ? 148.397 102.343 195.679 1.00 142.89 466 GLY A CA 1
ATOM 7735 C C . GLY B 1 475 ? 148.160 103.423 196.714 1.00 144.39 466 GLY A C 1
ATOM 7736 O O . GLY B 1 475 ? 147.327 103.260 197.611 1.00 144.93 466 GLY A O 1
ATOM 7737 N N . ALA B 1 476 ? 148.889 104.531 196.600 1.00 153.16 467 ALA A N 1
ATOM 7738 C CA . ALA B 1 476 ? 148.784 105.651 197.529 1.00 152.85 467 ALA A CA 1
ATOM 7739 C C . ALA B 1 476 ? 148.354 106.890 196.753 1.00 152.36 467 ALA A C 1
ATOM 7740 O O . ALA B 1 476 ? 149.125 107.424 195.949 1.00 151.15 467 ALA A O 1
ATOM 7742 N N . ASN B 1 477 ? 147.129 107.345 196.999 1.00 161.20 468 ASN A N 1
ATOM 7743 C CA . ASN B 1 477 ? 146.625 108.539 196.337 1.00 160.80 468 ASN A CA 1
ATOM 7744 C C . ASN B 1 477 ? 147.331 109.784 196.860 1.00 160.26 468 ASN A C 1
ATOM 7745 O O . ASN B 1 477 ? 147.774 109.839 198.010 1.00 161.77 468 ASN A O 1
ATOM 7750 N N . VAL B 1 478 ? 147.435 110.791 195.997 1.00 157.05 469 VAL A N 1
ATOM 7751 C CA . VAL B 1 478 ? 148.100 112.046 196.322 1.00 157.23 469 VAL A CA 1
ATOM 7752 C C . VAL B 1 478 ? 147.142 113.192 196.033 1.00 156.64 469 VAL A C 1
ATOM 7753 O O . VAL B 1 478 ? 146.570 113.267 194.940 1.00 156.69 469 VAL A O 1
ATOM 7757 N N . LEU B 1 479 ? 146.972 114.079 197.008 1.00 161.04 470 LEU A N 1
ATOM 7758 C CA . LEU B 1 479 ? 146.153 115.273 196.852 1.00 161.49 470 LEU A CA 1
ATOM 7759 C C . LEU B 1 479 ? 147.056 116.459 196.545 1.00 162.06 470 LEU A C 1
ATOM 7760 O O . LEU B 1 479 ? 148.079 116.655 197.209 1.00 163.30 470 LEU A O 1
ATOM 7765 N N . ILE B 1 480 ? 146.678 117.243 195.540 1.00 155.12 471 ILE A N 1
ATOM 7766 C CA . ILE B 1 480 ? 147.415 118.439 195.151 1.00 155.46 471 ILE A CA 1
ATOM 7767 C C . ILE B 1 480 ? 146.638 119.658 195.626 1.00 155.04 471 ILE A C 1
ATOM 7768 O O . ILE B 1 480 ? 145.445 119.799 195.328 1.00 153.92 471 ILE A O 1
ATOM 7773 N N . CYS B 1 481 ? 147.308 120.536 196.365 1.00 159.54 472 CYS A N 1
ATOM 7774 C CA . CYS B 1 481 ? 146.691 121.717 196.948 1.00 159.67 472 CYS A CA 1
ATOM 7775 C C . CYS B 1 481 ? 147.242 122.978 196.288 1.00 160.08 472 CYS A C 1
ATOM 7776 O O . CYS B 1 481 ? 148.053 122.924 195.358 1.00 159.21 472 CYS A O 1
ATOM 7779 N N . GLY B 1 482 ? 146.795 124.127 196.789 1.00 158.77 473 GLY A N 1
ATOM 7780 C CA . GLY B 1 482 ? 147.130 125.402 196.202 1.00 157.90 473 GLY A CA 1
ATOM 7781 C C . GLY B 1 482 ? 145.961 125.967 195.424 1.00 157.89 473 GLY A C 1
ATOM 7782 O O . GLY B 1 482 ? 145.062 125.235 194.998 1.00 158.01 473 GLY A O 1
ATOM 7783 N N . PRO B 1 483 ? 145.935 127.288 195.232 1.00 145.29 474 PRO A N 1
ATOM 7784 C CA . PRO B 1 483 ? 144.807 127.895 194.513 1.00 145.57 474 PRO A CA 1
ATOM 7785 C C . PRO B 1 483 ? 144.985 127.880 193.002 1.00 145.93 474 PRO A C 1
ATOM 7786 O O . PRO B 1 483 ? 144.652 128.862 192.332 1.00 144.89 474 PRO A O 1
ATOM 7790 N N . ASN B 1 484 ? 145.488 126.762 192.468 1.00 145.30 475 ASN A N 1
ATOM 7791 C CA . ASN B 1 484 ? 145.614 126.491 191.035 1.00 145.59 475 ASN A CA 1
ATOM 7792 C C . ASN B 1 484 ? 146.014 127.714 190.214 1.00 145.68 475 ASN A C 1
ATOM 7793 O O . ASN B 1 484 ? 145.464 127.943 189.132 1.00 146.79 475 ASN A O 1
ATOM 7798 N N . GLY B 1 485 ? 146.967 128.502 190.707 1.00 137.85 476 GLY A N 1
ATOM 7799 C CA . GLY B 1 485 ? 147.311 129.741 190.036 1.00 137.86 476 GLY A CA 1
ATOM 7800 C C . GLY B 1 485 ? 148.028 129.563 188.713 1.00 139.68 476 GLY A C 1
ATOM 7801 O O . GLY B 1 485 ? 147.446 129.809 187.652 1.00 138.03 476 GLY A O 1
ATOM 7802 N N . CYS B 1 486 ? 149.290 129.134 188.757 1.00 142.89 477 CYS A N 1
ATOM 7803 C CA . CYS B 1 486 ? 150.041 128.883 187.535 1.00 141.99 477 CYS A CA 1
ATOM 7804 C C . CYS B 1 486 ? 150.966 127.678 187.618 1.00 140.70 477 CYS A C 1
ATOM 7805 O O . CYS B 1 486 ? 151.677 127.407 186.646 1.00 139.85 477 CYS A O 1
ATOM 7808 N N . GLY B 1 487 ? 150.979 126.946 188.728 1.00 128.06 478 GLY A N 1
ATOM 7809 C CA . GLY B 1 487 ? 151.909 125.847 188.888 1.00 127.27 478 GLY A CA 1
ATOM 7810 C C . GLY B 1 487 ? 151.238 124.492 188.926 1.00 127.83 478 GLY A C 1
ATOM 7811 O O . GLY B 1 487 ? 151.879 123.469 188.669 1.00 127.08 478 GLY A O 1
ATOM 7812 N N . LYS B 1 488 ? 149.945 124.470 189.257 1.00 127.19 479 LYS A N 1
ATOM 7813 C CA . LYS B 1 488 ? 149.212 123.209 189.265 1.00 126.54 479 LYS A CA 1
ATOM 7814 C C . LYS B 1 488 ? 149.120 122.617 187.866 1.00 124.70 479 LYS A C 1
ATOM 7815 O O . LYS B 1 488 ? 149.312 121.410 187.682 1.00 123.03 479 LYS A O 1
ATOM 7821 N N . SER B 1 489 ? 148.836 123.447 186.866 1.00 111.29 480 SER A N 1
ATOM 7822 C CA . SER B 1 489 ? 148.808 122.976 185.483 1.00 110.91 480 SER A CA 1
ATOM 7823 C C . SER B 1 489 ? 150.173 123.133 184.820 1.00 110.38 480 SER A C 1
ATOM 7824 O O . SER B 1 489 ? 150.306 123.633 183.705 1.00 107.33 480 SER A O 1
ATOM 7827 N N . SER B 1 490 ? 151.206 122.695 185.536 1.00 108.09 481 SER A N 1
ATOM 7828 C CA . SER B 1 490 ? 152.543 122.525 184.978 1.00 105.68 481 SER A CA 1
ATOM 7829 C C . SER B 1 490 ? 153.221 121.245 185.430 1.00 103.58 481 SER A C 1
ATOM 7830 O O . SER B 1 490 ? 154.099 120.750 184.716 1.00 102.27 481 SER A O 1
ATOM 7833 N N . LEU B 1 491 ? 152.855 120.695 186.588 1.00 101.97 482 LEU A N 1
ATOM 7834 C CA . LEU B 1 491 ? 153.334 119.378 186.983 1.00 102.01 482 LEU A CA 1
ATOM 7835 C C . LEU B 1 491 ? 152.760 118.298 186.078 1.00 102.65 482 LEU A C 1
ATOM 7836 O O . LEU B 1 491 ? 153.471 117.370 185.676 1.00 101.92 482 LEU A O 1
ATOM 7841 N N . PHE B 1 492 ? 151.475 118.413 185.738 1.00 98.80 483 PHE A N 1
ATOM 7842 C CA . PHE B 1 492 ? 150.826 117.396 184.919 1.00 95.91 483 PHE A CA 1
ATOM 7843 C C . PHE B 1 492 ? 151.364 117.402 183.494 1.00 96.49 483 PHE A C 1
ATOM 7844 O O . PHE B 1 492 ? 151.563 116.337 182.899 1.00 97.39 483 PHE A O 1
ATOM 7852 N N . ARG B 1 493 ? 151.605 118.587 182.928 1.00 84.39 484 ARG A N 1
ATOM 7853 C CA . ARG B 1 493 ? 152.108 118.659 181.560 1.00 80.03 484 ARG A CA 1
ATOM 7854 C C . ARG B 1 493 ? 153.493 118.037 181.447 1.00 80.91 484 ARG A C 1
ATOM 7855 O O . ARG B 1 493 ? 153.794 117.347 180.467 1.00 81.87 484 ARG A O 1
ATOM 7863 N N . VAL B 1 494 ? 154.354 118.273 182.438 1.00 89.55 485 VAL A N 1
ATOM 7864 C CA . VAL B 1 494 ? 155.649 117.603 182.465 1.00 89.57 485 VAL A CA 1
ATOM 7865 C C . VAL B 1 494 ? 155.465 116.106 182.683 1.00 91.72 485 VAL A C 1
ATOM 7866 O O . VAL B 1 494 ? 156.183 115.285 182.098 1.00 93.84 485 VAL A O 1
ATOM 7870 N N . LEU B 1 495 ? 154.489 115.727 183.513 1.00 93.60 486 LEU A N 1
ATOM 7871 C CA . LEU B 1 495 ? 154.263 114.315 183.804 1.00 93.17 486 LEU A CA 1
ATOM 7872 C C . LEU B 1 495 ? 153.860 113.546 182.554 1.00 93.53 486 LEU A C 1
ATOM 7873 O O . LEU B 1 495 ? 154.315 112.419 182.336 1.00 97.54 486 LEU A O 1
ATOM 7878 N N . GLY B 1 496 ? 153.009 114.136 181.724 1.00 82.94 487 GLY A N 1
ATOM 7879 C CA . GLY B 1 496 ? 152.586 113.508 180.493 1.00 83.21 487 GLY A CA 1
ATOM 7880 C C . GLY B 1 496 ? 153.533 113.681 179.332 1.00 85.34 487 GLY A C 1
ATOM 7881 O O . GLY B 1 496 ? 153.172 113.357 178.198 1.00 85.52 487 GLY A O 1
ATOM 7882 N N . GLU B 1 497 ? 154.739 114.193 179.587 1.00 90.74 488 GLU A N 1
ATOM 7883 C CA . GLU B 1 497 ? 155.737 114.506 178.566 1.00 88.37 488 GLU A CA 1
ATOM 7884 C C . GLU B 1 497 ? 155.244 115.562 177.586 1.00 85.87 488 GLU A C 1
ATOM 7885 O O . GLU B 1 497 ? 155.792 115.701 176.490 1.00 82.26 488 GLU A O 1
ATOM 7891 N N . LEU B 1 498 ? 154.215 116.316 177.969 1.00 78.24 489 LEU A N 1
ATOM 7892 C CA . LEU B 1 498 ? 153.718 117.402 177.139 1.00 75.60 489 LEU A CA 1
ATOM 7893 C C . LEU B 1 498 ? 154.624 118.624 177.176 1.00 77.63 489 LEU A C 1
ATOM 7894 O O . LEU B 1 498 ? 154.500 119.497 176.311 1.00 75.84 489 LEU A O 1
ATOM 7899 N N . TRP B 1 499 ? 155.527 118.703 178.149 1.00 89.76 490 TRP A N 1
ATOM 7900 C CA . TRP B 1 499 ? 156.446 119.815 178.321 1.00 88.39 490 TRP A CA 1
ATOM 7901 C C . TRP B 1 499 ? 157.860 119.292 178.522 1.00 87.32 490 TRP A C 1
ATOM 7902 O O . TRP B 1 499 ? 158.050 118.184 179.032 1.00 84.94 490 TRP A O 1
ATOM 7913 N N . PRO B 1 500 ? 158.870 120.064 178.129 1.00 95.70 491 PRO A N 1
ATOM 7914 C CA . PRO B 1 500 ? 160.249 119.579 178.231 1.00 96.05 491 PRO A CA 1
ATOM 7915 C C . PRO B 1 500 ? 160.715 119.490 179.676 1.00 97.02 491 PRO A C 1
ATOM 7916 O O . PRO B 1 500 ? 160.213 120.171 180.572 1.00 95.51 491 PRO A O 1
ATOM 7920 N N . LEU B 1 501 ? 161.700 118.622 179.889 1.00 115.91 492 LEU A N 1
ATOM 7921 C CA . LEU B 1 501 ? 162.314 118.446 181.198 1.00 115.85 492 LEU A CA 1
ATOM 7922 C C . LEU B 1 501 ? 163.524 119.367 181.308 1.00 119.68 492 LEU A C 1
ATOM 7923 O O . LEU B 1 501 ? 164.455 119.278 180.499 1.00 118.77 492 LEU A O 1
ATOM 7928 N N . PHE B 1 502 ? 163.510 120.244 182.306 1.00 119.48 493 PHE A N 1
ATOM 7929 C CA . PHE B 1 502 ? 164.565 121.240 182.491 1.00 116.45 493 PHE A CA 1
ATOM 7930 C C . PHE B 1 502 ? 165.677 120.722 183.397 1.00 117.91 493 PHE A C 1
ATOM 7931 O O . PHE B 1 502 ? 166.038 121.350 184.390 1.00 117.90 493 PHE A O 1
ATOM 7939 N N . GLY B 1 503 ? 166.235 119.568 183.057 1.00 128.27 494 GLY A N 1
ATOM 7940 C CA . GLY B 1 503 ? 167.290 118.975 183.849 1.00 128.66 494 GLY A CA 1
ATOM 7941 C C . GLY B 1 503 ? 166.761 118.026 184.911 1.00 129.28 494 GLY A C 1
ATOM 7942 O O . GLY B 1 503 ? 165.622 118.118 185.366 1.00 130.01 494 GLY A O 1
ATOM 7943 N N . GLY B 1 504 ? 167.620 117.095 185.308 1.00 145.55 495 GLY A N 1
ATOM 7944 C CA . GLY B 1 504 ? 167.288 116.114 186.320 1.00 145.95 495 GLY A CA 1
ATOM 7945 C C . GLY B 1 504 ? 166.927 114.765 185.722 1.00 146.48 495 GLY A C 1
ATOM 7946 O O . GLY B 1 504 ? 166.812 114.586 184.507 1.00 146.60 495 GLY A O 1
ATOM 7947 N N . ARG B 1 505 ? 166.747 113.796 186.615 1.00 159.88 496 ARG A N 1
ATOM 7948 C CA . ARG B 1 505 ? 166.405 112.428 186.247 1.00 160.26 496 ARG A CA 1
ATOM 7949 C C . ARG B 1 505 ? 164.957 112.153 186.626 1.00 161.00 496 ARG A C 1
ATOM 7950 O O . ARG B 1 505 ? 164.542 112.436 187.755 1.00 161.77 496 ARG A O 1
ATOM 7958 N N . LEU B 1 506 ? 164.194 111.605 185.683 1.00 150.96 497 LEU A N 1
ATOM 7959 C CA . LEU B 1 506 ? 162.777 111.333 185.879 1.00 150.16 497 LEU A CA 1
ATOM 7960 C C . LEU B 1 506 ? 162.462 109.908 185.451 1.00 150.02 497 LEU A C 1
ATOM 7961 O O . LEU B 1 506 ? 162.860 109.479 184.363 1.00 149.93 497 LEU A O 1
ATOM 7966 N N . THR B 1 507 ? 161.751 109.183 186.311 1.00 148.88 498 THR A N 1
ATOM 7967 C CA . THR B 1 507 ? 161.225 107.860 186.005 1.00 149.37 498 THR A CA 1
ATOM 7968 C C . THR B 1 507 ? 159.707 107.922 186.080 1.00 149.03 498 THR A C 1
ATOM 7969 O O . THR B 1 507 ? 159.155 108.425 187.063 1.00 149.76 498 THR A O 1
ATOM 7973 N N . LYS B 1 508 ? 159.039 107.411 185.053 1.00 138.00 499 LYS A N 1
ATOM 7974 C CA . LYS B 1 508 ? 157.586 107.467 184.972 1.00 138.19 499 LYS A CA 1
ATOM 7975 C C . LYS B 1 508 ? 157.128 106.518 183.867 1.00 139.74 499 LYS A C 1
ATOM 7976 O O . LYS B 1 508 ? 157.906 106.198 182.965 1.00 141.28 499 LYS A O 1
ATOM 7982 N N . PRO B 1 509 ? 155.881 106.054 183.924 1.00 142.89 500 PRO A N 1
ATOM 7983 C CA . PRO B 1 509 ? 155.349 105.235 182.831 1.00 141.73 500 PRO A CA 1
ATOM 7984 C C . PRO B 1 509 ? 155.164 106.056 181.564 1.00 143.24 500 PRO A C 1
ATOM 7985 O O . PRO B 1 509 ? 155.027 107.280 181.596 1.00 143.52 500 PRO A O 1
ATOM 7989 N N . GLU B 1 510 ? 155.150 105.357 180.432 1.00 143.29 501 GLU A N 1
ATOM 7990 C CA . GLU B 1 510 ? 155.111 106.017 179.133 1.00 142.31 501 GLU A CA 1
ATOM 7991 C C . GLU B 1 510 ? 153.703 106.539 178.849 1.00 141.67 501 GLU A C 1
ATOM 7992 O O . GLU B 1 510 ? 152.829 106.566 179.720 1.00 142.71 501 GLU A O 1
ATOM 7998 N N . ARG B 1 511 ? 153.480 106.965 177.602 1.00 113.43 502 ARG A N 1
ATOM 7999 C CA . ARG B 1 511 ? 152.315 107.778 177.265 1.00 113.52 502 ARG A CA 1
ATOM 8000 C C . ARG B 1 511 ? 150.999 107.063 177.542 1.00 113.81 502 ARG A C 1
ATOM 8001 O O . ARG B 1 511 ? 150.021 107.703 177.942 1.00 113.88 502 ARG A O 1
ATOM 8009 N N . GLY B 1 512 ? 150.949 105.747 177.340 1.00 123.75 503 GLY A N 1
ATOM 8010 C CA . GLY B 1 512 ? 149.689 105.031 177.421 1.00 124.20 503 GLY A CA 1
ATOM 8011 C C . GLY B 1 512 ? 149.145 104.797 178.814 1.00 124.75 503 GLY A C 1
ATOM 8012 O O . GLY B 1 512 ? 148.000 104.354 178.942 1.00 121.99 503 GLY A O 1
ATOM 8013 N N . LYS B 1 513 ? 149.924 105.083 179.859 1.00 125.46 504 LYS A N 1
ATOM 8014 C CA . LYS B 1 513 ? 149.504 104.804 181.226 1.00 124.33 504 LYS A CA 1
ATOM 8015 C C . LYS B 1 513 ? 149.208 106.044 182.057 1.00 121.61 504 LYS A C 1
ATOM 8016 O O . LYS B 1 513 ? 148.544 105.923 183.090 1.00 121.76 504 LYS A O 1
ATOM 8022 N N . LEU B 1 514 ? 149.679 107.217 181.649 1.00 108.28 505 LEU A N 1
ATOM 8023 C CA . LEU B 1 514 ? 149.342 108.444 182.356 1.00 109.00 505 LEU A CA 1
ATOM 8024 C C . LEU B 1 514 ? 147.989 108.953 181.874 1.00 108.03 505 LEU A C 1
ATOM 8025 O O . LEU B 1 514 ? 147.750 109.057 180.667 1.00 107.99 505 LEU A O 1
ATOM 8030 N N . PHE B 1 515 ? 147.107 109.269 182.817 1.00 101.75 506 PHE A N 1
ATOM 8031 C CA . PHE B 1 515 ? 145.745 109.677 182.506 1.00 102.21 506 PHE A CA 1
ATOM 8032 C C . PHE B 1 515 ? 145.445 111.009 183.174 1.00 102.17 506 PHE A C 1
ATOM 8033 O O . PHE B 1 515 ? 145.839 111.240 184.320 1.00 106.71 506 PHE A O 1
ATOM 8041 N N . TYR B 1 516 ? 144.745 111.883 182.455 1.00 90.01 507 TYR A N 1
ATOM 8042 C CA . TYR B 1 516 ? 144.408 113.210 182.958 1.00 93.15 507 TYR A CA 1
ATOM 8043 C C . TYR B 1 516 ? 142.961 113.513 182.606 1.00 94.01 507 TYR A C 1
ATOM 8044 O O . TYR B 1 516 ? 142.597 113.513 181.427 1.00 97.14 507 TYR A O 1
ATOM 8053 N N . VAL B 1 517 ? 142.146 113.772 183.623 1.00 99.17 508 VAL A N 1
ATOM 8054 C CA . VAL B 1 517 ? 140.723 114.052 183.468 1.00 100.50 508 VAL A CA 1
ATOM 8055 C C . VAL B 1 517 ? 140.484 115.505 183.872 1.00 100.91 508 VAL A C 1
ATOM 8056 O O . VAL B 1 517 ? 140.523 115.828 185.069 1.00 103.83 508 VAL A O 1
ATOM 8060 N N . PRO B 1 518 ? 140.226 116.407 182.927 1.00 108.74 509 PRO A N 1
ATOM 8061 C CA . PRO B 1 518 ? 140.047 117.822 183.282 1.00 110.12 509 PRO A CA 1
ATOM 8062 C C . PRO B 1 518 ? 138.675 118.114 183.864 1.00 112.64 509 PRO A C 1
ATOM 8063 O O . PRO B 1 518 ? 137.884 117.197 184.102 1.00 112.28 509 PRO A O 1
ATOM 8067 N N . GLN B 1 519 ? 138.386 119.399 184.094 1.00 130.94 510 GLN A N 1
ATOM 8068 C CA . GLN B 1 519 ? 137.097 119.783 184.661 1.00 132.28 510 GLN A CA 1
ATOM 8069 C C . GLN B 1 519 ? 135.948 119.403 183.733 1.00 131.25 510 GLN A C 1
ATOM 8070 O O . GLN B 1 519 ? 134.900 118.934 184.192 1.00 130.23 510 GLN A O 1
ATOM 8076 N N . ARG B 1 520 ? 136.122 119.597 182.426 1.00 116.25 511 ARG A N 1
ATOM 8077 C CA . ARG B 1 520 ? 135.174 119.095 181.443 1.00 112.35 511 ARG A CA 1
ATOM 8078 C C . ARG B 1 520 ? 135.837 117.975 180.657 1.00 111.57 511 ARG A C 1
ATOM 8079 O O . ARG B 1 520 ? 136.874 118.198 180.014 1.00 113.46 511 ARG A O 1
ATOM 8087 N N . PRO B 1 521 ? 135.315 116.756 180.720 1.00 105.97 512 PRO A N 1
ATOM 8088 C CA . PRO B 1 521 ? 135.952 115.644 180.012 1.00 108.51 512 PRO A CA 1
ATOM 8089 C C . PRO B 1 521 ? 135.863 115.808 178.503 1.00 108.03 512 PRO A C 1
ATOM 8090 O O . PRO B 1 521 ? 135.030 116.545 177.972 1.00 106.76 512 PRO A O 1
ATOM 8094 N N . TYR B 1 522 ? 136.755 115.105 177.812 1.00 85.97 513 TYR A N 1
ATOM 8095 C CA . TYR B 1 522 ? 136.826 115.136 176.357 1.00 84.28 513 TYR A CA 1
ATOM 8096 C C . TYR B 1 522 ? 135.915 114.060 175.783 1.00 85.43 513 TYR A C 1
ATOM 8097 O O . TYR B 1 522 ? 136.060 112.877 176.108 1.00 80.90 513 TYR A O 1
ATOM 8106 N N . MET B 1 523 ? 134.982 114.475 174.932 1.00 94.50 514 MET A N 1
ATOM 8107 C CA . MET B 1 523 ? 134.092 113.567 174.226 1.00 92.18 514 MET A CA 1
ATOM 8108 C C . MET B 1 523 ? 134.464 113.553 172.752 1.00 92.40 514 MET A C 1
ATOM 8109 O O . MET B 1 523 ? 134.809 114.590 172.179 1.00 91.34 514 MET A O 1
ATOM 8114 N N . THR B 1 524 ? 134.391 112.377 172.146 1.00 85.91 515 THR A N 1
ATOM 8115 C CA . THR B 1 524 ? 134.938 112.151 170.820 1.00 81.54 515 THR A CA 1
ATOM 8116 C C . THR B 1 524 ? 133.832 112.152 169.773 1.00 84.04 515 THR A C 1
ATOM 8117 O O . THR B 1 524 ? 132.716 111.690 170.020 1.00 87.02 515 THR A O 1
ATOM 8121 N N . LEU B 1 525 ? 134.152 112.690 168.597 1.00 75.60 516 LEU A N 1
ATOM 8122 C CA . LEU B 1 525 ? 133.232 112.667 167.463 1.00 72.78 516 LEU A CA 1
ATOM 8123 C C . LEU B 1 525 ? 132.999 111.217 167.067 1.00 73.97 516 LEU A C 1
ATOM 8124 O O . LEU B 1 525 ? 133.883 110.561 166.514 1.00 71.41 516 LEU A O 1
ATOM 8129 N N . GLY B 1 526 ? 131.811 110.707 167.358 1.00 85.67 517 GLY A N 1
ATOM 8130 C CA . GLY B 1 526 ? 131.499 109.329 167.032 1.00 86.16 517 GLY A CA 1
ATOM 8131 C C . GLY B 1 526 ? 130.328 108.835 167.862 1.00 91.74 517 GLY A C 1
ATOM 8132 O O . GLY B 1 526 ? 129.571 109.623 168.426 1.00 91.56 517 GLY A O 1
ATOM 8133 N N . THR B 1 527 ? 130.213 107.511 167.926 1.00 101.40 518 THR A N 1
ATOM 8134 C CA . THR B 1 527 ? 129.105 106.875 168.618 1.00 99.68 518 THR A CA 1
ATOM 8135 C C . THR B 1 527 ? 129.233 107.064 170.129 1.00 99.60 518 THR A C 1
ATOM 8136 O O . THR B 1 527 ? 130.164 107.697 170.632 1.00 100.98 518 THR A O 1
ATOM 8140 N N . LEU B 1 528 ? 128.261 106.514 170.859 1.00 105.94 519 LEU A N 1
ATOM 8141 C CA . LEU B 1 528 ? 128.352 106.492 172.314 1.00 102.97 519 LEU A CA 1
ATOM 8142 C C . LEU B 1 528 ? 129.335 105.439 172.804 1.00 104.92 519 LEU A C 1
ATOM 8143 O O . LEU B 1 528 ? 129.923 105.608 173.878 1.00 106.84 519 LEU A O 1
ATOM 8148 N N . ARG B 1 529 ? 129.537 104.365 172.037 1.00 106.47 520 ARG A N 1
ATOM 8149 C CA . ARG B 1 529 ? 130.489 103.335 172.440 1.00 104.70 520 ARG A CA 1
ATOM 8150 C C . ARG B 1 529 ? 131.906 103.886 172.510 1.00 107.56 520 ARG A C 1
ATOM 8151 O O . ARG B 1 529 ? 132.660 103.562 173.434 1.00 111.96 520 ARG A O 1
ATOM 8159 N N . ASP B 1 530 ? 132.289 104.721 171.544 1.00 99.08 521 ASP A N 1
ATOM 8160 C CA . ASP B 1 530 ? 133.657 105.215 171.484 1.00 95.50 521 ASP A CA 1
ATOM 8161 C C . ASP B 1 530 ? 133.955 106.295 172.516 1.00 94.96 521 ASP A C 1
ATOM 8162 O O . ASP B 1 530 ? 135.111 106.709 172.631 1.00 101.28 521 ASP A O 1
ATOM 8167 N N . GLN B 1 531 ? 132.955 106.774 173.255 1.00 90.38 522 GLN A N 1
ATOM 8168 C CA . GLN B 1 531 ? 133.217 107.700 174.349 1.00 89.32 522 GLN A CA 1
ATOM 8169 C C . GLN B 1 531 ? 133.688 106.998 175.614 1.00 89.76 522 GLN A C 1
ATOM 8170 O O . GLN B 1 531 ? 134.033 107.676 176.587 1.00 94.20 522 GLN A O 1
ATOM 8176 N N . VAL B 1 532 ? 133.704 105.669 175.625 1.00 89.39 523 VAL A N 1
ATOM 8177 C CA . VAL B 1 532 ? 134.157 104.902 176.779 1.00 93.01 523 VAL A CA 1
ATOM 8178 C C . VAL B 1 532 ? 135.529 104.323 176.459 1.00 92.49 523 VAL A C 1
ATOM 8179 O O . VAL B 1 532 ? 136.342 104.075 177.356 1.00 98.79 523 VAL A O 1
ATOM 8183 N N . ILE B 1 533 ? 135.809 104.137 175.171 1.00 92.15 524 ILE A N 1
ATOM 8184 C CA . ILE B 1 533 ? 137.018 103.444 174.740 1.00 96.28 524 ILE A CA 1
ATOM 8185 C C . ILE B 1 533 ? 137.849 104.319 173.808 1.00 97.57 524 ILE A C 1
ATOM 8186 O O . ILE B 1 533 ? 138.591 103.800 172.968 1.00 98.93 524 ILE A O 1
ATOM 8191 N N . TYR B 1 534 ? 137.761 105.645 173.973 1.00 84.57 525 TYR A N 1
ATOM 8192 C CA . TYR B 1 534 ? 138.201 106.593 172.949 1.00 84.17 525 TYR A CA 1
ATOM 8193 C C . TYR B 1 534 ? 139.601 106.313 172.401 1.00 88.31 525 TYR A C 1
ATOM 8194 O O . TYR B 1 534 ? 139.731 106.055 171.198 1.00 89.38 525 TYR A O 1
ATOM 8203 N N . PRO B 1 535 ? 140.672 106.355 173.205 1.00 90.98 526 PRO A N 1
ATOM 8204 C CA . PRO B 1 535 ? 142.011 106.181 172.617 1.00 88.25 526 PRO A CA 1
ATOM 8205 C C . PRO B 1 535 ? 142.245 104.793 172.053 1.00 92.74 526 PRO A C 1
ATOM 8206 O O . PRO B 1 535 ? 143.318 104.544 171.489 1.00 94.74 526 PRO A O 1
ATOM 8210 N N . ASP B 1 536 ? 141.281 103.891 172.185 1.00 108.96 527 ASP A N 1
ATOM 8211 C CA . ASP B 1 536 ? 141.286 102.603 171.513 1.00 109.64 527 ASP A CA 1
ATOM 8212 C C . ASP B 1 536 ? 140.250 102.602 170.394 1.00 108.76 527 ASP A C 1
ATOM 8213 O O . ASP B 1 536 ? 139.304 103.393 170.387 1.00 107.30 527 ASP A O 1
ATOM 8218 N N . GLY B 1 537 ? 140.446 101.706 169.435 1.00 132.12 528 GLY A N 1
ATOM 8219 C CA . GLY B 1 537 ? 139.508 101.583 168.340 1.00 133.64 528 GLY A CA 1
ATOM 8220 C C . GLY B 1 537 ? 138.627 100.362 168.484 1.00 133.94 528 GLY A C 1
ATOM 8221 O O . GLY B 1 537 ? 138.985 99.417 169.193 1.00 134.96 528 GLY A O 1
ATOM 8222 N N . ARG B 1 538 ? 137.465 100.368 167.827 1.00 139.85 529 ARG A N 1
ATOM 8223 C CA . ARG B 1 538 ? 136.609 99.188 167.860 1.00 139.94 529 ARG A CA 1
ATOM 8224 C C . ARG B 1 538 ? 137.291 97.993 167.210 1.00 141.32 529 ARG A C 1
ATOM 8225 O O . ARG B 1 538 ? 137.029 96.846 167.592 1.00 140.41 529 ARG A O 1
ATOM 8233 N N . GLU B 1 539 ? 138.163 98.238 166.229 1.00 155.83 530 GLU A N 1
ATOM 8234 C CA . GLU B 1 539 ? 138.928 97.150 165.630 1.00 156.04 530 GLU A CA 1
ATOM 8235 C C . GLU B 1 539 ? 139.860 96.509 166.650 1.00 156.53 530 GLU A C 1
ATOM 8236 O O . GLU B 1 539 ? 140.001 95.281 166.689 1.00 157.26 530 GLU A O 1
ATOM 8242 N N . ASP B 1 540 ? 140.505 97.322 167.483 1.00 148.95 531 ASP A N 1
ATOM 8243 C CA . ASP B 1 540 ? 141.362 96.822 168.548 1.00 148.37 531 ASP A CA 1
ATOM 8244 C C . ASP B 1 540 ? 140.628 96.670 169.874 1.00 148.56 531 ASP A C 1
ATOM 8245 O O . ASP B 1 540 ? 141.255 96.313 170.876 1.00 148.85 531 ASP A O 1
ATOM 8250 N N . GLN B 1 541 ? 139.322 96.941 169.909 1.00 148.26 532 GLN A N 1
ATOM 8251 C CA . GLN B 1 541 ? 138.556 96.707 171.128 1.00 147.16 532 GLN A CA 1
ATOM 8252 C C . GLN B 1 541 ? 138.318 95.221 171.360 1.00 147.86 532 GLN A C 1
ATOM 8253 O O . GLN B 1 541 ? 138.207 94.783 172.510 1.00 147.34 532 GLN A O 1
ATOM 8259 N N . LYS B 1 542 ? 138.238 94.435 170.285 1.00 161.44 533 LYS A N 1
ATOM 8260 C CA . LYS B 1 542 ? 137.986 93.005 170.425 1.00 162.28 533 LYS A CA 1
ATOM 8261 C C . LYS B 1 542 ? 139.220 92.254 170.909 1.00 162.20 533 LYS A C 1
ATOM 8262 O O . LYS B 1 542 ? 139.091 91.240 171.604 1.00 162.42 533 LYS A O 1
ATOM 8268 N N . ARG B 1 543 ? 140.417 92.729 170.557 1.00 153.03 534 ARG A N 1
ATOM 8269 C CA . ARG B 1 543 ? 141.642 92.029 170.927 1.00 152.72 534 ARG A CA 1
ATOM 8270 C C . ARG B 1 543 ? 141.896 92.031 172.428 1.00 153.10 534 ARG A C 1
ATOM 8271 O O . ARG B 1 543 ? 142.754 91.274 172.893 1.00 152.69 534 ARG A O 1
ATOM 8279 N N . LYS B 1 544 ? 141.182 92.855 173.191 1.00 143.66 535 LYS A N 1
ATOM 8280 C CA . LYS B 1 544 ? 141.290 92.865 174.642 1.00 142.52 535 LYS A CA 1
ATOM 8281 C C . LYS B 1 544 ? 140.321 91.900 175.312 1.00 142.32 535 LYS A C 1
ATOM 8282 O O . LYS B 1 544 ? 140.253 91.870 176.546 1.00 141.65 535 LYS A O 1
ATOM 8288 N N . GLY B 1 545 ? 139.577 91.119 174.538 1.00 145.27 536 GLY A N 1
ATOM 8289 C CA . GLY B 1 545 ? 138.612 90.193 175.105 1.00 145.52 536 GLY A CA 1
ATOM 8290 C C . GLY B 1 545 ? 137.458 90.872 175.809 1.00 145.86 536 GLY A C 1
ATOM 8291 O O . GLY B 1 545 ? 137.035 90.418 176.880 1.00 145.79 536 GLY A O 1
ATOM 8292 N N . ILE B 1 546 ? 136.936 91.950 175.233 1.00 146.65 537 ILE A N 1
ATOM 8293 C CA . ILE B 1 546 ? 135.858 92.712 175.841 1.00 146.98 537 ILE A CA 1
ATOM 8294 C C . ILE B 1 546 ? 134.626 92.624 174.947 1.00 146.97 537 ILE A C 1
ATOM 8295 O O . ILE B 1 546 ? 134.706 92.315 173.753 1.00 145.48 537 ILE A O 1
ATOM 8300 N N . SER B 1 547 ? 133.467 92.889 175.546 1.00 150.66 538 SER A N 1
ATOM 8301 C CA . SER B 1 547 ? 132.202 92.871 174.829 1.00 149.19 538 SER A CA 1
ATOM 8302 C C . SER B 1 547 ? 131.354 94.047 175.290 1.00 149.09 538 SER A C 1
ATOM 8303 O O . SER B 1 547 ? 131.577 94.614 176.363 1.00 150.41 538 SER A O 1
ATOM 8306 N N . ASP B 1 548 ? 130.368 94.405 174.462 1.00 137.43 539 ASP A N 1
ATOM 8307 C CA . ASP B 1 548 ? 129.505 95.538 174.780 1.00 137.58 539 ASP A CA 1
ATOM 8308 C C . ASP B 1 548 ? 128.775 95.339 176.102 1.00 138.64 539 ASP A C 1
ATOM 8309 O O . ASP B 1 548 ? 128.426 96.318 176.770 1.00 137.72 539 ASP A O 1
ATOM 8314 N N . LEU B 1 549 ? 128.532 94.086 176.494 1.00 149.24 540 LEU A N 1
ATOM 8315 C CA . LEU B 1 549 ? 127.958 93.826 177.809 1.00 149.73 540 LEU A CA 1
ATOM 8316 C C . LEU B 1 549 ? 128.903 94.280 178.915 1.00 150.33 540 LEU A C 1
ATOM 8317 O O . LEU B 1 549 ? 128.470 94.871 179.911 1.00 149.08 540 LEU A O 1
ATOM 8322 N N . VAL B 1 550 ? 130.202 94.020 178.754 1.00 151.31 541 VAL A N 1
ATOM 8323 C CA . VAL B 1 550 ? 131.174 94.468 179.746 1.00 149.90 541 VAL A CA 1
ATOM 8324 C C . VAL B 1 550 ? 131.285 95.988 179.739 1.00 149.89 541 VAL A C 1
ATOM 8325 O O . VAL B 1 550 ? 131.493 96.611 180.786 1.00 150.01 541 VAL A O 1
ATOM 8329 N N . LEU B 1 551 ? 131.161 96.609 178.563 1.00 146.64 542 LEU A N 1
ATOM 8330 C CA . LEU B 1 551 ? 131.134 98.068 178.503 1.00 146.70 542 LEU A CA 1
ATOM 8331 C C . LEU B 1 551 ? 129.933 98.626 179.257 1.00 146.79 542 LEU A C 1
ATOM 8332 O O . LEU B 1 551 ? 130.048 99.632 179.968 1.00 145.61 542 LEU A O 1
ATOM 8337 N N . LYS B 1 552 ? 128.770 97.989 179.109 1.00 157.83 543 LYS A N 1
ATOM 8338 C CA . LYS B 1 552 ? 127.596 98.407 179.868 1.00 158.96 543 LYS A CA 1
ATOM 8339 C C . LYS B 1 552 ? 127.821 98.228 181.364 1.00 160.21 543 LYS A C 1
ATOM 8340 O O . LYS B 1 552 ? 127.440 99.088 182.166 1.00 160.28 543 LYS A O 1
ATOM 8346 N N . GLU B 1 553 ? 128.444 97.113 181.755 1.00 162.40 544 GLU A N 1
ATOM 8347 C CA . GLU B 1 553 ? 128.744 96.882 183.165 1.00 162.09 544 GLU A CA 1
ATOM 8348 C C . GLU B 1 553 ? 129.670 97.961 183.713 1.00 162.46 544 GLU A C 1
ATOM 8349 O O . GLU B 1 553 ? 129.478 98.445 184.834 1.00 162.11 544 GLU A O 1
ATOM 8355 N N . TYR B 1 554 ? 130.681 98.350 182.932 1.00 156.56 545 TYR A N 1
ATOM 8356 C CA . TYR B 1 554 ? 131.540 99.462 183.324 1.00 155.53 545 TYR A CA 1
ATOM 8357 C C . TYR B 1 554 ? 130.736 100.748 183.455 1.00 156.12 545 TYR A C 1
ATOM 8358 O O . TYR B 1 554 ? 130.956 101.539 184.380 1.00 156.62 545 TYR A O 1
ATOM 8367 N N . LEU B 1 555 ? 129.802 100.975 182.530 1.00 157.58 546 LEU A N 1
ATOM 8368 C CA . LEU B 1 555 ? 128.933 102.142 182.611 1.00 157.37 546 LEU A CA 1
ATOM 8369 C C . LEU B 1 555 ? 127.953 102.053 183.774 1.00 157.78 546 LEU A C 1
ATOM 8370 O O . LEU B 1 555 ? 127.435 103.085 184.211 1.00 157.97 546 LEU A O 1
ATOM 8375 N N . ASP B 1 556 ? 127.689 100.848 184.285 1.00 165.23 547 ASP A N 1
ATOM 8376 C CA . ASP B 1 556 ? 126.768 100.699 185.406 1.00 165.83 547 ASP A CA 1
ATOM 8377 C C . ASP B 1 556 ? 127.395 101.146 186.721 1.00 166.14 547 ASP A C 1
ATOM 8378 O O . ASP B 1 556 ? 126.712 101.731 187.569 1.00 165.20 547 ASP A O 1
ATOM 8383 N N . ASN B 1 557 ? 128.691 100.882 186.909 1.00 170.92 548 ASN A N 1
ATOM 8384 C CA . ASN B 1 557 ? 129.362 101.209 188.162 1.00 170.47 548 ASN A CA 1
ATOM 8385 C C . ASN B 1 557 ? 129.423 102.705 188.434 1.00 170.10 548 ASN A C 1
ATOM 8386 O O . ASN B 1 557 ? 129.677 103.097 189.578 1.00 169.95 548 ASN A O 1
ATOM 8391 N N . VAL B 1 558 ? 129.198 103.544 187.425 1.00 166.32 549 VAL A N 1
ATOM 8392 C CA . VAL B 1 558 ? 129.303 104.989 187.577 1.00 166.31 549 VAL A CA 1
ATOM 8393 C C . VAL B 1 558 ? 127.943 105.635 187.839 1.00 166.33 549 VAL A C 1
ATOM 8394 O O . VAL B 1 558 ? 127.829 106.865 187.823 1.00 164.98 549 VAL A O 1
ATOM 8398 N N . GLN B 1 559 ? 126.915 104.828 188.117 1.00 172.31 550 GLN A N 1
ATOM 8399 C CA . GLN B 1 559 ? 125.561 105.321 188.391 1.00 172.98 550 GLN A CA 1
ATOM 8400 C C . GLN B 1 559 ? 125.005 106.112 187.208 1.00 172.14 550 GLN A C 1
ATOM 8401 O O . GLN B 1 559 ? 124.341 107.136 187.379 1.00 173.06 550 GLN A O 1
ATOM 8407 N N . LEU B 1 560 ? 125.278 105.630 185.996 1.00 152.11 551 LEU A N 1
ATOM 8408 C CA . LEU B 1 560 ? 124.766 106.261 184.781 1.00 150.88 551 LEU A CA 1
ATOM 8409 C C . LEU B 1 560 ? 124.562 105.157 183.748 1.00 151.11 551 LEU A C 1
ATOM 8410 O O . LEU B 1 560 ? 125.508 104.775 183.056 1.00 151.81 551 LEU A O 1
ATOM 8415 N N . GLY B 1 561 ? 123.334 104.655 183.650 1.00 144.41 552 GLY A N 1
ATOM 8416 C CA . GLY B 1 561 ? 123.045 103.574 182.727 1.00 143.57 552 GLY A CA 1
ATOM 8417 C C . GLY B 1 561 ? 121.807 103.796 181.883 1.00 143.17 552 GLY A C 1
ATOM 8418 O O . GLY B 1 561 ? 121.492 102.982 181.011 1.00 142.49 552 GLY A O 1
ATOM 8419 N N . HIS B 1 562 ? 121.095 104.896 182.131 1.00 151.41 553 HIS A N 1
ATOM 8420 C CA . HIS B 1 562 ? 119.878 105.182 181.383 1.00 152.04 553 HIS A CA 1
ATOM 8421 C C . HIS B 1 562 ? 120.149 105.888 180.061 1.00 152.80 553 HIS A C 1
ATOM 8422 O O . HIS B 1 562 ? 119.302 105.835 179.163 1.00 152.57 553 HIS A O 1
ATOM 8429 N N . ILE B 1 563 ? 121.303 106.544 179.922 1.00 158.31 554 ILE A N 1
ATOM 8430 C CA . ILE B 1 563 ? 121.607 107.264 178.690 1.00 158.20 554 ILE A CA 1
ATOM 8431 C C . ILE B 1 563 ? 121.792 106.299 177.525 1.00 158.56 554 ILE A C 1
ATOM 8432 O O . ILE B 1 563 ? 121.489 106.642 176.375 1.00 159.18 554 ILE A O 1
ATOM 8437 N N . LEU B 1 564 ? 122.281 105.086 177.795 1.00 159.87 555 LEU A N 1
ATOM 8438 C CA . LEU B 1 564 ? 122.573 104.140 176.721 1.00 160.66 555 LEU A CA 1
ATOM 8439 C C . LEU B 1 564 ? 121.328 103.819 175.902 1.00 161.09 555 LEU A C 1
ATOM 8440 O O . LEU B 1 564 ? 121.355 103.870 174.667 1.00 160.04 555 LEU A O 1
ATOM 8445 N N . GLU B 1 565 ? 120.226 103.492 176.569 1.00 173.73 556 GLU A N 1
ATOM 8446 C CA . GLU B 1 565 ? 119.004 103.100 175.882 1.00 173.54 556 GLU A CA 1
ATOM 8447 C C . GLU B 1 565 ? 118.111 104.283 175.537 1.00 173.12 556 GLU A C 1
ATOM 8448 O O . GLU B 1 565 ? 117.085 104.093 174.876 1.00 173.39 556 GLU A O 1
ATOM 8454 N N . ARG B 1 566 ? 118.473 105.492 175.961 1.00 169.86 557 ARG A N 1
ATOM 8455 C CA . ARG B 1 566 ? 117.684 106.674 175.639 1.00 170.37 557 ARG A CA 1
ATOM 8456 C C . ARG B 1 566 ? 118.109 107.309 174.322 1.00 170.91 557 ARG A C 1
ATOM 8457 O O . ARG B 1 566 ? 117.256 107.761 173.550 1.00 170.67 557 ARG A O 1
ATOM 8465 N N . GLU B 1 567 ? 119.413 107.353 174.047 1.00 160.45 558 GLU A N 1
ATOM 8466 C CA . GLU B 1 567 ? 119.915 108.039 172.864 1.00 159.34 558 GLU A CA 1
ATOM 8467 C C . GLU B 1 567 ? 119.845 107.194 171.599 1.00 159.03 558 GLU A C 1
ATOM 8468 O O . GLU B 1 567 ? 119.957 107.750 170.501 1.00 159.07 558 GLU A O 1
ATOM 8474 N N . GLY B 1 568 ? 119.663 105.882 171.716 1.00 152.65 559 GLY A N 1
ATOM 8475 C CA . GLY B 1 568 ? 119.570 105.042 170.538 1.00 151.71 559 GLY A CA 1
ATOM 8476 C C . GLY B 1 568 ? 120.464 103.820 170.569 1.00 151.86 559 GLY A C 1
ATOM 8477 O O . GLY B 1 568 ? 120.623 103.135 169.553 1.00 151.06 559 GLY A O 1
ATOM 8478 N N . GLY B 1 569 ? 121.062 103.537 171.722 1.00 144.57 560 GLY A N 1
ATOM 8479 C CA . GLY B 1 569 ? 121.893 102.358 171.863 1.00 141.98 560 GLY A CA 1
ATOM 8480 C C . GLY B 1 569 ? 123.375 102.663 171.884 1.00 141.97 560 GLY A C 1
ATOM 8481 O O . GLY B 1 569 ? 123.782 103.783 172.207 1.00 142.08 560 GLY A O 1
ATOM 8482 N N . TRP B 1 570 ? 124.191 101.674 171.529 1.00 130.30 561 TRP A N 1
ATOM 8483 C CA . TRP B 1 570 ? 125.641 101.813 171.522 1.00 129.63 561 TRP A CA 1
ATOM 8484 C C . TRP B 1 570 ? 126.164 102.526 170.281 1.00 128.28 561 TRP A C 1
ATOM 8485 O O . TRP B 1 570 ? 127.384 102.628 170.117 1.00 128.82 561 TRP A O 1
ATOM 8496 N N . ASP B 1 571 ? 125.278 103.019 169.408 1.00 121.09 562 ASP A N 1
ATOM 8497 C CA . ASP B 1 571 ? 125.714 103.646 168.166 1.00 119.36 562 ASP A CA 1
ATOM 8498 C C . ASP B 1 571 ? 125.106 105.029 167.953 1.00 118.91 562 ASP A C 1
ATOM 8499 O O . ASP B 1 571 ? 125.081 105.512 166.815 1.00 120.16 562 ASP A O 1
ATOM 8504 N N . SER B 1 572 ? 124.611 105.678 169.004 1.00 121.97 563 SER A N 1
ATOM 8505 C CA . SER B 1 572 ? 124.093 107.032 168.864 1.00 124.15 563 SER A CA 1
ATOM 8506 C C . SER B 1 572 ? 125.236 107.984 168.527 1.00 124.72 563 SER A C 1
ATOM 8507 O O . SER B 1 572 ? 126.263 108.003 169.212 1.00 126.52 563 SER A O 1
ATOM 8510 N N . VAL B 1 573 ? 125.051 108.788 167.482 1.00 117.88 564 VAL A N 1
ATOM 8511 C CA . VAL B 1 573 ? 126.167 109.463 166.826 1.00 117.68 564 VAL A CA 1
ATOM 8512 C C . VAL B 1 573 ? 126.292 110.923 167.249 1.00 119.96 564 VAL A C 1
ATOM 8513 O O . VAL B 1 573 ? 127.397 111.479 167.255 1.00 121.66 564 VAL A O 1
ATOM 8517 N N . GLN B 1 574 ? 125.178 111.543 167.641 1.00 126.53 565 GLN A N 1
ATOM 8518 C CA . GLN B 1 574 ? 125.159 112.986 167.860 1.00 127.72 565 GLN A CA 1
ATOM 8519 C C . GLN B 1 574 ? 126.197 113.406 168.898 1.00 128.22 565 GLN A C 1
ATOM 8520 O O . GLN B 1 574 ? 126.571 112.636 169.787 1.00 127.81 565 GLN A O 1
ATOM 8526 N N . ASP B 1 575 ? 126.674 114.643 168.760 1.00 129.83 566 ASP A N 1
ATOM 8527 C CA . ASP B 1 575 ? 127.768 115.135 169.588 1.00 128.78 566 ASP A CA 1
ATOM 8528 C C . ASP B 1 575 ? 127.362 115.175 171.056 1.00 128.00 566 ASP A C 1
ATOM 8529 O O . ASP B 1 575 ? 126.204 115.425 171.399 1.00 130.08 566 ASP A O 1
ATOM 8534 N N . TRP B 1 576 ? 128.337 114.923 171.928 1.00 120.39 567 TRP A N 1
ATOM 8535 C CA . TRP B 1 576 ? 128.083 114.744 173.351 1.00 121.58 567 TRP A CA 1
ATOM 8536 C C . TRP B 1 576 ? 128.540 115.926 174.195 1.00 121.54 567 TRP A C 1
ATOM 8537 O O . TRP B 1 576 ? 128.463 115.859 175.426 1.00 122.49 567 TRP A O 1
ATOM 8548 N N . MET B 1 577 ? 129.017 117.002 173.573 1.00 137.64 568 MET A N 1
ATOM 8549 C CA . MET B 1 577 ? 129.268 118.235 174.308 1.00 139.61 568 MET A CA 1
ATOM 8550 C C . MET B 1 577 ? 128.016 119.081 174.477 1.00 140.47 568 MET A C 1
ATOM 8551 O O . MET B 1 577 ? 128.054 120.075 175.210 1.00 141.79 568 MET A O 1
ATOM 8556 N N . ASP B 1 578 ? 126.917 118.717 173.821 1.00 143.95 569 ASP A N 1
ATOM 8557 C CA . ASP B 1 578 ? 125.657 119.442 173.922 1.00 143.86 569 ASP A CA 1
ATOM 8558 C C . ASP B 1 578 ? 124.529 118.608 174.504 1.00 143.90 569 ASP A C 1
ATOM 8559 O O . ASP B 1 578 ? 123.773 119.106 175.340 1.00 145.23 569 ASP A O 1
ATOM 8564 N N . VAL B 1 579 ? 124.391 117.348 174.082 1.00 138.77 570 VAL A N 1
ATOM 8565 C CA . VAL B 1 579 ? 123.349 116.496 174.646 1.00 140.18 570 VAL A CA 1
ATOM 8566 C C . VAL B 1 579 ? 123.619 116.223 176.121 1.00 140.27 570 VAL A C 1
ATOM 8567 O O . VAL B 1 579 ? 122.682 116.122 176.922 1.00 140.65 570 VAL A O 1
ATOM 8571 N N . LEU B 1 580 ? 124.886 116.105 176.507 1.00 134.60 571 LEU A N 1
ATOM 8572 C CA . LEU B 1 580 ? 125.275 115.968 177.903 1.00 134.30 571 LEU A CA 1
ATOM 8573 C C . LEU B 1 580 ? 125.699 117.336 178.421 1.00 133.85 571 LEU A C 1
ATOM 8574 O O . LEU B 1 580 ? 126.571 117.983 177.832 1.00 133.79 571 LEU A O 1
ATOM 8579 N N . SER B 1 581 ? 125.076 117.777 179.514 1.00 135.27 572 SER A N 1
ATOM 8580 C CA . SER B 1 581 ? 125.381 119.074 180.125 1.00 135.67 572 SER A CA 1
ATOM 8581 C C . SER B 1 581 ? 125.303 118.898 181.640 1.00 135.69 572 SER A C 1
ATOM 8582 O O . SER B 1 581 ? 124.230 119.021 182.237 1.00 135.62 572 SER A O 1
ATOM 8585 N N . GLY B 1 582 ? 126.447 118.607 182.254 1.00 135.01 573 GLY A N 1
ATOM 8586 C CA . GLY B 1 582 ? 126.499 118.412 183.689 1.00 135.61 573 GLY A CA 1
ATOM 8587 C C . GLY B 1 582 ? 127.379 117.255 184.110 1.00 135.91 573 GLY A C 1
ATOM 8588 O O . GLY B 1 582 ? 128.493 117.094 183.602 1.00 134.83 573 GLY A O 1
ATOM 8589 N N . GLY B 1 583 ? 126.886 116.436 185.039 1.00 132.48 574 GLY A N 1
ATOM 8590 C CA . GLY B 1 583 ? 127.665 115.335 185.573 1.00 131.44 574 GLY A CA 1
ATOM 8591 C C . GLY B 1 583 ? 127.765 114.113 184.689 1.00 131.47 574 GLY A C 1
ATOM 8592 O O . GLY B 1 583 ? 128.547 113.210 185.000 1.00 131.34 574 GLY A O 1
ATOM 8593 N N . GLU B 1 584 ? 126.996 114.054 183.598 1.00 131.93 575 GLU A N 1
ATOM 8594 C CA . GLU B 1 584 ? 127.071 112.897 182.710 1.00 131.34 575 GLU A CA 1
ATOM 8595 C C . GLU B 1 584 ? 128.439 112.801 182.047 1.00 133.15 575 GLU A C 1
ATOM 8596 O O . GLU B 1 584 ? 128.962 111.699 181.844 1.00 132.60 575 GLU A O 1
ATOM 8602 N N . LYS B 1 585 ? 129.031 113.944 181.694 1.00 126.41 576 LYS A N 1
ATOM 8603 C CA . LYS B 1 585 ? 130.368 113.930 181.110 1.00 124.37 576 LYS A CA 1
ATOM 8604 C C . LYS B 1 585 ? 131.394 113.383 182.096 1.00 125.15 576 LYS A C 1
ATOM 8605 O O . LYS B 1 585 ? 132.253 112.575 181.725 1.00 125.41 576 LYS A O 1
ATOM 8611 N N . GLN B 1 586 ? 131.313 113.804 183.361 1.00 127.56 577 GLN A N 1
ATOM 8612 C CA . GLN B 1 586 ? 132.221 113.279 184.375 1.00 126.30 577 GLN A CA 1
ATOM 8613 C C . GLN B 1 586 ? 131.997 111.789 184.595 1.00 126.88 577 GLN A C 1
ATOM 8614 O O . GLN B 1 586 ? 132.954 111.030 184.785 1.00 125.36 577 GLN A O 1
ATOM 8620 N N . ARG B 1 587 ? 130.736 111.353 184.575 1.00 134.93 578 ARG A N 1
ATOM 8621 C CA . ARG B 1 587 ? 130.440 109.931 184.723 1.00 134.71 578 ARG A CA 1
ATOM 8622 C C . ARG B 1 587 ? 131.033 109.121 183.575 1.00 134.14 578 ARG A C 1
ATOM 8623 O O . ARG B 1 587 ? 131.604 108.046 183.792 1.00 133.52 578 ARG A O 1
ATOM 8631 N N . MET B 1 588 ? 130.913 109.624 182.345 1.00 124.27 579 MET A N 1
ATOM 8632 C CA . MET B 1 588 ? 131.494 108.923 181.203 1.00 123.95 579 MET A CA 1
ATOM 8633 C C . MET B 1 588 ? 133.017 108.926 181.265 1.00 124.55 579 MET A C 1
ATOM 8634 O O . MET B 1 588 ? 133.662 107.948 180.870 1.00 123.48 579 MET A O 1
ATOM 8639 N N . ALA B 1 589 ? 133.612 110.018 181.752 1.00 125.13 580 ALA A N 1
ATOM 8640 C CA . ALA B 1 589 ? 135.060 110.046 181.930 1.00 123.24 580 ALA A CA 1
ATOM 8641 C C . ALA B 1 589 ? 135.507 109.010 182.952 1.00 125.06 580 ALA A C 1
ATOM 8642 O O . ALA B 1 589 ? 136.524 108.335 182.759 1.00 123.96 580 ALA A O 1
ATOM 8644 N N . MET B 1 590 ? 134.760 108.874 184.049 1.00 125.51 581 MET A N 1
ATOM 8645 C CA . MET B 1 590 ? 135.088 107.852 185.038 1.00 124.69 581 MET A CA 1
ATOM 8646 C C . MET B 1 590 ? 134.894 106.453 184.468 1.00 125.62 581 MET A C 1
ATOM 8647 O O . MET B 1 590 ? 135.650 105.533 184.797 1.00 124.95 581 MET A O 1
ATOM 8652 N N . ALA B 1 591 ? 133.885 106.271 183.613 1.00 122.09 582 ALA A N 1
ATOM 8653 C CA . ALA B 1 591 ? 133.705 104.983 182.950 1.00 121.18 582 ALA A CA 1
ATOM 8654 C C . ALA B 1 591 ? 134.888 104.657 182.045 1.00 120.34 582 ALA A C 1
ATOM 8655 O O . ALA B 1 591 ? 135.367 103.518 182.022 1.00 120.18 582 ALA A O 1
ATOM 8657 N N . ARG B 1 592 ? 135.367 105.646 181.288 1.00 105.46 583 ARG A N 1
ATOM 8658 C CA . ARG B 1 592 ? 136.544 105.445 180.445 1.00 105.18 583 ARG A CA 1
ATOM 8659 C C . ARG B 1 592 ? 137.775 105.130 181.286 1.00 105.30 583 ARG A C 1
ATOM 8660 O O . ARG B 1 592 ? 138.575 104.252 180.933 1.00 103.31 583 ARG A O 1
ATOM 8668 N N . LEU B 1 593 ? 137.941 105.842 182.403 1.00 119.34 584 LEU A N 1
ATOM 8669 C CA . LEU B 1 593 ? 139.035 105.562 183.325 1.00 120.35 584 LEU A CA 1
ATOM 8670 C C . LEU B 1 593 ? 138.966 104.131 183.841 1.00 121.86 584 LEU A C 1
ATOM 8671 O O . LEU B 1 593 ? 139.985 103.434 183.902 1.00 121.68 584 LEU A O 1
ATOM 8676 N N . PHE B 1 594 ? 137.768 103.680 184.218 1.00 126.23 585 PHE A N 1
ATOM 8677 C CA . PHE B 1 594 ? 137.595 102.314 184.700 1.00 125.55 585 PHE A CA 1
ATOM 8678 C C . PHE B 1 594 ? 137.916 101.299 183.611 1.00 126.08 585 PHE A C 1
ATOM 8679 O O . PHE B 1 594 ? 138.552 100.273 183.878 1.00 127.06 585 PHE A O 1
ATOM 8687 N N . TYR B 1 595 ? 137.474 101.564 182.381 1.00 117.65 586 TYR A N 1
ATOM 8688 C CA . TYR B 1 595 ? 137.681 100.611 181.296 1.00 117.67 586 TYR A CA 1
ATOM 8689 C C . TYR B 1 595 ? 139.157 100.485 180.941 1.00 117.28 586 TYR A C 1
ATOM 8690 O O . TYR B 1 595 ? 139.668 99.374 180.759 1.00 116.44 586 TYR A O 1
ATOM 8699 N N . HIS B 1 596 ? 139.861 101.614 180.833 1.00 111.88 587 HIS A N 1
ATOM 8700 C CA . HIS B 1 596 ? 141.235 101.562 180.345 1.00 111.04 587 HIS A CA 1
ATOM 8701 C C . HIS B 1 596 ? 142.198 101.011 181.388 1.00 111.93 587 HIS A C 1
ATOM 8702 O O . HIS B 1 596 ? 143.219 100.416 181.025 1.00 111.23 587 HIS A O 1
ATOM 8709 N N . LYS B 1 597 ? 141.897 101.195 182.670 1.00 127.87 588 LYS A N 1
ATOM 8710 C CA . LYS B 1 597 ? 142.720 100.689 183.761 1.00 128.12 588 LYS A CA 1
ATOM 8711 C C . LYS B 1 597 ? 144.171 101.170 183.658 1.00 129.54 588 LYS A C 1
ATOM 8712 O O . LYS B 1 597 ? 145.084 100.366 183.448 1.00 127.59 588 LYS A O 1
ATOM 8718 N N . PRO B 1 598 ? 144.415 102.468 183.797 1.00 133.69 589 PRO A N 1
ATOM 8719 C CA . PRO B 1 598 ? 145.778 102.992 183.689 1.00 132.43 589 PRO A CA 1
ATOM 8720 C C . PRO B 1 598 ? 146.547 102.768 184.987 1.00 134.40 589 PRO A C 1
ATOM 8721 O O . PRO B 1 598 ? 146.065 102.142 185.929 1.00 135.34 589 PRO A O 1
ATOM 8725 N N . GLN B 1 599 ? 147.768 103.298 185.018 1.00 139.48 590 GLN A N 1
ATOM 8726 C CA . GLN B 1 599 ? 148.601 103.231 186.212 1.00 139.25 590 GLN A CA 1
ATOM 8727 C C . GLN B 1 599 ? 148.398 104.447 187.108 1.00 139.00 590 GLN A C 1
ATOM 8728 O O . GLN B 1 599 ? 148.277 104.309 188.329 1.00 140.88 590 GLN A O 1
ATOM 8734 N N . PHE B 1 600 ? 148.362 105.638 186.518 1.00 126.00 591 PHE A N 1
ATOM 8735 C CA . PHE B 1 600 ? 148.153 106.874 187.257 1.00 125.73 591 PHE A CA 1
ATOM 8736 C C . PHE B 1 600 ? 147.105 107.715 186.547 1.00 125.63 591 PHE A C 1
ATOM 8737 O O . PHE B 1 600 ? 147.023 107.711 185.316 1.00 127.92 591 PHE A O 1
ATOM 8745 N N . ALA B 1 601 ? 146.303 108.431 187.327 1.00 116.38 592 ALA A N 1
ATOM 8746 C CA . ALA B 1 601 ? 145.262 109.289 186.790 1.00 117.04 592 ALA A CA 1
ATOM 8747 C C . ALA B 1 601 ? 145.234 110.603 187.553 1.00 115.86 592 ALA A C 1
ATOM 8748 O O . ALA B 1 601 ? 145.487 110.645 188.760 1.00 120.35 592 ALA A O 1
ATOM 8750 N N . ILE B 1 602 ? 144.919 111.678 186.838 1.00 104.84 593 ILE A N 1
ATOM 8751 C CA . ILE B 1 602 ? 144.790 113.009 187.416 1.00 106.21 593 ILE A CA 1
ATOM 8752 C C . ILE B 1 602 ? 143.318 113.390 187.398 1.00 110.31 593 ILE A C 1
ATOM 8753 O O . ILE B 1 602 ? 142.647 113.254 186.367 1.00 113.06 593 ILE A O 1
ATOM 8758 N N . LEU B 1 603 ? 142.818 113.867 188.535 1.00 127.10 594 LEU A N 1
ATOM 8759 C CA . LEU B 1 603 ? 141.406 114.198 188.677 1.00 126.80 594 LEU A CA 1
ATOM 8760 C C . LEU B 1 603 ? 141.240 115.695 188.897 1.00 125.21 594 LEU A C 1
ATOM 8761 O O . LEU B 1 603 ? 140.487 116.119 189.779 1.00 125.57 594 LEU A O 1
ATOM 8766 N N . ASP B 1 604 ? 141.945 116.498 188.100 1.00 132.19 595 ASP A N 1
ATOM 8767 C CA . ASP B 1 604 ? 142.004 117.940 188.305 1.00 136.12 595 ASP A CA 1
ATOM 8768 C C . ASP B 1 604 ? 140.632 118.589 188.178 1.00 138.42 595 ASP A C 1
ATOM 8769 O O . ASP B 1 604 ? 140.096 118.711 187.072 1.00 137.61 595 ASP A O 1
ATOM 8774 N N . GLU B 1 605 ? 140.069 119.000 189.319 1.00 152.16 596 GLU A N 1
ATOM 8775 C CA . GLU B 1 605 ? 138.786 119.691 189.448 1.00 150.90 596 GLU A CA 1
ATOM 8776 C C . GLU B 1 605 ? 137.717 119.141 188.510 1.00 150.53 596 GLU A C 1
ATOM 8777 O O . GLU B 1 605 ? 136.928 119.903 187.941 1.00 150.89 596 GLU A O 1
ATOM 8783 N N . CYS B 1 606 ? 137.664 117.819 188.363 1.00 141.95 597 CYS A N 1
ATOM 8784 C CA . CYS B 1 606 ? 136.671 117.193 187.500 1.00 141.33 597 CYS A CA 1
ATOM 8785 C C . CYS B 1 606 ? 135.383 116.888 188.254 1.00 143.58 597 CYS A C 1
ATOM 8786 O O . CYS B 1 606 ? 134.293 117.260 187.809 1.00 143.10 597 CYS A O 1
ATOM 8789 N N . THR B 1 607 ? 135.497 116.223 189.403 1.00 146.58 598 THR A N 1
ATOM 8790 C CA . THR B 1 607 ? 134.335 115.792 190.178 1.00 144.75 598 THR A CA 1
ATOM 8791 C C . THR B 1 607 ? 133.739 117.009 190.882 1.00 144.73 598 THR A C 1
ATOM 8792 O O . THR B 1 607 ? 133.975 117.273 192.063 1.00 143.61 598 THR A O 1
ATOM 8796 N N . SER B 1 608 ? 132.950 117.770 190.123 1.00 143.88 599 SER A N 1
ATOM 8797 C CA . SER B 1 608 ? 132.250 118.932 190.646 1.00 143.15 599 SER A CA 1
ATOM 8798 C C . SER B 1 608 ? 130.739 118.844 190.499 1.00 143.44 599 SER A C 1
ATOM 8799 O O . SER B 1 608 ? 130.030 119.670 191.086 1.00 142.47 599 SER A O 1
ATOM 8802 N N . ALA B 1 609 ? 130.227 117.876 189.738 1.00 142.34 600 ALA A N 1
ATOM 8803 C CA . ALA B 1 609 ? 128.794 117.666 189.575 1.00 141.61 600 ALA A CA 1
ATOM 8804 C C . ALA B 1 609 ? 128.434 116.203 189.803 1.00 141.32 600 ALA A C 1
ATOM 8805 O O . ALA B 1 609 ? 127.551 115.661 189.134 1.00 140.55 600 ALA A O 1
ATOM 8807 N N . VAL B 1 610 ? 129.115 115.555 190.743 1.00 140.85 601 VAL A N 1
ATOM 8808 C CA . VAL B 1 610 ? 128.948 114.134 191.018 1.00 141.19 601 VAL A CA 1
ATOM 8809 C C . VAL B 1 610 ? 128.625 113.969 192.497 1.00 141.57 601 VAL A C 1
ATOM 8810 O O . VAL B 1 610 ? 129.282 114.576 193.351 1.00 141.09 601 VAL A O 1
ATOM 8814 N N . SER B 1 611 ? 127.612 113.155 192.794 1.00 143.83 602 SER A N 1
ATOM 8815 C CA . SER B 1 611 ? 127.200 112.934 194.174 1.00 144.25 602 SER A CA 1
ATOM 8816 C C . SER B 1 611 ? 128.315 112.268 194.973 1.00 143.88 602 SER A C 1
ATOM 8817 O O . SER B 1 611 ? 129.116 111.495 194.441 1.00 143.64 602 SER A O 1
ATOM 8820 N N . VAL B 1 612 ? 128.354 112.576 196.273 1.00 140.86 603 VAL A N 1
ATOM 8821 C CA . VAL B 1 612 ? 129.440 112.107 197.131 1.00 141.51 603 VAL A CA 1
ATOM 8822 C C . VAL B 1 612 ? 129.458 110.587 197.224 1.00 141.08 603 VAL A C 1
ATOM 8823 O O . VAL B 1 612 ? 130.525 109.981 197.381 1.00 141.66 603 VAL A O 1
ATOM 8827 N N . ASP B 1 613 ? 128.290 109.945 197.138 1.00 143.63 604 ASP A N 1
ATOM 8828 C CA . ASP B 1 613 ? 128.256 108.487 197.117 1.00 144.43 604 ASP A CA 1
ATOM 8829 C C . ASP B 1 613 ? 128.973 107.946 195.888 1.00 143.90 604 ASP A C 1
ATOM 8830 O O . ASP B 1 613 ? 129.729 106.970 195.976 1.00 143.29 604 ASP A O 1
ATOM 8835 N N . VAL B 1 614 ? 128.757 108.577 194.732 1.00 150.22 605 VAL A N 1
ATOM 8836 C CA . VAL B 1 614 ? 129.448 108.162 193.518 1.00 151.10 605 VAL A CA 1
ATOM 8837 C C . VAL B 1 614 ? 130.944 108.423 193.641 1.00 150.74 605 VAL A C 1
ATOM 8838 O O . VAL B 1 614 ? 131.763 107.641 193.146 1.00 150.91 605 VAL A O 1
ATOM 8842 N N . GLU B 1 615 ? 131.326 109.524 194.294 1.00 141.92 606 GLU A N 1
ATOM 8843 C CA . GLU B 1 615 ? 132.742 109.800 194.517 1.00 140.93 606 GLU A CA 1
ATOM 8844 C C . GLU B 1 615 ? 133.383 108.704 195.357 1.00 142.17 606 GLU A C 1
ATOM 8845 O O . GLU B 1 615 ? 134.471 108.210 195.035 1.00 141.80 606 GLU A O 1
ATOM 8851 N N . GLY B 1 616 ? 132.717 108.314 196.445 1.00 152.02 607 GLY A N 1
ATOM 8852 C CA . GLY B 1 616 ? 133.238 107.242 197.275 1.00 151.53 607 GLY A CA 1
ATOM 8853 C C . GLY B 1 616 ? 133.321 105.925 196.531 1.00 152.74 607 GLY A C 1
ATOM 8854 O O . GLY B 1 616 ? 134.294 105.181 196.674 1.00 151.98 607 GLY A O 1
ATOM 8855 N N . TYR B 1 617 ? 132.304 105.621 195.720 1.00 159.10 608 TYR A N 1
ATOM 8856 C CA . TYR B 1 617 ? 132.334 104.398 194.926 1.00 158.21 608 TYR A CA 1
ATOM 8857 C C . TYR B 1 617 ? 133.492 104.407 193.936 1.00 157.77 608 TYR A C 1
ATOM 8858 O O . TYR B 1 617 ? 134.183 103.396 193.770 1.00 157.71 608 TYR A O 1
ATOM 8867 N N . ILE B 1 618 ? 133.719 105.542 193.271 1.00 151.79 609 ILE A N 1
ATOM 8868 C CA . ILE B 1 618 ? 134.807 105.638 192.303 1.00 152.15 609 ILE A CA 1
ATOM 8869 C C . ILE B 1 618 ? 136.152 105.467 192.995 1.00 153.04 609 ILE A C 1
ATOM 8870 O O . ILE B 1 618 ? 137.026 104.735 192.514 1.00 152.72 609 ILE A O 1
ATOM 8875 N N . TYR B 1 619 ? 136.338 106.135 194.137 1.00 160.95 610 TYR A N 1
ATOM 8876 C CA . TYR B 1 619 ? 137.599 106.012 194.862 1.00 160.79 610 TYR A CA 1
ATOM 8877 C C . TYR B 1 619 ? 137.825 104.583 195.341 1.00 160.54 610 TYR A C 1
ATOM 8878 O O . TYR B 1 619 ? 138.937 104.053 195.230 1.00 160.08 610 TYR A O 1
ATOM 8887 N N . SER B 1 620 ? 136.780 103.939 195.869 1.00 160.65 611 SER A N 1
ATOM 8888 C CA . SER B 1 620 ? 136.917 102.566 196.344 1.00 161.02 611 SER A CA 1
ATOM 8889 C C . SER B 1 620 ? 137.234 101.613 195.200 1.00 161.62 611 SER A C 1
ATOM 8890 O O . SER B 1 620 ? 138.081 100.724 195.343 1.00 161.37 611 SER A O 1
ATOM 8893 N N . HIS B 1 621 ? 136.563 101.778 194.058 1.00 162.33 612 HIS A N 1
ATOM 8894 C CA . HIS B 1 621 ? 136.836 100.917 192.912 1.00 161.73 612 HIS A CA 1
ATOM 8895 C C . HIS B 1 621 ? 138.255 101.118 192.398 1.00 160.94 612 HIS A C 1
ATOM 8896 O O . HIS B 1 621 ? 138.946 100.147 192.068 1.00 160.94 612 HIS A O 1
ATOM 8903 N N . CYS B 1 622 ? 138.708 102.372 192.325 1.00 157.64 613 CYS A N 1
ATOM 8904 C CA . CYS B 1 622 ? 140.070 102.639 191.876 1.00 157.78 613 CYS A CA 1
ATOM 8905 C C . CYS B 1 622 ? 141.092 102.038 192.832 1.00 158.35 613 CYS A C 1
ATOM 8906 O O . CYS B 1 622 ? 142.105 101.477 192.397 1.00 157.33 613 CYS A O 1
ATOM 8909 N N . ARG B 1 623 ? 140.846 102.147 194.140 1.00 162.00 614 ARG A N 1
ATOM 8910 C CA . ARG B 1 623 ? 141.757 101.557 195.115 1.00 161.87 614 ARG A CA 1
ATOM 8911 C C . ARG B 1 623 ? 141.773 100.037 195.010 1.00 161.92 614 ARG A C 1
ATOM 8912 O O . ARG B 1 623 ? 142.839 99.415 195.100 1.00 161.10 614 ARG A O 1
ATOM 8920 N N . LYS B 1 624 ? 140.604 99.421 194.819 1.00 162.11 615 LYS A N 1
ATOM 8921 C CA . LYS B 1 624 ? 140.538 97.968 194.704 1.00 161.37 615 LYS A CA 1
ATOM 8922 C C . LYS B 1 624 ? 141.272 97.480 193.461 1.00 161.78 615 LYS A C 1
ATOM 8923 O O . LYS B 1 624 ? 142.072 96.540 193.529 1.00 161.44 615 LYS A O 1
ATOM 8929 N N . VAL B 1 625 ? 141.010 98.107 192.312 1.00 155.71 616 VAL A N 1
ATOM 8930 C CA . VAL B 1 625 ? 141.705 97.719 191.089 1.00 154.82 616 VAL A CA 1
ATOM 8931 C C . VAL B 1 625 ? 143.169 98.138 191.147 1.00 154.31 616 VAL A C 1
ATOM 8932 O O . VAL B 1 625 ? 144.060 97.388 190.730 1.00 153.35 616 VAL A O 1
ATOM 8936 N N . GLY B 1 626 ? 143.444 99.333 191.663 1.00 147.27 617 GLY A N 1
ATOM 8937 C CA . GLY B 1 626 ? 144.811 99.795 191.794 1.00 147.03 617 GLY A CA 1
ATOM 8938 C C . GLY B 1 626 ? 145.168 100.938 190.866 1.00 146.61 617 GLY A C 1
ATOM 8939 O O . GLY B 1 626 ? 146.306 101.032 190.396 1.00 144.73 617 GLY A O 1
ATOM 8940 N N . ILE B 1 627 ? 144.204 101.814 190.592 1.00 144.54 618 ILE A N 1
ATOM 8941 C CA . ILE B 1 627 ? 144.432 102.988 189.756 1.00 143.95 618 ILE A CA 1
ATOM 8942 C C . ILE B 1 627 ? 144.790 104.139 190.690 1.00 144.33 618 ILE A C 1
ATOM 8943 O O . ILE B 1 627 ? 143.924 104.716 191.349 1.00 144.83 618 ILE A O 1
ATOM 8948 N N . THR B 1 628 ? 146.077 104.471 190.751 1.00 142.14 619 THR A N 1
ATOM 8949 C CA . THR B 1 628 ? 146.523 105.580 191.582 1.00 141.77 619 THR A CA 1
ATOM 8950 C C . THR B 1 628 ? 145.985 106.896 191.036 1.00 141.51 619 THR A C 1
ATOM 8951 O O . THR B 1 628 ? 146.002 107.139 189.826 1.00 142.18 619 THR A O 1
ATOM 8955 N N . LEU B 1 629 ? 145.506 107.750 191.935 1.00 138.32 620 LEU A N 1
ATOM 8956 C CA . LEU B 1 629 ? 144.823 108.979 191.559 1.00 138.54 620 LEU A CA 1
ATOM 8957 C C . LEU B 1 629 ? 145.572 110.189 192.096 1.00 138.20 620 LEU A C 1
ATOM 8958 O O . LEU B 1 629 ? 146.051 110.184 193.234 1.00 138.98 620 LEU A O 1
ATOM 8963 N N . PHE B 1 630 ? 145.668 111.223 191.267 1.00 135.71 621 PHE A N 1
ATOM 8964 C CA . PHE B 1 630 ? 146.260 112.508 191.631 1.00 135.67 621 PHE A CA 1
ATOM 8965 C C . PHE B 1 630 ? 145.108 113.505 191.714 1.00 135.20 621 PHE A C 1
ATOM 8966 O O . PHE B 1 630 ? 144.765 114.163 190.732 1.00 134.67 621 PHE A O 1
ATOM 8974 N N . THR B 1 631 ? 144.517 113.618 192.899 1.00 146.16 622 THR A N 1
ATOM 8975 C CA . THR B 1 631 ? 143.266 114.346 193.063 1.00 146.20 622 THR A CA 1
ATOM 8976 C C . THR B 1 631 ? 143.523 115.819 193.350 1.00 146.28 622 THR A C 1
ATOM 8977 O O . THR B 1 631 ? 144.325 116.161 194.225 1.00 148.68 622 THR A O 1
ATOM 8981 N N . VAL B 1 632 ? 142.829 116.684 192.617 1.00 141.24 623 VAL A N 1
ATOM 8982 C CA . VAL B 1 632 ? 142.837 118.122 192.853 1.00 142.85 623 VAL A CA 1
ATOM 8983 C C . VAL B 1 632 ? 141.419 118.514 193.239 1.00 144.55 623 VAL A C 1
ATOM 8984 O O . VAL B 1 632 ? 140.486 118.358 192.440 1.00 144.50 623 VAL A O 1
ATOM 8988 N N . SER B 1 633 ? 141.249 119.018 194.459 1.00 146.56 624 SER A N 1
ATOM 8989 C CA . SER B 1 633 ? 139.927 119.378 194.949 1.00 145.44 624 SER A CA 1
ATOM 8990 C C . SER B 1 633 ? 140.054 120.471 195.998 1.00 143.80 624 SER A C 1
ATOM 8991 O O . SER B 1 633 ? 141.114 120.664 196.600 1.00 142.96 624 SER A O 1
ATOM 8994 N N . HIS B 1 634 ? 138.952 121.190 196.207 1.00 149.57 625 HIS A N 1
ATOM 8995 C CA . HIS B 1 634 ? 138.870 122.231 197.222 1.00 150.76 625 HIS A CA 1
ATOM 8996 C C . HIS B 1 634 ? 137.940 121.853 198.368 1.00 150.41 625 HIS A C 1
ATOM 8997 O O . HIS B 1 634 ? 137.623 122.706 199.204 1.00 149.26 625 HIS A O 1
ATOM 9004 N N . ARG B 1 635 ? 137.497 120.600 198.428 1.00 165.14 626 ARG A N 1
ATOM 9005 C CA . ARG B 1 635 ? 136.594 120.130 199.470 1.00 165.14 626 ARG A CA 1
ATOM 9006 C C . ARG B 1 635 ? 137.395 119.444 200.568 1.00 165.72 626 ARG A C 1
ATOM 9007 O O . ARG B 1 635 ? 138.211 118.559 200.289 1.00 165.86 626 ARG A O 1
ATOM 9015 N N . LYS B 1 636 ? 137.155 119.852 201.816 1.00 173.45 627 LYS A N 1
ATOM 9016 C CA . LYS B 1 636 ? 137.900 119.297 202.941 1.00 174.03 627 LYS A CA 1
ATOM 9017 C C . LYS B 1 636 ? 137.458 117.883 203.293 1.00 173.95 627 LYS A C 1
ATOM 9018 O O . LYS B 1 636 ? 138.205 117.167 203.969 1.00 173.48 627 LYS A O 1
ATOM 9024 N N . SER B 1 637 ? 136.266 117.467 202.861 1.00 177.89 628 SER A N 1
ATOM 9025 C CA . SER B 1 637 ? 135.800 116.119 203.172 1.00 177.93 628 SER A CA 1
ATOM 9026 C C . SER B 1 637 ? 136.571 115.061 202.393 1.00 177.83 628 SER A C 1
ATOM 9027 O O . SER B 1 637 ? 136.702 113.924 202.859 1.00 177.27 628 SER A O 1
ATOM 9030 N N . LEU B 1 638 ? 137.086 115.412 201.217 1.00 182.83 629 LEU A N 1
ATOM 9031 C CA . LEU B 1 638 ? 137.815 114.467 200.371 1.00 182.86 629 LEU A CA 1
ATOM 9032 C C . LEU B 1 638 ? 139.288 114.412 200.784 1.00 183.52 629 LEU A C 1
ATOM 9033 O O . LEU B 1 638 ? 140.192 114.797 200.044 1.00 183.38 629 LEU A O 1
ATOM 9038 N N . TRP B 1 639 ? 139.518 113.922 202.007 1.00 183.29 630 TRP A N 1
ATOM 9039 C CA . TRP B 1 639 ? 140.869 113.856 202.551 1.00 182.73 630 TRP A CA 1
ATOM 9040 C C . TRP B 1 639 ? 141.152 112.556 203.296 1.00 182.47 630 TRP A C 1
ATOM 9041 O O . TRP B 1 639 ? 142.156 112.484 204.016 1.00 182.63 630 TRP A O 1
ATOM 9052 N N . LYS B 1 640 ? 140.315 111.531 203.152 1.00 188.10 631 LYS A N 1
ATOM 9053 C CA . LYS B 1 640 ? 140.437 110.316 203.946 1.00 188.32 631 LYS A CA 1
ATOM 9054 C C . LYS B 1 640 ? 140.962 109.122 203.159 1.00 187.87 631 LYS A C 1
ATOM 9055 O O . LYS B 1 640 ? 141.240 108.079 203.759 1.00 187.58 631 LYS A O 1
ATOM 9061 N N . HIS B 1 641 ? 141.107 109.241 201.840 1.00 184.67 632 HIS A N 1
ATOM 9062 C CA . HIS B 1 641 ? 141.558 108.136 201.001 1.00 184.86 632 HIS A CA 1
ATOM 9063 C C . HIS B 1 641 ? 142.830 108.489 200.238 1.00 184.86 632 HIS A C 1
ATOM 9064 O O . HIS B 1 641 ? 143.068 107.975 199.143 1.00 184.10 632 HIS A O 1
ATOM 9071 N N . HIS B 1 642 ? 143.657 109.364 200.805 1.00 179.10 633 HIS A N 1
ATOM 9072 C CA . HIS B 1 642 ? 144.914 109.784 200.193 1.00 178.45 633 HIS A CA 1
ATOM 9073 C C . HIS B 1 642 ? 146.032 109.577 201.207 1.00 177.53 633 HIS A C 1
ATOM 9074 O O . HIS B 1 642 ? 146.120 110.311 202.197 1.00 177.09 633 HIS A O 1
ATOM 9081 N N . GLU B 1 643 ? 146.880 108.577 200.959 1.00 177.17 634 GLU A N 1
ATOM 9082 C CA . GLU B 1 643 ? 147.978 108.291 201.878 1.00 177.26 634 GLU A CA 1
ATOM 9083 C C . GLU B 1 643 ? 148.973 109.443 201.933 1.00 177.85 634 GLU A C 1
ATOM 9084 O O . GLU B 1 643 ? 149.434 109.825 203.015 1.00 177.74 634 GLU A O 1
ATOM 9090 N N . TYR B 1 644 ? 149.316 110.009 200.779 1.00 177.34 635 TYR A N 1
ATOM 9091 C CA . TYR B 1 644 ? 150.249 111.120 200.700 1.00 176.60 635 TYR A CA 1
ATOM 9092 C C . TYR B 1 644 ? 149.491 112.423 200.465 1.00 176.28 635 TYR A C 1
ATOM 9093 O O . TYR B 1 644 ? 148.269 112.444 200.299 1.00 175.89 635 TYR A O 1
ATOM 9102 N N . TYR B 1 645 ? 150.234 113.528 200.448 1.00 176.74 636 TYR A N 1
ATOM 9103 C CA . TYR B 1 645 ? 149.634 114.848 200.272 1.00 176.95 636 TYR A CA 1
ATOM 9104 C C . TYR B 1 645 ? 150.725 115.816 199.847 1.00 177.33 636 TYR A C 1
ATOM 9105 O O . TYR B 1 645 ? 151.728 115.967 200.553 1.00 177.90 636 TYR A O 1
ATOM 9114 N N . LEU B 1 646 ? 150.533 116.465 198.702 1.00 173.85 637 LEU A N 1
ATOM 9115 C CA . LEU B 1 646 ? 151.468 117.446 198.171 1.00 173.66 637 LEU A CA 1
ATOM 9116 C C . LEU B 1 646 ? 150.801 118.813 198.151 1.00 173.81 637 LEU A C 1
ATOM 9117 O O . LEU B 1 646 ? 149.637 118.940 197.759 1.00 172.76 637 LEU A O 1
ATOM 9122 N N . HIS B 1 647 ? 151.540 119.835 198.577 1.00 176.50 638 HIS A N 1
ATOM 9123 C CA . HIS B 1 647 ? 151.023 121.197 198.641 1.00 176.01 638 HIS A CA 1
ATOM 9124 C C . HIS B 1 647 ? 151.938 122.109 197.842 1.00 175.05 638 HIS A C 1
ATOM 9125 O O . HIS B 1 647 ? 153.148 122.151 198.090 1.00 174.56 638 HIS A O 1
ATOM 9132 N N . MET B 1 648 ? 151.363 122.838 196.892 1.00 168.73 639 MET A N 1
ATOM 9133 C CA . MET B 1 648 ? 152.084 123.831 196.100 1.00 169.35 639 MET A CA 1
ATOM 9134 C C . MET B 1 648 ? 151.634 125.208 196.575 1.00 169.49 639 MET A C 1
ATOM 9135 O O . MET B 1 648 ? 150.572 125.696 196.179 1.00 169.11 639 MET A O 1
ATOM 9140 N N . ASP B 1 649 ? 152.448 125.832 197.430 1.00 167.03 640 ASP A N 1
ATOM 9141 C CA . ASP B 1 649 ? 152.096 127.137 197.978 1.00 166.69 640 ASP A CA 1
ATOM 9142 C C . ASP B 1 649 ? 152.144 128.242 196.932 1.00 166.06 640 ASP A C 1
ATOM 9143 O O . ASP B 1 649 ? 151.567 129.312 197.153 1.00 165.11 640 ASP A O 1
ATOM 9148 N N . GLY B 1 650 ? 152.815 128.012 195.806 1.00 159.77 641 GLY A N 1
ATOM 9149 C CA . GLY B 1 650 ? 152.933 129.013 194.770 1.00 159.47 641 GLY A CA 1
ATOM 9150 C C . GLY B 1 650 ? 154.006 130.053 194.999 1.00 159.35 641 GLY A C 1
ATOM 9151 O O . GLY B 1 650 ? 154.130 130.979 194.188 1.00 158.29 641 GLY A O 1
ATOM 9152 N N . ARG B 1 651 ? 154.784 129.937 196.075 1.00 164.02 642 ARG A N 1
ATOM 9153 C CA . ARG B 1 651 ? 155.845 130.892 196.358 1.00 163.62 642 ARG A CA 1
ATOM 9154 C C . ARG B 1 651 ? 157.192 130.471 195.788 1.00 163.32 642 ARG A C 1
ATOM 9155 O O . ARG B 1 651 ? 158.068 131.326 195.610 1.00 163.21 642 ARG A O 1
ATOM 9163 N N . GLY B 1 652 ? 157.377 129.187 195.497 1.00 158.29 643 GLY A N 1
ATOM 9164 C CA . GLY B 1 652 ? 158.636 128.704 194.968 1.00 157.85 643 GLY A CA 1
ATOM 9165 C C . GLY B 1 652 ? 159.064 127.386 195.578 1.00 158.13 643 GLY A C 1
ATOM 9166 O O . GLY B 1 652 ? 159.957 126.712 195.056 1.00 158.07 643 GLY A O 1
ATOM 9167 N N . ASN B 1 653 ? 158.433 127.009 196.683 1.00 168.81 644 ASN A N 1
ATOM 9168 C CA . ASN B 1 653 ? 158.724 125.765 197.380 1.00 169.42 644 ASN A CA 1
ATOM 9169 C C . ASN B 1 653 ? 157.478 124.880 197.374 1.00 169.66 644 ASN A C 1
ATOM 9170 O O . ASN B 1 653 ? 156.469 125.193 196.737 1.00 169.49 644 ASN A O 1
ATOM 9175 N N . TYR B 1 654 ? 157.556 123.761 198.090 1.00 178.32 645 TYR A N 1
ATOM 9176 C CA . TYR B 1 654 ? 156.453 122.814 198.143 1.00 178.80 645 TYR A CA 1
ATOM 9177 C C . TYR B 1 654 ? 156.510 122.051 199.457 1.00 179.31 645 TYR A C 1
ATOM 9178 O O . TYR B 1 654 ? 157.553 121.980 200.113 1.00 179.31 645 TYR A O 1
ATOM 9187 N N . GLU B 1 655 ? 155.370 121.477 199.833 1.00 181.91 646 GLU A N 1
ATOM 9188 C CA . GLU B 1 655 ? 155.253 120.659 201.037 1.00 181.38 646 GLU A CA 1
ATOM 9189 C C . GLU B 1 655 ? 154.730 119.287 200.635 1.00 181.05 646 GLU A C 1
ATOM 9190 O O . GLU B 1 655 ? 153.609 119.170 200.130 1.00 181.27 646 GLU A O 1
ATOM 9196 N N . PHE B 1 656 ? 155.538 118.257 200.858 1.00 176.00 647 PHE A N 1
ATOM 9197 C CA . PHE B 1 656 ? 155.155 116.894 200.512 1.00 176.52 647 PHE A CA 1
ATOM 9198 C C . PHE B 1 656 ? 155.097 116.013 201.756 1.00 176.20 647 PHE A C 1
ATOM 9199 O O . PHE B 1 656 ? 154.261 116.220 202.637 1.00 175.34 647 PHE A O 1
#

B-factor: mean 80.39, std 49.46, range [14.49, 201.12]